Protein AF-A0A9D4MB29-F1 (afdb_monomer)

Radius of gyration: 37.73 Å; Cα contacts (8 Å, |Δi|>4): 2274; chains: 1; bounding box: 85×75×113 Å

Organism: Dreissena polymorpha (NCBI:txid45954)

Secondary structure (DSSP, 8-state):
--S---------------S-PPPHHHHHHHHH-TTGGGSHHHHHHHHHHHHHHHHHHHHHGGGGG--TT-S-GGGHHHHHHHHHHHHHHHHHHHHHHHHH-GGG-EEEEBPPPPHHHHHHHHHHHHHHHTT-SSTTGGGS-GGGT-----SSS-HHHHHHHHHTTPPPPSEEEEEHHHHHHHHHHHHHT-HHHHHHHHH-GGGSHHHHHHHHHHHHHPPPPEEEEGGGS-GGG-EETTTTEES----S-TTT-HHHHHHHHHHHHHHTTPPPSS-HHHHHHHHHHHHHHHHHHHHHHHHHHHHHHHHHHTTS-EEE--EEEEE-SSEEEEE-TT-GGG-S-EEEEGGGGT-SEEEEEPTTS-EEEEEEE-EEESS--GGGSPTTTTEEEE-TTTTEEEEEHHHHHHHHHHHT-SSHHHHHHHHHHHHHHHHTT-B-GGG-SSTTEESS--S--EETTEEP--EEEEEEE-TT-B-EEEEEEEEETTEEEEEEEEEESSSS-EEEHHHHH-HHHHH----TT---TTSPPSSHHHHHHHHHHHHHHHHHHHHHHHT-EEEEEEEEEEEEEETTEEEEEEEEEHHHHHHTT--SS-TTTHHHHT-GGGHHHHHHHT--EEEEEEEEEPPPPPTT--HHHHHHHT----EEEEEEEEEEEEEEETTEEEEEEEEEE-SS---GGGGS--EEEEEEEPPPHHHHHHHHHHHTGGGS-HHHHHHHTTPPP------SSHHHHHHHHHHH-TT--HHHHHHHHHHHH-SEEEEEE-TTSSHHHHHHHHHHHHHHHHHHH-TT-EEEEEESSHHHHHHHHHHHHHTT-TT--EEE---HHHHHHHS---GGG-----HHHHHHHHHHHTTSGGGBHHHHTTSTTSTTHHHHHHHHHHHHH-TTS--HHHHHHHHHHHHHHHHHHHHT-SEEEEETTGGG-HHHHHT--EEEEEETTTTSS-HHHHHHHHHH-TT--EEEEEE-TTS-----S-HHHIIIIITS-GGGGGGGGPEEE--B-SS-HHHHHHHHHHT-TT----B----PPPSS--TT-TT--EEEEE--PPPEE----SS-TT---EE-HHHHHHHHHHHHHHHHTT---GGGEEEEESSHHHHHHHHHHHHHSSS----EEEETTTTTT--EEEEEEE------GGGS-SS--HHHHHHHHGGGG-HHHHHHHHTSEEEEEEEEE-HHHHTTSHHHHHHHHHHHHTT-EEEHHHHHHHH--

Sequence (1233 aa):
MTTGEISQINVQKSIVNCKKNFTYTEAEAIVHDPLAVEDYLKSCVFVLFEIANLWRQKRLGNAALSTENIVNKATLLSHQLVEEMVIMAEVHVASVLTSKIPQAVPILVQPPPVSQHLEEWKGEHAADAINSIALTKPFLNLAQLEVCNCSLACIHSVNYVRQFNISKRDQVHVISILWDSLNDAVAMGDNGAMMNIIATAENHPQIAVALTKLRNIQEDPKYVICSDVPGEQQLHYELNRKQYVTFTNPLSCYMDIVVQRILLATLDNQPCPYKKQELKAICDHVNVSMGRCRSYEKEYFAVQLGAALLSKPLIVQPFVIGLNPHHVEVCFPMLPCFTDVQKIDLALLGICATPEVTPDGQLILKWQERVYDCDVLRNQAPVGSNIGELNPDRFIYMIPAYHWQRLLIAIRELDPSMRLEKLRSAVSLVGKQVSNPAHAENNQYIDDVTCEGSKLGNPLHFAEFSLRLHASQVLLMQLSARLNNSILTPYIQLVSLTNTLDICLQHRENPLECFITLDSSISAPLKPCPDINTYQKLWSAVAEIEAVTRAVEHNETVTIDNVLLDWKQQASNYVADLILPSTFLKQRGIKITSSVQELMLFSPKNSTYCSAYFSDFMCVRYSNIDFPDKSGLCDELSRIVNNRCSVTWVGHCKVVGVISINEKIVFKLQLVQSDVPLPLQLLHRRSCSVEIIHRTNQDRLILYALKNLDNCSQLAKDIILRQAPSAPVETSDVTLLLQSCKQVFPGTNGQQDEAMKHALSQPLTMIQGCVGSGKSLLAAILGLAYCKRNQTCRQQAQVLVCAPTEASVDVIYDFFQSLGGSNANIVRVYGNAVEQVLHPGPKLSRRPCPSWDKENILKMSGRYAQRSLYSLVRQDGTRYGSKINEYESLFSLYPEDISVEDNDSYMQIVGRAEAAVLSEADIILCTCITSGQPELAACINIHQIIIDDANAGSELEILVPLSVYKDTENVALLGDINQMGPSVGSKIAQELGLGVSIMQSYMSTAVYLNVHYRVHEGIMDFPVKYGYTRATCGIISQRQPSVLNWTGGRNKPSAFCKLDGLEASIPLKYSCPLGETIVNMEQANFAVRVAMALVSSYNVNGSNICIISFTQAQCRNIERLLSVSATKSKIQCMGIKEVQGLEFDYVILSTVRSIPAIRVERYCTRKWLQENLGLLTNQGLVMSALTRARKGLVIVGNENLLCCSPMWRQLVGEYQQSNRLVAAEVFLQTMSL

Mean predicted aligned error: 12.57 Å

Structure (mmCIF, N/CA/C/O backbone):
data_AF-A0A9D4MB29-F1
#
_entry.id   AF-A0A9D4MB29-F1
#
loop_
_atom_site.group_PDB
_atom_site.id
_atom_site.type_symbol
_atom_site.label_atom_id
_atom_site.label_alt_id
_atom_site.label_comp_id
_atom_site.label_asym_id
_atom_site.label_entity_id
_atom_site.label_seq_id
_atom_site.pdbx_PDB_ins_code
_atom_site.Cartn_x
_atom_site.Cartn_y
_atom_site.Cartn_z
_atom_site.occupancy
_atom_site.B_iso_or_equiv
_atom_site.auth_seq_id
_atom_site.auth_comp_id
_atom_site.auth_asym_id
_atom_site.auth_atom_id
_atom_site.pdbx_PDB_model_num
ATOM 1 N N . MET A 1 1 ? 31.917 -9.306 -55.676 1.00 49.94 1 MET A N 1
ATOM 2 C CA . MET A 1 1 ? 31.933 -7.858 -55.374 1.00 49.94 1 MET A CA 1
ATOM 3 C C . MET A 1 1 ? 32.372 -7.716 -53.925 1.00 49.94 1 MET A C 1
ATOM 5 O O . MET A 1 1 ? 31.586 -8.053 -53.060 1.00 49.94 1 MET A O 1
ATOM 9 N N . THR A 1 2 ? 33.632 -7.379 -53.641 1.00 54.22 2 THR A N 1
ATOM 10 C CA . THR A 1 2 ? 34.218 -7.598 -52.298 1.00 54.22 2 THR A CA 1
ATOM 11 C C . THR A 1 2 ? 34.381 -6.341 -51.438 1.00 54.22 2 THR A C 1
ATOM 13 O O . THR A 1 2 ? 34.618 -6.477 -50.246 1.00 54.22 2 THR A O 1
ATOM 16 N N . THR A 1 3 ? 34.250 -5.125 -51.984 1.00 65.44 3 THR A N 1
ATOM 17 C CA . THR A 1 3 ? 34.576 -3.892 -51.230 1.00 65.44 3 THR A CA 1
ATOM 18 C C . THR A 1 3 ? 33.371 -3.025 -50.854 1.00 65.44 3 THR A C 1
ATOM 20 O O . THR A 1 3 ? 33.474 -2.216 -49.925 1.00 65.44 3 THR A O 1
ATOM 23 N N . GLY A 1 4 ? 32.240 -3.162 -51.562 1.00 74.12 4 GLY A N 1
ATOM 24 C CA . GLY A 1 4 ? 31.056 -2.306 -51.392 1.00 74.12 4 GLY A CA 1
ATOM 25 C C . GLY A 1 4 ? 31.341 -0.808 -51.591 1.00 74.12 4 GLY A C 1
ATOM 26 O O . GLY A 1 4 ? 30.599 0.031 -51.090 1.00 74.12 4 GLY A O 1
ATOM 27 N N . GLU A 1 5 ? 32.451 -0.443 -52.236 1.00 82.06 5 GLU A N 1
ATOM 28 C CA . GLU A 1 5 ? 32.848 0.955 -52.415 1.00 82.06 5 GLU A CA 1
ATOM 29 C C . GLU A 1 5 ? 32.069 1.617 -53.549 1.00 82.06 5 GLU A C 1
ATOM 31 O O . GLU A 1 5 ? 31.938 1.068 -54.643 1.00 82.06 5 GLU A O 1
ATOM 36 N N . ILE A 1 6 ? 31.566 2.821 -53.279 1.00 82.62 6 ILE A N 1
ATOM 37 C CA . ILE A 1 6 ? 30.865 3.632 -54.270 1.00 82.62 6 ILE A CA 1
ATOM 38 C C . ILE A 1 6 ? 31.917 4.415 -55.056 1.00 82.62 6 ILE A C 1
ATOM 40 O O . ILE A 1 6 ? 32.578 5.294 -54.510 1.00 82.62 6 ILE A O 1
ATOM 44 N N . SER A 1 7 ? 32.075 4.091 -56.339 1.00 83.44 7 SER A N 1
ATOM 45 C CA . SER A 1 7 ? 33.058 4.729 -57.223 1.00 83.44 7 SER A CA 1
ATOM 46 C C . SER A 1 7 ? 32.611 6.099 -57.737 1.00 83.44 7 SER A C 1
ATOM 48 O O . SER A 1 7 ? 33.437 6.990 -57.925 1.00 83.44 7 SER A O 1
ATOM 50 N N . GLN A 1 8 ? 31.310 6.281 -57.969 1.00 84.31 8 GLN A N 1
ATOM 51 C CA . GLN A 1 8 ? 30.732 7.523 -58.471 1.00 84.31 8 GLN A CA 1
ATOM 52 C C . GLN A 1 8 ? 29.306 7.697 -57.945 1.00 84.31 8 GLN A C 1
ATOM 54 O O . GLN A 1 8 ? 28.502 6.768 -57.990 1.00 84.31 8 GLN A O 1
ATOM 59 N N . ILE A 1 9 ? 28.983 8.908 -57.488 1.00 84.06 9 ILE A N 1
ATOM 60 C CA . ILE A 1 9 ? 27.637 9.287 -57.049 1.00 84.06 9 ILE A CA 1
ATOM 61 C C . ILE A 1 9 ? 27.059 10.248 -58.077 1.00 84.06 9 ILE A C 1
ATOM 63 O O . ILE A 1 9 ? 27.677 11.257 -58.416 1.00 84.06 9 ILE A O 1
ATOM 67 N N . ASN A 1 10 ? 25.864 9.940 -58.567 1.00 87.19 10 ASN A N 1
ATOM 68 C CA . ASN A 1 10 ? 25.149 10.784 -59.510 1.00 87.19 10 ASN A CA 1
ATOM 69 C C . ASN A 1 10 ? 23.679 10.862 -59.095 1.00 87.19 10 ASN A C 1
ATOM 71 O O . ASN A 1 10 ? 22.979 9.852 -59.092 1.00 87.19 10 ASN A O 1
ATOM 75 N N . VAL A 1 11 ? 23.225 12.059 -58.725 1.00 88.69 11 VAL A N 1
ATOM 76 C CA . VAL A 1 11 ? 21.837 12.307 -58.323 1.00 88.69 11 VAL A CA 1
ATOM 77 C C . VAL A 1 11 ? 21.104 12.922 -59.508 1.00 88.69 11 VAL A C 1
ATOM 79 O O . VAL A 1 11 ? 21.444 14.019 -59.948 1.00 88.69 11 VAL A O 1
ATOM 82 N N . GLN A 1 12 ? 20.112 12.210 -60.040 1.00 88.69 12 GLN A N 1
ATOM 83 C CA . GLN A 1 12 ? 19.343 12.629 -61.213 1.00 88.69 12 GLN A CA 1
ATOM 84 C C . GLN A 1 12 ? 17.859 12.325 -61.033 1.00 88.69 12 GLN A C 1
ATOM 86 O O . GLN A 1 12 ? 17.472 11.444 -60.265 1.00 88.69 12 GLN A O 1
ATOM 91 N N . LYS A 1 13 ? 17.023 13.039 -61.788 1.00 88.25 13 LYS A N 1
ATOM 92 C CA . LYS A 1 13 ? 15.604 12.708 -61.917 1.00 88.25 13 LYS A CA 1
ATOM 93 C C . LYS A 1 13 ? 15.481 11.403 -62.703 1.00 88.25 13 LYS A C 1
ATOM 95 O O . LYS A 1 13 ? 16.023 11.298 -63.800 1.00 88.25 13 LYS A O 1
ATOM 100 N N . SER A 1 14 ? 14.766 10.431 -62.150 1.00 83.56 14 SER A N 1
ATOM 101 C CA . SER A 1 14 ? 14.532 9.135 -62.789 1.00 83.56 14 SER A CA 1
ATOM 102 C C . SER A 1 14 ? 13.062 8.741 -62.676 1.00 83.56 14 SER A C 1
ATOM 104 O O . SER A 1 14 ? 12.389 9.115 -61.716 1.00 83.56 14 SER A O 1
ATOM 106 N N . ILE A 1 15 ? 12.566 7.990 -63.661 1.00 82.81 15 ILE A N 1
ATOM 107 C CA . ILE A 1 15 ? 11.242 7.360 -63.636 1.00 82.81 15 ILE A CA 1
ATOM 108 C C . ILE A 1 15 ? 11.462 5.888 -63.291 1.00 82.81 15 ILE A C 1
ATOM 110 O O . ILE A 1 15 ? 12.062 5.143 -64.068 1.00 82.81 15 ILE A O 1
ATOM 114 N N . VAL A 1 16 ? 11.002 5.468 -62.113 1.00 78.12 16 VAL A N 1
ATOM 115 C CA . VAL A 1 16 ? 11.146 4.082 -61.656 1.00 78.12 16 VAL A CA 1
ATOM 116 C C . VAL A 1 16 ? 9.993 3.243 -62.207 1.00 78.12 16 VAL A C 1
ATOM 118 O O . VAL A 1 16 ? 8.854 3.389 -61.776 1.00 78.12 16 VAL A O 1
ATOM 121 N N . ASN A 1 17 ? 10.294 2.329 -63.131 1.00 81.25 17 ASN A N 1
ATOM 122 C CA . ASN A 1 17 ? 9.357 1.292 -63.568 1.00 81.25 17 ASN A CA 1
ATOM 123 C C . ASN A 1 17 ? 9.580 0.031 -62.724 1.00 81.25 17 ASN A C 1
ATOM 125 O O . ASN A 1 17 ? 10.546 -0.705 -62.942 1.00 81.25 17 ASN A O 1
ATOM 129 N N . CYS A 1 18 ? 8.713 -0.204 -61.737 1.00 82.75 18 CYS A N 1
ATOM 130 C CA . CYS A 1 18 ? 8.843 -1.356 -60.850 1.00 82.75 18 CYS A CA 1
ATOM 131 C C . CYS A 1 18 ? 8.567 -2.671 -61.598 1.00 82.75 18 CYS A C 1
ATOM 133 O O . CYS A 1 18 ? 7.511 -2.837 -62.205 1.00 82.75 18 CYS A O 1
ATOM 135 N N . LYS A 1 19 ? 9.515 -3.616 -61.539 1.00 82.94 19 LYS A N 1
ATOM 136 C CA . LYS A 1 19 ? 9.359 -4.966 -62.110 1.00 82.94 19 LYS A CA 1
ATOM 137 C C . LYS A 1 19 ? 8.691 -5.947 -61.141 1.00 82.94 19 LYS A C 1
ATOM 139 O O . LYS A 1 19 ? 7.977 -6.837 -61.589 1.00 82.94 19 LYS A O 1
ATOM 144 N N . LYS A 1 20 ? 8.951 -5.810 -59.836 1.00 87.00 20 LYS A N 1
ATOM 145 C CA . LYS A 1 20 ? 8.392 -6.635 -58.756 1.00 87.00 20 LYS A CA 1
ATOM 146 C C . LYS A 1 20 ? 8.531 -5.899 -57.421 1.00 87.00 20 LYS A C 1
ATOM 148 O O . LYS A 1 20 ? 9.594 -5.347 -57.149 1.00 87.00 20 LYS A O 1
ATOM 153 N N . ASN A 1 21 ? 7.484 -5.933 -56.599 1.00 87.75 21 ASN A N 1
ATOM 154 C CA . ASN A 1 21 ? 7.518 -5.465 -55.213 1.00 87.75 21 ASN A CA 1
ATOM 155 C C . ASN A 1 21 ? 7.712 -6.674 -54.299 1.00 87.75 21 ASN A C 1
ATOM 157 O O . ASN A 1 21 ? 6.899 -7.593 -54.357 1.00 87.75 21 ASN A O 1
ATOM 161 N N . PHE A 1 22 ? 8.766 -6.664 -53.487 1.00 89.56 22 PHE A N 1
ATOM 162 C CA . PHE A 1 22 ? 8.987 -7.672 -52.453 1.00 89.56 22 PHE A CA 1
ATOM 163 C C . PHE A 1 22 ? 8.483 -7.152 -51.111 1.00 89.56 22 PHE A C 1
ATOM 165 O O . PHE A 1 22 ? 8.733 -5.995 -50.764 1.00 89.56 22 PHE A O 1
ATOM 172 N N . THR A 1 23 ? 7.797 -7.996 -50.346 1.00 90.25 23 THR A N 1
ATOM 173 C CA . THR A 1 23 ? 7.533 -7.702 -48.930 1.00 90.25 23 THR A CA 1
ATOM 174 C C . THR A 1 23 ? 8.803 -7.915 -48.095 1.00 90.25 23 THR A C 1
ATOM 176 O O . THR A 1 23 ? 9.728 -8.606 -48.525 1.00 90.25 23 THR A O 1
ATOM 179 N N . TYR A 1 24 ? 8.852 -7.373 -46.871 1.00 87.00 24 TYR A N 1
ATOM 180 C CA . TYR A 1 24 ? 9.951 -7.662 -45.935 1.00 87.00 24 TYR A CA 1
ATOM 181 C C . TYR A 1 24 ? 10.094 -9.167 -45.666 1.00 87.00 24 TYR A C 1
ATOM 183 O O . TYR A 1 24 ? 11.202 -9.683 -45.653 1.00 87.00 24 TYR A O 1
ATOM 191 N N . THR A 1 25 ? 8.982 -9.894 -45.532 1.00 87.75 25 THR A N 1
ATOM 192 C CA . THR A 1 25 ? 8.989 -11.349 -45.319 1.00 87.75 25 THR A CA 1
ATOM 193 C C . THR A 1 25 ? 9.534 -12.123 -46.520 1.00 87.75 25 THR A C 1
ATOM 195 O O . THR A 1 25 ? 10.303 -13.064 -46.343 1.00 87.75 25 THR A O 1
ATOM 198 N N . GLU A 1 26 ? 9.185 -11.717 -47.743 1.00 90.19 26 GLU A N 1
ATOM 199 C CA . GLU A 1 26 ? 9.735 -12.311 -48.964 1.00 90.19 26 GLU A CA 1
ATOM 200 C C . GLU A 1 26 ? 11.227 -12.004 -49.114 1.00 90.19 26 GLU A C 1
ATOM 202 O O . GLU A 1 26 ? 12.000 -12.892 -49.464 1.00 90.19 26 GLU A O 1
ATOM 207 N N . ALA A 1 27 ? 11.643 -10.767 -48.831 1.00 90.44 27 ALA A N 1
ATOM 208 C CA . ALA A 1 27 ? 13.046 -10.369 -48.869 1.00 90.44 27 ALA A CA 1
ATOM 209 C C . ALA A 1 27 ? 13.878 -11.119 -47.818 1.00 90.44 27 ALA A C 1
ATOM 211 O O . ALA A 1 27 ? 14.963 -11.595 -48.136 1.00 90.44 27 ALA A O 1
ATOM 212 N N . GLU A 1 28 ? 13.357 -11.290 -46.601 1.00 89.06 28 GLU A N 1
ATOM 213 C CA . GLU A 1 28 ? 13.997 -12.086 -45.552 1.00 89.06 28 GLU A CA 1
ATOM 214 C C . GLU A 1 28 ? 14.198 -13.537 -46.004 1.00 89.06 28 GLU A C 1
ATOM 216 O O . GLU A 1 28 ? 15.300 -14.071 -45.911 1.00 89.06 28 GLU A O 1
ATOM 221 N N . ALA A 1 29 ? 13.156 -14.162 -46.565 1.00 88.31 29 ALA A N 1
ATOM 222 C CA . ALA A 1 29 ? 13.239 -15.528 -47.074 1.00 88.31 29 ALA A CA 1
ATOM 223 C C . ALA A 1 29 ? 14.290 -15.669 -48.187 1.00 88.31 29 ALA A C 1
ATOM 225 O O . ALA A 1 29 ? 14.968 -16.688 -48.252 1.00 88.31 29 ALA A O 1
ATOM 226 N N . ILE A 1 30 ? 14.456 -14.646 -49.034 1.00 90.81 30 ILE A N 1
ATOM 227 C CA . ILE A 1 30 ? 15.495 -14.615 -50.073 1.00 90.81 30 ILE A CA 1
ATOM 228 C C . ILE A 1 30 ? 16.897 -14.546 -49.463 1.00 90.81 30 ILE A C 1
ATOM 230 O O . ILE A 1 30 ? 17.801 -15.208 -49.960 1.00 90.81 30 ILE A O 1
ATOM 234 N N . VAL A 1 31 ? 17.091 -13.768 -48.397 1.00 86.81 31 VAL A N 1
ATOM 235 C CA . VAL A 1 31 ? 18.396 -13.651 -47.726 1.00 86.81 31 VAL A CA 1
ATOM 236 C C . VAL A 1 31 ? 18.829 -14.979 -47.091 1.00 86.81 31 VAL A C 1
ATOM 238 O O . VAL A 1 31 ? 20.020 -15.281 -47.066 1.00 86.81 31 VAL A O 1
ATOM 241 N N . HIS A 1 32 ? 17.874 -15.799 -46.642 1.00 84.00 32 HIS A N 1
ATOM 242 C CA . HIS A 1 32 ? 18.134 -17.140 -46.097 1.00 84.00 32 HIS A CA 1
ATOM 243 C C . HIS A 1 32 ? 18.148 -18.260 -47.153 1.00 84.00 32 HIS A C 1
ATOM 245 O O . HIS A 1 32 ? 18.493 -19.394 -46.822 1.00 84.00 32 HIS A O 1
ATOM 251 N N . ASP A 1 33 ? 17.772 -17.982 -48.405 1.00 84.25 33 ASP A N 1
ATOM 252 C CA . ASP A 1 33 ? 17.674 -18.976 -49.481 1.00 84.25 33 ASP A CA 1
ATOM 253 C C . ASP A 1 33 ? 19.062 -19.232 -50.110 1.00 84.25 33 ASP A C 1
ATOM 255 O O . ASP A 1 33 ? 19.588 -18.369 -50.819 1.00 84.25 33 ASP A O 1
ATOM 259 N N . PRO A 1 34 ? 19.671 -20.421 -49.919 1.00 75.12 34 PRO A N 1
ATOM 260 C CA . PRO A 1 34 ? 20.988 -20.729 -50.478 1.00 75.12 34 PRO A CA 1
ATOM 261 C C . PRO A 1 34 ? 20.983 -20.800 -52.014 1.00 75.12 34 PRO A C 1
ATOM 263 O O . PRO A 1 34 ? 22.045 -20.723 -52.630 1.00 75.12 34 PRO A O 1
ATOM 266 N N . LEU A 1 35 ? 19.806 -20.923 -52.640 1.00 82.44 35 LEU A N 1
ATOM 267 C CA . LEU A 1 35 ? 19.612 -20.935 -54.091 1.00 82.44 35 LEU A CA 1
ATOM 268 C C . LEU A 1 35 ? 19.183 -19.562 -54.632 1.00 82.44 35 LEU A C 1
ATOM 270 O O . LEU A 1 35 ? 18.930 -19.421 -55.828 1.00 82.44 35 LEU A O 1
ATOM 274 N N . ALA A 1 36 ? 19.141 -18.515 -53.796 1.00 79.88 36 ALA A N 1
ATOM 275 C CA . ALA A 1 36 ? 18.786 -17.158 -54.221 1.00 79.88 36 ALA A CA 1
ATOM 276 C C . ALA A 1 36 ? 19.656 -16.638 -55.376 1.00 79.88 36 ALA A C 1
ATOM 278 O O . ALA A 1 36 ? 19.210 -15.806 -56.162 1.00 79.88 36 ALA A O 1
ATOM 279 N N . VAL A 1 37 ? 20.885 -17.141 -55.503 1.00 77.69 37 VAL A N 1
ATOM 280 C CA . VAL A 1 37 ? 21.837 -16.758 -56.553 1.00 77.69 37 VAL A CA 1
ATOM 281 C C . VAL A 1 37 ? 21.391 -17.228 -57.949 1.00 77.69 37 VAL A C 1
ATOM 283 O O . VAL A 1 37 ? 21.825 -16.651 -58.944 1.00 77.69 37 VAL A O 1
ATOM 286 N N . GLU A 1 38 ? 20.511 -18.231 -58.039 1.00 83.62 38 GLU A N 1
ATOM 287 C CA . GLU A 1 38 ? 20.046 -18.817 -59.306 1.00 83.62 38 GLU A CA 1
ATOM 288 C C . GLU A 1 38 ? 18.960 -17.978 -60.009 1.00 83.62 38 GLU A C 1
ATOM 290 O O . GLU A 1 38 ? 18.845 -18.017 -61.235 1.00 83.62 38 GLU A O 1
ATOM 295 N N . ASP A 1 39 ? 18.189 -17.177 -59.264 1.00 89.69 39 ASP A N 1
ATOM 296 C CA . ASP A 1 39 ? 17.208 -16.228 -59.808 1.00 89.69 39 ASP A CA 1
ATOM 297 C C . ASP A 1 39 ? 17.793 -14.810 -59.826 1.00 89.69 39 ASP A C 1
ATOM 299 O O . ASP A 1 39 ? 18.300 -14.320 -58.821 1.00 89.69 39 ASP A O 1
ATOM 303 N N . TYR A 1 40 ? 17.697 -14.111 -60.960 1.00 89.25 40 TYR A N 1
ATOM 304 C CA . TYR A 1 40 ? 18.301 -12.783 -61.114 1.00 89.25 40 TYR A CA 1
ATOM 305 C C . TYR A 1 40 ? 17.796 -11.754 -60.085 1.00 89.25 40 TYR A C 1
ATOM 307 O O . TYR A 1 40 ? 18.597 -10.998 -59.535 1.00 89.25 40 TYR A O 1
ATOM 315 N N . LEU A 1 41 ? 16.485 -11.705 -59.813 1.00 89.19 41 LEU A N 1
ATOM 316 C CA . LEU A 1 41 ? 15.915 -10.724 -58.883 1.00 89.19 41 LEU A CA 1
ATOM 317 C C . LEU A 1 41 ? 16.256 -11.075 -57.434 1.00 89.19 41 LEU A C 1
ATOM 319 O O . LEU A 1 41 ? 16.613 -10.179 -56.669 1.00 89.19 41 LEU A O 1
ATOM 323 N N . LYS A 1 42 ? 16.193 -12.360 -57.069 1.00 90.00 42 LYS A N 1
ATOM 324 C CA . LYS A 1 42 ? 16.634 -12.834 -55.751 1.00 90.00 42 LYS A CA 1
ATOM 325 C C . LYS A 1 42 ? 18.126 -12.571 -55.533 1.00 90.00 42 LYS A C 1
ATOM 327 O O . LYS A 1 42 ? 18.504 -12.048 -54.489 1.00 90.00 42 LYS A O 1
ATOM 332 N N . SER A 1 43 ? 18.951 -12.829 -56.546 1.00 89.94 43 SER A N 1
ATOM 333 C CA . SER A 1 43 ? 20.390 -12.558 -56.541 1.00 89.94 43 SER A CA 1
ATOM 334 C C . SER A 1 43 ? 20.678 -11.070 -56.333 1.00 89.94 43 SER A C 1
ATOM 336 O O . SER A 1 43 ? 21.534 -10.717 -55.527 1.00 89.94 43 SER A O 1
ATOM 338 N N . CYS A 1 44 ? 19.919 -10.170 -56.971 1.00 89.75 44 CYS A N 1
ATOM 339 C CA . CYS A 1 44 ? 20.031 -8.731 -56.714 1.00 89.75 44 CYS A CA 1
ATOM 340 C C . CYS A 1 44 ? 19.727 -8.366 -55.253 1.00 89.75 44 CYS A C 1
ATOM 342 O O . CYS A 1 44 ? 20.483 -7.598 -54.662 1.00 89.75 44 CYS A O 1
ATOM 344 N N . VAL A 1 45 ? 18.657 -8.910 -54.661 1.00 90.81 45 VAL A N 1
ATOM 345 C CA . VAL A 1 45 ? 18.318 -8.668 -53.244 1.00 90.81 45 VAL A CA 1
ATOM 346 C C . VAL A 1 45 ? 19.424 -9.189 -52.324 1.00 90.81 45 VAL A C 1
ATOM 348 O O . VAL A 1 45 ? 19.857 -8.472 -51.426 1.00 90.81 45 VAL A O 1
ATOM 351 N N . PHE A 1 46 ? 19.941 -10.388 -52.591 1.00 89.50 46 PHE A N 1
ATOM 352 C CA . PHE A 1 46 ? 21.047 -10.976 -51.836 1.00 89.50 46 PHE A CA 1
ATOM 353 C C . PHE A 1 46 ? 22.337 -10.141 -51.936 1.00 89.50 46 PHE A C 1
ATOM 355 O O . PHE A 1 46 ? 22.998 -9.873 -50.938 1.00 89.50 46 PHE A O 1
ATOM 362 N N . VAL A 1 47 ? 22.684 -9.641 -53.125 1.00 89.25 47 VAL A N 1
ATOM 363 C CA . VAL A 1 47 ? 23.848 -8.754 -53.300 1.00 89.25 47 VAL A CA 1
ATOM 364 C C . VAL A 1 47 ? 23.659 -7.430 -52.556 1.00 89.25 47 VAL A C 1
ATOM 366 O O . VAL A 1 47 ? 24.604 -6.931 -51.946 1.00 89.25 47 VAL A O 1
ATOM 369 N N . LEU A 1 48 ? 22.452 -6.856 -52.579 1.00 90.94 48 LEU A N 1
ATOM 370 C CA . LEU A 1 48 ? 22.134 -5.648 -51.813 1.00 90.94 48 LEU A CA 1
ATOM 371 C C . LEU A 1 48 ? 22.258 -5.884 -50.304 1.00 90.94 48 LEU A C 1
ATOM 373 O O . LEU A 1 48 ? 22.768 -5.011 -49.607 1.00 90.94 48 LEU A O 1
ATOM 377 N N . PHE A 1 49 ? 21.854 -7.059 -49.818 1.00 90.62 49 PHE A N 1
ATOM 378 C CA . PHE A 1 49 ? 22.047 -7.471 -48.429 1.00 90.62 49 PHE A CA 1
ATOM 379 C C . PHE A 1 49 ? 23.532 -7.508 -48.042 1.00 90.62 49 PHE A C 1
ATOM 381 O O . PHE A 1 49 ? 23.931 -6.874 -47.067 1.00 90.62 49 PHE A O 1
ATOM 388 N N . GLU A 1 50 ? 24.373 -8.172 -48.838 1.00 88.19 50 GLU A N 1
ATOM 389 C CA . GLU A 1 50 ? 25.819 -8.245 -48.588 1.00 88.19 50 GLU A CA 1
ATOM 390 C C . GLU A 1 50 ? 26.480 -6.857 -48.588 1.00 88.19 50 GLU A C 1
ATOM 392 O O . GLU A 1 50 ? 27.300 -6.537 -47.724 1.00 88.19 50 GLU A O 1
ATOM 397 N N . ILE A 1 51 ? 26.083 -5.983 -49.518 1.00 90.81 51 ILE A N 1
ATOM 398 C CA . ILE A 1 51 ? 26.557 -4.593 -49.560 1.00 90.81 51 ILE A CA 1
ATOM 399 C C . ILE A 1 51 ? 26.105 -3.819 -48.314 1.00 90.81 51 ILE A C 1
ATOM 401 O O . ILE A 1 51 ? 26.917 -3.109 -47.715 1.00 90.81 51 ILE A O 1
ATOM 405 N N . ALA A 1 52 ? 24.844 -3.967 -47.903 1.00 91.62 52 ALA A N 1
ATOM 406 C CA . ALA A 1 52 ? 24.313 -3.328 -46.702 1.00 91.62 52 ALA A CA 1
ATOM 407 C C . ALA A 1 52 ? 25.086 -3.762 -45.447 1.00 91.62 52 ALA A C 1
ATOM 409 O O . ALA A 1 52 ? 25.480 -2.908 -44.653 1.00 91.62 52 ALA A O 1
ATOM 410 N N . ASN A 1 53 ? 25.409 -5.052 -45.307 1.00 88.12 53 ASN A N 1
ATOM 411 C CA . ASN A 1 53 ? 26.224 -5.561 -44.200 1.00 88.12 53 ASN A CA 1
ATOM 412 C C . ASN A 1 53 ? 27.621 -4.930 -44.167 1.00 88.12 53 ASN A C 1
ATOM 414 O O . ASN A 1 53 ? 28.077 -4.488 -43.110 1.00 88.12 53 ASN A O 1
ATOM 418 N N . LEU A 1 54 ? 28.287 -4.820 -45.323 1.00 89.69 54 LEU A N 1
ATOM 419 C CA . LEU A 1 54 ? 29.589 -4.153 -45.425 1.00 89.69 54 LEU A CA 1
ATOM 420 C C . LEU A 1 54 ? 29.502 -2.670 -45.041 1.00 89.69 54 LEU A C 1
ATOM 422 O O . LEU A 1 54 ? 30.376 -2.154 -44.339 1.00 89.69 54 LEU A O 1
ATOM 426 N N . TRP A 1 55 ? 28.458 -1.964 -45.481 1.00 91.62 55 TRP A N 1
ATOM 427 C CA . TRP A 1 55 ? 28.240 -0.559 -45.125 1.00 91.62 55 TRP A CA 1
ATOM 428 C C . TRP A 1 55 ? 27.958 -0.373 -43.639 1.00 91.62 55 TRP A C 1
ATOM 430 O O . TRP A 1 55 ? 28.579 0.494 -43.013 1.00 91.62 55 TRP A O 1
ATOM 440 N N . ARG A 1 56 ? 27.109 -1.224 -43.059 1.00 90.94 56 ARG A N 1
ATOM 441 C CA . ARG A 1 56 ? 26.827 -1.250 -41.622 1.00 90.94 56 ARG A CA 1
ATOM 442 C C . ARG A 1 56 ? 28.098 -1.484 -40.818 1.00 90.94 56 ARG A C 1
ATOM 444 O O . ARG A 1 56 ? 28.367 -0.757 -39.862 1.00 90.94 56 ARG A O 1
ATOM 451 N N . GLN A 1 57 ? 28.928 -2.435 -41.242 1.00 89.38 57 GLN A N 1
ATOM 452 C CA . GLN A 1 57 ? 30.202 -2.730 -40.596 1.00 89.38 57 GLN A CA 1
ATOM 453 C C . GLN A 1 57 ? 31.188 -1.559 -40.690 1.00 89.38 57 GLN A C 1
ATOM 455 O O . GLN A 1 57 ? 31.794 -1.194 -39.686 1.00 89.38 57 GLN A O 1
ATOM 460 N N . LYS A 1 58 ? 31.307 -0.895 -41.848 1.00 90.12 58 LYS A N 1
ATOM 461 C CA . LYS A 1 58 ? 32.115 0.335 -41.975 1.00 90.12 58 LYS A CA 1
ATOM 462 C C . LYS A 1 58 ? 31.578 1.476 -41.099 1.00 90.12 58 LYS A C 1
ATOM 464 O O . LYS A 1 58 ? 32.353 2.307 -40.637 1.00 90.12 58 LYS A O 1
ATOM 469 N N . ARG A 1 59 ? 30.259 1.545 -40.888 1.00 91.31 59 ARG A N 1
ATOM 470 C CA . ARG A 1 59 ? 29.580 2.597 -40.112 1.00 91.31 59 ARG A CA 1
ATOM 471 C C . ARG A 1 59 ? 29.706 2.427 -38.604 1.00 91.31 59 ARG A C 1
ATOM 473 O O . ARG A 1 59 ? 29.899 3.418 -37.904 1.00 91.31 59 ARG A O 1
ATOM 480 N N . LEU A 1 60 ? 29.537 1.204 -38.117 1.00 91.00 60 LEU A N 1
ATOM 481 C CA . LEU A 1 60 ? 29.373 0.904 -36.694 1.00 91.00 60 LEU A CA 1
ATOM 482 C C . LEU A 1 60 ? 30.515 0.054 -36.118 1.00 91.00 60 LEU A C 1
ATOM 484 O O . LEU A 1 60 ? 30.605 -0.100 -34.899 1.00 91.00 60 LEU A O 1
ATOM 488 N N . GLY A 1 61 ? 31.398 -0.494 -36.957 1.00 91.50 61 GLY A N 1
ATOM 489 C CA . GLY A 1 61 ? 32.411 -1.460 -36.535 1.00 91.50 61 GLY A CA 1
ATOM 490 C C . GLY A 1 61 ? 31.762 -2.686 -35.893 1.00 91.50 61 GLY A C 1
ATOM 491 O O . GLY A 1 61 ? 30.740 -3.182 -36.362 1.00 91.50 61 GLY A O 1
ATOM 492 N N . ASN A 1 62 ? 32.305 -3.138 -34.766 1.00 90.19 62 ASN A N 1
ATOM 493 C CA . ASN A 1 62 ? 31.789 -4.264 -33.985 1.00 90.19 62 ASN A CA 1
ATOM 494 C C . ASN A 1 62 ? 30.343 -4.070 -33.493 1.00 90.19 62 ASN A C 1
ATOM 496 O O . ASN A 1 62 ? 29.642 -5.061 -33.300 1.00 90.19 62 ASN A O 1
ATOM 500 N N . ALA A 1 63 ? 29.874 -2.827 -33.318 1.00 89.00 63 ALA A N 1
ATOM 501 C CA . ALA A 1 63 ? 28.489 -2.562 -32.924 1.00 89.00 63 ALA A CA 1
ATOM 502 C C . ALA A 1 63 ? 27.479 -2.906 -34.038 1.00 89.00 63 ALA A C 1
ATOM 504 O O . ALA A 1 63 ? 26.292 -3.046 -33.759 1.00 89.00 63 ALA A O 1
ATOM 505 N N . ALA A 1 64 ? 27.936 -3.113 -35.283 1.00 88.44 64 ALA A N 1
ATOM 506 C CA . ALA A 1 64 ? 27.102 -3.580 -36.396 1.00 88.44 64 ALA A CA 1
ATOM 507 C C . ALA A 1 64 ? 26.419 -4.929 -36.122 1.00 88.44 64 ALA A C 1
ATOM 509 O O . ALA A 1 64 ? 25.361 -5.193 -36.690 1.00 88.44 64 ALA A O 1
ATOM 510 N N . LEU A 1 65 ? 27.026 -5.754 -35.261 1.00 85.06 65 LEU A N 1
ATOM 511 C CA . LEU A 1 65 ? 26.538 -7.079 -34.881 1.00 85.06 65 LEU A CA 1
ATOM 512 C C . LEU A 1 65 ? 25.410 -7.028 -33.831 1.00 85.06 65 LEU A C 1
ATOM 514 O O . LEU A 1 65 ? 24.799 -8.058 -33.568 1.00 85.06 65 LEU A O 1
ATOM 518 N N . SER A 1 66 ? 25.140 -5.864 -33.224 1.00 81.56 66 SER A N 1
ATOM 519 C CA . SER A 1 66 ? 24.029 -5.687 -32.278 1.00 81.56 66 SER A CA 1
ATOM 520 C C . SER A 1 66 ? 22.704 -5.405 -33.001 1.00 81.56 66 SER A C 1
ATOM 522 O O . SER A 1 66 ? 22.660 -4.776 -34.065 1.00 81.56 66 SER A O 1
ATOM 524 N N . THR A 1 67 ? 21.606 -5.854 -32.391 1.00 69.50 67 THR A N 1
ATOM 525 C CA . THR A 1 67 ? 20.229 -5.746 -32.898 1.00 69.50 67 THR A CA 1
ATOM 526 C C . THR A 1 67 ? 19.352 -4.787 -32.080 1.00 69.50 67 THR A C 1
ATOM 528 O O . THR A 1 67 ? 18.131 -4.843 -32.179 1.00 69.50 67 THR A O 1
ATOM 531 N N . GLU A 1 68 ? 19.957 -3.901 -31.284 1.00 59.34 68 GLU A N 1
ATOM 532 C CA . GLU A 1 68 ? 19.306 -3.062 -30.252 1.00 59.34 68 GLU A CA 1
ATOM 533 C C . GLU A 1 68 ? 18.196 -2.101 -30.709 1.00 59.34 68 GLU A C 1
ATOM 535 O O . GLU A 1 68 ? 17.490 -1.573 -29.856 1.00 59.34 68 GLU A O 1
ATOM 540 N N . ASN A 1 69 ? 18.008 -1.886 -32.016 1.00 53.06 69 ASN A N 1
ATOM 541 C CA . ASN A 1 69 ? 17.073 -0.884 -32.550 1.00 53.06 69 ASN A CA 1
ATOM 542 C C . ASN A 1 69 ? 16.016 -1.455 -33.513 1.00 53.06 69 ASN A C 1
ATOM 544 O O . ASN A 1 69 ? 15.285 -0.688 -34.138 1.00 53.06 69 ASN A O 1
ATOM 548 N N . ILE A 1 70 ? 15.935 -2.781 -33.684 1.00 54.59 70 ILE A N 1
ATOM 549 C CA . ILE A 1 70 ? 15.057 -3.371 -34.705 1.00 54.59 70 ILE A CA 1
ATOM 550 C C . ILE A 1 70 ? 13.840 -4.016 -34.057 1.00 54.59 70 ILE A C 1
ATOM 552 O O . ILE A 1 70 ? 13.901 -5.104 -33.486 1.00 54.59 70 ILE A O 1
ATOM 556 N N . VAL A 1 71 ? 12.717 -3.317 -34.218 1.00 47.91 71 VAL A N 1
ATOM 557 C CA . VAL A 1 71 ? 11.391 -3.653 -33.685 1.00 47.91 71 VAL A CA 1
ATOM 558 C C . VAL A 1 71 ? 10.893 -5.011 -34.207 1.00 47.91 71 VAL A C 1
ATOM 560 O O . VAL A 1 71 ? 10.300 -5.798 -33.470 1.00 47.91 71 VAL A O 1
ATOM 563 N N . ASN A 1 72 ? 11.188 -5.349 -35.472 1.00 53.19 72 ASN A N 1
ATOM 564 C CA . ASN A 1 72 ? 10.735 -6.592 -36.099 1.00 53.19 72 ASN A CA 1
ATOM 565 C C . ASN A 1 72 ? 11.868 -7.627 -36.272 1.00 53.19 72 ASN A C 1
ATOM 567 O O . ASN A 1 72 ? 12.443 -7.774 -37.346 1.00 53.19 72 ASN A O 1
ATOM 571 N N . LYS A 1 73 ? 12.156 -8.398 -35.213 1.00 61.22 73 LYS A N 1
ATOM 572 C CA . LYS A 1 73 ? 13.181 -9.462 -35.218 1.00 61.22 73 LYS A CA 1
ATOM 573 C C . LYS A 1 73 ? 12.949 -10.635 -36.198 1.00 61.22 73 LYS A C 1
ATOM 575 O O . LYS A 1 73 ? 13.911 -11.342 -36.462 1.00 61.22 73 LYS A O 1
ATOM 580 N N . ALA A 1 74 ? 11.745 -10.871 -36.747 1.00 61.50 74 ALA A N 1
ATOM 581 C CA . ALA A 1 74 ? 11.556 -11.955 -37.739 1.00 61.50 74 ALA A CA 1
ATOM 582 C C . ALA A 1 74 ? 11.900 -11.551 -39.176 1.00 61.50 74 ALA A C 1
ATOM 584 O O . ALA A 1 74 ? 12.088 -12.425 -40.012 1.00 61.50 74 ALA A O 1
ATOM 585 N N . THR A 1 75 ? 11.971 -10.252 -39.460 1.00 72.56 75 THR A N 1
ATOM 586 C CA . THR A 1 75 ? 12.434 -9.696 -40.739 1.00 72.56 75 THR A CA 1
ATOM 587 C C . THR A 1 75 ? 13.669 -8.822 -40.514 1.00 72.56 75 THR A C 1
ATOM 589 O O . THR A 1 75 ? 13.838 -7.760 -41.114 1.00 72.56 75 THR A O 1
ATOM 592 N N . LEU A 1 76 ? 14.516 -9.247 -39.570 1.00 79.81 76 LEU A N 1
ATOM 593 C CA . LEU A 1 76 ? 15.656 -8.484 -39.071 1.00 79.81 76 LEU A CA 1
ATOM 594 C C . LEU A 1 76 ? 16.593 -8.061 -40.208 1.00 79.81 76 LEU A C 1
ATOM 596 O O . LEU A 1 76 ? 16.954 -6.888 -40.299 1.00 79.81 76 LEU A O 1
ATOM 600 N N . LEU A 1 77 ? 16.977 -9.005 -41.069 1.00 84.75 77 LEU A N 1
ATOM 601 C CA . LEU A 1 77 ? 17.997 -8.792 -42.094 1.00 84.75 77 LEU A CA 1
ATOM 602 C C . LEU A 1 77 ? 17.485 -7.899 -43.228 1.00 84.75 77 LEU A C 1
ATOM 604 O O . LEU A 1 77 ? 18.202 -7.027 -43.716 1.00 84.75 77 LEU A O 1
ATOM 608 N N . SER A 1 78 ? 16.225 -8.065 -43.617 1.00 88.31 78 SER A N 1
ATOM 609 C CA . SER A 1 78 ? 15.563 -7.236 -44.625 1.00 88.31 78 SER A CA 1
ATOM 610 C C . SER A 1 78 ? 15.300 -5.811 -44.125 1.00 88.31 78 SER A C 1
ATOM 612 O O . SER A 1 78 ? 15.465 -4.863 -44.895 1.00 88.31 78 SER A O 1
ATOM 614 N N . HIS A 1 79 ? 14.979 -5.616 -42.838 1.00 87.31 79 HIS A N 1
ATOM 615 C CA . HIS A 1 79 ? 14.939 -4.277 -42.240 1.00 87.31 79 HIS A CA 1
ATOM 616 C C . HIS A 1 79 ? 16.321 -3.617 -42.226 1.00 87.31 79 HIS A C 1
ATOM 618 O O . HIS A 1 79 ? 16.425 -2.468 -42.650 1.00 87.31 79 HIS A O 1
ATOM 624 N N . GLN A 1 80 ? 17.375 -4.336 -41.818 1.00 87.25 80 GLN A N 1
ATOM 625 C CA . GLN A 1 80 ? 18.756 -3.827 -41.851 1.00 87.25 80 GLN A CA 1
ATOM 626 C C . GLN A 1 80 ? 19.191 -3.435 -43.263 1.00 87.25 80 GLN A C 1
ATOM 628 O O . GLN A 1 80 ? 19.786 -2.376 -43.453 1.00 87.25 80 GLN A O 1
ATOM 633 N N . LEU A 1 81 ? 18.858 -4.260 -44.260 1.00 91.25 81 LEU A N 1
ATOM 634 C CA . LEU A 1 81 ? 19.128 -3.970 -45.665 1.00 91.25 81 LEU A CA 1
ATOM 635 C C . LEU A 1 81 ? 18.528 -2.626 -46.072 1.00 91.25 81 LEU A C 1
ATOM 637 O O . LEU A 1 81 ? 19.235 -1.777 -46.614 1.00 91.25 81 LEU A O 1
ATOM 641 N N . VAL A 1 82 ? 17.231 -2.429 -45.822 1.00 90.81 82 VAL A N 1
ATOM 642 C CA . VAL A 1 82 ? 16.540 -1.195 -46.219 1.00 90.81 82 VAL A CA 1
ATOM 643 C C . VAL A 1 82 ? 17.068 0.002 -45.429 1.00 90.81 82 VAL A C 1
ATOM 645 O O . VAL A 1 82 ? 17.307 1.051 -46.022 1.00 90.81 82 VAL A O 1
ATOM 648 N N . GLU A 1 83 ? 17.305 -0.160 -44.125 1.00 90.19 83 GLU A N 1
ATOM 649 C CA . GLU A 1 83 ? 17.847 0.881 -43.247 1.00 90.19 83 GLU A CA 1
ATOM 650 C C . GLU A 1 83 ? 19.186 1.420 -43.777 1.00 90.19 83 GLU A C 1
ATOM 652 O O . GLU A 1 83 ? 19.332 2.625 -43.976 1.00 90.19 83 GLU A O 1
ATOM 657 N N . GLU A 1 84 ? 20.153 0.548 -44.083 1.00 92.31 84 GLU A N 1
ATOM 658 C CA . GLU A 1 84 ? 21.458 0.996 -44.586 1.00 92.31 84 GLU A CA 1
ATOM 659 C C . GLU A 1 84 ? 21.365 1.629 -45.976 1.00 92.31 84 GLU A C 1
ATOM 661 O O . GLU A 1 84 ? 22.071 2.599 -46.256 1.00 92.31 84 GLU A O 1
ATOM 666 N N . MET A 1 85 ? 20.488 1.122 -46.848 1.00 91.56 85 MET A N 1
ATOM 667 C CA . MET A 1 85 ? 20.263 1.710 -48.174 1.00 91.56 85 MET A CA 1
ATOM 668 C C . MET A 1 85 ? 19.717 3.138 -48.060 1.00 91.56 85 MET A C 1
ATOM 670 O O . MET A 1 85 ? 20.192 4.039 -48.756 1.00 91.56 85 MET A O 1
ATOM 674 N N . VAL A 1 86 ? 18.761 3.353 -47.150 1.00 92.62 86 VAL A N 1
ATOM 675 C CA . VAL A 1 86 ? 18.177 4.668 -46.860 1.00 92.62 86 VAL A CA 1
ATOM 676 C C . VAL A 1 86 ? 19.225 5.608 -46.273 1.00 92.62 86 VAL A C 1
ATOM 678 O O . VAL A 1 86 ? 19.449 6.679 -46.841 1.00 92.62 86 VAL A O 1
ATOM 681 N N . ILE A 1 87 ? 19.943 5.182 -45.225 1.00 93.25 87 ILE A N 1
ATOM 682 C CA . ILE A 1 87 ? 21.003 5.983 -44.591 1.00 93.25 87 ILE A CA 1
ATOM 683 C C . ILE A 1 87 ? 22.035 6.420 -45.629 1.00 93.25 87 ILE A C 1
ATOM 685 O O . ILE A 1 87 ? 22.441 7.584 -45.667 1.00 93.25 87 ILE A O 1
ATOM 689 N N . MET A 1 88 ? 22.468 5.497 -46.489 1.00 91.19 88 MET A N 1
ATOM 690 C CA . MET A 1 88 ? 23.458 5.803 -47.512 1.00 91.19 88 MET A CA 1
ATOM 691 C C . MET A 1 88 ? 22.917 6.795 -48.539 1.00 91.19 88 MET A C 1
ATOM 693 O O . MET A 1 88 ? 23.617 7.754 -48.854 1.00 91.19 88 MET A O 1
ATOM 697 N N . ALA A 1 89 ? 21.691 6.636 -49.037 1.00 91.94 89 ALA A N 1
ATOM 698 C CA . ALA A 1 89 ? 21.098 7.609 -49.957 1.00 91.94 89 ALA A CA 1
ATOM 699 C C . ALA A 1 89 ? 21.016 9.011 -49.326 1.00 91.94 89 ALA A C 1
ATOM 701 O O . ALA A 1 89 ? 21.383 10.010 -49.947 1.00 91.94 89 ALA A O 1
ATOM 702 N N . GLU A 1 90 ? 20.581 9.077 -48.074 1.00 94.12 90 GLU A N 1
ATOM 703 C CA . GLU A 1 90 ? 20.356 10.309 -47.322 1.00 94.12 90 GLU A CA 1
ATOM 704 C C . GLU A 1 90 ? 21.640 11.081 -47.026 1.00 94.12 90 GLU A C 1
ATOM 706 O O . GLU A 1 90 ? 21.696 12.291 -47.243 1.00 94.12 90 GLU A O 1
ATOM 711 N N . VAL A 1 91 ? 22.716 10.394 -46.638 1.00 93.25 91 VAL A N 1
ATOM 712 C CA . VAL A 1 91 ? 24.039 11.015 -46.452 1.00 93.25 91 VAL A CA 1
ATOM 713 C C . VAL A 1 91 ? 24.575 11.604 -47.764 1.00 93.25 91 VAL A C 1
ATOM 715 O O . VAL A 1 91 ? 25.149 12.695 -47.777 1.00 93.25 91 VAL A O 1
ATOM 718 N N . HIS A 1 92 ? 24.372 10.925 -48.896 1.00 92.00 92 HIS A N 1
ATOM 719 C CA . HIS A 1 92 ? 24.830 11.435 -50.191 1.00 92.00 92 HIS A CA 1
ATOM 720 C C . HIS A 1 92 ? 24.009 12.633 -50.670 1.00 92.00 92 HIS A C 1
ATOM 722 O O . HIS A 1 92 ? 24.583 13.606 -51.164 1.00 92.00 92 HIS A O 1
ATOM 728 N N . VAL A 1 93 ? 22.685 12.603 -50.494 1.00 93.56 93 VAL A N 1
ATOM 729 C CA . VAL A 1 93 ? 21.832 13.764 -50.788 1.00 93.56 93 VAL A CA 1
ATOM 730 C C . VAL A 1 93 ? 22.216 14.945 -49.907 1.00 93.56 93 VAL A C 1
ATOM 732 O O . VAL A 1 93 ? 22.363 16.054 -50.423 1.00 93.56 93 VAL A O 1
ATOM 735 N N . ALA A 1 94 ? 22.465 14.717 -48.616 1.00 94.00 94 ALA A N 1
ATOM 736 C CA . ALA A 1 94 ? 22.964 15.750 -47.722 1.00 94.00 94 ALA A CA 1
ATOM 737 C C . ALA A 1 94 ? 24.254 16.381 -48.263 1.00 94.00 94 ALA A C 1
ATOM 739 O O . ALA A 1 94 ? 24.306 17.596 -48.396 1.00 94.00 94 ALA A O 1
ATOM 740 N N . SER A 1 95 ? 25.245 15.577 -48.667 1.00 91.50 95 SER A N 1
ATOM 741 C CA . SER A 1 95 ? 26.513 16.064 -49.237 1.00 91.50 95 SER A CA 1
ATOM 742 C C . SER A 1 95 ? 26.327 16.909 -50.510 1.00 91.50 95 SER A C 1
ATOM 744 O O . SER A 1 95 ? 26.959 17.959 -50.678 1.00 91.50 95 SER A O 1
ATOM 746 N N . VAL A 1 96 ? 25.420 16.502 -51.405 1.00 91.44 96 VAL A N 1
ATOM 747 C CA . VAL A 1 96 ? 25.090 17.271 -52.619 1.00 91.44 96 VAL A CA 1
ATOM 748 C C . VAL A 1 96 ? 24.440 18.612 -52.270 1.00 91.44 96 VAL A C 1
ATOM 750 O O . VAL A 1 96 ? 24.761 19.634 -52.878 1.00 91.44 96 VAL A O 1
ATOM 753 N N . LEU A 1 97 ? 23.541 18.633 -51.287 1.00 93.44 97 LEU A N 1
ATOM 754 C CA . LEU A 1 97 ? 22.856 19.852 -50.863 1.00 93.44 97 LEU A CA 1
ATOM 755 C C . LEU A 1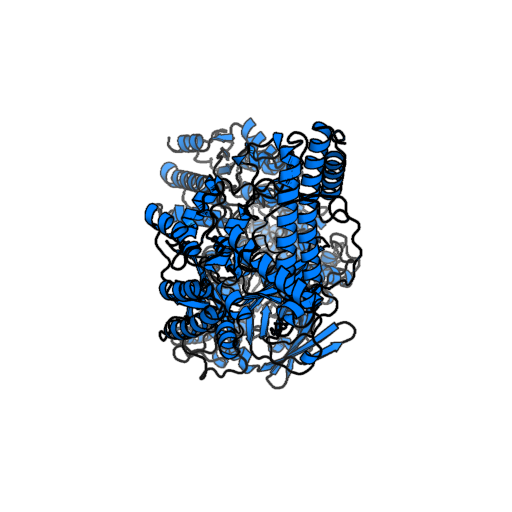 97 ? 23.782 20.797 -50.088 1.00 93.44 97 LEU A C 1
ATOM 757 O O . LEU A 1 97 ? 23.808 21.994 -50.372 1.00 93.44 97 LEU A O 1
ATOM 761 N N . THR A 1 98 ? 24.565 20.283 -49.137 1.00 91.31 98 THR A N 1
ATOM 762 C CA . THR A 1 98 ? 25.456 21.091 -48.289 1.00 91.31 98 THR A CA 1
ATOM 763 C C . THR A 1 98 ? 26.616 21.689 -49.076 1.00 91.31 98 THR A C 1
ATOM 765 O O . THR A 1 98 ? 27.044 22.796 -48.760 1.00 91.31 98 THR A O 1
ATOM 768 N N . SER A 1 99 ? 27.088 21.021 -50.133 1.00 89.56 99 SER A N 1
ATOM 769 C CA . SER A 1 99 ? 28.118 21.572 -51.026 1.00 89.56 99 SER A CA 1
ATOM 770 C C . SER A 1 99 ? 27.609 22.711 -51.917 1.00 89.56 99 SER A C 1
ATOM 772 O O . SER A 1 99 ? 28.375 23.619 -52.236 1.00 89.56 99 SER A O 1
ATOM 774 N N . LYS A 1 100 ? 26.326 22.698 -52.304 1.00 88.94 100 LYS A N 1
ATOM 775 C CA . LYS A 1 100 ? 25.741 23.703 -53.207 1.00 88.94 100 LYS A CA 1
ATOM 776 C C . LYS A 1 100 ? 25.060 24.869 -52.484 1.00 88.94 100 LYS A C 1
ATOM 778 O O . LYS A 1 100 ? 25.211 26.010 -52.910 1.00 88.94 100 LYS A O 1
ATOM 783 N N . ILE A 1 101 ? 24.299 24.605 -51.419 1.00 90.19 101 ILE A N 1
ATOM 784 C CA . ILE A 1 101 ? 23.429 25.595 -50.752 1.00 90.19 101 ILE A CA 1
ATOM 785 C C . ILE A 1 101 ? 23.401 25.445 -49.215 1.00 90.19 101 ILE A C 1
ATOM 787 O O . ILE A 1 101 ? 22.326 25.376 -48.619 1.00 90.19 101 ILE A O 1
ATOM 791 N N . PRO A 1 102 ? 24.554 25.474 -48.518 1.00 83.75 102 PRO A N 1
ATOM 792 C CA . PRO A 1 102 ? 24.649 25.159 -47.082 1.00 83.75 102 PRO A CA 1
ATOM 793 C C . PRO A 1 102 ? 23.774 26.031 -46.159 1.00 83.75 102 PRO A C 1
ATOM 795 O O . PRO A 1 102 ? 23.401 25.603 -45.069 1.00 83.75 102 PRO A O 1
ATOM 798 N N . GLN A 1 103 ? 23.416 27.247 -46.588 1.00 86.00 103 GLN A N 1
ATOM 799 C CA . GLN A 1 103 ? 22.562 28.184 -45.839 1.00 86.00 103 GLN A CA 1
ATOM 800 C C . GLN A 1 103 ? 21.073 27.786 -45.807 1.00 86.00 103 GLN A C 1
ATOM 802 O O . GLN A 1 103 ? 20.290 28.418 -45.097 1.00 86.00 103 GLN A O 1
ATOM 807 N N . ALA A 1 104 ? 20.673 26.780 -46.591 1.00 87.44 104 ALA A N 1
ATOM 808 C CA . ALA A 1 104 ? 19.282 26.383 -46.782 1.00 87.44 104 ALA A CA 1
ATOM 809 C C . ALA A 1 104 ? 19.090 24.854 -46.801 1.00 87.44 104 ALA A C 1
ATOM 811 O O . ALA A 1 104 ? 18.234 24.347 -47.521 1.00 87.44 104 ALA A O 1
ATOM 812 N N . VAL A 1 105 ? 19.881 24.115 -46.012 1.00 93.44 105 VAL A N 1
ATOM 813 C CA . VAL A 1 105 ? 19.743 22.654 -45.864 1.00 93.44 105 VAL A CA 1
ATOM 814 C C . VAL A 1 105 ? 19.288 22.314 -44.445 1.00 93.44 105 VAL A C 1
ATOM 816 O O . VAL A 1 105 ? 20.063 22.538 -43.509 1.00 93.44 105 VAL A O 1
ATOM 819 N N . PRO A 1 106 ? 18.067 21.787 -44.250 1.00 94.94 106 PRO A N 1
ATOM 820 C CA . PRO A 1 106 ? 17.677 21.202 -42.976 1.00 94.94 106 PRO A CA 1
ATOM 821 C C . PRO A 1 106 ? 18.354 19.834 -42.826 1.00 94.94 106 PRO A C 1
ATOM 823 O O . PRO A 1 106 ? 18.180 18.960 -43.669 1.00 94.94 106 PRO A O 1
ATOM 826 N N . ILE A 1 107 ? 19.140 19.660 -41.767 1.00 95.19 107 ILE A N 1
ATOM 827 C CA . ILE A 1 107 ? 19.806 18.402 -41.409 1.00 95.19 107 ILE A CA 1
ATOM 828 C C . ILE A 1 107 ? 19.215 17.864 -40.104 1.00 95.19 107 ILE A C 1
ATOM 830 O O . ILE A 1 107 ? 18.829 18.643 -39.230 1.00 95.19 107 ILE A O 1
ATOM 834 N N . LEU A 1 108 ? 19.152 16.543 -39.962 1.00 95.12 108 LEU A N 1
ATOM 835 C CA . LEU A 1 108 ? 18.771 15.878 -38.721 1.00 95.12 108 LEU A CA 1
ATOM 836 C C . LEU A 1 108 ? 20.035 15.597 -37.904 1.00 95.12 108 LEU A C 1
ATOM 838 O O . LEU A 1 108 ? 20.890 14.810 -38.314 1.00 95.12 108 LEU A O 1
ATOM 842 N N . VAL A 1 109 ? 20.159 16.258 -36.754 1.00 94.38 109 VAL A N 1
ATOM 843 C CA . VAL A 1 109 ? 21.278 16.071 -35.823 1.00 94.38 109 VAL A CA 1
ATOM 844 C C . VAL A 1 109 ? 20.800 15.372 -34.562 1.00 94.38 109 VAL A C 1
ATOM 846 O O . VAL A 1 109 ? 19.693 15.607 -34.085 1.00 94.38 109 VAL A O 1
ATOM 849 N N . GLN A 1 110 ? 21.668 14.546 -33.994 1.00 93.75 110 GLN A N 1
ATOM 850 C CA . GLN A 1 110 ? 21.490 13.958 -32.675 1.00 93.75 110 GLN A CA 1
ATOM 851 C C . GLN A 1 110 ? 22.822 14.125 -31.946 1.00 93.75 110 GLN A C 1
ATOM 853 O O . GLN A 1 110 ? 23.770 13.399 -32.256 1.00 93.75 110 GLN A O 1
ATOM 858 N N . PRO A 1 111 ? 22.953 15.108 -31.050 1.00 90.75 111 PRO A N 1
ATOM 859 C CA . PRO A 1 111 ? 24.187 15.280 -30.298 1.00 90.75 111 PRO A CA 1
ATOM 860 C C . PRO A 1 111 ? 24.441 14.077 -29.366 1.00 90.75 111 PRO A C 1
ATOM 862 O O . PRO A 1 111 ? 23.511 13.334 -29.039 1.00 90.75 111 PRO A O 1
ATOM 865 N N . PRO A 1 112 ? 25.702 13.831 -28.965 1.00 90.44 112 PRO A N 1
ATOM 866 C CA . PRO A 1 112 ? 26.003 12.864 -27.911 1.00 90.44 112 PRO A CA 1
ATOM 867 C C . PRO A 1 112 ? 25.353 13.271 -26.579 1.00 90.44 112 PRO A C 1
ATOM 869 O O . PRO A 1 112 ? 24.966 14.430 -26.428 1.00 90.44 112 PRO A O 1
ATOM 872 N N . PRO A 1 113 ? 25.296 12.364 -25.586 1.00 93.12 113 PRO A N 1
ATOM 873 C CA . PRO A 1 113 ? 24.926 12.739 -24.228 1.00 93.12 113 PRO A CA 1
ATOM 874 C C . PRO A 1 113 ? 25.824 13.869 -23.711 1.00 93.12 113 PRO A C 1
ATOM 876 O O . PRO A 1 113 ? 27.008 13.943 -24.058 1.00 93.12 113 PRO A O 1
ATOM 879 N N . VAL A 1 114 ? 25.274 14.721 -22.844 1.00 92.69 114 VAL A N 1
ATOM 880 C CA . VAL A 1 114 ? 26.024 15.813 -22.206 1.00 92.69 114 VAL A CA 1
ATOM 881 C C . VAL A 1 114 ? 27.274 15.250 -21.528 1.00 92.69 114 VAL A C 1
ATOM 883 O O . VAL A 1 114 ? 27.180 14.315 -20.734 1.00 92.69 114 VAL A O 1
ATOM 886 N N . SER A 1 115 ? 28.443 15.835 -21.814 1.00 91.00 115 SER A N 1
ATOM 887 C CA . SER A 1 115 ? 29.746 15.275 -21.424 1.00 91.00 115 SER A CA 1
ATOM 888 C C . SER A 1 115 ? 29.858 14.945 -19.935 1.00 91.00 115 SER A C 1
ATOM 890 O O . SER A 1 115 ? 30.453 13.932 -19.591 1.00 91.00 115 SER A O 1
ATOM 892 N N . GLN A 1 116 ? 29.267 15.762 -19.057 1.00 94.25 116 GLN A N 1
ATOM 893 C CA . GLN A 1 116 ? 29.257 15.500 -17.617 1.00 94.25 116 GLN A CA 1
ATOM 894 C C . GLN A 1 116 ? 28.532 14.185 -17.284 1.00 94.25 116 GLN A C 1
ATOM 896 O O . GLN A 1 116 ? 29.137 13.291 -16.700 1.00 94.25 116 GLN A O 1
ATOM 901 N N . HIS A 1 117 ? 27.274 14.040 -17.712 1.00 95.06 117 HIS A N 1
ATOM 902 C CA . HIS A 1 117 ? 26.486 12.827 -17.471 1.00 95.06 117 HIS A CA 1
ATOM 903 C C . HIS A 1 117 ? 27.097 11.600 -18.163 1.00 95.06 117 HIS A C 1
ATOM 905 O O . HIS A 1 117 ? 27.000 10.485 -17.659 1.00 95.06 117 HIS A O 1
ATOM 911 N N . LEU A 1 118 ? 27.747 11.791 -19.318 1.00 94.62 118 LEU A N 1
ATOM 912 C CA . LEU A 1 118 ? 28.434 10.712 -20.021 1.00 94.62 118 LEU A CA 1
ATOM 913 C C . LEU A 1 118 ? 29.657 10.203 -19.250 1.00 94.62 118 LEU A C 1
ATOM 915 O O . LEU A 1 118 ? 29.880 8.996 -19.203 1.00 94.62 118 LEU A O 1
ATOM 919 N N . GLU A 1 119 ? 30.459 11.093 -18.662 1.00 94.69 119 GLU A N 1
ATOM 920 C CA . GLU A 1 119 ? 31.600 10.690 -17.832 1.00 94.69 119 GLU A CA 1
ATOM 921 C C . GLU A 1 119 ? 31.149 10.056 -16.509 1.00 94.69 119 GLU A C 1
ATOM 923 O O . GLU A 1 119 ? 31.736 9.058 -16.096 1.00 94.69 119 GLU A O 1
ATOM 928 N N . GLU A 1 120 ? 30.068 10.549 -15.895 1.00 95.06 120 GLU A N 1
ATOM 929 C CA . GLU A 1 120 ? 29.424 9.894 -14.743 1.00 95.06 120 GLU A CA 1
ATOM 930 C C . GLU A 1 120 ? 28.983 8.464 -15.107 1.00 95.06 120 GLU A C 1
ATOM 932 O O . GLU A 1 120 ? 29.359 7.500 -14.437 1.00 95.06 120 GLU A O 1
ATOM 937 N N . TRP A 1 121 ? 28.294 8.301 -16.242 1.00 95.75 121 TRP A N 1
ATOM 938 C CA . TRP A 1 121 ? 27.894 6.989 -16.752 1.00 95.75 121 TRP A CA 1
ATOM 939 C C . TRP A 1 121 ? 29.094 6.070 -17.013 1.00 95.75 121 TRP A C 1
ATOM 941 O O . TRP A 1 121 ? 29.058 4.893 -16.657 1.00 95.75 121 TRP A O 1
ATOM 951 N N . LYS A 1 122 ? 30.180 6.579 -17.612 1.00 95.44 122 LYS A N 1
ATOM 952 C CA . LYS A 1 122 ? 31.399 5.787 -17.848 1.00 95.44 122 LYS A CA 1
ATOM 953 C C . LYS A 1 122 ? 32.050 5.357 -16.537 1.00 95.44 122 LYS A C 1
ATOM 955 O O . LYS A 1 122 ? 32.488 4.212 -16.444 1.00 95.44 122 LYS A O 1
ATOM 960 N N . GLY A 1 123 ? 32.105 6.239 -15.540 1.00 92.81 123 GLY A N 1
ATOM 961 C CA . GLY A 1 123 ? 32.622 5.918 -14.212 1.00 92.81 123 GLY A CA 1
ATOM 962 C C . GLY A 1 123 ? 31.869 4.754 -13.563 1.00 92.81 123 GLY A C 1
ATOM 963 O O . GLY A 1 123 ? 32.497 3.855 -13.009 1.00 92.81 123 GLY A O 1
ATOM 964 N N . GLU A 1 124 ? 30.542 4.730 -13.702 1.00 91.31 124 GLU A N 1
ATOM 965 C CA . GLU A 1 124 ? 29.687 3.670 -13.152 1.00 91.31 124 GLU A CA 1
ATOM 966 C C . GLU A 1 124 ? 29.706 2.371 -13.978 1.00 91.31 124 GLU A C 1
ATOM 968 O O . GLU A 1 124 ? 29.713 1.280 -13.409 1.00 91.31 124 GLU A O 1
ATOM 973 N N . HIS A 1 125 ? 29.718 2.465 -15.312 1.00 94.38 125 HIS A N 1
ATOM 974 C CA . HIS A 1 125 ? 29.364 1.346 -16.198 1.00 94.38 125 HIS A CA 1
ATOM 975 C C . HIS A 1 125 ? 30.461 0.895 -17.168 1.00 94.38 125 HIS A C 1
ATOM 977 O O . HIS A 1 125 ? 30.250 -0.053 -17.929 1.00 94.38 125 HIS A O 1
ATOM 983 N N . ALA A 1 126 ? 31.659 1.490 -17.155 1.00 93.94 126 ALA A N 1
ATOM 984 C CA . ALA A 1 126 ? 32.734 1.053 -18.053 1.00 93.94 126 ALA A CA 1
ATOM 985 C C . ALA A 1 126 ? 33.156 -0.412 -17.829 1.00 93.94 126 ALA A C 1
ATOM 987 O O . ALA A 1 126 ? 33.528 -1.096 -18.786 1.00 93.94 126 ALA A O 1
ATOM 988 N N . ALA A 1 127 ? 33.056 -0.916 -16.594 1.00 91.94 127 ALA A N 1
ATOM 989 C CA . ALA A 1 127 ? 33.328 -2.318 -16.273 1.00 91.94 127 ALA A CA 1
ATOM 990 C C . ALA A 1 127 ? 32.330 -3.284 -16.942 1.00 91.94 127 ALA A C 1
ATOM 992 O O . ALA A 1 127 ? 32.728 -4.363 -17.386 1.00 91.94 127 ALA A O 1
ATOM 993 N N . ASP A 1 128 ? 31.063 -2.878 -17.060 1.00 93.00 128 ASP A N 1
ATOM 994 C CA . ASP A 1 128 ? 30.011 -3.633 -17.748 1.00 93.00 128 ASP A CA 1
ATOM 995 C C . ASP A 1 128 ? 30.166 -3.501 -19.274 1.00 93.00 128 ASP A C 1
ATOM 997 O O . ASP A 1 128 ? 30.088 -4.484 -20.014 1.00 93.00 128 ASP A O 1
ATOM 1001 N N . ALA A 1 129 ? 30.493 -2.296 -19.753 1.00 92.38 129 ALA A N 1
ATOM 1002 C CA . ALA A 1 129 ? 30.627 -1.984 -21.173 1.00 92.38 129 ALA A CA 1
ATOM 1003 C C . ALA A 1 129 ? 31.751 -2.759 -21.886 1.00 92.38 129 ALA A C 1
ATOM 1005 O O . ALA A 1 129 ? 31.629 -3.051 -23.075 1.00 92.38 129 ALA A O 1
ATOM 1006 N N . ILE A 1 130 ? 32.831 -3.149 -21.190 1.00 92.12 130 ILE A N 1
ATOM 1007 C CA . ILE A 1 130 ? 33.885 -4.021 -21.757 1.00 92.12 130 ILE A CA 1
ATOM 1008 C C . ILE A 1 130 ? 33.310 -5.360 -22.249 1.00 92.12 130 ILE A C 1
ATOM 1010 O O . ILE A 1 130 ? 33.824 -5.945 -23.208 1.00 92.12 130 ILE A O 1
ATOM 1014 N N . ASN A 1 131 ? 32.242 -5.836 -21.610 1.00 92.75 131 ASN A N 1
ATOM 1015 C CA . ASN A 1 131 ? 31.587 -7.106 -21.902 1.00 92.75 131 ASN A CA 1
ATOM 1016 C C . ASN A 1 131 ? 30.451 -6.979 -22.930 1.00 92.75 131 ASN A C 1
ATOM 1018 O O . ASN A 1 131 ? 29.703 -7.932 -23.128 1.00 92.75 131 ASN A O 1
ATOM 1022 N N . SER A 1 132 ? 30.352 -5.844 -23.626 1.00 92.25 132 SER A N 1
ATOM 1023 C CA . SER A 1 132 ? 29.368 -5.604 -24.680 1.00 92.25 132 SER A CA 1
ATOM 1024 C C . SER A 1 132 ? 30.026 -5.065 -25.947 1.00 92.25 132 SER A C 1
ATOM 1026 O O . SER A 1 132 ? 30.971 -4.278 -25.903 1.00 92.25 132 SER A O 1
ATOM 1028 N N . ILE A 1 133 ? 29.519 -5.483 -27.105 1.00 90.31 133 ILE A N 1
ATOM 1029 C CA . ILE A 1 133 ? 29.884 -4.885 -28.398 1.00 90.31 133 ILE A CA 1
ATOM 1030 C C . ILE A 1 133 ? 29.082 -3.620 -28.713 1.00 90.31 133 ILE A C 1
ATOM 1032 O O . ILE A 1 133 ? 29.527 -2.820 -29.528 1.00 90.31 133 ILE A O 1
ATOM 1036 N N . ALA A 1 134 ? 27.935 -3.416 -28.069 1.00 87.44 134 ALA A N 1
ATOM 1037 C CA . ALA A 1 134 ? 27.081 -2.267 -28.333 1.00 87.44 134 ALA A CA 1
ATOM 1038 C C . ALA A 1 134 ? 27.443 -1.042 -27.489 1.00 87.44 134 ALA A C 1
ATOM 1040 O O . ALA A 1 134 ? 27.398 0.093 -27.963 1.00 87.44 134 ALA A O 1
ATOM 1041 N N . LEU A 1 135 ? 27.925 -1.268 -26.265 1.00 91.38 135 LEU A N 1
ATOM 1042 C CA . LEU A 1 135 ? 28.348 -0.205 -25.350 1.00 91.38 135 LEU A CA 1
ATOM 1043 C C . LEU A 1 135 ? 29.779 0.295 -25.610 1.00 91.38 135 LEU A C 1
ATOM 1045 O O . LEU A 1 135 ? 30.384 0.930 -24.750 1.00 91.38 135 LEU A O 1
ATOM 1049 N N . THR A 1 136 ? 30.355 0.039 -26.789 1.00 90.31 136 THR A N 1
ATOM 1050 C CA . THR A 1 136 ? 31.699 0.540 -27.129 1.00 90.31 136 THR A CA 1
ATOM 1051 C C . THR A 1 136 ? 31.698 2.009 -27.534 1.00 90.31 136 THR A C 1
ATOM 1053 O O . THR A 1 136 ? 32.700 2.696 -27.361 1.00 90.31 136 THR A O 1
ATOM 1056 N N . LYS A 1 137 ? 30.581 2.496 -28.080 1.00 90.12 137 LYS A N 1
ATOM 1057 C CA . LYS A 1 137 ? 30.462 3.829 -28.680 1.00 90.12 137 LYS A CA 1
ATOM 1058 C C . LYS A 1 137 ? 30.760 5.010 -27.744 1.00 90.12 137 LYS A C 1
ATOM 1060 O O . LYS A 1 137 ? 31.417 5.940 -28.207 1.00 90.12 137 LYS A O 1
ATOM 1065 N N . PRO A 1 138 ? 30.376 4.990 -26.451 1.00 93.06 138 PRO A N 1
ATOM 1066 C CA . PRO A 1 138 ? 30.732 6.044 -25.497 1.00 93.06 138 PRO A CA 1
ATOM 1067 C C . PRO A 1 138 ? 32.237 6.337 -25.391 1.00 93.06 138 PRO A C 1
ATOM 1069 O O . PRO A 1 138 ? 32.616 7.430 -24.975 1.00 93.06 138 PRO A O 1
ATOM 1072 N N . PHE A 1 139 ? 33.097 5.381 -25.758 1.00 93.62 139 PHE A N 1
ATOM 1073 C CA . PHE A 1 139 ? 34.555 5.472 -25.628 1.00 93.62 139 PHE A CA 1
ATOM 1074 C C . PHE A 1 139 ? 35.271 5.899 -26.918 1.00 93.62 139 PHE A C 1
ATOM 1076 O O . PHE A 1 139 ? 36.498 5.914 -26.941 1.00 93.62 139 PHE A O 1
ATOM 1083 N N . LEU A 1 140 ? 34.529 6.207 -27.986 1.00 92.44 140 LEU A N 1
ATOM 1084 C CA . LEU A 1 140 ? 35.081 6.534 -29.303 1.00 92.44 140 LEU A CA 1
ATOM 1085 C C . LEU A 1 140 ? 35.114 8.047 -29.548 1.00 92.44 140 LEU A C 1
ATOM 1087 O O . LEU A 1 140 ? 34.275 8.802 -29.050 1.00 92.44 140 LEU A O 1
ATOM 1091 N N . ASN A 1 141 ? 36.052 8.494 -30.380 1.00 88.44 141 ASN A N 1
ATOM 1092 C CA . ASN A 1 141 ? 36.137 9.858 -30.876 1.00 88.44 141 ASN A CA 1
ATOM 1093 C C . ASN A 1 141 ? 35.131 10.094 -32.013 1.00 88.44 141 ASN A C 1
ATOM 1095 O O . ASN A 1 141 ? 35.408 9.939 -33.207 1.00 88.44 141 ASN A O 1
ATOM 1099 N N . LEU A 1 142 ? 33.939 10.529 -31.621 1.00 81.88 142 LEU A N 1
ATOM 1100 C CA . LEU A 1 142 ? 32.817 10.756 -32.532 1.00 81.88 142 LEU A CA 1
ATOM 1101 C C . LEU A 1 142 ? 33.039 11.926 -33.493 1.00 81.88 142 LEU A C 1
ATOM 1103 O O . LEU A 1 142 ? 32.526 11.907 -34.612 1.00 81.88 142 LEU A O 1
ATOM 1107 N N . ALA A 1 143 ? 33.853 12.916 -33.112 1.00 80.81 143 ALA A N 1
ATOM 1108 C CA . ALA A 1 143 ? 34.217 14.006 -34.014 1.00 80.81 143 ALA A CA 1
ATOM 1109 C C . ALA A 1 143 ? 34.980 13.488 -35.247 1.00 80.81 143 ALA A C 1
ATOM 1111 O O . ALA A 1 143 ? 34.911 14.104 -36.313 1.00 80.81 143 ALA A O 1
ATOM 1112 N N . GLN A 1 144 ? 35.649 12.338 -35.132 1.00 85.12 144 GLN A N 1
ATOM 1113 C CA . GLN A 1 144 ? 36.368 11.667 -36.218 1.00 85.12 144 GLN A CA 1
ATOM 1114 C C . GLN A 1 144 ? 35.599 10.480 -36.821 1.00 85.12 144 GLN A C 1
ATOM 1116 O O . GLN A 1 144 ? 36.135 9.812 -37.699 1.00 85.12 144 GLN A O 1
ATOM 1121 N N . LEU A 1 145 ? 34.347 10.239 -36.398 1.00 89.12 145 LEU A N 1
ATOM 1122 C CA . LEU A 1 145 ? 33.561 9.053 -36.772 1.00 89.12 145 LEU A CA 1
ATOM 1123 C C . LEU A 1 145 ? 34.311 7.739 -36.489 1.00 89.12 145 LEU A C 1
ATOM 1125 O O . LEU A 1 145 ? 34.208 6.779 -37.253 1.00 89.12 145 LEU A O 1
ATOM 1129 N N . GLU A 1 146 ? 35.082 7.708 -35.399 1.00 93.06 146 GLU A N 1
ATOM 1130 C CA . GLU A 1 146 ? 35.834 6.524 -34.992 1.00 93.06 146 GLU A CA 1
ATOM 1131 C C . GLU A 1 146 ? 34.892 5.328 -34.765 1.00 93.06 146 GLU A C 1
ATOM 1133 O O . GLU A 1 146 ? 33.779 5.471 -34.251 1.00 93.06 146 GLU A O 1
ATOM 1138 N N . VAL A 1 147 ? 35.342 4.135 -35.161 1.00 93.31 147 VAL A N 1
ATOM 1139 C CA . VAL A 1 147 ? 34.617 2.866 -35.007 1.00 93.31 147 VAL A CA 1
ATOM 1140 C C . VAL A 1 147 ? 35.512 1.821 -34.350 1.00 93.31 147 VAL A C 1
ATOM 1142 O O . VAL A 1 147 ? 36.727 1.804 -34.542 1.00 93.31 147 VAL A O 1
ATOM 1145 N N . CYS A 1 148 ? 34.912 0.902 -33.593 1.00 92.31 148 CYS A N 1
ATOM 1146 C CA . CYS A 1 148 ? 35.655 -0.173 -32.943 1.00 92.31 148 CYS A CA 1
ATOM 1147 C C . CYS A 1 148 ? 35.777 -1.396 -33.859 1.00 92.31 148 CYS A C 1
ATOM 1149 O O . CYS A 1 148 ? 34.783 -2.073 -34.090 1.00 92.31 148 CYS A O 1
ATOM 1151 N N . ASN A 1 149 ? 36.996 -1.727 -34.295 1.00 91.75 149 ASN A N 1
ATOM 1152 C CA . ASN A 1 149 ? 37.298 -2.931 -35.090 1.00 91.75 149 ASN A CA 1
ATOM 1153 C C . ASN A 1 149 ? 38.235 -3.908 -34.356 1.00 91.75 149 ASN A C 1
ATOM 1155 O O . ASN A 1 149 ? 38.991 -4.656 -34.974 1.00 91.75 149 ASN A O 1
ATOM 1159 N N . CYS A 1 150 ? 38.256 -3.875 -33.021 1.00 92.06 150 CYS A N 1
ATOM 1160 C CA . CYS A 1 150 ? 39.104 -4.772 -32.239 1.00 92.06 150 CYS A CA 1
ATOM 1161 C C . CYS A 1 150 ? 38.672 -6.231 -32.443 1.00 92.06 150 CYS A C 1
ATOM 1163 O O . CYS A 1 150 ? 37.501 -6.544 -32.248 1.00 92.06 150 CYS A O 1
ATOM 1165 N N . SER A 1 151 ? 39.615 -7.117 -32.772 1.00 87.50 151 SER A N 1
ATOM 1166 C CA . SER A 1 151 ? 39.362 -8.556 -32.957 1.00 87.50 151 SER A CA 1
ATOM 1167 C C . SER A 1 151 ? 39.389 -9.348 -31.646 1.00 87.50 151 SER A C 1
ATOM 1169 O O . SER A 1 151 ? 38.675 -10.335 -31.493 1.00 87.50 151 SER A O 1
ATOM 1171 N N . LEU A 1 152 ? 40.200 -8.900 -30.683 1.00 87.62 152 LEU A N 1
ATOM 1172 C CA . LEU A 1 152 ? 40.264 -9.440 -29.324 1.00 87.62 152 LEU A CA 1
ATOM 1173 C C . LEU A 1 152 ? 39.399 -8.582 -28.393 1.00 87.62 152 LEU A C 1
ATOM 1175 O O . LEU A 1 152 ? 38.291 -8.224 -28.768 1.00 87.62 152 LEU A O 1
ATOM 1179 N N . ALA A 1 153 ? 39.865 -8.224 -27.196 1.00 86.44 153 ALA A N 1
ATOM 1180 C CA . ALA A 1 153 ? 39.146 -7.298 -26.319 1.00 86.44 153 ALA A CA 1
ATOM 1181 C C . ALA A 1 153 ? 39.117 -5.867 -26.896 1.00 86.44 153 ALA A C 1
ATOM 1183 O O . ALA A 1 153 ? 40.062 -5.433 -27.558 1.00 86.44 153 ALA A O 1
ATOM 1184 N N . CYS A 1 154 ? 38.046 -5.115 -26.620 1.00 90.31 154 CYS A N 1
ATOM 1185 C CA . CYS A 1 154 ? 37.920 -3.724 -27.060 1.00 90.31 154 CYS A CA 1
ATOM 1186 C C . CYS A 1 154 ? 38.939 -2.834 -26.332 1.00 90.31 154 CYS A C 1
ATOM 1188 O O . CYS A 1 154 ? 38.808 -2.591 -25.134 1.00 90.31 154 CYS A O 1
ATOM 1190 N N . ILE A 1 155 ? 39.942 -2.318 -27.047 1.00 92.44 155 ILE A N 1
ATOM 1191 C CA . ILE A 1 155 ? 40.976 -1.472 -26.433 1.00 92.44 155 ILE A CA 1
ATOM 1192 C C . ILE A 1 155 ? 40.428 -0.114 -25.980 1.00 92.44 155 ILE A C 1
ATOM 1194 O O . ILE A 1 155 ? 40.944 0.440 -25.019 1.00 92.44 155 ILE A O 1
ATOM 1198 N N . HIS A 1 156 ? 39.370 0.399 -26.619 1.00 92.12 156 HIS A N 1
ATOM 1199 C CA . HIS A 1 156 ? 38.792 1.711 -26.306 1.00 92.12 156 HIS A CA 1
ATOM 1200 C C . HIS A 1 156 ? 38.230 1.749 -24.877 1.00 92.12 156 HIS A C 1
ATOM 1202 O O . HIS A 1 156 ? 38.636 2.581 -24.067 1.00 92.12 156 HIS A O 1
ATOM 1208 N N . SER A 1 157 ? 37.371 0.787 -24.523 1.00 91.31 157 SER A N 1
ATOM 1209 C CA . SER A 1 157 ? 36.821 0.678 -23.165 1.00 91.31 157 SER A CA 1
ATOM 1210 C C . SER A 1 157 ? 37.857 0.172 -22.156 1.00 91.31 157 SER A C 1
ATOM 1212 O O . SER A 1 157 ? 37.914 0.667 -21.032 1.00 91.31 157 SER A O 1
ATOM 1214 N N . VAL A 1 158 ? 38.739 -0.756 -22.549 1.00 91.00 158 VAL A N 1
ATOM 1215 C CA . VAL A 1 158 ? 39.799 -1.271 -21.662 1.00 91.00 158 VAL A CA 1
ATOM 1216 C C . VAL A 1 158 ? 40.804 -0.185 -21.273 1.00 91.00 158 VAL A C 1
ATOM 1218 O O . VAL A 1 158 ? 41.239 -0.153 -20.122 1.00 91.00 158 VAL A O 1
ATOM 1221 N N . ASN A 1 159 ? 41.183 0.698 -22.199 1.00 93.00 159 ASN A N 1
ATOM 1222 C CA . ASN A 1 159 ? 42.103 1.794 -21.907 1.00 93.00 159 ASN A CA 1
ATOM 1223 C C . ASN A 1 159 ? 41.482 2.789 -20.929 1.00 93.00 159 ASN A C 1
ATOM 1225 O O . ASN A 1 159 ? 42.166 3.184 -19.992 1.00 93.00 159 ASN A O 1
ATOM 1229 N N . TYR A 1 160 ? 40.193 3.111 -21.082 1.00 93.62 160 TYR A N 1
ATOM 1230 C CA . TYR A 1 160 ? 39.474 3.950 -20.122 1.00 93.62 160 TYR A CA 1
ATOM 1231 C C . TYR A 1 160 ? 39.467 3.318 -18.723 1.00 93.62 160 TYR A C 1
ATOM 1233 O O . TYR A 1 160 ? 39.907 3.933 -17.755 1.00 93.62 160 TYR A O 1
ATOM 1241 N N . VAL A 1 161 ? 39.075 2.044 -18.616 1.00 92.56 161 VAL A N 1
ATOM 1242 C CA . VAL A 1 161 ? 39.065 1.312 -17.337 1.00 92.56 161 VAL A CA 1
ATOM 1243 C C . VAL A 1 161 ? 40.449 1.269 -16.685 1.00 92.56 161 VAL A C 1
ATOM 1245 O O . VAL A 1 161 ? 40.559 1.437 -15.474 1.00 92.56 161 VAL A O 1
ATOM 1248 N N . ARG A 1 162 ? 41.523 1.101 -17.469 1.00 92.62 162 ARG A N 1
ATOM 1249 C CA . ARG A 1 162 ? 42.906 1.160 -16.964 1.00 92.62 162 ARG A CA 1
ATOM 1250 C C . ARG A 1 162 ? 43.309 2.565 -16.523 1.00 92.62 162 ARG A C 1
ATOM 1252 O O . ARG A 1 162 ? 43.928 2.703 -15.476 1.00 92.62 162 ARG A O 1
ATOM 1259 N N . GLN A 1 163 ? 42.978 3.583 -17.313 1.00 94.31 163 GLN A N 1
ATOM 1260 C CA . GLN A 1 163 ? 43.330 4.978 -17.049 1.00 94.31 163 GLN A CA 1
ATOM 1261 C C . GLN A 1 163 ? 42.696 5.488 -15.751 1.00 94.31 163 GLN A C 1
ATOM 1263 O O . GLN A 1 163 ? 43.362 6.173 -14.981 1.00 94.31 163 GLN A O 1
ATOM 1268 N N . PHE A 1 164 ? 41.436 5.127 -15.502 1.00 93.06 164 PHE A N 1
ATOM 1269 C CA . PHE A 1 164 ? 40.678 5.544 -14.319 1.00 93.06 164 PHE A CA 1
ATOM 1270 C C . PHE A 1 164 ? 40.690 4.508 -13.184 1.00 93.06 164 PHE A C 1
ATOM 1272 O O . PHE A 1 164 ? 39.993 4.679 -12.190 1.00 93.06 164 PHE A O 1
ATOM 1279 N N . ASN A 1 165 ? 41.499 3.449 -13.314 1.00 92.31 165 ASN A N 1
ATOM 1280 C CA . ASN A 1 165 ? 41.655 2.378 -12.327 1.00 92.31 165 ASN A CA 1
ATOM 1281 C C . ASN A 1 165 ? 40.317 1.764 -11.857 1.00 92.31 165 ASN A C 1
ATOM 1283 O O . ASN A 1 165 ? 40.120 1.496 -10.672 1.00 92.31 165 ASN A O 1
ATOM 1287 N N . ILE A 1 166 ? 39.390 1.559 -12.798 1.00 91.81 166 ILE A N 1
ATOM 1288 C CA . ILE A 1 166 ? 38.066 0.988 -12.536 1.00 91.81 166 ILE A CA 1
ATOM 1289 C C . ILE A 1 166 ? 38.204 -0.529 -12.345 1.00 91.81 166 ILE A C 1
ATOM 1291 O O . ILE A 1 166 ? 38.815 -1.227 -13.162 1.00 91.81 166 ILE A O 1
ATOM 1295 N N . SER A 1 167 ? 37.614 -1.058 -11.275 1.00 90.12 167 SER A N 1
ATOM 1296 C CA . SER A 1 167 ? 37.570 -2.500 -11.017 1.00 90.12 167 SER A CA 1
ATOM 1297 C C . SER A 1 167 ? 36.771 -3.218 -12.103 1.00 90.12 167 SER A C 1
ATOM 1299 O O . SER A 1 167 ? 35.645 -2.841 -12.425 1.00 90.12 167 SER A O 1
ATOM 1301 N N . LYS A 1 168 ? 37.351 -4.268 -12.687 1.00 87.44 168 LYS A N 1
ATOM 1302 C CA . LYS A 1 168 ? 36.669 -5.078 -13.704 1.00 87.44 168 LYS A CA 1
ATOM 1303 C C . LYS A 1 168 ? 35.642 -5.992 -13.049 1.00 87.44 168 LYS A C 1
ATOM 1305 O O . LYS A 1 168 ? 35.817 -6.403 -11.908 1.00 87.44 168 LYS A O 1
ATOM 1310 N N . ARG A 1 169 ? 34.615 -6.367 -13.811 1.00 88.38 169 ARG A N 1
ATOM 1311 C CA . ARG A 1 169 ? 33.716 -7.454 -13.423 1.00 88.38 169 ARG A CA 1
ATOM 1312 C C . ARG A 1 169 ? 34.450 -8.786 -13.502 1.00 88.38 169 ARG A C 1
ATOM 1314 O O . ARG A 1 169 ? 35.042 -9.097 -14.536 1.00 88.38 169 ARG A O 1
ATOM 1321 N N . ASP A 1 170 ? 34.344 -9.579 -12.445 1.00 89.44 170 ASP A N 1
ATOM 1322 C CA . ASP A 1 170 ? 34.839 -10.956 -12.441 1.00 89.44 170 ASP A CA 1
ATOM 1323 C C . ASP A 1 170 ? 33.912 -11.888 -13.227 1.00 89.44 170 ASP A C 1
ATOM 1325 O O . ASP A 1 170 ? 34.368 -12.860 -13.832 1.00 89.44 170 ASP A O 1
ATOM 1329 N N . GLN A 1 171 ? 32.614 -11.572 -13.260 1.00 92.25 171 GLN A N 1
ATOM 1330 C CA . GLN A 1 171 ? 31.570 -12.393 -13.866 1.00 92.25 171 GLN A CA 1
ATOM 1331 C C . GLN A 1 171 ? 30.549 -11.541 -14.630 1.00 92.25 171 GLN A C 1
ATOM 1333 O O . GLN A 1 171 ? 30.296 -10.388 -14.282 1.00 92.25 171 GLN A O 1
ATOM 1338 N N . VAL A 1 172 ? 29.979 -12.137 -15.675 1.00 92.62 172 VAL A N 1
ATOM 1339 C CA . VAL A 1 172 ? 28.880 -11.616 -16.490 1.00 92.62 172 VAL A CA 1
ATOM 1340 C C . VAL A 1 172 ? 27.663 -12.494 -16.250 1.00 92.62 172 VAL A C 1
ATOM 1342 O O . VAL A 1 172 ? 27.764 -13.722 -16.285 1.00 92.62 172 VAL A O 1
ATOM 1345 N N . HIS A 1 173 ? 26.528 -11.860 -15.977 1.00 92.62 173 HIS A N 1
ATOM 1346 C CA . HIS A 1 173 ? 25.281 -12.554 -15.675 1.00 92.62 173 HIS A CA 1
ATOM 1347 C C . HIS A 1 173 ? 24.462 -12.740 -16.953 1.00 92.62 173 HIS A C 1
ATOM 1349 O O . HIS A 1 173 ? 24.317 -11.798 -17.735 1.00 92.62 173 HIS A O 1
ATOM 1355 N N . VAL A 1 174 ? 23.906 -13.935 -17.145 1.00 91.38 174 VAL A N 1
ATOM 1356 C CA . VAL A 1 174 ? 23.040 -14.277 -18.285 1.00 91.38 174 VAL A CA 1
ATOM 1357 C C . VAL A 1 174 ? 21.763 -14.911 -17.754 1.00 91.38 174 VAL A C 1
ATOM 1359 O O . VAL A 1 174 ? 21.838 -15.774 -16.887 1.00 91.38 174 VAL A O 1
ATOM 1362 N N . ILE A 1 175 ? 20.596 -14.507 -18.259 1.00 90.50 175 ILE A N 1
ATOM 1363 C CA . ILE A 1 175 ? 19.309 -15.100 -17.858 1.00 90.50 175 ILE A CA 1
ATOM 1364 C C . ILE A 1 175 ? 19.312 -16.610 -18.141 1.00 90.50 175 ILE A C 1
ATOM 1366 O O . ILE A 1 175 ? 19.720 -17.030 -19.226 1.00 90.50 175 ILE A O 1
ATOM 1370 N N . SER A 1 176 ? 18.808 -17.412 -17.198 1.00 88.50 176 SER A N 1
ATOM 1371 C CA . SER A 1 176 ? 18.794 -18.880 -17.287 1.00 88.50 176 SER A CA 1
ATOM 1372 C C . SER A 1 176 ? 18.184 -19.401 -18.588 1.00 88.50 176 SER A C 1
ATOM 1374 O O . SER A 1 176 ? 18.856 -20.084 -19.355 1.00 88.50 176 SER A O 1
ATOM 1376 N N . ILE A 1 177 ? 16.968 -18.953 -18.904 1.00 86.00 177 ILE A N 1
ATOM 1377 C CA . ILE A 1 177 ? 16.227 -19.336 -20.116 1.00 86.00 177 ILE A CA 1
ATOM 1378 C C . ILE A 1 177 ? 17.020 -19.023 -21.397 1.00 86.00 177 ILE A C 1
ATOM 1380 O O . ILE A 1 177 ? 16.967 -19.776 -22.371 1.00 86.00 177 ILE A O 1
ATOM 1384 N N . LEU A 1 178 ? 17.771 -17.916 -21.418 1.00 89.12 178 LEU A N 1
ATOM 1385 C CA . LEU A 1 178 ? 18.566 -17.519 -22.582 1.00 89.12 178 LEU A CA 1
ATOM 1386 C C . LEU A 1 178 ? 19.845 -18.343 -22.717 1.00 89.12 178 LEU A C 1
ATOM 1388 O O . LEU A 1 178 ? 20.264 -18.628 -23.837 1.00 89.12 178 LEU A O 1
ATOM 1392 N N . TRP A 1 179 ? 20.456 -18.738 -21.601 1.00 90.88 179 TRP A N 1
ATOM 1393 C CA . TRP A 1 179 ? 21.590 -19.656 -21.616 1.00 90.88 179 TRP A CA 1
ATOM 1394 C C . TRP A 1 179 ? 21.180 -21.042 -22.127 1.00 90.88 179 TRP A C 1
ATOM 1396 O O . TRP A 1 179 ? 21.862 -21.609 -22.980 1.00 90.88 179 TRP A O 1
ATOM 1406 N N . ASP A 1 180 ? 20.035 -21.553 -21.677 1.00 88.88 180 ASP A N 1
ATOM 1407 C CA . ASP A 1 180 ? 19.489 -22.825 -22.157 1.00 88.88 180 ASP A CA 1
ATOM 1408 C C . ASP A 1 180 ? 19.170 -22.750 -23.657 1.00 88.88 180 ASP A C 1
ATOM 1410 O O . ASP A 1 180 ? 19.643 -23.576 -24.438 1.00 88.88 180 ASP A O 1
ATOM 1414 N N . SER A 1 181 ? 18.513 -21.667 -24.088 1.00 89.31 181 SER A N 1
ATOM 1415 C CA . SER A 1 181 ? 18.241 -21.399 -25.508 1.00 89.31 181 SER A CA 1
ATOM 1416 C C . SER A 1 181 ? 19.519 -21.292 -26.352 1.00 89.31 181 SER A C 1
ATOM 1418 O O . SER A 1 181 ? 19.526 -21.670 -27.523 1.00 89.31 181 SER A O 1
ATOM 1420 N N . LEU A 1 182 ? 20.620 -20.784 -25.785 1.00 89.94 182 LEU A N 1
ATOM 1421 C CA . LEU A 1 182 ? 21.914 -20.726 -26.468 1.00 89.94 182 LEU A CA 1
ATOM 1422 C C . LEU A 1 182 ? 22.486 -22.131 -26.696 1.00 89.94 182 LEU A C 1
ATOM 1424 O O . LEU A 1 182 ? 23.023 -22.401 -27.772 1.00 89.94 182 LEU A O 1
ATOM 1428 N N . ASN A 1 183 ? 22.359 -23.029 -25.716 1.00 89.38 183 ASN A N 1
ATOM 1429 C CA . ASN A 1 183 ? 22.785 -24.422 -25.856 1.00 89.38 183 ASN A CA 1
ATOM 1430 C C . ASN A 1 183 ? 21.937 -25.165 -26.901 1.00 89.38 183 ASN A C 1
ATOM 1432 O O . ASN A 1 183 ? 22.493 -25.883 -27.738 1.00 89.38 183 ASN A O 1
ATOM 1436 N N . ASP A 1 184 ? 20.625 -24.927 -26.921 1.00 88.56 184 ASP A N 1
ATOM 1437 C CA . ASP A 1 184 ? 19.726 -25.473 -27.942 1.00 88.56 184 ASP A CA 1
ATOM 1438 C C . ASP A 1 184 ? 20.083 -24.957 -29.343 1.00 88.56 184 ASP A C 1
ATOM 1440 O O . ASP A 1 184 ? 20.187 -25.738 -30.291 1.00 88.56 184 ASP A O 1
ATOM 1444 N N . ALA A 1 185 ? 20.368 -23.658 -29.480 1.00 87.56 185 ALA A N 1
ATOM 1445 C CA . ALA A 1 185 ? 20.800 -23.064 -30.745 1.00 87.56 185 ALA A CA 1
ATOM 1446 C C . ALA A 1 185 ? 22.125 -23.664 -31.247 1.00 87.56 185 ALA A C 1
ATOM 1448 O O . ALA A 1 185 ? 22.283 -23.904 -32.447 1.00 87.56 185 ALA A O 1
ATOM 1449 N N . VAL A 1 186 ? 23.067 -23.973 -30.346 1.00 87.25 186 VAL A N 1
ATOM 1450 C CA . VAL A 1 186 ? 24.302 -24.698 -30.690 1.00 87.25 186 VAL A CA 1
ATOM 1451 C C . VAL A 1 186 ? 23.990 -26.102 -31.208 1.00 87.25 186 VAL A C 1
ATOM 1453 O O . VAL A 1 186 ? 24.571 -26.509 -32.218 1.00 87.25 186 VAL A O 1
ATOM 1456 N N . ALA A 1 187 ? 23.073 -26.824 -30.557 1.00 85.88 187 ALA A N 1
ATOM 1457 C CA . ALA A 1 187 ? 22.671 -28.171 -30.958 1.00 85.88 187 ALA A CA 1
ATOM 1458 C C . ALA A 1 187 ? 21.960 -28.188 -32.323 1.00 85.88 187 ALA A C 1
ATOM 1460 O O . ALA A 1 187 ? 22.221 -29.068 -33.143 1.00 85.88 187 ALA A O 1
ATOM 1461 N N . MET A 1 188 ? 21.114 -27.190 -32.594 1.00 85.69 188 MET A N 1
ATOM 1462 C CA . MET A 1 188 ? 20.406 -27.024 -33.871 1.00 85.69 188 MET A CA 1
ATOM 1463 C C . MET A 1 188 ? 21.277 -26.398 -34.971 1.00 85.69 188 MET A C 1
ATOM 1465 O O . MET A 1 188 ? 20.943 -26.476 -36.151 1.00 85.69 188 MET A O 1
ATOM 1469 N N . GLY A 1 189 ? 22.406 -25.787 -34.606 1.00 81.25 189 GLY A N 1
ATOM 1470 C CA . GLY A 1 189 ? 23.280 -25.078 -35.533 1.00 81.25 189 GLY A CA 1
ATOM 1471 C C . GLY A 1 189 ? 22.745 -23.718 -35.995 1.00 81.25 189 GLY A C 1
ATOM 1472 O O . GLY A 1 189 ? 23.201 -23.230 -37.028 1.00 81.25 189 GLY A O 1
ATOM 1473 N N . ASP A 1 190 ? 21.829 -23.106 -35.243 1.00 81.81 190 ASP A N 1
ATOM 1474 C CA . ASP A 1 190 ? 21.224 -21.810 -35.558 1.00 81.81 190 ASP A CA 1
ATOM 1475 C C . ASP A 1 190 ? 22.169 -20.653 -35.195 1.00 81.81 190 ASP A C 1
ATOM 1477 O O . ASP A 1 190 ? 22.265 -20.201 -34.051 1.00 81.81 190 ASP A O 1
ATOM 1481 N N . ASN A 1 191 ? 22.895 -20.164 -36.201 1.00 77.69 191 ASN A N 1
ATOM 1482 C CA . ASN A 1 191 ? 23.839 -19.060 -36.047 1.00 77.69 191 ASN A CA 1
ATOM 1483 C C . ASN A 1 191 ? 23.161 -17.737 -35.668 1.00 77.69 191 ASN A C 1
ATOM 1485 O O . ASN A 1 191 ? 23.710 -16.966 -34.881 1.00 77.69 191 ASN A O 1
ATOM 1489 N N . GLY A 1 192 ? 21.973 -17.473 -36.216 1.00 77.69 192 GLY A N 1
ATOM 1490 C CA . GLY A 1 192 ? 21.246 -16.235 -35.959 1.00 77.69 192 GLY A CA 1
ATOM 1491 C C . GLY A 1 192 ? 20.848 -16.135 -34.491 1.00 77.69 192 GLY A C 1
ATOM 1492 O O . GLY A 1 192 ? 21.124 -15.121 -33.845 1.00 77.69 192 GLY A O 1
ATOM 1493 N N . ALA A 1 193 ? 20.287 -17.215 -33.942 1.00 81.50 193 ALA A N 1
ATOM 1494 C CA . ALA A 1 193 ? 19.909 -17.294 -32.535 1.00 81.50 193 ALA A CA 1
ATOM 1495 C C . ALA A 1 193 ? 21.121 -17.157 -31.597 1.00 81.50 193 ALA A C 1
ATOM 1497 O O . ALA A 1 193 ? 21.078 -16.346 -30.669 1.00 81.50 193 ALA A O 1
ATOM 1498 N N . MET A 1 194 ? 22.225 -17.869 -31.870 1.00 86.19 194 MET A N 1
ATOM 1499 C CA . MET A 1 194 ? 23.457 -17.769 -31.069 1.00 86.19 194 MET A CA 1
ATOM 1500 C C . MET A 1 194 ? 23.997 -16.334 -31.021 1.00 86.19 194 MET A C 1
ATOM 1502 O O . MET A 1 194 ? 24.281 -15.801 -29.945 1.00 86.19 194 MET A O 1
ATOM 1506 N N . MET A 1 195 ? 24.115 -15.696 -32.188 1.00 85.12 195 MET A N 1
ATOM 1507 C CA . MET A 1 195 ? 24.595 -14.320 -32.304 1.00 85.12 195 MET A CA 1
ATOM 1508 C C . MET A 1 195 ? 23.671 -13.354 -31.569 1.00 85.12 195 MET A C 1
ATOM 1510 O O . MET A 1 195 ? 24.150 -12.554 -30.775 1.00 85.12 195 MET A O 1
ATOM 1514 N N . ASN A 1 196 ? 22.359 -13.459 -31.778 1.00 84.38 196 ASN A N 1
ATOM 1515 C CA . ASN A 1 196 ? 21.369 -12.588 -31.151 1.00 84.38 196 ASN A CA 1
ATOM 1516 C C . ASN A 1 196 ? 21.401 -12.679 -29.615 1.00 84.38 196 ASN A C 1
ATOM 1518 O O . ASN A 1 196 ? 21.334 -11.649 -28.947 1.00 84.38 196 ASN A O 1
ATOM 1522 N N . ILE A 1 197 ? 21.558 -13.879 -29.042 1.00 86.69 197 ILE A N 1
ATOM 1523 C CA . ILE A 1 197 ? 21.634 -14.054 -27.583 1.00 86.69 197 ILE A CA 1
ATOM 1524 C C . ILE A 1 197 ? 22.882 -13.364 -27.012 1.00 86.69 197 ILE A C 1
ATOM 1526 O O . ILE A 1 197 ? 22.774 -12.622 -26.036 1.00 86.69 197 ILE A O 1
ATOM 1530 N N . ILE A 1 198 ? 24.050 -13.553 -27.637 1.00 89.81 198 ILE A N 1
ATOM 1531 C CA . ILE A 1 198 ? 25.335 -13.023 -27.148 1.00 89.81 198 ILE A CA 1
ATOM 1532 C C . ILE A 1 198 ? 25.471 -11.512 -27.416 1.00 89.81 198 ILE A C 1
ATOM 1534 O O . ILE A 1 198 ? 25.939 -10.773 -26.554 1.00 89.81 198 ILE A O 1
ATOM 1538 N N . ALA A 1 199 ? 25.084 -11.051 -28.607 1.00 88.44 199 ALA A N 1
ATOM 1539 C CA . ALA A 1 199 ? 25.304 -9.686 -29.089 1.00 88.44 199 ALA A CA 1
ATOM 1540 C C . ALA A 1 199 ? 24.327 -8.650 -28.515 1.00 88.44 199 ALA A C 1
ATOM 1542 O O . ALA A 1 199 ? 24.684 -7.476 -28.415 1.00 88.44 199 ALA A O 1
ATOM 1543 N N . THR A 1 200 ? 23.106 -9.063 -28.166 1.00 86.75 200 THR A N 1
ATOM 1544 C CA . THR A 1 200 ? 22.053 -8.151 -27.701 1.00 86.75 200 THR A CA 1
ATOM 1545 C C . THR A 1 200 ? 22.271 -7.773 -26.242 1.00 86.75 200 THR A C 1
ATOM 1547 O O . THR A 1 200 ? 22.148 -8.619 -25.359 1.00 86.75 200 THR A O 1
ATOM 1550 N N . ALA A 1 201 ? 22.541 -6.495 -25.968 1.00 87.25 201 ALA A N 1
ATOM 1551 C CA . ALA A 1 201 ? 22.749 -5.993 -24.608 1.00 87.25 201 ALA A CA 1
ATOM 1552 C C . ALA A 1 201 ? 21.560 -6.240 -23.664 1.00 87.25 201 ALA A C 1
ATOM 1554 O O . ALA A 1 201 ? 21.771 -6.538 -22.492 1.00 87.25 201 ALA A O 1
ATOM 1555 N N . GLU A 1 202 ? 20.327 -6.143 -24.171 1.00 85.19 202 GLU A N 1
ATOM 1556 C CA . GLU A 1 202 ? 19.078 -6.269 -23.397 1.00 85.19 202 GLU A CA 1
ATOM 1557 C C . GLU A 1 202 ? 18.886 -7.657 -22.759 1.00 85.19 202 GLU A C 1
ATOM 1559 O O . GLU A 1 202 ? 18.131 -7.791 -21.801 1.00 85.19 202 GLU A O 1
ATOM 1564 N N . ASN A 1 203 ? 19.606 -8.672 -23.245 1.00 85.25 203 ASN A N 1
ATOM 1565 C CA . ASN A 1 203 ? 19.557 -10.044 -22.738 1.00 85.25 203 ASN A CA 1
ATOM 1566 C C . ASN A 1 203 ? 20.398 -10.269 -21.467 1.00 85.25 203 ASN A C 1
ATOM 1568 O O . ASN A 1 203 ? 20.244 -11.294 -20.801 1.00 85.25 203 ASN A O 1
ATOM 1572 N N . HIS A 1 204 ? 21.304 -9.342 -21.138 1.00 90.19 204 HIS A N 1
ATOM 1573 C CA . HIS A 1 204 ? 22.295 -9.504 -20.069 1.00 90.19 204 HIS A CA 1
ATOM 1574 C C . HIS A 1 204 ? 22.064 -8.438 -18.996 1.00 90.19 204 HIS A C 1
ATOM 1576 O O . HIS A 1 204 ? 22.275 -7.263 -19.295 1.00 90.19 204 HIS A O 1
ATOM 1582 N N . PRO A 1 205 ? 21.683 -8.784 -17.752 1.00 92.19 205 PRO A N 1
ATOM 1583 C CA . PRO A 1 205 ? 21.172 -7.808 -16.785 1.00 92.19 205 PRO A CA 1
ATOM 1584 C C . PRO A 1 205 ? 22.087 -6.595 -16.564 1.00 92.19 205 PRO A C 1
ATOM 1586 O O . PRO A 1 205 ? 21.660 -5.459 -16.744 1.00 92.19 205 PRO A O 1
ATOM 1589 N N . GLN A 1 206 ? 23.373 -6.816 -16.272 1.00 92.75 206 GLN A N 1
ATOM 1590 C CA . GLN A 1 206 ? 24.347 -5.737 -16.025 1.00 92.75 206 GLN A CA 1
ATOM 1591 C C . GLN A 1 206 ? 24.500 -4.795 -17.231 1.00 92.75 206 GLN A C 1
ATOM 1593 O O . GLN A 1 206 ? 24.557 -3.573 -17.092 1.00 92.75 206 GLN A O 1
ATOM 1598 N N . ILE A 1 207 ? 24.535 -5.371 -18.435 1.00 92.75 207 ILE A N 1
ATOM 1599 C CA . ILE A 1 207 ? 24.723 -4.638 -19.690 1.00 92.75 207 ILE A CA 1
ATOM 1600 C C . ILE A 1 207 ? 23.432 -3.900 -20.067 1.00 92.75 207 ILE A C 1
ATOM 1602 O O . ILE A 1 207 ? 23.485 -2.752 -20.503 1.00 92.75 207 ILE A O 1
ATOM 1606 N N . ALA A 1 208 ? 22.273 -4.520 -19.856 1.00 90.19 208 ALA A N 1
ATOM 1607 C CA . ALA A 1 208 ? 20.965 -3.934 -20.105 1.00 90.19 208 ALA A CA 1
ATOM 1608 C C . ALA A 1 208 ? 20.689 -2.733 -19.190 1.00 90.19 208 ALA A C 1
ATOM 1610 O O . ALA A 1 208 ? 20.180 -1.712 -19.659 1.00 90.19 208 ALA A O 1
ATOM 1611 N N . VAL A 1 209 ? 21.071 -2.809 -17.908 1.00 91.06 209 VAL A N 1
ATOM 1612 C CA . VAL A 1 209 ? 20.993 -1.667 -16.982 1.00 91.06 209 VAL A CA 1
ATOM 1613 C C . VAL A 1 209 ? 21.891 -0.524 -17.460 1.00 91.06 209 VAL A C 1
ATOM 1615 O O . VAL A 1 209 ? 21.432 0.618 -17.543 1.00 91.06 209 VAL A O 1
ATOM 1618 N N . ALA A 1 210 ? 23.135 -0.822 -17.851 1.00 92.31 210 ALA A N 1
ATOM 1619 C CA . ALA A 1 210 ? 24.051 0.176 -18.403 1.00 92.31 210 ALA A CA 1
ATOM 1620 C C . ALA A 1 210 ? 23.495 0.828 -19.685 1.00 92.31 210 ALA A C 1
ATOM 1622 O O . ALA A 1 210 ? 23.521 2.054 -19.807 1.00 92.31 210 ALA A O 1
ATOM 1623 N N . LEU A 1 211 ? 22.937 0.039 -20.611 1.00 90.06 211 LEU A N 1
ATOM 1624 C CA . LEU A 1 211 ? 22.302 0.535 -21.836 1.00 90.06 211 LEU A CA 1
ATOM 1625 C C . LEU A 1 211 ? 21.082 1.414 -21.537 1.00 90.06 211 LEU A C 1
ATOM 1627 O O . LEU A 1 211 ? 20.938 2.483 -22.125 1.00 90.06 211 LEU A O 1
ATOM 1631 N N . THR A 1 212 ? 20.226 0.997 -20.603 1.00 87.81 212 THR A N 1
ATOM 1632 C CA . THR A 1 212 ? 19.031 1.756 -20.200 1.00 87.81 212 THR A CA 1
ATOM 1633 C C . THR A 1 212 ? 19.426 3.119 -19.632 1.00 87.81 212 THR A C 1
ATOM 1635 O O . THR A 1 212 ? 18.907 4.147 -20.063 1.00 87.81 212 THR A O 1
ATOM 1638 N N . LYS A 1 213 ? 20.414 3.159 -18.729 1.00 89.00 213 LYS A N 1
ATOM 1639 C CA . LYS A 1 213 ? 20.941 4.419 -18.187 1.00 89.00 213 LYS A CA 1
ATOM 1640 C C . LYS A 1 213 ? 21.593 5.301 -19.257 1.00 89.00 213 LYS A C 1
ATOM 1642 O O . LYS A 1 213 ? 21.449 6.517 -19.188 1.00 89.00 213 LYS A O 1
ATOM 1647 N N . LEU A 1 214 ? 22.261 4.712 -20.254 1.00 90.69 214 LEU A N 1
ATOM 1648 C CA . LEU A 1 214 ? 22.832 5.464 -21.377 1.00 90.69 214 LEU A CA 1
ATOM 1649 C C . LEU A 1 214 ? 21.734 6.101 -22.241 1.00 90.69 214 LEU A C 1
ATOM 1651 O O . LEU A 1 214 ? 21.834 7.275 -22.588 1.00 90.69 214 LEU A O 1
ATOM 1655 N N . ARG A 1 215 ? 20.669 5.348 -22.549 1.00 87.25 215 ARG A N 1
ATOM 1656 C CA . ARG A 1 215 ? 19.499 5.845 -23.294 1.00 87.25 215 ARG A CA 1
ATOM 1657 C C . ARG A 1 215 ? 18.814 7.005 -22.559 1.00 87.25 215 ARG A C 1
ATOM 1659 O O . ARG A 1 215 ? 18.420 7.967 -23.204 1.00 87.25 215 ARG A O 1
ATOM 1666 N N . ASN A 1 216 ? 18.750 6.968 -21.226 1.00 87.19 216 ASN A N 1
ATOM 1667 C CA . ASN A 1 216 ? 18.128 8.032 -20.423 1.00 87.19 216 ASN A CA 1
ATOM 1668 C C . ASN A 1 216 ? 18.877 9.373 -20.467 1.00 87.19 216 ASN A C 1
ATOM 1670 O O . ASN A 1 216 ? 18.263 10.417 -20.257 1.00 87.19 216 ASN A O 1
ATOM 1674 N N . ILE A 1 217 ? 20.191 9.359 -20.715 1.00 91.88 217 ILE A N 1
ATOM 1675 C CA . ILE A 1 217 ? 21.004 10.582 -20.830 1.00 91.88 217 ILE A CA 1
ATOM 1676 C C . ILE A 1 217 ? 21.238 11.010 -22.286 1.00 91.88 217 ILE A C 1
ATOM 1678 O O . ILE A 1 217 ? 21.833 12.062 -22.527 1.00 91.88 217 ILE A O 1
ATOM 1682 N N . GLN A 1 218 ? 20.805 10.197 -23.253 1.00 91.44 218 GLN A N 1
ATOM 1683 C CA . GLN A 1 218 ? 20.962 10.461 -24.677 1.00 91.44 218 GLN A CA 1
ATOM 1684 C C . GLN A 1 218 ? 20.011 11.571 -25.131 1.00 91.44 218 GLN A C 1
ATOM 1686 O O . GLN A 1 218 ? 18.813 11.538 -24.867 1.00 91.44 218 GLN A O 1
ATOM 1691 N N . GLU A 1 219 ? 20.547 12.554 -25.857 1.00 90.75 219 GLU A N 1
ATOM 1692 C CA . GLU A 1 219 ? 19.735 13.610 -26.454 1.00 90.75 219 GLU A CA 1
ATOM 1693 C C . GLU A 1 219 ? 18.917 13.095 -27.648 1.00 90.75 219 GLU A C 1
ATOM 1695 O O . GLU A 1 219 ? 19.379 12.287 -28.465 1.00 90.75 219 GLU A O 1
ATOM 1700 N N . ASP A 1 220 ? 17.707 13.634 -27.767 1.00 90.44 220 ASP A N 1
ATOM 1701 C CA . ASP A 1 220 ? 16.768 13.364 -28.847 1.00 90.44 220 ASP A CA 1
ATOM 1702 C C . ASP A 1 220 ? 17.236 13.949 -30.200 1.00 90.44 220 ASP A C 1
ATOM 1704 O O . ASP A 1 220 ? 17.748 15.075 -30.249 1.00 90.44 220 ASP A O 1
ATOM 1708 N N . PRO A 1 221 ? 17.000 13.253 -31.333 1.00 92.69 221 PRO A N 1
ATOM 1709 C CA . PRO A 1 221 ? 17.283 13.807 -32.652 1.00 92.69 221 PRO A CA 1
ATOM 1710 C C . PRO A 1 221 ? 16.354 14.982 -32.982 1.00 92.69 221 PRO A C 1
ATOM 1712 O O . PRO A 1 221 ? 15.149 14.922 -32.705 1.00 92.69 221 PRO A O 1
ATOM 1715 N N . LYS A 1 222 ? 16.917 16.022 -33.613 1.00 94.50 222 LYS A N 1
ATOM 1716 C CA . LYS A 1 222 ? 16.251 17.283 -33.975 1.00 94.50 222 LYS A CA 1
ATOM 1717 C C . LYS A 1 222 ? 16.731 17.833 -35.319 1.00 94.50 222 LYS A C 1
ATOM 1719 O O . LYS A 1 222 ? 17.911 17.750 -35.659 1.00 94.50 222 LYS A O 1
ATOM 1724 N N . TYR A 1 223 ? 15.823 18.434 -36.076 1.00 94.94 223 TYR A N 1
ATOM 1725 C CA . TYR A 1 223 ? 16.142 19.158 -37.298 1.00 94.94 223 TYR A CA 1
ATOM 1726 C C . TYR A 1 223 ? 16.711 20.538 -36.990 1.00 94.94 223 TYR A C 1
ATOM 1728 O O . TYR A 1 223 ? 16.161 21.294 -36.186 1.00 94.94 223 TYR A O 1
ATOM 1736 N N . VAL A 1 224 ? 17.797 20.880 -37.675 1.00 94.69 224 VAL A N 1
ATOM 1737 C CA . VAL A 1 224 ? 18.487 22.171 -37.596 1.00 94.69 224 VAL A CA 1
ATOM 1738 C C . VAL A 1 224 ? 18.919 22.606 -38.992 1.00 94.69 224 VAL A C 1
ATOM 1740 O O . VAL A 1 224 ? 19.067 21.783 -39.892 1.00 94.69 224 VAL A O 1
ATOM 1743 N N . ILE A 1 225 ? 19.140 23.902 -39.199 1.00 94.44 225 ILE A N 1
ATOM 1744 C CA . ILE A 1 225 ? 19.729 24.377 -40.456 1.00 94.44 225 ILE A CA 1
ATOM 1745 C C . ILE A 1 225 ? 21.236 24.128 -40.410 1.00 94.44 225 ILE A C 1
ATOM 1747 O O . ILE A 1 225 ? 21.898 24.525 -39.453 1.00 94.44 225 ILE A O 1
ATOM 1751 N N . CYS A 1 226 ? 21.791 23.524 -41.462 1.00 92.88 226 CYS A N 1
ATOM 1752 C CA . CYS A 1 226 ? 23.206 23.158 -41.543 1.00 92.88 226 CYS A CA 1
ATOM 1753 C C . CYS A 1 226 ? 24.150 24.327 -41.216 1.00 92.88 226 CYS A C 1
ATOM 1755 O O . CYS A 1 226 ? 25.112 24.148 -40.477 1.00 92.88 226 CYS A O 1
ATOM 1757 N N . SER A 1 227 ? 23.874 25.532 -41.722 1.00 90.75 227 SER A N 1
ATOM 1758 C CA . SER A 1 227 ? 24.700 26.719 -41.462 1.00 90.75 227 SER A CA 1
ATOM 1759 C C . SER A 1 227 ? 24.651 27.242 -40.024 1.00 90.75 227 SER A C 1
ATOM 1761 O O . SER A 1 227 ? 25.494 28.055 -39.658 1.00 90.75 227 SER A O 1
ATOM 1763 N N . ASP A 1 228 ? 23.638 26.858 -39.244 1.00 91.50 228 ASP A N 1
ATOM 1764 C CA . ASP A 1 228 ? 23.417 27.381 -37.888 1.00 91.50 228 ASP A CA 1
ATOM 1765 C C . ASP A 1 228 ? 24.161 26.565 -36.825 1.00 91.50 228 ASP A C 1
ATOM 1767 O O . ASP A 1 228 ? 24.216 26.963 -35.663 1.00 91.50 228 ASP A O 1
ATOM 1771 N N . VAL A 1 229 ? 24.746 25.435 -37.226 1.00 89.81 229 VAL A N 1
ATOM 1772 C CA . VAL A 1 229 ? 25.433 24.499 -36.342 1.00 89.81 229 VAL A CA 1
ATOM 1773 C C . VAL A 1 229 ? 26.877 24.313 -36.825 1.00 89.81 229 VAL A C 1
ATOM 1775 O O . VAL A 1 229 ? 27.085 24.016 -38.006 1.00 89.81 229 VAL A O 1
ATOM 1778 N N . PRO A 1 230 ? 27.891 24.470 -35.951 1.00 87.94 230 PRO A N 1
ATOM 1779 C CA . PRO A 1 230 ? 29.287 24.204 -36.290 1.00 87.94 230 PRO A CA 1
ATOM 1780 C C . PRO A 1 230 ? 29.484 22.789 -36.842 1.00 87.94 230 PRO A C 1
ATOM 1782 O O . PRO A 1 230 ? 28.834 21.852 -36.388 1.00 87.94 230 PRO A O 1
ATOM 1785 N N . GLY A 1 231 ? 30.422 22.605 -37.776 1.00 83.12 231 GLY A N 1
ATOM 1786 C CA . GLY A 1 231 ? 30.643 21.315 -38.451 1.00 83.12 231 GLY A CA 1
ATOM 1787 C C . GLY A 1 231 ? 30.907 20.128 -37.512 1.00 83.12 231 GLY A C 1
ATOM 1788 O O . GLY A 1 231 ? 30.545 18.998 -37.829 1.00 83.12 231 GLY A O 1
ATOM 1789 N N . GLU A 1 232 ? 31.485 20.372 -36.336 1.00 81.69 232 GLU A N 1
ATOM 1790 C CA . GLU A 1 232 ? 31.716 19.354 -35.300 1.00 81.69 232 GLU A CA 1
ATOM 1791 C C . GLU A 1 232 ? 30.419 18.853 -34.644 1.00 81.69 232 GLU A C 1
ATOM 1793 O O . GLU A 1 232 ? 30.351 17.707 -34.212 1.00 81.69 232 GLU A O 1
ATOM 1798 N N . GLN A 1 233 ? 29.378 19.689 -34.620 1.00 85.44 233 GLN A N 1
ATOM 1799 C CA . GLN A 1 233 ? 28.064 19.399 -34.041 1.00 85.44 233 GLN A CA 1
ATOM 1800 C C . GLN A 1 233 ? 27.042 18.915 -35.087 1.00 85.44 233 GLN A C 1
ATOM 1802 O O . GLN A 1 233 ? 25.926 18.540 -34.736 1.00 85.44 233 GLN A O 1
ATOM 1807 N N . GLN A 1 234 ? 27.408 18.877 -36.375 1.00 91.06 234 GLN A N 1
ATOM 1808 C CA . GLN A 1 234 ? 26.579 18.340 -37.466 1.00 91.06 234 GLN A CA 1
ATOM 1809 C C . GLN A 1 234 ? 26.629 16.801 -37.512 1.00 91.06 234 GLN A C 1
ATOM 1811 O O . GLN A 1 234 ? 26.891 16.210 -38.563 1.00 91.06 234 GLN A O 1
ATOM 1816 N N . LEU A 1 235 ? 26.423 16.153 -36.366 1.00 91.88 235 LEU A N 1
ATOM 1817 C CA . LEU A 1 235 ? 26.522 14.708 -36.175 1.00 91.88 235 LEU A CA 1
ATOM 1818 C C . LEU A 1 235 ? 25.159 14.131 -35.780 1.00 91.88 235 LEU A C 1
ATOM 1820 O O . LEU A 1 235 ? 24.420 14.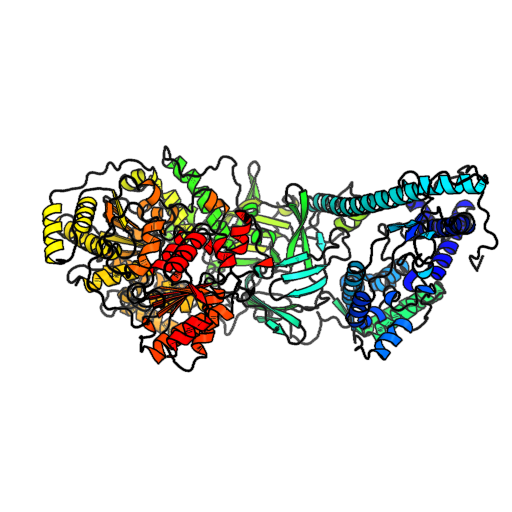724 -34.996 1.00 91.88 235 LEU A O 1
ATOM 1824 N N . HIS A 1 236 ? 24.861 12.937 -36.281 1.00 93.69 236 HIS A N 1
ATOM 1825 C CA . HIS A 1 236 ? 23.854 12.060 -35.705 1.00 93.69 236 HIS A CA 1
ATOM 1826 C C . HIS A 1 236 ? 24.549 10.966 -34.892 1.00 93.69 236 HIS A C 1
ATOM 1828 O O . HIS A 1 236 ? 25.197 10.085 -35.469 1.00 93.69 236 HIS A O 1
ATOM 1834 N N . TYR A 1 237 ? 24.417 11.033 -33.562 1.00 91.19 237 TYR A N 1
ATOM 1835 C CA . TYR A 1 237 ? 25.086 10.153 -32.610 1.00 91.19 237 TYR A CA 1
ATOM 1836 C C . TYR A 1 237 ? 24.815 8.699 -32.956 1.00 91.19 237 TYR A C 1
ATOM 1838 O O . TYR A 1 237 ? 25.743 8.029 -33.390 1.00 91.19 237 TYR A O 1
ATOM 1846 N N . GLU A 1 238 ? 23.572 8.214 -32.881 1.00 89.00 238 GLU A N 1
ATOM 1847 C CA . GLU A 1 238 ? 23.229 6.798 -33.096 1.00 89.00 238 GLU A CA 1
ATOM 1848 C C . GLU A 1 238 ? 23.624 6.270 -34.478 1.00 89.00 238 GLU A C 1
ATOM 1850 O O . GLU A 1 238 ? 24.248 5.211 -34.573 1.00 89.00 238 GLU A O 1
ATOM 1855 N N . LEU A 1 239 ? 23.390 7.046 -35.537 1.00 90.50 239 LEU A N 1
ATOM 1856 C CA . LEU A 1 239 ? 23.740 6.641 -36.896 1.00 90.50 239 LEU A CA 1
ATOM 1857 C C . LEU A 1 239 ? 25.252 6.680 -37.187 1.00 90.50 239 LEU A C 1
ATOM 1859 O O . LEU A 1 239 ? 25.687 6.055 -38.153 1.00 90.50 239 LEU A O 1
ATOM 1863 N N . ASN A 1 240 ? 26.061 7.360 -36.366 1.00 92.12 240 ASN A N 1
ATOM 1864 C CA . ASN A 1 240 ? 27.491 7.600 -36.604 1.00 92.12 240 ASN A CA 1
ATOM 1865 C C . ASN A 1 240 ? 27.755 8.208 -37.999 1.00 92.12 240 ASN A C 1
ATOM 1867 O O . ASN A 1 240 ? 28.528 7.688 -38.818 1.00 92.12 240 ASN A O 1
ATOM 1871 N N . ARG A 1 241 ? 27.037 9.296 -38.304 1.00 92.88 241 ARG A N 1
ATOM 1872 C CA . ARG A 1 241 ? 27.109 10.012 -39.585 1.00 92.88 241 ARG A CA 1
ATOM 1873 C C . ARG A 1 241 ? 27.095 11.519 -39.383 1.00 92.88 241 ARG A C 1
ATOM 1875 O O . ARG A 1 241 ? 26.383 12.026 -38.520 1.00 92.88 241 ARG A O 1
ATOM 1882 N N . LYS A 1 242 ? 27.876 12.224 -40.204 1.00 91.69 242 LYS A N 1
ATOM 1883 C CA . LYS A 1 242 ? 27.827 13.684 -40.318 1.00 91.69 242 LYS A CA 1
ATOM 1884 C C . LYS A 1 242 ? 26.966 14.079 -41.502 1.00 91.69 242 LYS A C 1
ATOM 1886 O O . LYS A 1 242 ? 26.996 13.374 -42.504 1.00 91.69 242 LYS A O 1
ATOM 1891 N N . GLN A 1 243 ? 26.284 15.218 -41.383 1.00 89.38 243 GLN A N 1
ATOM 1892 C CA . GLN A 1 243 ? 25.437 15.784 -42.438 1.00 89.38 243 GLN A CA 1
ATOM 1893 C C . GLN A 1 243 ? 24.442 14.747 -42.972 1.00 89.38 243 GLN A C 1
ATOM 1895 O O . GLN A 1 243 ? 24.662 14.105 -43.992 1.00 89.38 243 GLN A O 1
ATOM 1900 N N . TYR A 1 244 ? 23.349 14.571 -42.239 1.00 94.06 244 TYR A N 1
ATOM 1901 C CA . TYR A 1 244 ? 22.293 13.617 -42.553 1.00 94.06 244 TYR A CA 1
ATOM 1902 C C . TYR A 1 244 ? 20.984 14.378 -42.775 1.00 94.06 244 TYR A C 1
ATOM 1904 O O . TYR A 1 244 ? 20.647 15.271 -41.995 1.00 94.06 244 TYR A O 1
ATOM 1912 N N . VAL A 1 245 ? 20.276 14.071 -43.859 1.00 94.69 245 VAL A N 1
ATOM 1913 C CA . VAL A 1 245 ? 18.955 14.635 -44.182 1.00 94.69 245 VAL A CA 1
ATOM 1914 C C . VAL A 1 245 ? 17.957 13.499 -44.313 1.00 94.69 245 VAL A C 1
ATOM 1916 O O . VAL A 1 245 ? 18.354 12.363 -44.511 1.00 94.69 245 VAL A O 1
ATOM 1919 N N . THR A 1 246 ? 16.672 13.805 -44.267 1.00 92.62 246 THR A N 1
ATOM 1920 C CA . THR A 1 246 ? 15.605 12.846 -44.564 1.00 92.62 246 THR A CA 1
ATOM 1921 C C . THR A 1 246 ? 14.959 13.234 -45.891 1.00 92.62 246 THR A C 1
ATOM 1923 O O . THR A 1 246 ? 14.698 14.414 -46.137 1.00 92.62 246 THR A O 1
ATOM 1926 N N . PHE A 1 247 ? 14.805 12.283 -46.818 1.00 90.44 247 PHE A N 1
ATOM 1927 C CA . PHE A 1 247 ? 14.183 12.571 -48.127 1.00 90.44 247 PHE A CA 1
ATOM 1928 C C . PHE A 1 247 ? 13.489 11.374 -48.793 1.00 90.44 247 PHE A C 1
ATOM 1930 O O . PHE A 1 247 ? 12.933 11.523 -49.886 1.00 90.44 247 PHE A O 1
ATOM 1937 N N . THR A 1 248 ? 13.548 10.186 -48.195 1.00 88.88 248 THR A N 1
ATOM 1938 C CA . THR A 1 248 ? 13.155 8.926 -48.840 1.00 88.88 248 THR A CA 1
ATOM 1939 C C . THR A 1 248 ? 11.694 8.532 -48.603 1.00 88.88 248 THR A C 1
ATOM 1941 O O . THR A 1 248 ? 11.150 7.753 -49.387 1.00 88.88 248 THR A O 1
ATOM 1944 N N . ASN A 1 249 ? 11.021 9.104 -47.601 1.00 85.50 249 ASN A N 1
ATOM 1945 C CA . ASN A 1 249 ? 9.654 8.769 -47.200 1.00 85.50 249 ASN A CA 1
ATOM 1946 C C . ASN A 1 249 ? 8.724 10.008 -47.121 1.00 85.50 249 ASN A C 1
ATOM 1948 O O . ASN A 1 249 ? 8.210 10.370 -46.055 1.00 85.50 249 ASN A O 1
ATOM 1952 N N . PRO A 1 250 ? 8.443 10.662 -48.267 1.00 82.25 250 PRO A N 1
ATOM 1953 C CA . PRO A 1 250 ? 7.667 11.906 -48.326 1.00 82.25 250 PRO A CA 1
ATOM 1954 C C . PRO A 1 250 ? 6.193 11.760 -47.930 1.00 82.25 250 PRO A C 1
ATOM 1956 O O . PRO A 1 250 ? 5.527 12.767 -47.707 1.00 82.25 250 PRO A O 1
ATOM 1959 N N . LEU A 1 251 ? 5.662 10.535 -47.859 1.00 79.31 251 LEU A N 1
ATOM 1960 C CA . LEU A 1 251 ? 4.266 10.295 -47.479 1.00 79.31 251 LEU A CA 1
ATOM 1961 C C . LEU A 1 251 ? 4.057 10.316 -45.963 1.00 79.31 251 LEU A C 1
ATOM 1963 O O . LEU A 1 251 ? 2.960 10.642 -45.516 1.00 79.31 251 LEU A O 1
ATOM 1967 N N . SER A 1 252 ? 5.088 9.991 -45.180 1.00 74.62 252 SER A N 1
ATOM 1968 C CA . 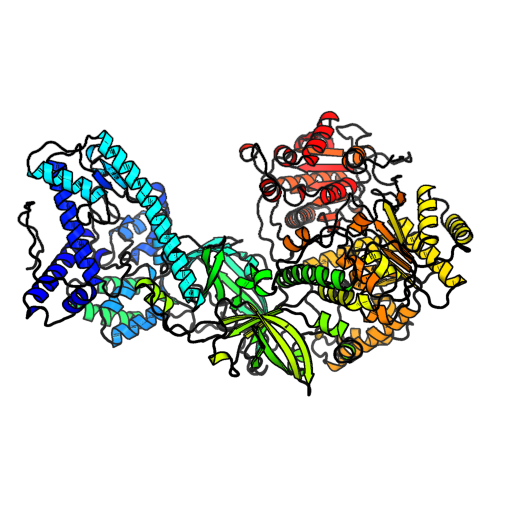SER A 1 252 ? 5.004 9.956 -43.716 1.00 74.62 252 SER A CA 1
ATOM 1969 C C . SER A 1 252 ? 5.835 11.038 -43.027 1.00 74.62 252 SER A C 1
ATOM 1971 O O . SER A 1 252 ? 5.665 11.249 -41.830 1.00 74.62 252 SER A O 1
ATOM 1973 N N . CYS A 1 253 ? 6.717 11.740 -43.748 1.00 82.50 253 CYS A N 1
ATOM 1974 C CA . CYS A 1 253 ? 7.545 12.805 -43.190 1.00 82.50 253 CYS A CA 1
ATOM 1975 C C . CYS A 1 253 ? 7.445 14.090 -44.024 1.00 82.50 253 CYS A C 1
ATOM 1977 O O . CYS A 1 253 ? 7.874 14.156 -45.174 1.00 82.50 253 CYS A O 1
ATOM 1979 N N . TYR A 1 254 ? 6.905 15.157 -43.426 1.00 88.56 254 TYR A N 1
ATOM 1980 C CA . TYR A 1 254 ? 6.795 16.459 -44.097 1.00 88.56 254 TYR A CA 1
ATOM 1981 C C . TYR A 1 254 ? 8.167 17.064 -44.436 1.00 88.56 254 TYR A C 1
ATOM 1983 O O . TYR A 1 254 ? 8.304 17.754 -45.448 1.00 88.56 254 TYR A O 1
ATOM 1991 N N . MET A 1 255 ? 9.191 16.793 -43.618 1.00 92.94 255 MET A N 1
ATOM 1992 C CA . MET A 1 255 ? 10.543 17.290 -43.877 1.00 92.94 255 MET A CA 1
ATOM 1993 C C . MET A 1 255 ? 11.120 16.711 -45.174 1.00 92.94 255 MET A C 1
ATOM 1995 O O . MET A 1 255 ? 11.755 17.443 -45.930 1.00 92.94 255 MET A O 1
ATOM 1999 N N . ASP A 1 256 ? 10.811 15.458 -45.500 1.00 93.38 256 ASP A N 1
ATOM 2000 C CA . ASP A 1 256 ? 11.253 14.821 -46.739 1.00 93.38 256 ASP A CA 1
ATOM 2001 C C . ASP A 1 256 ? 10.736 15.566 -47.972 1.00 93.38 256 ASP A C 1
ATOM 2003 O O . ASP A 1 256 ? 11.478 15.760 -48.931 1.00 93.38 256 ASP A O 1
ATOM 2007 N N . ILE A 1 257 ? 9.498 16.074 -47.939 1.00 93.38 257 ILE A N 1
ATOM 2008 C CA . ILE A 1 257 ? 8.944 16.906 -49.022 1.00 93.38 257 ILE A CA 1
ATOM 2009 C C . ILE A 1 257 ? 9.742 18.209 -49.163 1.00 93.38 257 ILE A C 1
ATOM 2011 O O . ILE A 1 257 ? 10.030 18.655 -50.278 1.00 93.38 257 ILE A O 1
ATOM 2015 N N . VAL A 1 258 ? 10.094 18.839 -48.039 1.00 94.31 258 VAL A N 1
ATOM 2016 C CA . VAL A 1 258 ? 10.882 20.079 -48.017 1.00 94.31 258 VAL A CA 1
ATOM 2017 C C . VAL A 1 258 ? 12.264 19.829 -48.621 1.00 94.31 258 VAL A C 1
ATOM 2019 O O . VAL A 1 258 ? 12.660 20.543 -49.545 1.00 94.31 258 VAL A O 1
ATOM 2022 N N . VAL A 1 259 ? 12.957 18.777 -48.179 1.00 94.69 259 VAL A N 1
ATOM 2023 C CA . VAL A 1 259 ? 14.274 18.381 -48.699 1.00 94.69 259 VAL A CA 1
ATOM 2024 C C . VAL A 1 259 ? 14.196 18.001 -50.177 1.00 94.69 259 VAL A C 1
ATOM 2026 O O . VAL A 1 259 ? 15.037 18.446 -50.955 1.00 94.69 259 VAL A O 1
ATOM 2029 N N . GLN A 1 260 ? 13.168 17.267 -50.614 1.00 93.12 260 GLN A N 1
ATOM 2030 C CA . GLN A 1 260 ? 12.971 16.921 -52.026 1.00 93.12 260 GLN A CA 1
ATOM 2031 C C . GLN A 1 260 ? 12.777 18.156 -52.911 1.00 93.12 260 GLN A C 1
ATOM 2033 O O . GLN A 1 260 ? 13.354 18.228 -53.993 1.00 93.12 260 GLN A O 1
ATOM 2038 N N . ARG A 1 261 ? 12.010 19.161 -52.470 1.00 94.00 261 ARG A N 1
ATOM 2039 C CA . ARG A 1 261 ? 11.839 20.423 -53.218 1.00 94.00 261 ARG A CA 1
ATOM 2040 C C . ARG A 1 261 ? 13.147 21.196 -53.333 1.00 94.00 261 ARG A C 1
ATOM 2042 O O . ARG A 1 261 ? 13.455 21.719 -54.402 1.00 94.00 261 ARG A O 1
ATOM 2049 N N . ILE A 1 262 ? 13.918 21.237 -52.248 1.00 94.69 262 ILE A N 1
ATOM 2050 C CA . ILE A 1 262 ? 15.252 21.840 -52.232 1.00 94.69 262 ILE A CA 1
ATOM 2051 C C . ILE A 1 262 ? 16.178 21.086 -53.196 1.00 94.69 262 ILE A C 1
ATOM 2053 O O . ILE A 1 262 ? 16.865 21.713 -54.003 1.00 94.69 262 ILE A O 1
ATOM 2057 N N . LEU A 1 263 ? 16.153 19.751 -53.181 1.00 93.50 263 LEU A N 1
ATOM 2058 C CA . LEU A 1 263 ? 16.926 18.906 -54.088 1.00 93.50 263 LEU A CA 1
ATOM 2059 C C . LEU A 1 263 ? 16.539 19.122 -55.552 1.00 93.50 263 LEU A C 1
ATOM 2061 O O . LEU A 1 263 ? 17.423 19.313 -56.380 1.00 93.50 263 LEU A O 1
ATOM 2065 N N . LEU A 1 264 ? 15.246 19.168 -55.876 1.00 93.50 264 LEU A N 1
ATOM 2066 C CA . LEU A 1 264 ? 14.758 19.429 -57.234 1.00 93.50 264 LEU A CA 1
ATOM 2067 C C . LEU A 1 264 ? 15.218 20.797 -57.746 1.00 93.50 264 LEU A C 1
ATOM 2069 O O . LEU A 1 264 ? 15.789 20.868 -58.832 1.00 93.50 264 LEU A O 1
ATOM 2073 N N . ALA A 1 265 ? 15.049 21.855 -56.947 1.00 93.31 265 ALA A N 1
ATOM 2074 C CA . ALA A 1 265 ? 15.539 23.186 -57.298 1.00 93.31 265 ALA A CA 1
ATOM 2075 C C . ALA A 1 265 ? 17.061 23.182 -57.523 1.00 93.31 265 ALA A C 1
ATOM 2077 O O . ALA A 1 265 ? 17.550 23.742 -58.499 1.00 93.31 265 ALA A O 1
ATOM 2078 N N . THR A 1 266 ? 17.804 22.466 -56.676 1.00 92.56 266 THR A N 1
ATOM 2079 C CA . THR A 1 266 ? 19.265 22.328 -56.771 1.00 92.56 266 THR A CA 1
ATOM 2080 C C . THR A 1 266 ? 19.719 21.547 -58.013 1.00 92.56 266 THR A C 1
ATOM 2082 O O . THR A 1 266 ? 20.785 21.831 -58.566 1.00 92.56 266 THR A O 1
ATOM 2085 N N . LEU A 1 267 ? 18.939 20.556 -58.460 1.00 91.81 267 LEU A N 1
ATOM 2086 C CA . LEU A 1 267 ? 19.189 19.803 -59.695 1.00 91.81 267 LEU A CA 1
ATOM 2087 C C . LEU A 1 267 ? 18.847 20.624 -60.945 1.00 91.81 267 LEU A C 1
ATOM 2089 O O . LEU A 1 267 ? 19.559 20.532 -61.940 1.00 91.81 267 LEU A O 1
ATOM 2093 N N . ASP A 1 268 ? 17.811 21.463 -60.873 1.00 93.56 268 ASP A N 1
ATOM 2094 C CA . ASP A 1 268 ? 17.386 22.364 -61.953 1.00 93.56 268 ASP A CA 1
ATOM 2095 C C . ASP A 1 268 ? 18.165 23.694 -61.985 1.00 93.56 268 ASP A C 1
ATOM 2097 O O . ASP A 1 268 ? 17.855 24.576 -62.789 1.00 93.56 268 ASP A O 1
ATOM 2101 N N . ASN A 1 269 ? 19.170 23.853 -61.112 1.00 89.94 269 ASN A N 1
ATOM 2102 C CA . ASN A 1 269 ? 19.934 25.090 -60.899 1.00 89.94 269 ASN A CA 1
ATOM 2103 C C . ASN A 1 269 ? 19.046 26.326 -60.625 1.00 89.94 269 ASN A C 1
ATOM 2105 O O . ASN A 1 269 ? 19.369 27.443 -61.026 1.00 89.94 269 ASN A O 1
ATOM 2109 N N . GLN A 1 270 ? 17.919 26.122 -59.944 1.00 93.19 270 GLN A N 1
ATOM 2110 C CA . GLN A 1 270 ? 16.990 27.157 -59.489 1.00 93.19 270 GLN A CA 1
ATOM 2111 C C . GLN A 1 270 ? 17.342 27.630 -58.066 1.00 93.19 270 GLN A C 1
ATOM 2113 O O . GLN A 1 270 ? 17.978 26.889 -57.309 1.00 93.19 270 GLN A O 1
ATOM 2118 N N . PRO A 1 271 ? 16.935 28.850 -57.656 1.00 89.81 271 PRO A N 1
ATOM 2119 C CA . PRO A 1 271 ? 17.102 29.299 -56.275 1.00 89.81 271 PRO A CA 1
ATOM 2120 C C . PRO A 1 271 ? 16.331 28.404 -55.293 1.00 89.81 271 PRO A C 1
ATOM 2122 O O . PRO A 1 271 ? 15.307 27.814 -55.640 1.00 89.81 271 PRO A O 1
ATOM 2125 N N . CYS A 1 272 ? 16.808 28.334 -54.044 1.00 90.88 272 CYS A N 1
ATOM 2126 C CA . CYS A 1 272 ? 16.127 27.587 -52.985 1.00 90.88 272 CYS A CA 1
ATOM 2127 C C . CYS A 1 272 ? 14.669 28.072 -52.841 1.00 90.88 272 CYS A C 1
ATOM 2129 O O . CYS A 1 272 ? 14.453 29.279 -52.703 1.00 90.88 272 CYS A O 1
ATOM 2131 N N . PRO A 1 273 ? 13.674 27.163 -52.822 1.00 93.94 273 PRO A N 1
ATOM 2132 C CA . PRO A 1 273 ? 12.260 27.535 -52.752 1.00 93.94 273 PRO A CA 1
ATOM 2133 C C . PRO A 1 273 ? 11.836 28.119 -51.395 1.00 93.94 273 PRO A C 1
ATOM 2135 O O . PRO A 1 273 ? 10.710 28.592 -51.269 1.00 93.94 273 PRO A O 1
ATOM 2138 N N . TYR A 1 274 ? 12.717 28.088 -50.391 1.00 94.50 274 TYR A N 1
ATOM 2139 C CA . TYR A 1 274 ? 12.447 28.547 -49.032 1.00 94.50 274 TYR A CA 1
ATOM 2140 C C . TYR A 1 274 ? 13.501 29.545 -48.559 1.00 94.50 274 TYR A C 1
ATOM 2142 O O . TYR A 1 274 ? 14.701 29.376 -48.803 1.00 94.50 274 TYR A O 1
ATOM 2150 N N . LYS A 1 275 ? 13.068 30.554 -47.801 1.00 92.62 275 LYS A N 1
ATOM 2151 C CA . LYS A 1 275 ? 13.972 31.443 -47.063 1.00 92.62 275 LYS A CA 1
ATOM 2152 C C . LYS A 1 275 ? 14.500 30.743 -45.810 1.00 92.62 275 LYS A C 1
ATOM 2154 O O . LYS A 1 275 ? 13.819 29.926 -45.198 1.00 92.62 275 LYS A O 1
ATOM 2159 N N . LYS A 1 276 ? 15.684 31.150 -45.342 1.00 91.19 276 LYS A N 1
ATOM 2160 C CA . LYS A 1 276 ? 16.301 30.608 -44.117 1.00 91.19 276 LYS A CA 1
ATOM 2161 C C . LYS A 1 276 ? 15.391 30.710 -42.880 1.00 91.19 276 LYS A C 1
ATOM 2163 O O . LYS A 1 276 ? 15.297 29.765 -42.108 1.00 91.19 276 LYS A O 1
ATOM 2168 N N . GLN A 1 277 ? 14.689 31.833 -42.709 1.00 91.94 277 GLN A N 1
ATOM 2169 C CA . GLN A 1 277 ? 13.744 32.024 -41.597 1.00 91.94 277 GLN A CA 1
ATOM 2170 C C . GLN A 1 277 ? 12.533 31.080 -41.684 1.00 91.94 277 GLN A C 1
ATOM 2172 O O . GLN A 1 277 ? 12.087 30.571 -40.660 1.00 91.94 277 GLN A O 1
ATOM 2177 N N . GLU A 1 278 ? 12.037 30.810 -42.896 1.00 94.25 278 GLU A N 1
ATOM 2178 C CA . GLU A 1 278 ? 10.933 29.870 -43.129 1.00 94.25 278 GLU A CA 1
ATOM 2179 C C . GLU A 1 278 ? 11.374 28.437 -42.818 1.00 94.25 278 GLU A C 1
ATOM 2181 O O . GLU A 1 278 ? 10.677 27.729 -42.099 1.00 94.25 278 GLU A O 1
ATOM 2186 N N . LEU A 1 279 ? 12.566 28.033 -43.275 1.00 94.44 279 LEU A N 1
ATOM 2187 C CA . LEU A 1 279 ? 13.143 26.726 -42.940 1.00 94.44 279 LEU A CA 1
ATOM 2188 C C . LEU A 1 279 ? 13.342 26.555 -41.436 1.00 94.44 279 LEU A C 1
ATOM 2190 O O . LEU A 1 279 ? 13.055 25.485 -40.911 1.00 94.44 279 LEU A O 1
ATOM 2194 N N . LYS A 1 280 ? 13.775 27.606 -40.732 1.00 94.25 280 LYS A N 1
ATOM 2195 C CA . LYS A 1 280 ? 13.934 27.560 -39.275 1.00 94.25 280 LYS A CA 1
ATOM 2196 C C . LYS A 1 280 ? 12.595 27.307 -38.585 1.00 94.25 280 LYS A C 1
ATOM 2198 O O . LYS A 1 280 ? 12.499 26.394 -37.774 1.00 94.25 280 LYS A O 1
ATOM 2203 N N . ALA A 1 281 ? 11.559 28.052 -38.970 1.00 94.88 281 ALA A N 1
ATOM 2204 C CA . ALA A 1 281 ? 10.212 27.859 -38.440 1.00 94.88 281 ALA A CA 1
ATOM 2205 C C . ALA A 1 281 ? 9.663 26.450 -38.738 1.00 94.88 281 ALA A C 1
ATOM 2207 O O . ALA A 1 281 ? 9.007 25.854 -37.885 1.00 94.88 281 ALA A O 1
ATOM 2208 N N . ILE A 1 282 ? 9.960 25.896 -39.921 1.00 94.94 282 ILE A N 1
ATOM 2209 C CA . ILE A 1 282 ? 9.603 24.516 -40.276 1.00 94.94 282 ILE A CA 1
ATOM 2210 C C . ILE A 1 282 ? 10.341 23.516 -39.375 1.00 94.94 282 ILE A C 1
ATOM 2212 O O . ILE A 1 282 ? 9.691 22.636 -38.817 1.00 94.94 282 ILE A O 1
ATOM 2216 N N . CYS A 1 283 ? 11.660 23.649 -39.197 1.00 94.44 283 CYS A N 1
ATOM 2217 C CA . CYS A 1 283 ? 12.438 22.782 -38.307 1.00 94.44 283 CYS A CA 1
ATOM 2218 C C . CYS A 1 283 ? 11.889 22.811 -36.875 1.00 94.44 283 CYS A C 1
ATOM 2220 O O . CYS A 1 283 ? 11.631 21.753 -36.306 1.00 94.44 283 CYS A O 1
ATOM 2222 N N . ASP A 1 284 ? 11.647 24.002 -36.320 1.00 94.19 284 ASP A N 1
ATOM 2223 C CA . ASP A 1 284 ? 11.110 24.168 -34.966 1.00 94.19 284 ASP A CA 1
ATOM 2224 C C . ASP A 1 284 ? 9.735 23.490 -34.823 1.00 94.19 284 ASP A C 1
ATOM 2226 O O . ASP A 1 284 ? 9.491 22.758 -33.861 1.00 94.19 284 ASP A O 1
ATOM 2230 N N . HIS A 1 285 ? 8.850 23.661 -35.811 1.00 93.69 285 HIS A N 1
ATOM 2231 C CA . HIS A 1 285 ? 7.535 23.019 -35.821 1.00 93.69 285 HIS A CA 1
ATOM 2232 C C . HIS A 1 285 ? 7.626 21.489 -35.911 1.00 93.69 285 HIS A C 1
ATOM 2234 O O . HIS A 1 285 ? 6.955 20.782 -35.155 1.00 93.69 285 HIS A O 1
ATOM 2240 N N . VAL A 1 286 ? 8.469 20.969 -36.809 1.00 92.25 286 VAL A N 1
ATOM 2241 C CA . VAL A 1 286 ? 8.668 19.524 -36.979 1.00 92.25 286 VAL A CA 1
ATOM 2242 C C . VAL A 1 286 ? 9.273 18.914 -35.718 1.00 92.25 286 VAL A C 1
ATOM 2244 O O . VAL A 1 286 ? 8.802 17.867 -35.294 1.00 92.25 286 VAL A O 1
ATOM 2247 N N . ASN A 1 287 ? 10.225 19.578 -35.059 1.00 93.50 287 ASN A N 1
ATOM 2248 C CA . ASN A 1 287 ? 10.810 19.103 -33.802 1.00 93.50 287 ASN A CA 1
ATOM 2249 C C . ASN A 1 287 ? 9.753 18.947 -32.698 1.00 93.50 287 ASN A C 1
ATOM 2251 O O . ASN A 1 287 ? 9.693 17.909 -32.037 1.00 93.50 287 ASN A O 1
ATOM 2255 N N . VAL A 1 288 ? 8.865 19.936 -32.539 1.00 92.56 288 VAL A N 1
ATOM 2256 C CA . VAL A 1 288 ? 7.736 19.842 -31.596 1.00 92.56 288 VAL A CA 1
ATOM 2257 C C . VAL A 1 288 ? 6.784 18.707 -31.987 1.00 92.56 288 VAL A C 1
ATOM 2259 O O . VAL A 1 288 ? 6.332 17.954 -31.125 1.00 92.56 288 VAL A O 1
ATOM 2262 N N . SER A 1 289 ? 6.487 18.557 -33.280 1.00 90.19 289 SER A N 1
ATOM 2263 C CA . SER A 1 289 ? 5.619 17.487 -33.781 1.00 90.19 289 SER A CA 1
ATOM 2264 C C . SER A 1 289 ? 6.225 16.095 -33.581 1.00 90.19 289 SER A C 1
ATOM 2266 O O . SER A 1 289 ? 5.505 15.175 -33.207 1.00 90.19 289 SER A O 1
ATOM 2268 N N . MET A 1 290 ? 7.535 15.932 -33.782 1.00 88.12 290 MET A N 1
ATOM 2269 C CA . MET A 1 290 ? 8.254 14.679 -33.538 1.00 88.12 290 MET A CA 1
ATOM 2270 C C . MET A 1 290 ? 8.206 14.295 -32.063 1.00 88.12 290 MET A C 1
ATOM 2272 O O . MET A 1 290 ? 7.924 13.141 -31.755 1.00 88.12 290 MET A O 1
ATOM 2276 N N . GLY A 1 291 ? 8.411 15.255 -31.154 1.00 87.88 291 GLY A N 1
ATOM 2277 C CA . GLY A 1 291 ? 8.280 15.010 -29.715 1.00 87.88 291 GLY A CA 1
ATOM 2278 C C . GLY A 1 291 ? 6.882 14.504 -29.341 1.00 87.88 291 GLY A C 1
ATOM 2279 O O . GLY A 1 291 ? 6.749 13.512 -28.628 1.00 87.88 291 GLY A O 1
ATOM 2280 N N . ARG A 1 292 ? 5.829 15.122 -29.897 1.00 88.19 292 ARG A N 1
ATOM 2281 C CA . ARG A 1 292 ? 4.441 14.657 -29.716 1.00 88.19 292 ARG A CA 1
ATOM 2282 C C . ARG A 1 292 ? 4.199 13.268 -30.312 1.00 88.19 292 ARG A C 1
ATOM 2284 O O . ARG A 1 292 ? 3.532 12.467 -29.672 1.00 88.19 292 ARG A O 1
ATOM 2291 N N . CYS A 1 293 ? 4.741 12.982 -31.497 1.00 87.12 293 CYS A N 1
ATOM 2292 C CA . CYS A 1 293 ? 4.605 11.681 -32.161 1.00 87.12 293 CYS A CA 1
ATOM 2293 C C . CYS A 1 293 ? 5.239 10.562 -31.328 1.00 87.12 293 CYS A C 1
ATOM 2295 O O . CYS A 1 293 ? 4.577 9.569 -31.059 1.00 87.12 293 CYS A O 1
ATOM 2297 N N . ARG A 1 294 ? 6.462 10.766 -30.815 1.00 83.19 294 ARG A N 1
ATOM 2298 C CA . ARG A 1 294 ? 7.134 9.794 -29.933 1.00 83.19 294 ARG A CA 1
ATOM 2299 C C . ARG A 1 294 ? 6.349 9.542 -28.645 1.00 83.19 294 ARG A C 1
ATOM 2301 O O . ARG A 1 294 ? 6.215 8.397 -28.229 1.00 83.19 294 ARG A O 1
ATOM 2308 N N . SER A 1 295 ? 5.821 10.599 -28.019 1.00 84.38 295 SER A N 1
ATOM 2309 C CA . SER A 1 295 ? 4.965 10.459 -26.829 1.00 84.38 295 SER A CA 1
ATOM 2310 C C . SER A 1 295 ? 3.700 9.662 -27.151 1.00 84.38 295 SER A C 1
ATOM 2312 O O . SER A 1 295 ? 3.356 8.730 -26.431 1.00 84.38 295 SER A O 1
ATOM 2314 N N . TYR A 1 296 ? 3.046 9.987 -28.269 1.00 87.62 296 TYR A N 1
ATOM 2315 C CA . TYR A 1 296 ? 1.847 9.295 -28.728 1.00 87.62 296 TYR A CA 1
ATOM 2316 C C . TYR A 1 296 ? 2.113 7.822 -29.048 1.00 87.62 296 TYR A C 1
ATOM 2318 O O . TYR A 1 296 ? 1.334 6.976 -28.636 1.00 87.62 296 TYR A O 1
ATOM 2326 N N . GLU A 1 297 ? 3.205 7.491 -29.738 1.00 83.12 297 GLU A N 1
ATOM 2327 C CA . GLU A 1 297 ? 3.583 6.108 -30.058 1.00 83.12 297 GLU A CA 1
ATOM 2328 C C . GLU A 1 297 ? 3.805 5.273 -28.792 1.00 83.12 297 GLU A C 1
ATOM 2330 O O . GLU A 1 297 ? 3.302 4.152 -28.705 1.00 83.12 297 GLU A O 1
ATOM 2335 N N . LYS A 1 298 ? 4.484 5.837 -27.782 1.00 79.56 298 LYS A N 1
ATOM 2336 C CA . LYS A 1 298 ? 4.677 5.182 -26.479 1.00 79.56 298 LYS A CA 1
ATOM 2337 C C . LYS A 1 298 ? 3.350 4.916 -25.768 1.00 79.56 298 LYS A C 1
ATOM 2339 O O . LYS A 1 298 ? 3.103 3.793 -25.330 1.00 79.56 298 LYS A O 1
ATOM 2344 N N . GLU A 1 299 ? 2.489 5.929 -25.670 1.00 83.69 299 GLU A N 1
ATOM 2345 C CA . GLU A 1 299 ? 1.171 5.810 -25.034 1.00 83.69 299 GLU A CA 1
ATOM 2346 C C . GLU A 1 299 ? 0.248 4.857 -25.806 1.00 83.69 299 GLU A C 1
ATOM 2348 O O . GLU A 1 299 ? -0.432 4.022 -25.213 1.00 83.69 299 GLU A O 1
ATOM 2353 N N . TYR A 1 300 ? 0.261 4.923 -27.137 1.00 86.50 300 TYR A N 1
ATOM 2354 C CA . TYR A 1 300 ? -0.510 4.046 -28.010 1.00 86.50 300 TYR A CA 1
ATOM 2355 C C . TYR A 1 300 ? -0.080 2.588 -27.855 1.00 86.50 300 TYR A C 1
ATOM 2357 O O . TYR A 1 300 ? -0.935 1.721 -27.663 1.00 86.50 300 TYR A O 1
ATOM 2365 N N . PHE A 1 301 ? 1.227 2.312 -27.855 1.00 84.38 301 PHE A N 1
ATOM 2366 C CA . PHE A 1 301 ? 1.740 0.969 -27.597 1.00 84.38 301 PHE A CA 1
ATOM 2367 C C . PHE A 1 301 ? 1.335 0.479 -26.203 1.00 84.38 301 PHE A C 1
ATOM 2369 O O . PHE A 1 301 ? 0.914 -0.668 -26.066 1.00 84.38 301 PHE A O 1
ATOM 2376 N N . ALA A 1 302 ? 1.387 1.338 -25.177 1.00 85.31 302 ALA A N 1
ATOM 2377 C CA . ALA A 1 302 ? 0.935 0.986 -23.831 1.00 85.31 302 ALA A CA 1
ATOM 2378 C C . ALA A 1 302 ? -0.545 0.566 -23.820 1.00 85.31 302 ALA A C 1
ATOM 2380 O O . ALA A 1 302 ? -0.887 -0.452 -23.221 1.00 85.31 302 ALA A O 1
ATOM 2381 N N . VAL A 1 303 ? -1.414 1.295 -24.529 1.00 89.00 303 VAL A N 1
ATOM 2382 C CA . VAL A 1 303 ? -2.841 0.955 -24.654 1.00 89.00 303 VAL A CA 1
ATOM 2383 C C . VAL A 1 303 ? -3.045 -0.349 -25.420 1.00 89.00 303 VAL A C 1
ATOM 2385 O O . VAL A 1 303 ? -3.848 -1.183 -25.002 1.00 89.00 303 VAL A O 1
ATOM 2388 N N . GLN A 1 304 ? -2.320 -0.562 -26.521 1.00 88.38 304 GLN A N 1
ATOM 2389 C CA . GLN A 1 304 ? -2.411 -1.806 -27.285 1.00 88.38 304 GLN A CA 1
ATOM 2390 C C . GLN A 1 304 ? -1.923 -3.013 -26.474 1.00 88.38 304 GLN A C 1
ATOM 2392 O O . GLN A 1 304 ? -2.578 -4.057 -26.479 1.00 88.38 304 GLN A O 1
ATOM 2397 N N . LEU A 1 305 ? -0.812 -2.865 -25.744 1.00 88.44 305 LEU A N 1
ATOM 2398 C CA . LEU A 1 305 ? -0.318 -3.876 -24.817 1.00 88.44 305 LEU A CA 1
ATOM 2399 C C . LEU A 1 305 ? -1.351 -4.129 -23.718 1.00 88.44 305 LEU A C 1
ATOM 2401 O O . LEU A 1 305 ? -1.727 -5.275 -23.504 1.00 88.44 305 LEU A O 1
ATOM 2405 N N . GLY A 1 306 ? -1.892 -3.083 -23.091 1.00 90.62 306 GLY A N 1
ATOM 2406 C CA . GLY A 1 306 ? -2.948 -3.210 -22.088 1.00 90.62 306 GLY A CA 1
ATOM 2407 C C . GLY A 1 306 ? -4.169 -3.971 -22.621 1.00 90.62 306 GLY A C 1
ATOM 2408 O O . GLY A 1 306 ? -4.663 -4.900 -21.986 1.00 90.62 306 GLY A O 1
ATOM 2409 N N . ALA A 1 307 ? -4.610 -3.659 -23.841 1.00 90.12 307 ALA A N 1
ATOM 2410 C CA . ALA A 1 307 ? -5.702 -4.369 -24.501 1.00 90.12 307 ALA A CA 1
ATOM 2411 C C . ALA A 1 307 ? -5.357 -5.837 -24.782 1.00 90.12 307 ALA A C 1
ATOM 2413 O O . ALA A 1 307 ? -6.236 -6.700 -24.732 1.00 90.12 307 ALA A O 1
ATOM 2414 N N . ALA A 1 308 ? -4.097 -6.150 -25.089 1.00 89.38 308 ALA A N 1
ATOM 2415 C CA . ALA A 1 308 ? -3.627 -7.522 -25.225 1.00 89.38 308 ALA A CA 1
ATOM 2416 C C . ALA A 1 308 ? -3.670 -8.275 -23.884 1.00 89.38 308 ALA A C 1
ATOM 2418 O O . ALA A 1 308 ? -4.195 -9.390 -23.843 1.00 89.38 308 ALA A O 1
ATOM 2419 N N . LEU A 1 309 ? -3.233 -7.628 -22.799 1.00 90.81 309 LEU A N 1
ATOM 2420 C CA . LEU A 1 309 ? -3.137 -8.220 -21.462 1.00 90.81 309 LEU A CA 1
ATOM 2421 C C . LEU A 1 309 ? -4.490 -8.594 -20.838 1.00 90.81 309 LEU A C 1
ATOM 2423 O O . LEU A 1 309 ? -4.555 -9.567 -20.095 1.00 90.81 309 LEU A O 1
ATOM 2427 N N . LEU A 1 310 ? -5.585 -7.916 -21.204 1.00 88.00 310 LEU A N 1
ATOM 2428 C CA . LEU A 1 310 ? -6.946 -8.306 -20.785 1.00 88.00 310 LEU A CA 1
ATOM 2429 C C . LEU A 1 310 ? -7.366 -9.709 -21.263 1.00 88.00 310 LEU A C 1
ATOM 2431 O O . LEU A 1 310 ? -8.336 -10.276 -20.768 1.00 88.00 310 LEU A O 1
ATOM 2435 N N . SER A 1 311 ? -6.682 -10.264 -22.266 1.00 84.38 311 SER A N 1
ATOM 2436 C CA . SER A 1 311 ? -6.940 -11.623 -22.758 1.00 84.38 311 SER A CA 1
ATOM 2437 C C . SER A 1 311 ? -5.964 -12.649 -22.188 1.00 84.38 311 SER A C 1
ATOM 2439 O O . SER A 1 311 ? -6.322 -13.817 -22.057 1.00 84.38 311 SER A O 1
ATOM 2441 N N . LYS A 1 312 ? -4.735 -12.223 -21.886 1.00 87.19 312 LYS A N 1
ATOM 2442 C CA . LYS A 1 312 ? -3.646 -13.075 -21.412 1.00 87.19 312 LYS A CA 1
ATOM 2443 C C . LYS A 1 312 ? -2.641 -12.217 -20.633 1.00 87.19 312 LYS A C 1
ATOM 2445 O O . LYS A 1 312 ? -2.030 -11.345 -21.252 1.00 87.19 312 LYS A O 1
ATOM 2450 N N . PRO A 1 313 ? -2.431 -12.458 -19.327 1.00 92.00 313 PRO A N 1
ATOM 2451 C CA . PRO A 1 313 ? -1.379 -11.788 -18.567 1.00 92.00 313 PRO A CA 1
ATOM 2452 C C . PRO A 1 313 ? 0.005 -12.098 -19.151 1.00 92.00 313 PRO A C 1
ATOM 2454 O O . PRO A 1 313 ? 0.175 -13.088 -19.861 1.00 92.00 313 PRO A O 1
ATOM 2457 N N . LEU A 1 314 ? 1.010 -11.283 -18.838 1.00 91.00 314 LEU A N 1
ATOM 2458 C CA . LEU A 1 314 ? 2.366 -11.455 -19.366 1.00 91.00 314 LEU A CA 1
ATOM 2459 C C . LEU A 1 314 ? 3.373 -11.645 -18.236 1.00 91.00 314 LEU A C 1
ATOM 2461 O O . LEU A 1 314 ? 3.561 -10.744 -17.423 1.00 91.00 314 LEU A O 1
ATOM 2465 N N . ILE A 1 315 ? 4.069 -12.781 -18.223 1.00 90.00 315 ILE A N 1
ATOM 2466 C CA . ILE A 1 315 ? 5.226 -12.973 -17.344 1.00 90.00 315 ILE A CA 1
ATOM 2467 C C . ILE A 1 315 ? 6.450 -12.284 -17.944 1.00 90.00 315 ILE A C 1
ATOM 2469 O O . ILE A 1 315 ? 6.758 -12.440 -19.127 1.00 90.00 315 ILE A O 1
ATOM 2473 N N . VAL A 1 316 ? 7.149 -11.526 -17.105 1.00 89.31 316 VAL A N 1
ATOM 2474 C CA . VAL A 1 316 ? 8.325 -10.734 -17.459 1.00 89.31 316 VAL A CA 1
ATOM 2475 C C . VAL A 1 316 ? 9.414 -10.877 -16.403 1.00 89.31 316 VAL A C 1
ATOM 2477 O O . VAL A 1 316 ? 9.141 -11.113 -15.225 1.00 89.31 316 VAL A O 1
ATOM 2480 N N . GLN A 1 317 ? 10.659 -10.697 -16.841 1.00 90.00 317 GLN A N 1
ATOM 2481 C CA . GLN A 1 317 ? 11.846 -10.725 -15.990 1.00 90.00 317 GLN A CA 1
ATOM 2482 C C . GLN A 1 317 ? 12.554 -9.361 -16.002 1.00 90.00 317 GLN A C 1
ATOM 2484 O O . GLN A 1 317 ? 13.528 -9.187 -16.737 1.00 90.00 317 GLN A O 1
ATOM 2489 N N . PRO A 1 318 ? 12.035 -8.352 -15.277 1.00 92.00 318 PRO A N 1
ATOM 2490 C CA . PRO A 1 318 ? 12.655 -7.036 -15.230 1.00 92.00 318 PRO A CA 1
ATOM 2491 C C . PRO A 1 318 ? 13.946 -7.024 -14.414 1.00 92.00 318 PRO A C 1
ATOM 2493 O O . PRO A 1 318 ? 14.200 -7.904 -13.585 1.00 92.00 318 PRO A O 1
ATOM 2496 N N . PHE A 1 319 ? 14.735 -5.969 -14.621 1.00 92.50 319 PHE A N 1
ATOM 2497 C CA . PHE A 1 319 ? 16.002 -5.763 -13.925 1.00 92.50 319 PHE A CA 1
ATOM 2498 C C . PHE A 1 319 ? 15.907 -4.623 -12.924 1.00 92.50 319 PHE A C 1
ATOM 2500 O O . PHE A 1 319 ? 15.372 -3.557 -13.232 1.00 92.50 319 PHE A O 1
ATOM 2507 N N . VAL A 1 320 ? 16.482 -4.829 -11.741 1.00 93.62 320 VAL A N 1
ATOM 2508 C CA . VAL A 1 320 ? 16.639 -3.780 -10.730 1.00 93.62 320 VAL A CA 1
ATOM 2509 C C . VAL A 1 320 ? 17.674 -2.763 -11.209 1.00 93.62 320 VAL A C 1
ATOM 2511 O O . VAL A 1 320 ? 18.832 -3.112 -11.440 1.00 93.62 320 VAL A O 1
ATOM 2514 N N . ILE A 1 321 ? 17.290 -1.494 -11.318 1.00 90.75 321 ILE A N 1
ATOM 2515 C CA . ILE A 1 321 ? 18.194 -0.406 -11.729 1.00 90.75 321 ILE A CA 1
ATOM 2516 C C . ILE A 1 321 ? 18.557 0.541 -10.586 1.00 90.75 321 ILE A C 1
ATOM 2518 O O . ILE A 1 321 ? 19.608 1.181 -10.632 1.00 90.75 321 ILE A O 1
ATOM 2522 N N . GLY A 1 322 ? 17.697 0.631 -9.572 1.00 88.19 322 GLY A N 1
ATOM 2523 C CA . GLY A 1 322 ? 17.831 1.564 -8.464 1.00 88.19 322 GLY A CA 1
ATOM 2524 C C . GLY A 1 322 ? 17.159 1.016 -7.214 1.00 88.19 322 GLY A C 1
ATOM 2525 O O . GLY A 1 322 ? 16.118 0.362 -7.279 1.00 88.19 322 GLY A O 1
ATOM 2526 N N . LEU A 1 323 ? 17.784 1.268 -6.068 1.00 89.69 323 LEU A N 1
ATOM 2527 C CA . LEU A 1 323 ? 17.332 0.784 -4.773 1.00 89.69 323 LEU A CA 1
ATOM 2528 C C . LEU A 1 323 ? 17.232 1.948 -3.796 1.00 89.69 323 LEU A C 1
ATOM 2530 O O . LEU A 1 323 ? 18.159 2.743 -3.649 1.00 89.69 323 LEU A O 1
ATOM 2534 N N . ASN A 1 324 ? 16.096 2.026 -3.117 1.00 83.50 324 ASN A N 1
ATOM 2535 C CA . ASN A 1 324 ? 15.843 2.944 -2.021 1.00 83.50 324 ASN A CA 1
ATOM 2536 C C . ASN A 1 324 ? 15.107 2.169 -0.911 1.00 83.50 324 ASN A C 1
ATOM 2538 O O . ASN A 1 324 ? 14.286 1.311 -1.229 1.00 83.50 324 ASN A O 1
ATOM 2542 N N . PRO A 1 325 ? 15.332 2.477 0.379 1.00 78.94 325 PRO A N 1
ATOM 2543 C CA . PRO A 1 325 ? 14.518 1.960 1.484 1.00 78.94 325 PRO A CA 1
ATOM 2544 C C . PRO A 1 325 ? 12.986 2.081 1.341 1.00 78.94 325 PRO A C 1
ATOM 2546 O O . PRO A 1 325 ? 12.268 1.465 2.122 1.00 78.94 325 PRO A O 1
ATOM 2549 N N . HIS A 1 326 ? 12.474 2.875 0.395 1.00 77.00 326 HIS A N 1
ATOM 2550 C CA . HIS A 1 326 ? 11.036 3.042 0.136 1.00 77.00 326 HIS A CA 1
ATOM 2551 C C . HIS A 1 326 ? 10.532 2.301 -1.104 1.00 77.00 326 HIS A C 1
ATOM 2553 O O . HIS A 1 326 ? 9.415 1.796 -1.110 1.00 77.00 326 HIS A O 1
ATOM 2559 N N . HIS A 1 327 ? 11.326 2.242 -2.170 1.00 86.56 327 HIS A N 1
ATOM 2560 C CA . HIS A 1 327 ? 10.881 1.693 -3.445 1.00 86.56 327 HIS A CA 1
ATOM 2561 C C . HIS A 1 327 ? 12.031 1.049 -4.212 1.00 86.56 327 HIS A C 1
ATOM 2563 O O . HIS A 1 327 ? 13.194 1.432 -4.072 1.00 86.56 327 HIS A O 1
ATOM 2569 N N . VAL A 1 328 ? 11.681 0.090 -5.062 1.00 91.06 328 VAL A N 1
ATOM 2570 C CA . VAL A 1 328 ? 12.602 -0.544 -6.009 1.00 91.06 328 VAL A CA 1
ATOM 2571 C C . VAL A 1 328 ? 12.293 -0.020 -7.396 1.00 91.06 328 VAL A C 1
ATOM 2573 O O . VAL A 1 328 ? 11.139 0.000 -7.822 1.00 91.06 328 VAL A O 1
ATOM 2576 N N . GLU A 1 329 ? 13.334 0.418 -8.088 1.00 92.06 329 GLU A N 1
ATOM 2577 C CA . GLU A 1 329 ? 13.262 0.869 -9.467 1.00 92.06 329 GLU A CA 1
ATOM 2578 C C . GLU A 1 329 ? 13.621 -0.284 -10.393 1.00 92.06 329 GLU A C 1
ATOM 2580 O O . GLU A 1 329 ? 14.712 -0.854 -10.291 1.00 92.06 329 GLU A O 1
ATOM 2585 N N . VAL A 1 330 ? 12.706 -0.618 -11.300 1.00 91.62 330 VAL A N 1
ATOM 2586 C CA . VAL A 1 330 ? 12.881 -1.703 -12.265 1.00 91.62 330 VAL A CA 1
ATOM 2587 C C . VAL A 1 330 ? 12.703 -1.213 -13.697 1.00 91.62 330 VAL A C 1
ATOM 2589 O O . VAL A 1 330 ? 11.897 -0.320 -13.965 1.00 91.62 330 VAL A O 1
ATOM 2592 N N . CYS A 1 331 ? 13.450 -1.807 -14.627 1.00 87.19 331 CYS A N 1
ATOM 2593 C CA . CYS A 1 331 ? 13.277 -1.584 -16.060 1.00 87.19 331 CYS A CA 1
ATOM 2594 C C . CYS A 1 331 ? 12.850 -2.867 -16.781 1.00 87.19 331 CYS A C 1
ATOM 2596 O O . CYS A 1 331 ? 13.150 -3.980 -16.340 1.00 87.19 331 CYS A O 1
ATOM 2598 N N . PHE A 1 332 ? 12.170 -2.695 -17.918 1.00 85.75 332 PHE A N 1
ATOM 2599 C CA . PHE A 1 332 ? 11.696 -3.777 -18.782 1.00 85.75 332 PHE A CA 1
ATOM 2600 C C . PHE A 1 332 ? 12.321 -3.620 -20.175 1.00 85.75 332 PHE A C 1
ATOM 2602 O O . PHE A 1 332 ? 11.674 -3.077 -21.070 1.00 85.75 332 PHE A O 1
ATOM 2609 N N . PRO A 1 333 ? 13.570 -4.071 -20.394 1.00 73.00 333 PRO A N 1
ATOM 2610 C CA . PRO A 1 333 ? 14.290 -3.799 -21.643 1.00 73.00 333 PRO A CA 1
ATOM 2611 C C . PRO A 1 333 ? 13.566 -4.280 -22.905 1.00 73.00 333 PRO A C 1
ATOM 2613 O O . PRO A 1 333 ? 13.721 -3.686 -23.961 1.00 73.00 333 PRO A O 1
ATOM 2616 N N . MET A 1 334 ? 12.729 -5.314 -22.778 1.00 70.62 334 MET A N 1
ATOM 2617 C CA . MET A 1 334 ? 11.972 -5.913 -23.881 1.00 70.62 334 MET A CA 1
ATOM 2618 C C . MET A 1 334 ? 10.611 -5.243 -24.153 1.00 70.62 334 MET A C 1
ATOM 2620 O O . MET A 1 334 ? 9.882 -5.704 -25.028 1.00 70.62 334 MET A O 1
ATOM 2624 N N . LEU A 1 335 ? 10.229 -4.202 -23.400 1.00 76.25 335 LEU A N 1
ATOM 2625 C CA . LEU A 1 335 ? 8.931 -3.529 -23.522 1.00 76.25 335 LEU A CA 1
ATOM 2626 C C . LEU A 1 335 ? 9.109 -2.015 -23.768 1.00 76.25 335 LEU A C 1
ATOM 2628 O O . LEU A 1 335 ? 9.316 -1.260 -22.815 1.00 76.25 335 LEU A O 1
ATOM 2632 N N . PRO A 1 336 ? 8.959 -1.534 -25.017 1.00 60.72 336 PRO A N 1
ATOM 2633 C CA . PRO A 1 336 ? 9.220 -0.135 -25.380 1.00 60.72 336 PRO A CA 1
ATOM 2634 C C . PRO A 1 336 ? 8.338 0.908 -24.675 1.00 60.72 336 PRO A C 1
ATOM 2636 O O . PRO A 1 336 ? 8.789 2.022 -24.430 1.00 60.72 336 PRO A O 1
ATOM 2639 N N . CYS A 1 337 ? 7.092 0.584 -24.306 1.00 62.22 337 CYS A N 1
ATOM 2640 C CA . CYS A 1 337 ? 6.249 1.504 -23.522 1.00 62.22 337 CYS A CA 1
ATOM 2641 C C . CYS A 1 337 ? 6.659 1.617 -22.051 1.00 62.22 337 CYS A C 1
ATOM 2643 O O . CYS A 1 337 ? 6.254 2.554 -21.373 1.00 62.22 337 CYS A O 1
ATOM 2645 N N . PHE A 1 338 ? 7.446 0.663 -21.554 1.00 64.25 338 PHE A N 1
ATOM 2646 C CA . PHE A 1 338 ? 7.964 0.621 -20.189 1.00 64.25 338 PHE A CA 1
ATOM 2647 C C . PHE A 1 338 ? 9.400 1.162 -20.108 1.00 64.25 338 PHE A C 1
ATOM 2649 O O . PHE A 1 338 ? 10.128 0.859 -19.164 1.00 64.25 338 PHE A O 1
ATOM 2656 N N . THR A 1 339 ? 9.823 1.978 -21.084 1.00 53.41 339 THR A N 1
ATOM 2657 C CA . THR A 1 339 ? 11.134 2.652 -21.059 1.00 53.41 339 THR A CA 1
ATOM 2658 C C . THR A 1 339 ? 11.314 3.571 -19.850 1.00 53.41 339 THR A C 1
ATOM 2660 O O . THR A 1 339 ? 12.445 3.921 -19.527 1.00 53.41 339 THR A O 1
ATOM 2663 N N . ASP A 1 340 ? 10.224 3.918 -19.160 1.00 58.47 340 ASP A N 1
ATOM 2664 C CA . ASP A 1 340 ? 10.273 4.620 -17.886 1.00 58.47 340 ASP A CA 1
ATOM 2665 C C . ASP A 1 340 ? 10.361 3.626 -16.727 1.00 58.47 340 ASP A C 1
ATOM 2667 O O . ASP A 1 340 ? 9.530 2.728 -16.558 1.00 58.47 340 ASP A O 1
ATOM 2671 N N . VAL A 1 341 ? 11.390 3.847 -15.915 1.00 67.19 341 VAL A N 1
ATOM 2672 C CA . VAL A 1 341 ? 11.642 3.219 -14.622 1.00 67.19 341 VAL A CA 1
ATOM 2673 C C . VAL A 1 341 ? 10.344 3.055 -13.830 1.00 67.19 341 VAL A C 1
ATOM 2675 O O . VAL A 1 341 ? 9.749 4.044 -13.395 1.00 67.19 341 VAL A O 1
ATOM 2678 N N . GLN A 1 342 ? 9.914 1.812 -13.610 1.00 81.94 342 GLN A N 1
ATOM 2679 C CA . GLN A 1 342 ? 8.765 1.538 -12.751 1.00 81.94 342 GLN A CA 1
ATOM 2680 C C . GLN A 1 342 ? 9.214 1.477 -11.299 1.00 81.94 342 GLN A C 1
ATOM 2682 O O . GLN A 1 342 ? 10.273 0.934 -10.985 1.00 81.94 342 GLN A O 1
ATOM 2687 N N . LYS A 1 343 ? 8.391 2.033 -10.411 1.00 87.94 343 LYS A N 1
ATOM 2688 C CA . LYS A 1 343 ? 8.643 2.053 -8.972 1.00 8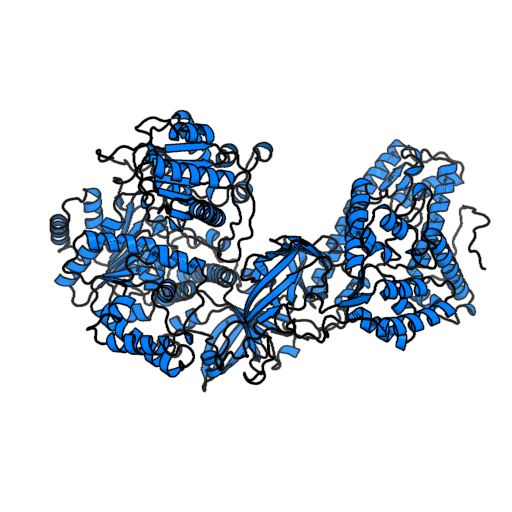7.94 343 LYS A CA 1
ATOM 2689 C C . LYS A 1 343 ? 7.701 1.086 -8.285 1.00 87.94 343 LYS A C 1
ATOM 2691 O O . LYS A 1 343 ? 6.488 1.249 -8.363 1.00 87.94 343 LYS A O 1
ATOM 2696 N N . ILE A 1 344 ? 8.270 0.111 -7.593 1.00 89.25 344 ILE A N 1
ATOM 2697 C CA . ILE A 1 344 ? 7.527 -0.798 -6.727 1.00 89.25 344 ILE A CA 1
ATOM 2698 C C . ILE A 1 344 ? 7.708 -0.299 -5.305 1.00 89.25 344 ILE A C 1
ATOM 2700 O O . ILE A 1 344 ? 8.829 -0.289 -4.796 1.00 89.25 344 ILE A O 1
ATOM 2704 N N . ASP A 1 345 ? 6.618 0.129 -4.677 1.00 86.62 345 ASP A N 1
ATOM 2705 C CA . ASP A 1 345 ? 6.629 0.499 -3.267 1.00 86.62 345 ASP A CA 1
ATOM 2706 C C . ASP A 1 345 ? 6.876 -0.754 -2.416 1.00 86.62 345 ASP A C 1
ATOM 2708 O O . ASP A 1 345 ? 6.103 -1.717 -2.444 1.00 86.62 345 ASP A O 1
ATOM 2712 N N . LEU A 1 346 ? 7.970 -0.738 -1.654 1.00 87.56 346 LEU A N 1
ATOM 2713 C CA . LEU A 1 346 ? 8.356 -1.839 -0.777 1.00 87.56 346 LEU A CA 1
ATOM 2714 C C . LEU A 1 346 ? 7.283 -2.100 0.291 1.00 87.56 346 LEU A C 1
ATOM 2716 O O . LEU A 1 346 ? 7.082 -3.243 0.698 1.00 87.56 346 LEU A O 1
ATOM 2720 N N . ALA A 1 347 ? 6.518 -1.077 0.677 1.00 80.00 347 ALA A N 1
ATOM 2721 C CA . ALA A 1 347 ? 5.390 -1.186 1.593 1.00 80.00 347 ALA A CA 1
ATOM 2722 C C . ALA A 1 347 ? 4.288 -2.141 1.080 1.00 80.00 347 ALA A C 1
ATOM 2724 O O . ALA A 1 347 ? 3.505 -2.676 1.869 1.00 80.00 347 ALA A O 1
ATOM 2725 N N . LEU A 1 348 ? 4.185 -2.371 -0.230 1.00 87.44 348 LEU A N 1
ATOM 2726 C CA . LEU A 1 348 ? 3.206 -3.300 -0.805 1.00 87.44 348 LEU A CA 1
ATOM 2727 C C . LEU A 1 348 ? 3.682 -4.761 -0.758 1.00 87.44 348 LEU A C 1
ATOM 2729 O O . LEU A 1 348 ? 2.875 -5.675 -0.908 1.00 87.44 348 LEU A O 1
ATOM 2733 N N . LEU A 1 349 ? 4.965 -5.015 -0.484 1.00 88.62 349 LEU A N 1
ATOM 2734 C CA . LEU A 1 349 ? 5.517 -6.371 -0.461 1.00 88.62 349 LEU A CA 1
ATOM 2735 C C . LEU A 1 349 ? 5.228 -7.148 0.834 1.00 88.62 349 LEU A C 1
ATOM 2737 O O . LEU A 1 349 ? 5.565 -8.322 0.910 1.00 88.62 349 LEU A O 1
ATOM 2741 N N . GLY A 1 350 ? 4.571 -6.552 1.837 1.00 83.00 350 GLY A N 1
ATOM 2742 C CA . GLY A 1 350 ? 4.172 -7.262 3.071 1.00 83.00 350 GLY A CA 1
ATOM 2743 C C . GLY A 1 350 ? 5.331 -7.601 4.016 1.00 83.00 350 GLY A C 1
ATOM 2744 O O . GLY A 1 350 ? 5.228 -8.460 4.881 1.00 83.00 350 GLY A O 1
ATOM 2745 N N . ILE A 1 351 ? 6.451 -6.915 3.834 1.00 84.00 351 ILE A N 1
ATOM 2746 C CA . ILE A 1 351 ? 7.678 -7.044 4.615 1.00 84.00 351 ILE A CA 1
ATOM 2747 C C . ILE A 1 351 ? 7.459 -6.660 6.092 1.00 84.00 351 ILE A C 1
ATOM 2749 O O . ILE A 1 351 ? 6.731 -5.717 6.398 1.00 84.00 351 ILE A O 1
ATOM 2753 N N . CYS A 1 352 ? 8.103 -7.380 7.018 1.00 75.38 352 CYS A N 1
ATOM 2754 C CA . CYS A 1 352 ? 7.861 -7.299 8.467 1.00 75.38 352 CYS A CA 1
ATOM 2755 C C . CYS A 1 352 ? 8.879 -6.439 9.244 1.00 75.38 352 CYS A C 1
ATOM 2757 O O . CYS A 1 352 ? 8.615 -6.061 10.386 1.00 75.38 352 CYS A O 1
ATOM 2759 N N . ALA A 1 353 ? 10.012 -6.067 8.632 1.00 70.06 353 ALA A N 1
ATOM 2760 C CA . ALA A 1 353 ? 11.015 -5.171 9.221 1.00 70.06 353 ALA A CA 1
ATOM 2761 C C . ALA A 1 353 ? 11.583 -4.149 8.220 1.00 70.06 353 ALA A C 1
ATOM 2763 O O . ALA A 1 353 ? 11.673 -4.431 7.026 1.00 70.06 353 ALA A O 1
ATOM 2764 N N . THR A 1 354 ? 12.001 -2.978 8.725 1.00 68.62 354 THR A N 1
ATOM 2765 C CA . THR A 1 354 ? 12.603 -1.896 7.921 1.00 68.62 354 THR A CA 1
ATOM 2766 C C . THR A 1 354 ? 13.738 -2.414 7.045 1.00 68.62 354 THR A C 1
ATOM 2768 O O . THR A 1 354 ? 14.577 -3.135 7.590 1.00 68.62 354 THR A O 1
ATOM 2771 N N . PRO A 1 355 ? 13.821 -2.035 5.751 1.00 82.19 355 PRO A N 1
ATOM 2772 C CA . PRO A 1 355 ? 14.857 -2.545 4.869 1.00 82.19 355 PRO A CA 1
ATOM 2773 C C . PRO A 1 355 ? 16.221 -2.152 5.413 1.00 82.19 355 PRO A C 1
ATOM 2775 O O . PRO A 1 355 ? 16.475 -0.975 5.690 1.00 82.19 355 PRO A O 1
ATOM 2778 N N . GLU A 1 356 ? 17.093 -3.136 5.580 1.00 84.25 356 GLU A N 1
ATOM 2779 C CA . GLU A 1 356 ? 18.453 -2.893 6.044 1.00 84.25 356 GLU A CA 1
ATOM 2780 C C . GLU A 1 356 ? 19.317 -2.557 4.829 1.00 84.25 356 GLU A C 1
ATOM 2782 O O . GLU A 1 356 ? 19.423 -3.354 3.897 1.00 84.25 356 GLU A O 1
ATOM 2787 N N . VAL A 1 357 ? 19.910 -1.361 4.828 1.00 86.75 357 VAL A N 1
ATOM 2788 C CA . VAL A 1 357 ? 20.847 -0.932 3.784 1.00 86.75 357 VAL A CA 1
ATOM 2789 C C . VAL A 1 357 ? 22.241 -1.404 4.168 1.00 86.75 357 VAL A C 1
ATOM 2791 O O . VAL A 1 357 ? 22.758 -1.028 5.224 1.00 86.75 357 VAL A O 1
ATOM 2794 N N . THR A 1 358 ? 22.859 -2.215 3.322 1.00 88.31 358 THR A N 1
ATOM 2795 C CA . THR A 1 358 ? 24.235 -2.671 3.528 1.00 88.31 358 THR A CA 1
ATOM 2796 C C . THR A 1 358 ? 25.247 -1.600 3.079 1.00 88.31 358 THR A C 1
ATOM 2798 O O . THR A 1 358 ? 24.899 -0.706 2.303 1.00 88.31 358 THR A O 1
ATOM 2801 N N . PRO A 1 359 ? 26.518 -1.646 3.535 1.00 84.00 359 PRO A N 1
ATOM 2802 C CA . PRO A 1 359 ? 27.536 -0.655 3.153 1.00 84.00 359 PRO A CA 1
ATOM 2803 C C . PRO A 1 359 ? 27.806 -0.566 1.643 1.00 84.00 359 PRO A C 1
ATOM 2805 O O . PRO A 1 359 ? 28.250 0.467 1.154 1.00 84.00 359 PRO A O 1
ATOM 2808 N N . ASP A 1 360 ? 27.540 -1.646 0.914 1.00 79.88 360 ASP A N 1
ATOM 2809 C CA . ASP A 1 360 ? 27.643 -1.773 -0.540 1.00 79.88 360 ASP A CA 1
ATOM 2810 C C . ASP A 1 360 ? 26.356 -1.369 -1.288 1.00 79.88 360 ASP A C 1
ATOM 2812 O O . ASP A 1 360 ? 26.285 -1.497 -2.508 1.00 79.88 360 ASP A O 1
ATOM 2816 N N . GLY A 1 361 ? 25.351 -0.840 -0.580 1.00 82.50 361 GLY A N 1
ATOM 2817 C CA . GLY A 1 361 ? 24.130 -0.285 -1.170 1.00 82.50 361 GLY A CA 1
ATOM 2818 C C . GLY A 1 361 ? 23.061 -1.319 -1.539 1.00 82.50 361 GLY A C 1
ATOM 2819 O O . GLY A 1 361 ? 22.144 -0.993 -2.292 1.00 82.50 361 GLY A O 1
ATOM 2820 N N . GLN A 1 362 ? 23.159 -2.549 -1.027 1.00 90.75 362 GLN A N 1
ATOM 2821 C CA . GLN A 1 362 ? 22.125 -3.578 -1.171 1.00 90.75 362 GLN A CA 1
ATOM 2822 C C . GLN A 1 362 ? 21.027 -3.373 -0.118 1.00 90.75 362 GLN A C 1
ATOM 2824 O O . GLN A 1 362 ? 21.257 -2.770 0.933 1.00 90.75 362 GLN A O 1
ATOM 2829 N N . LEU A 1 363 ? 19.824 -3.875 -0.398 1.00 91.50 363 LEU A N 1
ATOM 2830 C CA . LEU A 1 363 ? 18.693 -3.832 0.533 1.00 91.50 363 LEU A CA 1
ATOM 2831 C C . LEU A 1 363 ? 18.340 -5.236 1.000 1.00 91.50 363 LEU A C 1
ATOM 2833 O O . LEU A 1 363 ? 18.055 -6.100 0.181 1.00 91.50 363 LEU A O 1
ATOM 2837 N N . ILE A 1 364 ? 18.289 -5.458 2.308 1.00 92.00 364 ILE A N 1
ATOM 2838 C CA . ILE A 1 364 ? 17.790 -6.711 2.875 1.00 92.00 364 ILE A CA 1
ATOM 2839 C C . ILE A 1 364 ? 16.336 -6.506 3.284 1.00 92.00 364 ILE A C 1
ATOM 2841 O O . ILE A 1 364 ? 16.023 -5.681 4.145 1.00 92.00 364 ILE A O 1
ATOM 2845 N N . LEU A 1 365 ? 15.455 -7.279 2.660 1.00 91.81 365 LEU A N 1
ATOM 2846 C CA . LEU A 1 365 ? 14.031 -7.337 2.952 1.00 91.81 365 LEU A CA 1
ATOM 2847 C C . LEU A 1 365 ? 13.739 -8.572 3.804 1.00 91.81 365 LEU A C 1
ATOM 2849 O O . LEU A 1 365 ? 14.322 -9.626 3.558 1.00 91.81 365 LEU A O 1
ATOM 2853 N N . LYS A 1 366 ? 12.856 -8.449 4.799 1.00 88.88 366 LYS A N 1
ATOM 2854 C CA . LYS A 1 366 ? 12.493 -9.535 5.724 1.00 88.88 366 LYS A CA 1
ATOM 2855 C C . LYS A 1 366 ? 10.982 -9.731 5.741 1.00 88.88 366 LYS A C 1
ATOM 2857 O O . LYS A 1 366 ? 10.243 -8.747 5.795 1.00 88.88 366 LYS A O 1
ATOM 2862 N N . TRP A 1 367 ? 10.551 -10.985 5.736 1.00 89.19 367 TRP A N 1
ATOM 2863 C CA . TRP A 1 367 ? 9.155 -11.407 5.793 1.00 89.19 367 TRP A CA 1
ATOM 2864 C C . TRP A 1 367 ? 8.919 -12.351 6.965 1.00 89.19 367 TRP A C 1
ATOM 2866 O O . TRP A 1 367 ? 9.826 -13.050 7.418 1.00 89.19 367 TRP A O 1
ATOM 2876 N N . GLN A 1 368 ? 7.675 -12.370 7.431 1.00 86.31 368 GLN A N 1
ATOM 2877 C CA . GLN A 1 368 ? 7.172 -13.336 8.397 1.00 86.31 368 GLN A CA 1
ATOM 2878 C C . GLN A 1 368 ? 5.776 -13.763 7.935 1.00 86.31 368 GLN A C 1
ATOM 2880 O O . GLN A 1 368 ? 4.796 -13.080 8.215 1.00 86.31 368 GLN A O 1
ATOM 2885 N N . GLU A 1 369 ? 5.700 -14.862 7.187 1.00 86.38 369 GLU A N 1
ATOM 2886 C CA . GLU A 1 369 ? 4.492 -15.270 6.458 1.00 86.38 369 GLU A CA 1
ATOM 2887 C C . GLU A 1 369 ? 3.941 -16.605 6.962 1.00 86.38 369 GLU A C 1
ATOM 2889 O O . GLU A 1 369 ? 4.668 -17.442 7.504 1.00 86.38 369 GLU A O 1
ATOM 2894 N N . ARG A 1 370 ? 2.636 -16.817 6.766 1.00 88.12 370 ARG A N 1
ATOM 2895 C CA . ARG A 1 370 ? 1.957 -18.088 7.055 1.00 88.12 370 ARG A CA 1
ATOM 2896 C C . ARG A 1 370 ? 1.638 -18.793 5.744 1.00 88.12 370 ARG A C 1
ATOM 2898 O O . ARG A 1 370 ? 0.596 -18.530 5.148 1.00 88.12 370 ARG A O 1
ATOM 2905 N N . VAL A 1 371 ? 2.538 -19.670 5.310 1.00 89.31 371 VAL A N 1
ATOM 2906 C CA . VAL A 1 371 ? 2.424 -20.416 4.048 1.00 89.31 371 VAL A CA 1
ATOM 2907 C C . VAL A 1 371 ? 2.295 -21.900 4.369 1.00 89.31 371 VAL A C 1
ATOM 2909 O O . VAL A 1 371 ? 3.199 -22.489 4.959 1.00 89.31 371 VAL A O 1
ATOM 2912 N N . TYR A 1 372 ? 1.158 -22.500 4.037 1.00 89.25 372 TYR A N 1
ATOM 2913 C CA . TYR A 1 372 ? 0.864 -23.910 4.292 1.00 89.25 372 TYR A CA 1
ATOM 2914 C C . TYR A 1 372 ? 0.569 -24.638 2.989 1.00 89.25 372 TYR A C 1
ATOM 2916 O O . TYR A 1 372 ? 0.111 -24.031 2.028 1.00 89.25 372 TYR A O 1
ATOM 2924 N N . ASP A 1 373 ? 0.740 -25.953 2.993 1.00 86.88 373 ASP A N 1
ATOM 2925 C CA . ASP A 1 373 ? 0.460 -26.797 1.834 1.00 86.88 373 ASP A CA 1
ATOM 2926 C C . ASP A 1 373 ? -0.519 -27.901 2.247 1.00 86.88 373 ASP A C 1
ATOM 2928 O O . ASP A 1 373 ? -0.330 -28.574 3.264 1.00 86.88 373 ASP A O 1
ATOM 2932 N N . CYS A 1 374 ? -1.611 -28.054 1.496 1.00 84.12 374 CYS A N 1
ATOM 2933 C CA . CYS A 1 374 ? -2.626 -29.066 1.779 1.00 84.12 374 CYS A CA 1
ATOM 2934 C C . CYS A 1 374 ? -2.185 -30.502 1.456 1.00 84.12 374 CYS A C 1
ATOM 2936 O O . CYS A 1 374 ? -2.689 -31.429 2.097 1.00 84.12 374 CYS A O 1
ATOM 2938 N N . ASP A 1 375 ? -1.257 -30.688 0.516 1.00 76.50 375 ASP A N 1
ATOM 2939 C CA . ASP A 1 375 ? -0.834 -32.004 0.026 1.00 76.50 375 ASP A CA 1
ATOM 2940 C C . ASP A 1 375 ? 0.441 -32.520 0.720 1.00 76.50 375 ASP A C 1
ATOM 2942 O O . ASP A 1 375 ? 0.699 -33.728 0.735 1.00 76.50 375 ASP A O 1
ATOM 2946 N N . VAL A 1 376 ? 1.227 -31.640 1.351 1.00 67.75 376 VAL A N 1
ATOM 2947 C CA . VAL A 1 376 ? 2.461 -32.020 2.059 1.00 67.75 376 VAL A CA 1
ATOM 2948 C C . VAL A 1 376 ? 2.165 -32.451 3.498 1.00 67.75 376 VAL A C 1
ATOM 2950 O O . VAL A 1 376 ? 1.639 -31.705 4.325 1.00 67.75 376 VAL A O 1
ATOM 2953 N N . LEU A 1 377 ? 2.565 -33.679 3.843 1.00 60.38 377 LEU A N 1
ATOM 2954 C CA . LEU A 1 377 ? 2.585 -34.143 5.232 1.00 60.38 377 LEU A CA 1
ATOM 2955 C C . LEU A 1 377 ? 3.789 -33.527 5.963 1.00 60.38 377 LEU A C 1
ATOM 2957 O O . LEU A 1 377 ? 4.901 -33.565 5.443 1.00 60.38 377 LEU A O 1
ATOM 2961 N N . ARG A 1 378 ? 3.607 -33.058 7.209 1.00 57.78 378 ARG A N 1
ATOM 2962 C CA . ARG A 1 378 ? 4.647 -32.392 8.039 1.00 57.78 378 ARG A CA 1
ATOM 2963 C C . ARG A 1 378 ? 6.020 -33.083 8.067 1.00 57.78 378 ARG A C 1
ATOM 2965 O O . ARG A 1 378 ? 7.049 -32.434 8.208 1.00 57.78 378 ARG A O 1
ATOM 2972 N N . ASN A 1 379 ? 6.050 -34.407 7.923 1.00 52.75 379 ASN A N 1
ATOM 2973 C CA . ASN A 1 379 ? 7.276 -35.211 7.968 1.00 52.75 379 ASN A CA 1
ATOM 2974 C C . ASN A 1 379 ? 8.068 -35.217 6.642 1.00 52.75 379 ASN A C 1
ATOM 2976 O O . ASN A 1 379 ? 9.112 -35.859 6.571 1.00 52.75 379 ASN A O 1
ATOM 2980 N N . GLN A 1 380 ? 7.564 -34.556 5.596 1.00 60.09 380 GLN A N 1
ATOM 2981 C CA . GLN A 1 380 ? 8.150 -34.489 4.251 1.00 60.09 380 GLN A CA 1
ATOM 2982 C C . GLN A 1 380 ? 8.550 -33.059 3.846 1.00 60.09 380 GLN A C 1
ATOM 2984 O O . GLN A 1 380 ? 8.995 -32.852 2.719 1.00 60.09 380 GLN A O 1
ATOM 2989 N N . ALA A 1 381 ? 8.402 -32.077 4.742 1.00 62.59 381 ALA A N 1
ATOM 2990 C CA . ALA A 1 381 ? 8.772 -30.695 4.457 1.00 62.59 381 ALA A CA 1
ATOM 2991 C C . ALA A 1 381 ? 10.300 -30.553 4.254 1.00 62.59 381 ALA A C 1
ATOM 2993 O O . ALA A 1 381 ? 11.071 -31.160 5.009 1.00 62.59 381 ALA A O 1
ATOM 2994 N N . PRO A 1 382 ? 10.757 -29.747 3.276 1.00 64.31 382 PRO A N 1
ATOM 2995 C CA . PRO A 1 382 ? 12.178 -29.490 3.066 1.00 64.31 382 PRO A CA 1
ATOM 2996 C C . PRO A 1 382 ? 12.838 -28.874 4.310 1.00 64.31 382 PRO A C 1
ATOM 2998 O O . PRO A 1 382 ? 12.284 -27.989 4.960 1.00 64.31 382 PRO A O 1
ATOM 3001 N N . VAL A 1 383 ? 14.047 -29.323 4.656 1.00 63.53 383 VAL A N 1
ATOM 3002 C CA . VAL A 1 383 ? 14.792 -28.768 5.798 1.00 63.53 383 VAL A CA 1
ATOM 3003 C C . VAL A 1 383 ? 15.256 -27.349 5.463 1.00 63.53 383 VAL A C 1
ATOM 3005 O O . VAL A 1 383 ? 15.950 -27.148 4.474 1.00 63.53 383 VAL A O 1
ATOM 3008 N N . GLY A 1 384 ? 14.907 -26.377 6.312 1.00 68.00 384 GLY A N 1
ATOM 3009 C CA . GLY A 1 384 ? 15.350 -24.983 6.190 1.00 68.00 384 GLY A CA 1
ATOM 3010 C C . GLY A 1 384 ? 14.381 -24.051 5.457 1.00 68.00 384 GLY A C 1
ATOM 3011 O O . GLY A 1 384 ? 14.520 -22.846 5.603 1.00 68.00 384 GLY A O 1
ATOM 3012 N N . SER A 1 385 ? 13.344 -24.549 4.774 1.00 71.69 385 SER A N 1
ATOM 3013 C CA . SER A 1 385 ? 12.378 -23.728 4.008 1.00 71.69 385 SER A CA 1
ATOM 3014 C C . SER A 1 385 ? 11.572 -22.721 4.842 1.00 71.69 385 SER A C 1
ATOM 3016 O O . SER A 1 385 ? 10.889 -21.851 4.315 1.00 71.69 385 SER A O 1
ATOM 3018 N N . ASN A 1 386 ? 11.599 -22.845 6.163 1.00 72.81 386 ASN A N 1
ATOM 3019 C CA . ASN A 1 386 ? 10.879 -21.977 7.081 1.00 72.81 386 ASN A CA 1
ATOM 3020 C C . ASN A 1 386 ? 11.736 -20.818 7.613 1.00 72.81 386 ASN A C 1
ATOM 3022 O O . ASN A 1 386 ? 11.167 -19.878 8.162 1.00 72.81 386 ASN A O 1
ATOM 3026 N N . ILE A 1 387 ? 13.072 -20.900 7.535 1.00 80.88 387 ILE A N 1
ATOM 3027 C CA . ILE A 1 387 ? 13.985 -19.847 7.999 1.00 80.88 387 ILE A CA 1
ATOM 3028 C C . ILE A 1 387 ? 15.213 -19.784 7.093 1.00 80.88 387 ILE A C 1
ATOM 3030 O O . ILE A 1 387 ? 15.982 -20.740 7.041 1.00 80.88 387 ILE A O 1
ATOM 3034 N N . GLY A 1 388 ? 15.460 -18.639 6.459 1.00 86.44 388 GLY A N 1
ATOM 3035 C CA . GLY A 1 388 ? 16.660 -18.470 5.641 1.00 86.44 388 GLY A CA 1
ATOM 3036 C C . GLY A 1 388 ? 16.623 -17.278 4.695 1.00 86.44 388 GLY A C 1
ATOM 3037 O O . GLY A 1 388 ? 15.741 -16.425 4.763 1.00 86.44 388 GLY A O 1
ATOM 3038 N N . GLU A 1 389 ? 17.608 -17.218 3.806 1.00 90.25 389 GLU A N 1
ATOM 3039 C CA . GLU A 1 389 ? 17.685 -16.215 2.745 1.00 90.25 389 GLU A CA 1
ATOM 3040 C C . GLU A 1 389 ? 17.237 -16.853 1.421 1.00 90.25 389 GLU A C 1
ATOM 3042 O O . GLU A 1 389 ? 17.666 -17.953 1.079 1.00 90.25 389 GLU A O 1
ATOM 3047 N N . LEU A 1 390 ? 16.359 -16.186 0.676 1.00 90.38 390 LEU A N 1
ATOM 3048 C CA . LEU A 1 390 ? 16.024 -16.541 -0.699 1.00 90.38 390 LEU A CA 1
ATOM 3049 C C . LEU A 1 390 ? 17.203 -16.206 -1.606 1.00 90.38 390 LEU A C 1
ATOM 3051 O O . LEU A 1 390 ? 17.827 -15.154 -1.453 1.00 90.38 390 LEU A O 1
ATOM 3055 N N . ASN A 1 391 ? 17.480 -17.076 -2.576 1.00 88.56 391 ASN A N 1
ATOM 3056 C CA . ASN A 1 391 ? 18.567 -16.854 -3.520 1.00 88.56 391 ASN A CA 1
ATOM 3057 C C . ASN A 1 391 ? 18.251 -15.657 -4.443 1.00 88.56 391 ASN A C 1
ATOM 3059 O O . ASN A 1 391 ? 17.325 -15.752 -5.261 1.00 88.56 391 ASN A O 1
ATOM 3063 N N . PRO A 1 392 ? 19.010 -14.546 -4.357 1.00 87.44 392 PRO A N 1
ATOM 3064 C CA . PRO A 1 392 ? 18.749 -13.361 -5.165 1.00 87.44 392 PRO A CA 1
ATOM 3065 C C . PRO A 1 392 ? 19.035 -13.574 -6.658 1.00 87.44 392 PRO A C 1
ATOM 3067 O O . PRO A 1 392 ? 18.423 -12.905 -7.489 1.00 87.44 392 PRO A O 1
ATOM 3070 N N . ASP A 1 393 ? 19.899 -14.535 -6.993 1.00 88.75 393 ASP A N 1
ATOM 3071 C CA . ASP A 1 393 ? 20.452 -14.770 -8.329 1.00 88.75 393 ASP A CA 1
ATOM 3072 C C . ASP A 1 393 ? 19.932 -16.072 -8.973 1.00 88.75 393 ASP A C 1
ATOM 3074 O O . ASP A 1 393 ? 20.520 -16.608 -9.911 1.00 88.75 393 ASP A O 1
ATOM 3078 N N . ARG A 1 394 ? 18.791 -16.599 -8.510 1.00 85.88 394 ARG A N 1
ATOM 3079 C CA . ARG A 1 394 ? 18.240 -17.886 -8.987 1.00 85.88 394 ARG A CA 1
ATOM 3080 C C . ARG A 1 394 ? 17.847 -17.932 -10.471 1.00 85.88 394 ARG A C 1
ATOM 3082 O O . ARG A 1 394 ? 17.626 -19.008 -11.015 1.00 85.88 394 ARG A O 1
ATOM 3089 N N . PHE A 1 395 ? 17.700 -16.775 -11.116 1.00 89.25 395 PHE A N 1
ATOM 3090 C CA . PHE A 1 395 ? 17.266 -16.660 -12.514 1.00 89.25 395 PHE A CA 1
ATOM 3091 C C . PHE A 1 395 ? 18.419 -16.413 -13.491 1.00 89.25 395 PHE A C 1
ATOM 3093 O O . PHE A 1 395 ? 18.176 -16.113 -14.663 1.00 89.25 395 PHE A O 1
ATOM 3100 N N . ILE A 1 396 ? 19.667 -16.504 -13.028 1.00 92.12 396 ILE A N 1
ATOM 3101 C CA . ILE A 1 396 ? 20.842 -16.238 -13.852 1.00 92.12 396 ILE A CA 1
ATOM 3102 C C . ILE A 1 396 ? 21.846 -17.386 -13.807 1.00 92.12 396 ILE A C 1
ATOM 3104 O O . ILE A 1 396 ? 21.934 -18.140 -12.848 1.00 92.12 396 ILE A O 1
ATOM 3108 N N . TYR A 1 397 ? 22.662 -17.460 -14.847 1.00 91.81 397 TYR A N 1
ATOM 3109 C CA . TYR A 1 397 ? 23.951 -18.123 -14.835 1.00 91.81 397 TYR A CA 1
ATOM 3110 C C . TYR A 1 397 ? 25.056 -17.078 -14.698 1.00 91.81 397 TYR A C 1
ATOM 3112 O O . TYR A 1 397 ? 25.010 -16.012 -15.320 1.00 91.81 397 TYR A O 1
ATOM 3120 N N . MET A 1 398 ? 26.079 -17.407 -13.913 1.00 91.94 398 MET A N 1
ATOM 3121 C CA . MET A 1 398 ? 27.268 -16.580 -13.749 1.00 91.94 398 MET A CA 1
ATOM 3122 C C . MET A 1 398 ? 28.401 -17.133 -14.614 1.00 91.94 398 MET A C 1
ATOM 3124 O O . MET A 1 398 ? 28.832 -18.277 -14.455 1.00 91.94 398 MET A O 1
ATOM 3128 N N . ILE A 1 399 ? 28.888 -16.311 -15.542 1.00 93.75 399 ILE A N 1
ATOM 3129 C CA . ILE A 1 399 ? 29.952 -16.673 -16.481 1.00 93.75 399 ILE A CA 1
ATOM 3130 C C . ILE A 1 399 ? 31.191 -15.840 -16.156 1.00 93.75 399 ILE A C 1
ATOM 3132 O O . ILE A 1 399 ? 31.102 -14.614 -16.196 1.00 93.75 399 ILE A O 1
ATOM 3136 N N . PRO A 1 400 ? 32.371 -16.433 -15.897 1.00 94.62 400 PRO A N 1
ATOM 3137 C CA . PRO A 1 400 ? 33.576 -15.641 -15.672 1.00 94.62 400 PRO A CA 1
ATOM 3138 C C . PRO A 1 400 ? 33.858 -14.710 -16.858 1.00 94.62 400 PRO A C 1
ATOM 3140 O O . PRO A 1 400 ? 33.826 -15.134 -18.017 1.00 94.62 400 PRO A O 1
ATOM 3143 N N . ALA A 1 401 ? 34.174 -13.443 -16.588 1.00 92.06 401 ALA A N 1
ATOM 3144 C CA . ALA A 1 401 ? 34.266 -12.405 -17.615 1.00 92.06 401 ALA A CA 1
ATOM 3145 C C . ALA A 1 401 ? 35.294 -12.740 -18.710 1.00 92.06 401 ALA A C 1
ATOM 3147 O O . ALA A 1 401 ? 35.080 -12.450 -19.885 1.00 92.06 401 ALA A O 1
ATOM 3148 N N . TYR A 1 402 ? 36.383 -13.433 -18.362 1.00 91.50 402 TYR A N 1
ATOM 3149 C CA . TYR A 1 402 ? 37.344 -13.948 -19.341 1.00 91.50 402 TYR A CA 1
ATOM 3150 C C . TYR A 1 402 ? 36.705 -14.923 -20.348 1.00 91.50 402 TYR A C 1
ATOM 3152 O O . TYR A 1 402 ? 36.958 -14.838 -21.550 1.00 91.50 402 TYR A O 1
ATOM 3160 N N . HIS A 1 403 ? 35.856 -15.835 -19.872 1.00 93.25 403 HIS A N 1
ATOM 3161 C CA . HIS A 1 403 ? 35.138 -16.791 -20.711 1.00 93.25 403 HIS A CA 1
ATOM 3162 C C . HIS A 1 403 ? 34.055 -16.105 -21.547 1.00 93.25 403 HIS A C 1
ATOM 3164 O O . HIS A 1 403 ? 33.925 -16.417 -22.730 1.00 93.25 403 HIS A O 1
ATOM 3170 N N . TRP A 1 404 ? 33.378 -15.097 -20.995 1.00 94.12 404 TRP A N 1
ATOM 3171 C CA . TRP A 1 404 ? 32.469 -14.242 -21.761 1.00 94.12 404 TRP A CA 1
ATOM 3172 C C . TRP A 1 404 ? 33.180 -13.526 -22.920 1.00 94.12 404 TRP A C 1
ATOM 3174 O O . TRP A 1 404 ? 32.713 -13.546 -24.058 1.00 94.12 404 TRP A O 1
ATOM 3184 N N . GLN A 1 405 ? 34.381 -12.984 -22.684 1.00 92.56 405 GLN A N 1
ATOM 3185 C CA . GLN A 1 405 ? 35.186 -12.376 -23.748 1.00 92.56 405 GLN A CA 1
ATOM 3186 C C . GLN A 1 405 ? 35.518 -13.365 -24.874 1.00 92.56 405 GLN A C 1
ATOM 3188 O O . GLN A 1 405 ? 35.607 -12.947 -26.024 1.00 92.56 405 GLN A O 1
ATOM 3193 N N . ARG A 1 406 ? 35.648 -14.672 -24.604 1.00 92.12 406 ARG A N 1
ATOM 3194 C CA . ARG A 1 406 ? 35.850 -15.675 -25.668 1.00 92.12 406 ARG A CA 1
ATOM 3195 C C . ARG A 1 406 ? 34.644 -15.791 -26.596 1.00 92.12 406 ARG A C 1
ATOM 3197 O O . ARG A 1 406 ? 34.844 -15.952 -27.797 1.00 92.12 406 ARG A O 1
ATOM 3204 N N . LEU A 1 407 ? 33.426 -15.671 -26.064 1.00 93.12 407 LEU A N 1
ATOM 3205 C CA . LEU A 1 407 ? 32.208 -15.610 -26.877 1.00 93.12 407 LEU A CA 1
ATOM 3206 C C . LEU A 1 407 ? 32.204 -14.341 -27.734 1.00 93.12 407 LEU A C 1
ATOM 3208 O O . LEU A 1 407 ? 31.988 -14.421 -28.940 1.00 93.12 407 LEU A O 1
ATOM 3212 N N . LEU A 1 408 ? 32.558 -13.192 -27.146 1.00 92.50 408 LEU A N 1
ATOM 3213 C CA . LEU A 1 408 ? 32.671 -11.932 -27.887 1.00 92.50 408 LEU A CA 1
ATOM 3214 C C . LEU A 1 408 ? 33.751 -11.971 -28.984 1.00 92.50 408 LEU A C 1
ATOM 3216 O O . LEU A 1 408 ? 33.590 -11.363 -30.036 1.00 92.50 408 LEU A O 1
ATOM 3220 N N . ILE A 1 409 ? 34.854 -12.686 -28.763 1.00 92.62 409 ILE A N 1
ATOM 3221 C CA . ILE A 1 409 ? 35.893 -12.897 -29.781 1.00 92.62 409 ILE A CA 1
ATOM 3222 C C . ILE A 1 409 ? 35.361 -13.780 -30.913 1.00 92.62 409 ILE A C 1
ATOM 3224 O O . ILE A 1 409 ? 35.618 -13.496 -32.079 1.00 92.62 409 ILE A O 1
ATOM 3228 N N . ALA A 1 410 ? 34.601 -14.827 -30.584 1.00 91.56 410 ALA A N 1
ATOM 3229 C CA . ALA A 1 410 ? 34.021 -15.714 -31.584 1.00 91.56 410 ALA A CA 1
ATOM 3230 C C . ALA A 1 410 ? 33.005 -14.984 -32.479 1.00 91.56 410 ALA A C 1
ATOM 3232 O O . ALA A 1 410 ? 33.091 -15.126 -33.694 1.00 91.56 410 ALA A O 1
ATOM 3233 N N . ILE A 1 411 ? 32.118 -14.141 -31.924 1.00 90.00 411 ILE A N 1
ATOM 3234 C CA . ILE A 1 411 ? 31.150 -13.364 -32.731 1.00 90.00 411 ILE A CA 1
ATOM 3235 C C . ILE A 1 411 ? 31.826 -12.325 -33.646 1.00 90.00 411 ILE A C 1
ATOM 3237 O O . ILE A 1 411 ? 31.269 -11.976 -34.683 1.00 90.00 411 ILE A O 1
ATOM 3241 N N . ARG A 1 412 ? 33.023 -11.834 -33.281 1.00 89.62 412 ARG A N 1
ATOM 3242 C CA . ARG A 1 412 ? 33.802 -10.837 -34.045 1.00 89.62 412 ARG A CA 1
ATOM 3243 C C . ARG A 1 412 ? 34.532 -11.429 -35.254 1.00 89.62 412 ARG A C 1
ATOM 3245 O O . ARG A 1 412 ? 35.101 -10.672 -36.037 1.00 89.62 412 ARG A O 1
ATOM 3252 N N . GLU A 1 413 ? 34.538 -12.753 -35.413 1.00 87.94 413 GLU A N 1
ATOM 3253 C CA . GLU A 1 413 ? 35.155 -13.405 -36.568 1.00 87.94 413 GLU A CA 1
ATOM 3254 C C . GLU A 1 413 ? 34.464 -12.964 -37.862 1.00 87.94 413 GLU A C 1
ATOM 3256 O O . GLU A 1 413 ? 33.237 -12.976 -37.945 1.00 87.94 413 GLU A O 1
ATOM 3261 N N . LEU A 1 414 ? 35.231 -12.551 -38.870 1.00 80.06 414 LEU A N 1
ATOM 3262 C CA . LEU A 1 414 ? 34.672 -11.986 -40.101 1.00 80.06 414 LEU A CA 1
ATOM 3263 C C . LEU A 1 414 ? 34.158 -13.077 -41.033 1.00 80.06 414 LEU A C 1
ATOM 3265 O O . LEU A 1 414 ? 33.103 -12.902 -41.640 1.00 80.06 414 LEU A O 1
ATOM 3269 N N . ASP A 1 415 ? 34.874 -14.199 -41.104 1.00 82.00 415 ASP A N 1
ATOM 3270 C CA . ASP A 1 415 ? 34.490 -15.323 -41.945 1.00 82.00 415 ASP A CA 1
ATOM 3271 C C . ASP A 1 415 ? 33.300 -16.091 -41.331 1.00 82.00 415 ASP A C 1
ATOM 3273 O O . ASP A 1 415 ? 33.427 -16.617 -40.220 1.00 82.00 415 ASP A O 1
ATOM 3277 N N . PRO A 1 416 ? 32.142 -16.188 -42.014 1.00 78.19 416 PRO A N 1
ATOM 3278 C CA . PRO A 1 416 ? 30.951 -16.832 -41.457 1.00 78.19 416 PRO A CA 1
ATOM 3279 C C . PRO A 1 416 ? 31.154 -18.311 -41.103 1.00 78.19 416 PRO A C 1
ATOM 3281 O O . PRO A 1 416 ? 30.586 -18.786 -40.116 1.00 78.19 416 PRO A O 1
ATOM 3284 N N . SER A 1 417 ? 31.966 -19.036 -41.881 1.00 80.50 417 SER A N 1
ATOM 3285 C CA . SER A 1 417 ? 32.202 -20.467 -41.672 1.00 80.50 417 SER A CA 1
ATOM 3286 C C . SER A 1 417 ? 33.085 -20.719 -40.446 1.00 80.50 417 SER A C 1
ATOM 3288 O O . SER A 1 417 ? 32.728 -21.513 -39.573 1.00 80.50 417 SER A O 1
ATOM 3290 N N . MET A 1 418 ? 34.166 -19.949 -40.299 1.00 85.69 418 MET A N 1
ATOM 3291 C CA . MET A 1 418 ? 35.031 -19.985 -39.121 1.00 85.69 418 MET A CA 1
ATOM 3292 C C . MET A 1 418 ? 34.334 -19.438 -37.874 1.00 85.69 418 MET A C 1
ATOM 3294 O O . MET A 1 418 ? 34.561 -19.948 -36.776 1.00 85.69 418 MET A O 1
ATOM 3298 N N . ARG A 1 419 ? 33.476 -18.418 -38.017 1.00 86.88 419 ARG A N 1
ATOM 3299 C CA . ARG A 1 419 ? 32.673 -17.864 -36.916 1.00 86.88 419 ARG A CA 1
ATOM 3300 C C . ARG A 1 419 ? 31.817 -18.949 -36.277 1.00 86.88 419 ARG A C 1
ATOM 3302 O O . ARG A 1 419 ? 31.828 -19.088 -35.056 1.00 86.88 419 ARG A O 1
ATOM 3309 N N . LEU A 1 420 ? 31.125 -19.745 -37.093 1.00 82.12 420 LEU A N 1
ATOM 3310 C CA . LEU A 1 420 ? 30.277 -20.838 -36.620 1.00 82.12 420 LEU A CA 1
ATOM 3311 C C . LEU A 1 420 ? 31.080 -21.884 -35.835 1.00 82.12 420 LEU A C 1
ATOM 3313 O O . LEU A 1 420 ? 30.689 -22.268 -34.732 1.00 82.12 420 LEU A O 1
ATOM 3317 N N . GLU A 1 421 ? 32.213 -22.327 -36.381 1.00 86.38 421 GLU A N 1
ATOM 3318 C CA . GLU A 1 421 ? 33.076 -23.314 -35.728 1.00 86.38 421 GLU A CA 1
ATOM 3319 C C . GLU A 1 421 ? 33.624 -22.785 -34.391 1.00 86.38 421 GLU A C 1
ATOM 3321 O O . GLU A 1 421 ? 33.538 -23.460 -33.357 1.00 86.38 421 GLU A O 1
ATOM 3326 N N . LYS A 1 422 ? 34.109 -21.535 -34.382 1.00 89.69 422 LYS A N 1
ATOM 3327 C CA . LYS A 1 422 ? 34.604 -20.864 -33.175 1.00 89.69 422 LYS A CA 1
ATOM 3328 C C . LYS A 1 422 ? 33.513 -20.674 -32.129 1.00 89.69 422 LYS A C 1
ATOM 3330 O O . LYS A 1 422 ? 33.793 -20.888 -30.952 1.00 89.69 422 LYS A O 1
ATOM 3335 N N . LEU A 1 423 ? 32.292 -20.306 -32.522 1.00 88.50 423 LEU A N 1
ATOM 3336 C CA . LEU A 1 423 ? 31.167 -20.134 -31.599 1.00 88.50 423 LEU A CA 1
ATOM 3337 C C . LEU A 1 423 ? 30.776 -21.450 -30.938 1.00 88.50 423 LEU A C 1
ATOM 3339 O O . LEU A 1 423 ? 30.693 -21.503 -29.713 1.00 88.50 423 LEU A O 1
ATOM 3343 N N . ARG A 1 424 ? 30.626 -22.529 -31.716 1.00 88.25 424 ARG A N 1
ATOM 3344 C CA . ARG A 1 424 ? 30.307 -23.862 -31.177 1.00 88.25 424 ARG A CA 1
ATOM 3345 C C . ARG A 1 424 ? 31.365 -24.329 -30.177 1.00 88.25 424 ARG A C 1
ATOM 3347 O O . ARG A 1 424 ? 31.033 -24.768 -29.076 1.00 88.25 424 ARG A O 1
ATOM 3354 N N . SER A 1 425 ? 32.644 -24.180 -30.532 1.00 89.94 425 SER A N 1
ATOM 3355 C CA . SER A 1 425 ? 33.759 -24.515 -29.639 1.00 89.94 425 SER A CA 1
ATOM 3356 C C . SER A 1 425 ? 33.779 -23.635 -28.382 1.00 89.94 425 SER A C 1
ATOM 3358 O O . SER A 1 425 ? 33.990 -24.136 -27.275 1.00 89.94 425 SER A O 1
ATOM 3360 N N . ALA A 1 426 ? 33.522 -22.331 -28.528 1.00 90.88 426 ALA A N 1
ATOM 3361 C CA . ALA A 1 426 ? 33.508 -21.392 -27.417 1.00 90.88 426 ALA A CA 1
ATOM 3362 C C . ALA A 1 426 ? 32.358 -21.679 -26.445 1.00 90.88 426 ALA A C 1
ATOM 3364 O O . ALA A 1 426 ? 32.640 -21.836 -25.261 1.00 90.88 426 ALA A O 1
ATOM 3365 N N . VAL A 1 427 ? 31.111 -21.826 -26.909 1.00 89.62 427 VAL A N 1
ATOM 3366 C CA . VAL A 1 427 ? 29.959 -22.132 -26.037 1.00 89.62 427 VAL A CA 1
ATOM 3367 C C . VAL A 1 427 ? 30.172 -23.450 -25.294 1.00 89.62 427 VAL A C 1
ATOM 3369 O O . VAL A 1 427 ? 30.023 -23.485 -24.076 1.00 89.62 427 VAL A O 1
ATOM 3372 N N . SER A 1 428 ? 30.641 -24.501 -25.981 1.00 87.88 428 SER A N 1
ATOM 3373 C CA . SER A 1 428 ? 30.947 -25.792 -25.344 1.00 87.88 428 SER A CA 1
ATOM 3374 C C . SER A 1 428 ? 31.992 -25.674 -24.227 1.00 87.88 428 SER A C 1
ATOM 3376 O O . SER A 1 428 ? 31.883 -26.327 -23.188 1.00 87.88 428 SER A O 1
ATOM 3378 N N . LEU A 1 429 ? 33.013 -24.831 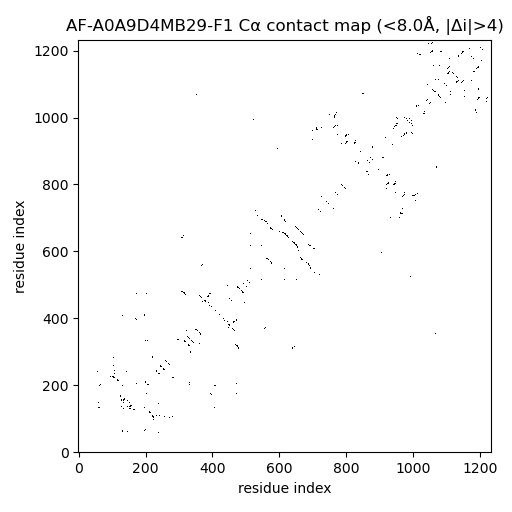-24.412 1.00 89.75 429 LEU A N 1
ATOM 3379 C CA . LEU A 1 429 ? 34.040 -24.615 -23.398 1.00 89.75 429 LEU A CA 1
ATOM 3380 C C . LEU A 1 429 ? 33.545 -23.731 -22.252 1.00 89.75 429 LEU A C 1
ATOM 3382 O O . LEU A 1 429 ? 33.840 -24.031 -21.096 1.00 89.75 429 LEU A O 1
ATOM 3386 N N . VAL A 1 430 ? 32.809 -22.661 -22.561 1.00 90.31 430 VAL A N 1
ATOM 3387 C CA . VAL A 1 430 ? 32.222 -21.772 -21.552 1.00 90.31 430 VAL A CA 1
ATOM 3388 C C . VAL A 1 430 ? 31.233 -22.539 -20.682 1.00 90.31 430 VAL A C 1
ATOM 3390 O O . VAL A 1 430 ? 31.306 -22.397 -19.469 1.00 90.31 430 VAL A O 1
ATOM 3393 N N . GLY A 1 431 ? 30.418 -23.432 -21.256 1.00 87.06 431 GLY A N 1
ATOM 3394 C CA . GLY A 1 431 ? 29.481 -24.293 -20.525 1.00 87.06 431 GLY A CA 1
ATOM 3395 C C . GLY A 1 431 ? 30.109 -25.108 -19.394 1.00 87.06 431 GLY A C 1
ATOM 3396 O O . GLY A 1 431 ? 29.457 -25.347 -18.387 1.00 87.06 431 GLY A O 1
ATOM 3397 N N . LYS A 1 432 ? 31.399 -25.457 -19.494 1.00 86.94 432 LYS A N 1
ATOM 3398 C CA . LYS A 1 432 ? 32.139 -26.162 -18.428 1.00 86.94 432 LYS A CA 1
ATOM 3399 C C . LYS A 1 432 ? 32.590 -25.259 -17.275 1.00 86.94 432 LYS A C 1
ATOM 3401 O O . LYS A 1 432 ? 33.175 -25.757 -16.322 1.00 86.94 432 LYS A O 1
ATOM 3406 N N . GLN A 1 433 ? 32.447 -23.948 -17.419 1.00 88.81 433 GLN A N 1
ATOM 3407 C CA . GLN A 1 433 ? 32.946 -22.921 -16.498 1.00 88.81 433 GLN A CA 1
ATOM 3408 C C . GLN A 1 433 ? 31.819 -22.038 -15.954 1.00 88.81 433 GLN A C 1
ATOM 3410 O O . GLN A 1 433 ? 32.075 -21.168 -15.125 1.00 88.81 433 GLN A O 1
ATOM 3415 N N . VAL A 1 434 ? 30.593 -22.223 -16.447 1.00 87.75 434 VAL A N 1
ATOM 3416 C CA . VAL A 1 434 ? 29.420 -21.513 -15.953 1.00 87.75 434 VAL A CA 1
ATOM 3417 C C . VAL A 1 434 ? 29.024 -22.088 -14.599 1.00 87.75 434 VAL A C 1
ATOM 3419 O O . VAL A 1 434 ? 28.921 -23.303 -14.439 1.00 87.75 434 VAL A O 1
ATOM 3422 N N . SER A 1 435 ? 28.761 -21.212 -13.637 1.00 85.81 435 SER A N 1
ATOM 3423 C CA . SER A 1 435 ? 28.152 -21.582 -12.363 1.00 85.81 435 SER A CA 1
ATOM 3424 C C . SER A 1 435 ? 26.678 -21.196 -12.360 1.00 85.81 435 SER A C 1
ATOM 3426 O O . SER A 1 435 ? 26.333 -20.076 -12.743 1.00 85.81 435 SER A O 1
ATOM 3428 N N . ASN A 1 436 ? 25.817 -22.107 -11.906 1.00 83.75 436 ASN A N 1
ATOM 3429 C CA . ASN A 1 436 ? 24.424 -21.799 -11.603 1.00 83.75 436 ASN A CA 1
ATOM 3430 C C . ASN A 1 436 ? 24.296 -21.510 -10.099 1.00 83.75 436 ASN A C 1
ATOM 3432 O O . ASN A 1 436 ? 24.425 -22.451 -9.310 1.00 83.75 436 ASN A O 1
ATOM 3436 N N . PRO A 1 437 ? 24.037 -20.257 -9.684 1.00 80.31 437 PRO A N 1
ATOM 3437 C CA . PRO A 1 437 ? 23.798 -19.926 -8.284 1.00 80.31 437 PRO A CA 1
ATOM 3438 C C . PRO A 1 437 ? 22.647 -20.727 -7.667 1.00 80.31 437 PRO A C 1
ATOM 3440 O O . PRO A 1 437 ? 22.683 -20.992 -6.471 1.00 80.31 437 PRO A O 1
ATOM 3443 N N . ALA A 1 438 ? 21.655 -21.149 -8.459 1.00 70.69 438 ALA A N 1
ATOM 3444 C CA . ALA A 1 438 ? 20.532 -21.966 -7.994 1.00 70.69 438 ALA A CA 1
ATOM 3445 C C . ALA A 1 438 ? 20.917 -23.419 -7.648 1.00 70.69 438 ALA A C 1
ATOM 3447 O O . ALA A 1 438 ? 20.138 -24.118 -7.014 1.00 70.69 438 ALA A O 1
ATOM 3448 N N . HIS A 1 439 ? 22.102 -23.894 -8.052 1.00 68.88 439 HIS A N 1
ATOM 3449 C CA . HIS A 1 439 ? 22.569 -25.266 -7.795 1.00 68.88 439 HIS A CA 1
ATOM 3450 C C . HIS A 1 439 ? 23.888 -25.321 -7.010 1.00 68.88 439 HIS A C 1
ATOM 3452 O O . HIS A 1 439 ? 24.568 -26.347 -7.019 1.00 68.88 439 HIS A O 1
ATOM 3458 N N . ALA A 1 440 ? 24.295 -24.223 -6.365 1.00 63.72 440 ALA A N 1
ATOM 3459 C CA . ALA A 1 440 ? 25.513 -24.212 -5.563 1.00 63.72 440 ALA A CA 1
ATOM 3460 C C . ALA A 1 440 ? 25.394 -25.205 -4.388 1.00 63.72 440 ALA A C 1
ATOM 3462 O O . ALA A 1 440 ? 24.422 -25.174 -3.644 1.00 63.72 440 ALA A O 1
ATOM 3463 N N . GLU A 1 441 ? 26.402 -26.065 -4.198 1.00 53.78 441 GLU A N 1
ATOM 3464 C CA . GLU A 1 441 ? 26.406 -27.190 -3.234 1.00 53.78 441 GLU A CA 1
ATOM 3465 C C . GLU A 1 441 ? 26.293 -26.782 -1.747 1.00 53.78 441 GLU A C 1
ATOM 3467 O O . GLU A 1 441 ? 26.184 -27.635 -0.865 1.00 53.78 441 GLU A O 1
ATOM 3472 N N . ASN A 1 442 ? 26.303 -25.482 -1.444 1.00 54.94 442 ASN A N 1
ATOM 3473 C CA . ASN A 1 442 ? 26.133 -24.965 -0.094 1.00 54.94 442 ASN A CA 1
ATOM 3474 C C . ASN A 1 442 ? 24.649 -24.646 0.131 1.00 54.94 442 ASN A C 1
ATOM 3476 O O . ASN A 1 442 ? 24.150 -23.694 -0.460 1.00 54.94 442 ASN A O 1
ATOM 3480 N N . ASN A 1 443 ? 23.976 -25.391 1.019 1.00 61.25 443 ASN A N 1
ATOM 3481 C CA . ASN A 1 443 ? 22.603 -25.165 1.523 1.00 61.25 443 ASN A CA 1
ATOM 3482 C C . ASN A 1 443 ? 22.427 -23.807 2.260 1.00 61.25 443 ASN A C 1
ATOM 3484 O O . ASN A 1 443 ? 21.936 -23.755 3.386 1.00 61.25 443 ASN A O 1
ATOM 3488 N N . GLN A 1 444 ? 22.906 -22.704 1.688 1.00 75.06 444 GLN A N 1
ATOM 3489 C CA . GLN A 1 444 ? 22.882 -21.370 2.280 1.00 75.06 444 GLN A CA 1
ATOM 3490 C C . GLN A 1 444 ? 21.558 -20.649 2.007 1.00 75.06 444 GLN A C 1
ATOM 3492 O O . GLN A 1 444 ? 21.134 -19.837 2.830 1.00 75.06 444 GLN A O 1
ATOM 3497 N N . TYR A 1 445 ? 20.915 -20.952 0.877 1.00 85.25 445 TYR A N 1
ATOM 3498 C CA . TYR A 1 445 ? 19.651 -20.354 0.465 1.00 85.25 445 TYR A CA 1
ATOM 3499 C C . TYR A 1 445 ? 18.502 -21.355 0.544 1.00 85.25 445 TYR A C 1
ATOM 3501 O O . TYR A 1 445 ? 18.715 -22.567 0.493 1.00 85.25 445 TYR A O 1
ATOM 3509 N N . ILE A 1 446 ? 17.286 -20.829 0.645 1.00 84.88 446 ILE A N 1
ATOM 3510 C CA . ILE A 1 446 ? 16.054 -21.611 0.564 1.00 84.88 446 ILE A CA 1
ATOM 3511 C C . ILE A 1 446 ? 15.428 -21.408 -0.819 1.00 84.88 446 ILE A C 1
ATOM 3513 O O . ILE A 1 446 ? 15.378 -20.283 -1.323 1.00 84.88 446 ILE A O 1
ATOM 3517 N N . ASP A 1 447 ? 14.966 -22.494 -1.437 1.00 78.38 447 ASP A N 1
ATOM 3518 C CA . ASP A 1 447 ? 14.318 -22.445 -2.756 1.00 78.38 447 ASP A CA 1
ATOM 3519 C C . ASP A 1 447 ? 12.837 -22.085 -2.653 1.00 78.38 447 ASP A C 1
ATOM 3521 O O . ASP A 1 447 ? 12.281 -21.432 -3.541 1.00 78.38 447 ASP A O 1
ATOM 3525 N N . ASP A 1 448 ? 12.207 -22.504 -1.554 1.00 83.00 448 ASP A N 1
ATOM 3526 C CA . ASP A 1 448 ? 10.798 -22.272 -1.301 1.00 83.00 448 ASP A CA 1
ATOM 3527 C C . ASP A 1 448 ? 10.491 -22.009 0.176 1.00 83.00 448 ASP A C 1
ATOM 3529 O O . ASP A 1 448 ? 11.298 -22.327 1.056 1.00 83.00 448 ASP A O 1
ATOM 3533 N N . VAL A 1 449 ? 9.321 -21.423 0.438 1.00 86.69 449 VAL A N 1
ATOM 3534 C CA . VAL A 1 449 ? 8.876 -20.994 1.766 1.00 86.69 449 VAL A CA 1
ATOM 3535 C C . VAL A 1 449 ? 7.675 -21.820 2.209 1.00 86.69 449 VAL A C 1
ATOM 3537 O O . VAL A 1 449 ? 6.634 -21.809 1.567 1.00 86.69 449 VAL A O 1
ATOM 3540 N N . THR A 1 450 ? 7.785 -22.508 3.348 1.00 86.31 450 THR A N 1
ATOM 3541 C CA . THR A 1 450 ? 6.651 -23.249 3.926 1.00 86.31 450 THR A CA 1
ATOM 3542 C C . THR A 1 450 ? 6.738 -23.359 5.446 1.00 86.31 450 THR A C 1
ATOM 3544 O O . THR A 1 450 ? 7.821 -23.454 6.026 1.00 86.31 450 THR A O 1
ATOM 3547 N N . CYS A 1 451 ? 5.578 -23.372 6.101 1.00 85.12 451 CYS A N 1
ATOM 3548 C CA . CYS A 1 451 ? 5.405 -23.599 7.532 1.00 85.12 451 CYS A CA 1
ATOM 3549 C C . CYS A 1 451 ? 5.189 -25.081 7.895 1.00 85.12 451 CYS A C 1
ATOM 3551 O O . CYS A 1 451 ? 5.014 -25.390 9.070 1.00 85.12 451 CYS A O 1
ATOM 3553 N N . GLU A 1 452 ? 5.200 -26.010 6.930 1.00 78.94 452 GLU A N 1
ATOM 3554 C CA . GLU A 1 452 ? 4.934 -27.441 7.183 1.00 78.94 452 GLU A CA 1
ATOM 3555 C C . GLU A 1 452 ? 6.035 -28.161 7.986 1.00 78.94 452 GLU A C 1
ATOM 3557 O O . GLU A 1 452 ? 5.835 -29.283 8.454 1.00 78.94 452 GLU A O 1
ATOM 3562 N N . GLY A 1 453 ? 7.189 -27.519 8.192 1.00 69.88 453 GLY A N 1
ATOM 3563 C CA . GLY A 1 453 ? 8.264 -28.047 9.029 1.00 69.88 453 GLY A CA 1
ATOM 3564 C C . GLY A 1 453 ? 7.903 -28.146 10.518 1.00 69.88 453 GLY A C 1
ATOM 3565 O O . GLY A 1 453 ? 6.919 -27.584 11.007 1.00 69.88 453 GLY A O 1
ATOM 3566 N N . SER A 1 454 ? 8.770 -28.815 11.282 1.00 63.94 454 SER A N 1
ATOM 3567 C CA . SER A 1 454 ? 8.693 -28.839 12.746 1.00 63.94 454 SER A CA 1
ATOM 3568 C C . SER A 1 454 ? 10.017 -28.445 13.394 1.00 63.94 454 SER A C 1
ATOM 3570 O O . SER A 1 454 ? 11.095 -28.720 12.866 1.00 63.94 454 S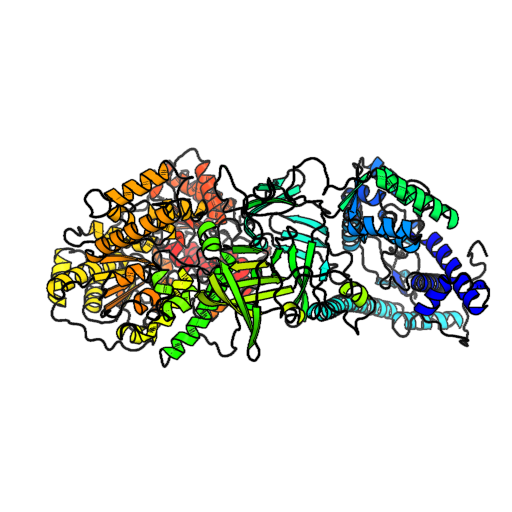ER A O 1
ATOM 3572 N N . LYS A 1 455 ? 9.945 -27.805 14.564 1.00 58.19 455 LYS A N 1
ATOM 3573 C CA . LYS A 1 455 ? 11.105 -27.527 15.419 1.00 58.19 455 LYS A CA 1
ATOM 3574 C C . LYS A 1 455 ? 10.895 -28.259 16.740 1.00 58.19 455 LYS A C 1
ATOM 3576 O O . LYS A 1 455 ? 9.925 -27.980 17.431 1.00 58.19 455 LYS A O 1
ATOM 3581 N N . LEU A 1 456 ? 11.773 -29.216 17.059 1.00 54.91 456 LEU A N 1
ATOM 3582 C CA . LEU A 1 456 ? 11.678 -30.056 18.270 1.00 54.91 456 LEU A CA 1
ATOM 3583 C C . LEU A 1 456 ? 10.336 -30.816 18.406 1.00 54.91 456 LEU A C 1
ATOM 3585 O O . LEU A 1 456 ? 9.882 -31.075 19.511 1.00 54.91 456 LEU A O 1
ATOM 3589 N N . GLY A 1 457 ? 9.696 -31.177 17.286 1.00 54.00 457 GLY A N 1
ATOM 3590 C CA . GLY A 1 457 ? 8.388 -31.851 17.272 1.00 54.00 457 GLY A CA 1
ATOM 3591 C C . GLY A 1 457 ? 7.178 -30.910 17.203 1.00 54.00 457 GLY A C 1
ATOM 3592 O O . GLY A 1 457 ? 6.075 -31.377 16.927 1.00 54.00 457 GLY A O 1
ATOM 3593 N N . ASN A 1 458 ? 7.378 -29.594 17.345 1.00 53.16 458 ASN A N 1
ATOM 3594 C CA . ASN A 1 458 ? 6.298 -28.608 17.296 1.00 53.16 458 ASN A CA 1
ATOM 3595 C C . ASN A 1 458 ? 6.078 -28.005 15.915 1.00 53.16 458 ASN A C 1
ATOM 3597 O O . ASN A 1 458 ? 7.057 -27.723 15.216 1.00 53.16 458 ASN A O 1
ATOM 3601 N N . PRO A 1 459 ? 4.813 -27.748 15.531 1.00 61.72 459 PRO A N 1
ATOM 3602 C CA . PRO A 1 459 ? 4.499 -27.088 14.276 1.00 61.72 459 PRO A CA 1
ATOM 3603 C C . PRO A 1 459 ? 5.020 -25.654 14.258 1.00 61.72 459 PRO A C 1
ATOM 3605 O O . PRO A 1 459 ? 4.843 -24.887 15.207 1.00 61.72 459 PRO A O 1
ATOM 3608 N N . LEU A 1 460 ? 5.634 -25.280 13.141 1.00 67.88 460 LEU A N 1
ATOM 3609 C CA . LEU A 1 460 ? 5.964 -23.893 12.861 1.00 67.88 460 LEU A CA 1
ATOM 3610 C C . LEU A 1 460 ? 4.705 -23.174 12.371 1.00 67.88 460 LEU A C 1
ATOM 3612 O O . LEU A 1 460 ? 4.002 -23.639 11.479 1.00 67.88 460 LEU A O 1
ATOM 3616 N N . HIS A 1 461 ? 4.398 -22.031 12.977 1.00 75.62 461 HIS A N 1
ATOM 3617 C CA . HIS A 1 461 ? 3.243 -21.225 12.573 1.00 75.62 461 HIS A CA 1
ATOM 3618 C C . HIS A 1 461 ? 3.605 -20.090 11.617 1.00 75.62 461 HIS A C 1
ATOM 3620 O O . HIS A 1 461 ? 2.700 -19.557 10.986 1.00 75.62 461 HIS A O 1
ATOM 3626 N N . PHE A 1 462 ? 4.892 -19.754 11.510 1.00 81.62 462 PHE A N 1
ATOM 3627 C CA . PHE A 1 462 ? 5.418 -18.689 10.664 1.00 81.62 462 PHE A CA 1
ATOM 3628 C C . PHE A 1 462 ? 6.701 -19.157 9.986 1.00 81.62 462 PHE A C 1
ATOM 3630 O O . PHE A 1 462 ? 7.509 -19.859 10.602 1.00 81.62 462 PHE A O 1
ATOM 3637 N N . ALA A 1 463 ? 6.877 -18.741 8.737 1.00 84.38 463 ALA A N 1
ATOM 3638 C CA . ALA A 1 463 ? 8.138 -18.810 8.027 1.00 84.38 463 ALA A CA 1
ATOM 3639 C C . ALA A 1 463 ? 8.783 -17.417 8.020 1.00 84.38 463 ALA A C 1
ATOM 3641 O O . ALA A 1 463 ? 8.145 -16.434 7.645 1.00 84.38 463 ALA A O 1
ATOM 3642 N N . GLU A 1 464 ? 10.035 -17.334 8.460 1.00 88.00 464 GLU A N 1
ATOM 3643 C CA . GLU A 1 464 ? 10.805 -16.097 8.595 1.00 88.00 464 GLU A CA 1
ATOM 3644 C C . GLU A 1 464 ? 11.963 -16.108 7.609 1.00 88.00 464 GLU A C 1
ATOM 3646 O O . GLU A 1 464 ? 12.974 -16.771 7.827 1.00 88.00 464 GLU A O 1
ATOM 3651 N N . PHE A 1 465 ? 11.836 -15.367 6.518 1.00 90.38 465 PHE A N 1
ATOM 3652 C CA . PHE A 1 465 ? 12.832 -15.391 5.457 1.00 90.38 465 PHE A CA 1
ATOM 3653 C C . PHE A 1 465 ? 13.208 -13.987 4.999 1.00 90.38 465 PHE A C 1
ATOM 3655 O O . PHE A 1 465 ? 12.509 -13.005 5.263 1.00 90.38 465 PHE A O 1
ATOM 3662 N N . SER A 1 466 ? 14.342 -13.889 4.316 1.00 92.94 466 SER A N 1
ATOM 3663 C CA . SER A 1 466 ? 14.846 -12.632 3.775 1.00 92.94 466 SER A CA 1
ATOM 3664 C C . SER A 1 466 ? 15.211 -12.740 2.305 1.00 92.94 466 SER A C 1
ATOM 3666 O O . SER A 1 466 ? 15.578 -13.805 1.832 1.00 92.94 466 SER A O 1
ATOM 3668 N N . LEU A 1 467 ? 15.170 -11.623 1.589 1.00 92.75 467 LEU A N 1
ATOM 3669 C CA . LEU A 1 467 ? 15.658 -11.496 0.219 1.00 92.75 467 LEU A CA 1
ATOM 3670 C C . LEU A 1 467 ? 16.559 -10.277 0.168 1.00 92.75 467 LEU A C 1
ATOM 3672 O O . LEU A 1 467 ? 16.183 -9.193 0.625 1.00 92.75 467 LEU A O 1
ATOM 3676 N N . ARG A 1 468 ? 17.736 -10.453 -0.417 1.00 93.25 468 ARG A N 1
ATOM 3677 C CA . ARG A 1 468 ? 18.652 -9.355 -0.670 1.00 93.25 468 ARG A CA 1
ATOM 3678 C C . ARG A 1 468 ? 18.445 -8.818 -2.071 1.00 93.25 468 ARG A C 1
ATOM 3680 O O . ARG A 1 468 ? 18.505 -9.569 -3.037 1.00 93.25 468 ARG A O 1
ATOM 3687 N N . LEU A 1 469 ? 18.210 -7.518 -2.165 1.00 94.25 469 LEU A N 1
ATOM 3688 C CA . LEU A 1 469 ? 18.102 -6.810 -3.423 1.00 94.25 469 LEU A CA 1
ATOM 3689 C C . LEU A 1 469 ? 19.396 -6.079 -3.753 1.00 94.25 469 LEU A C 1
ATOM 3691 O O . LEU A 1 469 ? 19.932 -5.350 -2.917 1.00 94.25 469 LEU A O 1
ATOM 3695 N N . HIS A 1 470 ? 19.868 -6.232 -4.986 1.00 92.38 470 HIS A N 1
ATOM 3696 C CA . HIS A 1 470 ? 21.025 -5.510 -5.516 1.00 92.38 470 HIS A CA 1
ATOM 3697 C C . HIS A 1 470 ? 20.771 -5.019 -6.947 1.00 92.38 470 HIS A C 1
ATOM 3699 O O . HIS A 1 470 ? 19.847 -5.455 -7.633 1.00 92.38 470 HIS A O 1
ATOM 3705 N N . ALA A 1 471 ? 21.603 -4.089 -7.417 1.00 89.81 471 ALA A N 1
ATOM 3706 C CA . ALA A 1 471 ? 21.520 -3.601 -8.789 1.00 89.81 471 ALA A CA 1
ATOM 3707 C C . ALA A 1 471 ? 21.757 -4.735 -9.803 1.00 89.81 471 ALA A C 1
ATOM 3709 O O . ALA A 1 471 ? 22.586 -5.621 -9.585 1.00 89.81 471 ALA A O 1
ATOM 3710 N N . SER A 1 472 ? 21.067 -4.666 -10.943 1.00 91.31 472 SER A N 1
ATOM 3711 C CA . SER A 1 472 ? 21.067 -5.666 -12.025 1.00 91.31 472 SER A CA 1
ATOM 3712 C C . SER A 1 472 ? 20.520 -7.048 -11.646 1.00 91.31 472 SER A C 1
ATOM 3714 O O . SER A 1 472 ? 20.703 -7.995 -12.408 1.00 91.31 472 SER A O 1
ATOM 3716 N N . GLN A 1 473 ? 19.854 -7.184 -10.498 1.00 92.94 473 GLN A N 1
ATOM 3717 C CA . GLN A 1 473 ? 19.155 -8.414 -10.139 1.00 92.94 473 GLN A CA 1
ATOM 3718 C C . GLN A 1 473 ? 17.936 -8.631 -11.042 1.00 92.94 473 GLN A C 1
ATOM 3720 O O . GLN A 1 473 ? 17.249 -7.672 -11.407 1.00 92.94 473 GLN A O 1
ATOM 3725 N N . VAL A 1 474 ? 17.660 -9.892 -11.374 1.00 93.12 474 VAL A N 1
ATOM 3726 C CA . VAL A 1 474 ? 16.481 -10.302 -12.143 1.00 93.12 474 VAL A CA 1
ATOM 3727 C C . VAL A 1 474 ? 15.347 -10.646 -11.184 1.00 93.12 474 VAL A C 1
ATOM 3729 O O . VAL A 1 474 ? 15.506 -11.500 -10.314 1.00 93.12 474 VAL A O 1
ATOM 3732 N N . LEU A 1 475 ? 14.193 -10.009 -11.360 1.00 92.81 475 LEU A N 1
ATOM 3733 C CA . LEU A 1 475 ? 12.971 -10.331 -10.621 1.00 92.81 475 LEU A CA 1
ATOM 3734 C C . LEU A 1 475 ? 11.979 -11.042 -11.543 1.00 92.81 475 LEU A C 1
ATOM 3736 O O . LEU A 1 475 ? 12.052 -10.881 -12.756 1.00 92.81 475 LEU A O 1
ATOM 3740 N N . LEU A 1 476 ? 11.042 -11.810 -10.987 1.00 92.12 476 LEU A N 1
ATOM 3741 C CA . LEU A 1 476 ? 9.964 -12.445 -11.750 1.00 92.12 476 LEU A CA 1
ATOM 3742 C C . LEU A 1 476 ? 8.640 -11.754 -11.427 1.00 92.12 476 LEU A C 1
ATOM 3744 O O . LEU A 1 476 ? 8.266 -11.636 -10.259 1.00 92.12 476 LEU A O 1
ATOM 3748 N N . MET A 1 477 ? 7.957 -11.261 -12.459 1.00 93.62 477 MET A N 1
ATOM 3749 C CA . MET A 1 477 ? 6.719 -10.498 -12.304 1.00 93.62 477 MET A CA 1
ATOM 3750 C C . MET A 1 477 ? 5.691 -10.880 -13.360 1.00 93.62 477 MET A C 1
ATOM 3752 O O . MET A 1 477 ? 6.041 -11.265 -14.475 1.00 93.62 477 MET A O 1
ATOM 3756 N N . GLN A 1 478 ? 4.416 -10.693 -13.026 1.00 94.06 478 GLN A N 1
ATOM 3757 C CA . GLN A 1 478 ? 3.314 -10.795 -13.975 1.00 94.06 478 GLN A CA 1
ATOM 3758 C C . GLN A 1 478 ? 2.685 -9.424 -14.207 1.00 94.06 478 GLN A C 1
ATOM 3760 O O . GLN A 1 478 ? 2.313 -8.734 -13.256 1.00 94.06 478 GLN A O 1
ATOM 3765 N N . LEU A 1 479 ? 2.528 -9.055 -15.476 1.00 93.44 479 LEU A N 1
ATOM 3766 C CA . LEU A 1 479 ? 1.809 -7.867 -15.911 1.00 93.44 479 LEU A CA 1
ATOM 3767 C C . LEU A 1 479 ? 0.369 -8.209 -16.290 1.00 93.44 479 LEU A C 1
ATOM 3769 O O . LEU A 1 479 ? 0.103 -9.223 -16.938 1.00 93.44 479 LEU A O 1
ATOM 3773 N N . SER A 1 480 ? -0.535 -7.304 -15.940 1.00 93.69 480 SER A N 1
ATOM 3774 C CA . SER A 1 480 ? -1.935 -7.295 -16.362 1.00 93.69 480 SER A CA 1
ATOM 3775 C C . SER A 1 480 ? -2.314 -5.884 -16.824 1.00 93.69 480 SER A C 1
ATOM 3777 O O . SER A 1 480 ? -1.446 -5.017 -16.949 1.00 93.69 480 SER A O 1
ATOM 3779 N N . ALA A 1 481 ? -3.589 -5.631 -17.108 1.00 92.00 481 ALA A N 1
ATOM 3780 C CA . ALA A 1 481 ? -4.077 -4.321 -17.513 1.00 92.00 481 ALA A CA 1
ATOM 3781 C C . ALA A 1 481 ? -5.228 -3.836 -16.642 1.00 92.00 481 ALA A C 1
ATOM 3783 O O . ALA A 1 481 ? -6.119 -4.598 -16.279 1.00 92.00 481 ALA A O 1
ATOM 3784 N N . ARG A 1 482 ? -5.219 -2.532 -16.363 1.00 87.75 482 ARG A N 1
ATOM 3785 C CA . ARG A 1 482 ? -6.276 -1.834 -15.627 1.00 87.75 482 ARG A CA 1
ATOM 3786 C C . ARG A 1 482 ? -6.588 -0.494 -16.269 1.00 87.75 482 ARG A C 1
ATOM 3788 O O . ARG A 1 482 ? -5.760 0.062 -16.991 1.00 87.75 482 ARG A O 1
ATOM 3795 N N . LEU A 1 483 ? -7.770 0.042 -15.989 1.00 85.94 483 LEU A N 1
ATOM 3796 C CA . LEU A 1 483 ? -8.103 1.415 -16.353 1.00 85.94 483 LEU A CA 1
ATOM 3797 C C . LEU A 1 483 ? -7.448 2.371 -15.354 1.00 85.94 483 LEU A C 1
ATOM 3799 O O . LEU A 1 483 ? -7.763 2.354 -14.172 1.00 85.94 483 LEU A O 1
ATOM 3803 N N . ASN A 1 484 ? -6.563 3.231 -15.839 1.00 79.31 484 ASN A N 1
ATOM 3804 C CA . ASN A 1 484 ? -5.978 4.325 -15.080 1.00 79.31 484 ASN A CA 1
ATOM 3805 C C . ASN A 1 484 ? -6.370 5.645 -15.749 1.00 79.31 484 ASN A C 1
ATOM 3807 O O . ASN A 1 484 ? -6.078 5.856 -16.925 1.00 79.31 484 ASN A O 1
ATOM 3811 N N . ASN A 1 485 ? -7.079 6.526 -15.038 1.00 79.81 485 ASN A N 1
ATOM 3812 C CA . ASN A 1 485 ? -7.632 7.769 -15.598 1.00 79.81 485 ASN A CA 1
ATOM 3813 C C . ASN A 1 485 ? -8.418 7.561 -16.912 1.00 79.81 485 ASN A C 1
ATOM 3815 O O . ASN A 1 485 ? -8.342 8.372 -17.831 1.00 79.81 485 ASN A O 1
ATOM 3819 N N . SER A 1 486 ? -9.200 6.478 -16.993 1.00 84.00 486 SER A N 1
ATOM 3820 C CA . SER A 1 486 ? -9.965 6.060 -18.187 1.00 84.00 486 SER A CA 1
ATOM 3821 C C . SER A 1 486 ? -9.131 5.581 -19.384 1.00 84.00 486 SER A C 1
ATOM 3823 O O . SER A 1 486 ? -9.688 5.356 -20.457 1.00 84.00 486 SER A O 1
ATOM 3825 N N . ILE A 1 487 ? -7.822 5.392 -19.220 1.00 83.75 487 ILE A N 1
ATOM 3826 C CA . ILE A 1 487 ? -6.936 4.817 -20.234 1.00 83.75 487 ILE A CA 1
ATOM 3827 C C . ILE A 1 487 ? -6.532 3.420 -19.774 1.00 83.75 487 ILE A C 1
ATOM 3829 O O . ILE A 1 487 ? -6.175 3.217 -18.617 1.00 83.75 487 ILE A O 1
ATOM 3833 N N . LEU A 1 488 ? -6.602 2.439 -20.669 1.00 88.62 488 LEU A N 1
ATOM 3834 C CA . LEU A 1 488 ? -6.162 1.086 -20.360 1.00 88.62 488 LEU A CA 1
ATOM 3835 C C . LEU A 1 488 ? -4.633 1.047 -20.336 1.00 88.62 488 LEU A C 1
ATOM 3837 O O . LEU A 1 488 ? -3.994 1.272 -21.361 1.00 88.62 488 LEU A O 1
ATOM 3841 N N . THR A 1 489 ? -4.055 0.767 -19.173 1.00 87.06 489 THR A N 1
ATOM 3842 C CA . THR A 1 489 ? -2.605 0.780 -18.962 1.00 87.06 489 THR A CA 1
ATOM 3843 C C . THR A 1 489 ? -2.125 -0.541 -18.371 1.00 87.06 489 THR A C 1
ATOM 3845 O O . THR A 1 489 ? -2.786 -1.076 -17.472 1.00 87.06 489 THR A O 1
ATOM 3848 N N . PRO A 1 490 ? -0.976 -1.059 -18.831 1.00 90.69 490 PRO A N 1
ATOM 3849 C CA . PRO A 1 490 ? -0.368 -2.238 -18.243 1.00 90.69 490 PRO A CA 1
ATOM 3850 C C . PRO A 1 490 ? 0.198 -1.900 -16.852 1.00 90.69 490 PRO A C 1
ATOM 3852 O O . PRO A 1 490 ? 0.682 -0.792 -16.625 1.00 90.69 490 PRO A O 1
ATOM 3855 N N . TYR A 1 491 ? 0.131 -2.839 -15.912 1.00 91.31 491 TYR A N 1
ATOM 3856 C CA . TYR A 1 491 ? 0.652 -2.673 -14.550 1.00 91.31 491 TYR A CA 1
ATOM 3857 C C . TYR A 1 491 ? 1.137 -4.013 -13.978 1.00 91.31 491 TYR A C 1
ATOM 3859 O O . TYR A 1 491 ? 0.814 -5.076 -14.511 1.00 91.31 491 TYR A O 1
ATOM 3867 N N . ILE A 1 492 ? 1.912 -3.966 -12.891 1.00 93.62 492 ILE A N 1
ATOM 3868 C CA . ILE A 1 492 ? 2.436 -5.161 -12.217 1.00 93.62 492 ILE A CA 1
ATOM 3869 C C . ILE A 1 492 ? 1.342 -5.752 -11.322 1.00 93.62 492 ILE A C 1
ATOM 3871 O O . ILE A 1 492 ? 0.956 -5.151 -10.322 1.00 93.62 492 ILE A O 1
ATOM 3875 N N . GLN A 1 493 ? 0.850 -6.937 -11.677 1.00 95.25 493 GLN A N 1
ATOM 3876 C CA . GLN A 1 493 ? -0.186 -7.649 -10.930 1.00 95.25 493 GLN A CA 1
ATOM 3877 C C . GLN A 1 493 ? 0.410 -8.528 -9.826 1.00 95.25 493 GLN A C 1
ATOM 3879 O O . GLN A 1 493 ? -0.081 -8.493 -8.695 1.00 95.25 493 GLN A O 1
ATOM 3884 N N . LEU A 1 494 ? 1.458 -9.298 -10.146 1.00 96.00 494 LEU A N 1
ATOM 3885 C CA . LEU A 1 494 ? 2.128 -10.215 -9.218 1.00 96.00 494 LEU A CA 1
ATOM 3886 C C . LEU A 1 494 ? 3.642 -9.978 -9.187 1.00 96.00 494 LEU A C 1
ATOM 3888 O O . LEU A 1 494 ? 4.256 -9.727 -10.227 1.00 96.00 494 LEU A O 1
ATOM 3892 N N . VAL A 1 495 ? 4.231 -10.132 -8.002 1.00 95.06 495 VAL A N 1
ATOM 3893 C CA . VAL A 1 495 ? 5.679 -10.264 -7.786 1.00 95.06 495 VAL A CA 1
ATOM 3894 C C . VAL A 1 495 ? 5.942 -11.640 -7.181 1.00 95.06 495 VAL A C 1
ATOM 3896 O O . VAL A 1 495 ? 5.486 -11.914 -6.072 1.00 95.06 495 VAL A O 1
ATOM 3899 N N . SER A 1 496 ? 6.666 -12.498 -7.895 1.00 92.88 496 SER A N 1
ATOM 3900 C CA . SER A 1 496 ? 6.910 -13.881 -7.471 1.00 92.88 496 SER A CA 1
ATOM 3901 C C . SER A 1 496 ? 8.165 -13.972 -6.608 1.00 92.88 496 SER A C 1
ATOM 3903 O O . SER A 1 496 ? 9.287 -13.801 -7.098 1.00 92.88 496 SER A O 1
ATOM 3905 N N . LEU A 1 497 ? 7.988 -14.254 -5.313 1.00 90.50 497 LEU A N 1
ATOM 3906 C CA . LEU A 1 497 ? 9.101 -14.457 -4.383 1.00 90.50 497 LEU A CA 1
ATOM 3907 C C . LEU A 1 497 ? 9.644 -15.877 -4.457 1.00 90.50 497 LEU A C 1
ATOM 3909 O O . LEU A 1 497 ? 10.857 -16.050 -4.418 1.00 90.50 497 LEU A O 1
ATOM 3913 N N . THR A 1 498 ? 8.787 -16.877 -4.646 1.00 86.31 498 THR A N 1
ATOM 3914 C CA . THR A 1 498 ? 9.150 -18.284 -4.901 1.00 86.31 498 THR A CA 1
ATOM 3915 C C . THR A 1 498 ? 8.255 -18.873 -5.988 1.00 86.31 498 THR A C 1
ATOM 3917 O O . THR A 1 498 ? 7.531 -18.133 -6.650 1.00 86.31 498 THR A O 1
ATOM 3920 N N . ASN A 1 499 ? 8.338 -20.185 -6.220 1.00 76.19 499 ASN A N 1
ATOM 3921 C CA . ASN A 1 499 ? 7.438 -20.868 -7.152 1.00 76.19 499 ASN A CA 1
ATOM 3922 C C . ASN A 1 499 ? 6.009 -21.015 -6.596 1.00 76.19 499 ASN A C 1
ATOM 3924 O O . ASN A 1 499 ? 5.085 -21.252 -7.372 1.00 76.19 499 ASN A O 1
ATOM 3928 N N . THR A 1 500 ? 5.831 -20.894 -5.278 1.00 78.81 500 THR A N 1
ATOM 3929 C CA . THR A 1 500 ? 4.544 -21.055 -4.577 1.00 78.81 500 THR A CA 1
ATOM 3930 C C . THR A 1 500 ? 4.074 -19.758 -3.914 1.00 78.81 500 THR A C 1
ATOM 3932 O O . THR A 1 500 ? 2.874 -19.521 -3.791 1.00 78.81 500 THR A O 1
ATOM 3935 N N . LEU A 1 501 ? 4.998 -18.853 -3.571 1.00 88.62 501 LEU A N 1
ATOM 3936 C CA . LEU A 1 501 ? 4.692 -17.575 -2.941 1.00 88.62 501 LEU A CA 1
ATOM 3937 C C . LEU A 1 501 ? 4.749 -16.413 -3.938 1.00 88.62 501 LEU A C 1
ATOM 3939 O O . LEU A 1 501 ? 5.801 -15.817 -4.195 1.00 88.62 501 LEU A O 1
ATOM 3943 N N . ASP A 1 502 ? 3.573 -16.040 -4.428 1.00 92.62 502 ASP A N 1
ATOM 3944 C CA . ASP A 1 502 ? 3.349 -14.787 -5.139 1.00 92.62 502 ASP A CA 1
ATOM 3945 C C . ASP A 1 502 ? 2.879 -13.689 -4.171 1.00 92.62 502 ASP A C 1
ATOM 3947 O O . ASP A 1 502 ? 2.103 -13.933 -3.247 1.00 92.62 502 ASP A O 1
ATOM 3951 N N . ILE A 1 503 ? 3.259 -12.439 -4.424 1.00 94.06 503 ILE A N 1
ATOM 3952 C CA . ILE A 1 503 ? 2.645 -11.258 -3.807 1.00 94.06 503 ILE A CA 1
ATOM 3953 C C . ILE A 1 503 ? 1.738 -10.602 -4.839 1.00 94.06 503 ILE A C 1
ATOM 3955 O O . ILE A 1 503 ? 2.205 -10.161 -5.890 1.00 94.06 503 ILE A O 1
ATOM 3959 N N . CYS A 1 504 ? 0.445 -10.497 -4.538 1.00 95.31 504 CYS A N 1
ATOM 3960 C CA . CYS A 1 504 ? -0.498 -9.819 -5.416 1.00 95.31 504 CYS A CA 1
ATOM 3961 C C . CYS A 1 504 ? -0.546 -8.317 -5.108 1.00 95.31 504 CYS A C 1
ATOM 3963 O O . CYS A 1 504 ? -1.164 -7.873 -4.143 1.00 95.31 504 CYS A O 1
ATOM 3965 N N . LEU A 1 505 ? 0.105 -7.516 -5.954 1.00 94.44 505 LEU A N 1
ATOM 3966 C CA . LEU A 1 505 ? 0.113 -6.058 -5.816 1.00 94.44 505 LEU A CA 1
ATOM 3967 C C . LEU A 1 505 ? -1.251 -5.440 -6.127 1.00 94.44 505 LEU A C 1
ATOM 3969 O O . LEU A 1 505 ? -1.571 -4.384 -5.594 1.00 94.44 505 LEU A O 1
ATOM 3973 N N . GLN A 1 506 ? -2.076 -6.112 -6.933 1.00 93.75 506 GLN A N 1
ATOM 3974 C CA . GLN A 1 506 ? -3.386 -5.610 -7.340 1.00 93.75 506 GLN A CA 1
ATOM 3975 C C . GLN A 1 506 ? -4.289 -5.290 -6.141 1.00 93.75 506 GLN A C 1
ATOM 3977 O O . GLN A 1 506 ? -4.711 -4.143 -5.989 1.00 93.75 506 GLN A O 1
ATOM 3982 N N . HIS A 1 507 ? -4.542 -6.263 -5.261 1.00 93.31 507 HIS A N 1
ATOM 3983 C CA . HIS A 1 507 ? -5.383 -6.017 -4.091 1.00 93.31 507 HIS A CA 1
ATOM 3984 C C . HIS A 1 507 ? -4.667 -5.232 -2.993 1.00 93.31 507 HIS A C 1
ATOM 3986 O O . HIS A 1 507 ? -5.334 -4.630 -2.162 1.00 93.31 507 HIS A O 1
ATOM 3992 N N . ARG A 1 508 ? -3.329 -5.208 -2.966 1.00 91.25 508 ARG A N 1
ATOM 3993 C CA . ARG A 1 508 ? -2.571 -4.419 -1.982 1.00 91.25 508 ARG A CA 1
ATOM 3994 C C . ARG A 1 508 ? -2.547 -2.930 -2.319 1.00 91.25 508 ARG A C 1
ATOM 3996 O O . ARG A 1 508 ? -2.521 -2.107 -1.410 1.00 91.25 508 ARG A O 1
ATOM 4003 N N . GLU A 1 509 ? -2.573 -2.591 -3.606 1.00 89.00 509 GLU A N 1
ATOM 4004 C CA . GLU A 1 509 ? -2.638 -1.213 -4.096 1.00 89.00 509 GLU A CA 1
ATOM 4005 C C . GLU A 1 509 ? -4.090 -0.716 -4.189 1.00 89.00 509 GLU A C 1
ATOM 4007 O O . GLU A 1 509 ? -4.389 0.384 -3.729 1.00 89.00 509 GLU A O 1
ATOM 4012 N N . ASN A 1 510 ? -5.007 -1.529 -4.734 1.00 89.50 510 ASN A N 1
ATOM 4013 C CA . ASN A 1 510 ? -6.405 -1.153 -4.984 1.00 89.50 510 ASN A CA 1
ATOM 4014 C C . ASN A 1 510 ? -7.388 -2.210 -4.439 1.00 89.50 510 ASN A C 1
ATOM 4016 O O . ASN A 1 510 ? -8.085 -2.886 -5.202 1.00 89.50 510 ASN A O 1
ATOM 4020 N N . PRO A 1 511 ? -7.495 -2.359 -3.105 1.00 92.19 511 PRO A N 1
ATOM 4021 C CA . PRO A 1 511 ? -8.283 -3.426 -2.484 1.00 92.19 511 PRO A CA 1
ATOM 4022 C C . PRO A 1 511 ? -9.789 -3.316 -2.770 1.00 92.19 511 PRO A C 1
ATOM 4024 O O . PRO A 1 511 ? -10.484 -4.326 -2.878 1.00 92.19 511 PRO A O 1
ATOM 4027 N N . LEU A 1 512 ? -10.306 -2.093 -2.932 1.00 90.94 512 LEU A N 1
ATOM 4028 C CA . LEU A 1 512 ? -11.731 -1.850 -3.167 1.00 90.94 512 LEU A CA 1
ATOM 4029 C C . LEU A 1 512 ? -12.185 -2.366 -4.536 1.00 90.94 512 LEU A C 1
ATOM 4031 O O . LEU A 1 512 ? -13.234 -2.994 -4.614 1.00 90.94 512 LEU A O 1
ATOM 4035 N N . GLU A 1 513 ? -11.382 -2.169 -5.586 1.00 89.38 513 GLU A N 1
ATOM 4036 C CA . GLU A 1 513 ? -11.679 -2.693 -6.929 1.00 89.38 513 GLU A CA 1
ATOM 4037 C C . GLU A 1 513 ? -11.699 -4.227 -6.947 1.00 89.38 513 GLU A C 1
ATOM 4039 O O . GLU A 1 513 ? -12.449 -4.832 -7.707 1.00 89.38 513 GLU A O 1
ATOM 4044 N N . CYS A 1 514 ? -10.901 -4.855 -6.080 1.00 92.19 514 CYS A N 1
ATOM 4045 C CA . CYS A 1 514 ? -10.756 -6.305 -6.012 1.00 92.19 514 CYS A CA 1
ATOM 4046 C C . CYS A 1 514 ? -11.906 -6.987 -5.265 1.00 92.19 514 CYS A C 1
ATOM 4048 O O . CYS A 1 514 ? -12.335 -8.076 -5.643 1.00 92.19 514 CYS A O 1
ATOM 4050 N N . PHE A 1 515 ? -12.393 -6.373 -4.183 1.00 93.19 515 PHE A N 1
ATOM 4051 C CA . PHE A 1 515 ? -13.292 -7.042 -3.237 1.00 93.19 515 PHE A CA 1
ATOM 4052 C C . PHE A 1 515 ? -14.676 -6.403 -3.104 1.00 93.19 515 PHE A C 1
ATOM 4054 O O . PHE A 1 515 ? -15.537 -6.985 -2.437 1.00 93.19 515 PHE A O 1
ATOM 4061 N N . ILE A 1 516 ? -14.927 -5.248 -3.734 1.00 89.06 516 ILE A N 1
ATOM 4062 C CA . ILE A 1 516 ? -16.196 -4.520 -3.613 1.00 89.06 516 ILE A CA 1
ATOM 4063 C C . ILE A 1 516 ? -16.784 -4.187 -4.980 1.00 89.06 516 ILE A C 1
ATOM 4065 O O . ILE A 1 516 ? -16.164 -3.544 -5.819 1.00 89.06 516 ILE A O 1
ATOM 4069 N N . THR A 1 517 ? -18.059 -4.526 -5.160 1.00 81.75 517 THR A N 1
ATOM 4070 C CA . THR A 1 517 ? -18.890 -3.993 -6.244 1.00 81.75 517 THR A CA 1
ATOM 4071 C C . THR A 1 517 ? -19.639 -2.761 -5.744 1.00 81.75 517 THR A C 1
ATOM 4073 O O . THR A 1 517 ? -20.661 -2.888 -5.064 1.00 81.75 517 THR A O 1
ATOM 4076 N N . LEU A 1 518 ? -19.125 -1.566 -6.039 1.00 69.56 518 LEU A N 1
ATOM 4077 C CA . LEU A 1 518 ? -19.800 -0.318 -5.681 1.00 69.56 518 LEU A CA 1
ATOM 4078 C C . LEU A 1 518 ? -20.995 -0.082 -6.605 1.00 69.56 518 LEU A C 1
ATOM 4080 O O . LEU A 1 518 ? -20.848 0.027 -7.821 1.00 69.56 518 LEU A O 1
ATOM 4084 N N . ASP A 1 519 ? -22.181 0.030 -6.017 1.00 68.31 519 ASP A N 1
ATOM 4085 C CA . ASP A 1 519 ? -23.367 0.488 -6.730 1.00 68.31 519 ASP A CA 1
ATOM 4086 C C . ASP A 1 519 ? -23.370 2.025 -6.763 1.00 68.31 519 ASP A C 1
ATOM 4088 O O . ASP A 1 519 ? -23.263 2.688 -5.729 1.00 68.31 519 ASP A O 1
ATOM 4092 N N . SER A 1 520 ? -23.520 2.598 -7.958 1.00 61.03 520 SER A N 1
ATOM 4093 C CA . SER A 1 520 ? -23.637 4.046 -8.191 1.00 61.03 520 SER A CA 1
ATOM 4094 C C . SER A 1 520 ? -24.747 4.737 -7.380 1.00 61.03 520 SER A C 1
ATOM 4096 O O . SER A 1 520 ? -24.732 5.957 -7.232 1.00 61.03 520 SER A O 1
ATOM 4098 N N . SER A 1 521 ? -25.706 3.974 -6.842 1.00 60.47 521 SER A N 1
ATOM 4099 C CA . SER A 1 521 ? -26.793 4.481 -5.997 1.00 60.47 521 SER A CA 1
ATOM 4100 C C . SER A 1 521 ? -26.408 4.761 -4.535 1.00 60.47 521 SER A C 1
ATOM 4102 O O . SER A 1 521 ? -27.218 5.330 -3.797 1.00 60.47 521 SER A O 1
ATOM 4104 N N . ILE A 1 522 ? -25.202 4.387 -4.090 1.00 67.69 522 ILE A N 1
ATOM 4105 C CA . ILE A 1 522 ? -24.761 4.611 -2.707 1.00 67.69 522 ILE A CA 1
ATOM 4106 C C . ILE A 1 522 ? -24.508 6.109 -2.488 1.00 67.69 522 ILE A C 1
ATOM 4108 O O . ILE A 1 522 ? -23.595 6.702 -3.058 1.00 67.69 522 ILE A O 1
ATOM 4112 N N . SER A 1 523 ? -25.321 6.725 -1.628 1.00 69.62 523 SER A N 1
ATOM 4113 C CA . SER A 1 523 ? -25.182 8.126 -1.208 1.00 69.62 523 SER A CA 1
ATOM 4114 C C . SER A 1 523 ? -24.855 8.228 0.281 1.00 69.62 523 SER A C 1
ATOM 4116 O O . SER A 1 523 ? -25.157 7.306 1.038 1.00 69.62 523 SER A O 1
ATOM 4118 N N . ALA A 1 524 ? -24.291 9.359 0.715 1.00 66.69 524 ALA A N 1
ATOM 4119 C CA . ALA A 1 524 ? -23.963 9.586 2.122 1.00 66.69 524 ALA A CA 1
ATOM 4120 C C . ALA A 1 524 ? -25.209 9.428 3.039 1.00 66.69 524 ALA A C 1
ATOM 4122 O O . ALA A 1 524 ? -26.209 10.124 2.826 1.00 66.69 524 ALA A O 1
ATOM 4123 N N . PRO A 1 525 ? -25.156 8.605 4.107 1.00 66.88 525 PRO A N 1
ATOM 4124 C CA . PRO A 1 525 ? -26.259 8.312 5.025 1.00 66.88 525 PRO A CA 1
ATOM 4125 C C . PRO A 1 525 ? -26.495 9.438 6.054 1.00 66.88 525 PRO A C 1
ATOM 4127 O O . PRO A 1 525 ? -27.045 9.221 7.133 1.00 66.88 525 PRO A O 1
ATOM 4130 N N . LEU A 1 526 ? -26.086 10.673 5.739 1.00 66.12 526 LEU A N 1
ATOM 4131 C CA . LEU A 1 526 ? -26.193 11.840 6.625 1.00 66.12 526 LEU A CA 1
ATOM 4132 C C . LEU A 1 526 ? -27.629 12.374 6.747 1.00 66.12 526 LEU A C 1
ATOM 4134 O O . LEU A 1 526 ? -27.932 13.142 7.657 1.00 66.12 526 LEU A O 1
ATOM 4138 N N . LYS A 1 527 ? -28.529 11.977 5.841 1.00 70.50 527 LYS A N 1
ATOM 4139 C CA . LYS A 1 527 ? -29.959 12.295 5.939 1.00 70.50 527 LYS A CA 1
ATOM 4140 C C . LYS A 1 527 ? -30.682 11.257 6.807 1.00 70.50 527 LYS A C 1
ATOM 4142 O O . LYS A 1 527 ? -30.256 10.103 6.830 1.00 70.50 527 LYS A O 1
ATOM 4147 N N . PRO A 1 528 ? -31.766 11.634 7.511 1.00 74.31 528 PRO A N 1
ATOM 4148 C CA . PRO A 1 528 ? -32.613 10.673 8.213 1.00 74.31 528 PRO A CA 1
ATOM 4149 C C . PRO A 1 528 ? -33.039 9.552 7.263 1.00 74.31 528 PRO A C 1
ATOM 4151 O O . PRO A 1 528 ? -33.547 9.821 6.171 1.00 74.31 528 PRO A O 1
ATOM 4154 N N . CYS A 1 529 ? -32.782 8.309 7.662 1.00 82.69 529 CYS A N 1
ATOM 4155 C CA . CYS A 1 529 ? -33.219 7.148 6.901 1.00 82.69 529 CYS A CA 1
ATOM 4156 C C . CYS A 1 529 ? -34.707 6.895 7.190 1.00 82.69 529 CYS A C 1
ATOM 4158 O O . CYS A 1 529 ? -35.128 7.034 8.338 1.00 82.69 529 CYS A O 1
ATOM 4160 N N . PRO A 1 530 ? -35.511 6.533 6.177 1.00 85.12 530 PRO A N 1
ATOM 4161 C CA . PRO A 1 530 ? -36.939 6.289 6.371 1.00 85.12 530 PRO A CA 1
ATOM 4162 C C . PRO A 1 530 ? -37.210 5.047 7.230 1.00 85.12 530 PRO A C 1
ATOM 4164 O O . PRO A 1 530 ? -38.181 5.018 7.981 1.00 85.12 530 PRO A O 1
ATOM 4167 N N . ASP A 1 531 ? -36.351 4.033 7.127 1.00 89.44 531 ASP A N 1
ATOM 4168 C CA . ASP A 1 531 ? -36.511 2.738 7.777 1.00 89.44 531 ASP A CA 1
ATOM 4169 C C . ASP A 1 531 ? -35.153 2.048 8.015 1.00 89.44 531 ASP A C 1
ATOM 4171 O O . ASP A 1 531 ? -34.114 2.454 7.478 1.00 89.44 531 ASP A O 1
ATOM 4175 N N . ILE A 1 532 ? -35.175 0.994 8.837 1.00 90.44 532 ILE A N 1
ATOM 4176 C CA . ILE A 1 532 ? -33.988 0.232 9.259 1.00 90.44 532 ILE A CA 1
ATOM 4177 C C . ILE A 1 532 ? -33.326 -0.484 8.083 1.00 90.44 532 ILE A C 1
ATOM 4179 O O . ILE A 1 532 ? -32.102 -0.512 8.011 1.00 90.44 532 ILE A O 1
ATOM 4183 N N . ASN A 1 533 ? -34.099 -1.026 7.144 1.00 89.94 533 ASN A N 1
ATOM 4184 C CA . ASN A 1 533 ? -33.552 -1.767 6.010 1.00 89.94 533 ASN A CA 1
ATOM 4185 C C . ASN A 1 533 ? -32.763 -0.828 5.079 1.00 89.94 533 ASN A C 1
ATOM 4187 O O . ASN A 1 533 ? -31.658 -1.148 4.637 1.00 89.94 533 ASN A O 1
ATOM 4191 N N . THR A 1 534 ? -33.277 0.385 4.854 1.00 89.25 534 THR A N 1
ATOM 4192 C CA . THR A 1 534 ? -32.561 1.443 4.131 1.00 89.25 534 THR A CA 1
ATOM 4193 C C . THR A 1 534 ? -31.267 1.831 4.854 1.00 89.25 534 THR A C 1
ATOM 4195 O O . THR A 1 534 ? -30.214 1.923 4.216 1.00 89.25 534 THR A O 1
ATOM 4198 N N . TYR A 1 535 ? -31.315 1.999 6.181 1.00 89.56 535 TYR A N 1
ATOM 4199 C CA . TYR A 1 535 ? -30.132 2.287 6.998 1.00 89.56 535 TYR A CA 1
ATOM 4200 C C . TYR A 1 535 ? -29.080 1.170 6.896 1.00 89.56 535 TYR A C 1
ATOM 4202 O O . TYR A 1 535 ? -27.920 1.436 6.579 1.00 89.56 535 TYR A O 1
ATOM 4210 N N . GLN A 1 536 ? -29.494 -0.087 7.094 1.00 89.62 536 GLN A N 1
ATOM 4211 C CA . GLN A 1 536 ? -28.642 -1.272 7.000 1.00 89.62 536 GLN A CA 1
ATOM 4212 C C . GLN A 1 536 ? -27.976 -1.378 5.633 1.00 89.62 536 GLN A C 1
ATOM 4214 O O . GLN A 1 536 ? -26.771 -1.616 5.570 1.00 89.62 536 GLN A O 1
ATOM 4219 N N . LYS A 1 537 ? -28.721 -1.180 4.540 1.00 87.81 537 LYS A N 1
ATOM 4220 C CA . LYS A 1 537 ? -28.181 -1.269 3.178 1.00 87.81 537 LYS A CA 1
ATOM 4221 C C . LYS A 1 537 ? -27.081 -0.232 2.933 1.00 87.81 537 LYS A C 1
ATOM 4223 O O . LYS A 1 537 ? -26.018 -0.591 2.430 1.00 87.81 537 LYS A O 1
ATOM 4228 N N . LEU A 1 538 ? -27.322 1.031 3.295 1.00 88.50 538 LEU A N 1
ATOM 4229 C CA . LEU A 1 538 ? -26.358 2.118 3.092 1.00 88.50 538 LEU A CA 1
ATOM 4230 C C . LEU A 1 538 ? -25.098 1.914 3.938 1.00 88.50 538 LEU A C 1
ATOM 4232 O O . LEU A 1 538 ? -23.984 1.930 3.415 1.00 88.50 538 LEU A O 1
ATOM 4236 N N . TRP A 1 539 ? -25.271 1.667 5.235 1.00 90.38 539 TRP A N 1
ATOM 4237 C CA . TRP A 1 539 ? -24.150 1.530 6.158 1.00 90.38 539 TRP A CA 1
ATOM 4238 C C . TRP A 1 539 ? -23.382 0.217 6.004 1.00 90.38 539 TRP A C 1
ATOM 4240 O O . TRP A 1 539 ? -22.181 0.211 6.255 1.00 90.38 539 TRP A O 1
ATOM 4250 N N . SER A 1 540 ? -24.005 -0.865 5.522 1.00 89.12 540 SER A N 1
ATOM 4251 C CA . SER A 1 540 ? -23.283 -2.108 5.199 1.00 89.12 540 SER A CA 1
ATOM 4252 C C . SER A 1 540 ? -22.274 -1.899 4.074 1.00 89.12 540 SER A C 1
ATOM 4254 O O . SER A 1 540 ? -21.160 -2.403 4.166 1.00 89.12 540 SER A O 1
ATOM 4256 N N . ALA A 1 541 ? -22.620 -1.123 3.042 1.00 88.75 541 ALA A N 1
ATOM 4257 C CA . ALA A 1 541 ? -21.680 -0.818 1.966 1.00 88.75 541 ALA A CA 1
ATOM 4258 C C . ALA A 1 541 ? -20.478 -0.009 2.483 1.00 88.75 541 ALA A C 1
ATOM 4260 O O . ALA A 1 541 ? -19.332 -0.345 2.196 1.00 88.75 541 ALA A O 1
ATOM 4261 N N . VAL A 1 542 ? -20.731 1.012 3.309 1.00 91.38 542 VAL A N 1
ATOM 4262 C CA . VAL A 1 542 ? -19.675 1.835 3.924 1.00 91.38 542 VAL A CA 1
ATOM 4263 C C . VAL A 1 542 ? -18.805 1.015 4.887 1.00 91.38 542 VAL A C 1
ATOM 4265 O O . VAL A 1 542 ? -17.582 1.151 4.872 1.00 91.38 542 VAL A O 1
ATOM 4268 N N . ALA A 1 543 ? -19.415 0.127 5.678 1.00 91.69 543 ALA A N 1
ATOM 4269 C CA . ALA A 1 543 ? -18.706 -0.792 6.564 1.00 91.69 543 ALA A CA 1
ATOM 4270 C C . ALA A 1 543 ? -17.809 -1.761 5.782 1.00 91.69 543 ALA A C 1
ATOM 4272 O O . ALA A 1 543 ? -16.687 -2.024 6.202 1.00 91.69 543 ALA A O 1
ATOM 4273 N N . GLU A 1 544 ? -18.271 -2.274 4.637 1.00 90.75 544 GLU A N 1
ATOM 4274 C CA . GLU A 1 544 ? -17.466 -3.151 3.782 1.00 90.75 544 GLU A CA 1
ATOM 4275 C C . GLU A 1 544 ? -16.275 -2.427 3.149 1.00 90.75 544 GLU A C 1
ATOM 4277 O O . GLU A 1 544 ? -15.188 -3.001 3.119 1.00 90.75 544 GLU A O 1
ATOM 4282 N N . ILE A 1 545 ? -16.446 -1.172 2.712 1.00 92.00 545 ILE A N 1
ATOM 4283 C CA . ILE A 1 545 ? -15.351 -0.328 2.198 1.00 92.00 545 ILE A CA 1
ATOM 4284 C C . ILE A 1 545 ? -14.243 -0.195 3.238 1.00 92.00 545 ILE A C 1
ATOM 4286 O O . ILE A 1 545 ? -13.078 -0.455 2.944 1.00 92.00 545 ILE A O 1
ATOM 4290 N N . GLU A 1 546 ? -14.608 0.178 4.459 1.00 91.94 546 GLU A N 1
ATOM 4291 C CA . GLU A 1 546 ? -13.637 0.355 5.532 1.00 91.94 546 GLU A CA 1
ATOM 4292 C C . GLU A 1 546 ? -13.005 -0.981 5.966 1.00 91.94 546 GLU A C 1
ATOM 4294 O O . GLU A 1 546 ? -11.794 -1.045 6.178 1.00 91.94 546 GLU A O 1
ATOM 4299 N N . ALA A 1 547 ? -13.791 -2.062 6.031 1.00 91.25 547 ALA A N 1
ATOM 4300 C CA . ALA A 1 547 ? -13.304 -3.388 6.410 1.00 91.25 547 ALA A CA 1
ATOM 4301 C C . ALA A 1 547 ? -12.280 -3.950 5.413 1.00 91.25 547 ALA A C 1
ATOM 4303 O O . ALA A 1 547 ? -11.290 -4.548 5.825 1.00 91.25 547 ALA A O 1
ATOM 4304 N N . VAL A 1 548 ? -12.502 -3.758 4.107 1.00 92.25 548 VAL A N 1
ATOM 4305 C CA . VAL A 1 548 ? -11.555 -4.157 3.052 1.00 92.25 548 VAL A CA 1
ATOM 4306 C C . VAL A 1 548 ? -10.239 -3.395 3.189 1.00 92.25 548 VAL A C 1
ATOM 4308 O O . VAL A 1 548 ? -9.174 -4.011 3.193 1.00 92.25 548 VAL A O 1
ATOM 4311 N N . THR A 1 549 ? -10.309 -2.067 3.337 1.00 90.75 549 THR A N 1
ATOM 4312 C CA . THR A 1 549 ? -9.123 -1.219 3.510 1.00 90.75 549 THR A CA 1
ATOM 4313 C C . THR A 1 549 ? -8.317 -1.654 4.733 1.00 90.75 549 THR A C 1
ATOM 4315 O O . THR A 1 549 ? -7.127 -1.935 4.607 1.00 90.75 549 THR A O 1
ATOM 4318 N N . ARG A 1 550 ? -8.968 -1.828 5.892 1.00 87.25 550 ARG A N 1
ATOM 4319 C CA . ARG A 1 550 ? -8.293 -2.275 7.118 1.00 87.25 550 ARG A CA 1
ATOM 4320 C C . ARG A 1 550 ? -7.711 -3.677 6.993 1.00 87.25 550 ARG A C 1
ATOM 4322 O O . ARG A 1 550 ? -6.595 -3.887 7.456 1.00 87.25 550 ARG A O 1
ATOM 4329 N N . ALA A 1 551 ? -8.429 -4.628 6.395 1.00 87.88 551 ALA A N 1
ATOM 4330 C CA . ALA A 1 551 ? -7.964 -6.011 6.268 1.00 87.88 551 ALA A CA 1
ATOM 4331 C C . ALA A 1 551 ? -6.643 -6.103 5.485 1.00 87.88 551 ALA A C 1
ATOM 4333 O O . ALA A 1 551 ? -5.711 -6.781 5.914 1.00 87.88 551 ALA A O 1
ATOM 4334 N N . VAL A 1 552 ? -6.536 -5.361 4.379 1.00 88.06 552 VAL A N 1
ATOM 4335 C CA . VAL A 1 552 ? -5.315 -5.313 3.562 1.00 88.06 552 VAL A CA 1
ATOM 4336 C C . VAL A 1 552 ? -4.201 -4.509 4.242 1.00 88.06 552 VAL A C 1
ATOM 4338 O O . VAL A 1 552 ? -3.042 -4.910 4.187 1.00 88.06 552 VAL A O 1
ATOM 4341 N N . GLU A 1 553 ? -4.527 -3.418 4.942 1.00 81.12 553 GLU A N 1
ATOM 4342 C CA . GLU A 1 553 ? -3.545 -2.638 5.711 1.00 81.12 553 GLU A CA 1
ATOM 4343 C C . GLU A 1 553 ? -2.932 -3.416 6.885 1.00 81.12 553 GLU A C 1
ATOM 4345 O O . GLU A 1 553 ? -1.742 -3.257 7.157 1.00 81.12 553 GLU A O 1
ATOM 4350 N N . HIS A 1 554 ? -3.718 -4.258 7.570 1.00 74.81 554 HIS A N 1
ATOM 4351 C CA . HIS A 1 554 ? -3.227 -5.101 8.667 1.00 74.81 554 HIS A CA 1
ATOM 4352 C C . HIS A 1 554 ? -2.291 -6.216 8.174 1.00 74.81 554 HIS A C 1
ATOM 4354 O O . HIS A 1 554 ? -1.454 -6.672 8.948 1.00 74.81 554 HIS A O 1
ATOM 4360 N N . ASN A 1 555 ? -2.413 -6.637 6.905 1.00 74.12 555 ASN A N 1
ATOM 4361 C CA . ASN A 1 555 ? -1.580 -7.661 6.258 1.00 74.12 555 ASN A CA 1
ATOM 4362 C C . ASN A 1 555 ? -1.489 -8.995 7.042 1.00 74.12 555 ASN A C 1
ATOM 4364 O O . ASN A 1 555 ? -0.504 -9.722 6.934 1.00 74.12 555 ASN A O 1
ATOM 4368 N N . GLU A 1 556 ? -2.516 -9.340 7.831 1.00 77.00 556 GLU A N 1
ATOM 4369 C CA . GLU A 1 556 ? -2.644 -10.659 8.468 1.00 77.00 556 GLU A CA 1
ATOM 4370 C C . GLU A 1 556 ? -3.229 -11.653 7.455 1.00 77.00 556 GLU A C 1
ATOM 4372 O O . GLU A 1 556 ? -4.448 -11.850 7.391 1.00 77.00 556 GLU A O 1
ATOM 4377 N N . THR A 1 557 ? -2.365 -12.268 6.646 1.00 86.19 557 THR A N 1
ATOM 4378 C CA . THR A 1 557 ? -2.782 -13.220 5.608 1.00 86.19 557 THR A CA 1
ATOM 4379 C C . THR A 1 557 ? -2.332 -14.650 5.906 1.00 86.19 557 THR A C 1
ATOM 4381 O O . THR A 1 557 ? -1.408 -14.899 6.684 1.00 86.19 557 THR A O 1
ATOM 4384 N N . VAL A 1 558 ? -3.040 -15.615 5.320 1.00 90.44 558 VAL A N 1
ATOM 4385 C CA . VAL A 1 558 ? -2.652 -17.030 5.320 1.00 90.44 558 VAL A CA 1
ATOM 4386 C C . VAL A 1 558 ? -2.695 -17.532 3.888 1.00 90.44 558 VAL A C 1
ATOM 4388 O O . VAL A 1 558 ? -3.762 -17.539 3.279 1.00 90.44 558 VAL A O 1
ATOM 4391 N N . THR A 1 559 ? -1.557 -17.980 3.369 1.00 92.56 559 THR A N 1
ATOM 4392 C CA . THR A 1 559 ? -1.472 -18.621 2.055 1.00 92.56 559 THR A CA 1
ATOM 4393 C C . THR A 1 559 ? -1.556 -20.131 2.225 1.00 92.56 559 THR A C 1
ATOM 4395 O O . THR A 1 559 ? -0.872 -20.710 3.070 1.00 92.56 559 THR A O 1
ATOM 4398 N N . ILE A 1 560 ? -2.440 -20.764 1.457 1.00 92.62 560 ILE A N 1
ATOM 4399 C CA . ILE A 1 560 ? -2.610 -22.214 1.421 1.00 92.62 560 ILE A CA 1
ATOM 4400 C C . ILE A 1 560 ? -2.466 -22.679 -0.024 1.00 92.62 560 ILE A C 1
ATOM 4402 O O . ILE A 1 560 ? -3.294 -22.340 -0.874 1.00 92.62 560 ILE A O 1
ATOM 4406 N N . ASP A 1 561 ? -1.433 -23.468 -0.274 1.00 90.75 561 ASP A N 1
ATOM 4407 C CA . ASP A 1 561 ? -1.138 -24.068 -1.566 1.00 90.75 561 ASP A CA 1
ATOM 4408 C C . ASP A 1 561 ? -1.825 -25.424 -1.732 1.00 90.75 561 ASP A C 1
ATOM 4410 O O . ASP A 1 561 ? -2.256 -26.068 -0.767 1.00 90.75 561 ASP A O 1
ATOM 4414 N N . ASN A 1 562 ? -1.941 -25.845 -2.993 1.00 88.81 562 ASN A N 1
ATOM 4415 C CA . ASN A 1 562 ? -2.530 -27.118 -3.403 1.00 88.81 562 ASN A CA 1
ATOM 4416 C C . ASN A 1 562 ? -3.969 -27.344 -2.914 1.00 88.81 562 ASN A C 1
ATOM 4418 O O . ASN A 1 562 ? -4.401 -28.469 -2.667 1.00 88.81 562 ASN A O 1
ATOM 4422 N N . VAL A 1 563 ? -4.763 -26.276 -2.822 1.00 90.75 563 VAL A N 1
ATOM 4423 C CA . VAL A 1 563 ? -6.192 -26.400 -2.514 1.00 90.75 563 VAL A CA 1
ATOM 4424 C C . VAL A 1 563 ? -7.010 -26.634 -3.777 1.00 90.75 563 VAL A C 1
ATOM 4426 O O . VAL A 1 563 ? -6.655 -26.185 -4.865 1.00 90.75 563 VAL A O 1
ATOM 4429 N N . LEU A 1 564 ? -8.139 -27.327 -3.637 1.00 89.62 564 LEU A N 1
ATOM 4430 C CA . LEU A 1 564 ? -9.065 -27.591 -4.737 1.00 89.62 564 LEU A CA 1
ATOM 4431 C C . LEU A 1 564 ? -10.312 -26.715 -4.604 1.00 89.62 564 LEU A C 1
ATOM 4433 O O . LEU A 1 564 ? -10.975 -26.728 -3.563 1.00 89.62 564 LEU A O 1
ATOM 4437 N N . LEU A 1 565 ? -10.667 -26.029 -5.689 1.00 90.88 565 LEU A N 1
ATOM 4438 C CA . LEU A 1 565 ? -11.930 -25.302 -5.825 1.00 90.88 565 LEU A CA 1
ATOM 4439 C C . LEU A 1 565 ? -12.834 -25.967 -6.864 1.00 90.88 565 LEU A C 1
ATOM 4441 O O . LEU A 1 565 ? -12.370 -26.484 -7.882 1.00 90.88 565 LEU A O 1
ATOM 4445 N N . ASP A 1 566 ? -14.136 -25.924 -6.600 1.00 88.62 566 ASP A N 1
ATOM 4446 C CA . ASP A 1 566 ? -15.188 -26.391 -7.506 1.00 88.62 566 ASP A CA 1
ATOM 4447 C C . ASP A 1 566 ? -16.023 -25.199 -7.996 1.00 88.62 566 ASP A C 1
ATOM 4449 O O . ASP A 1 566 ? -16.941 -24.755 -7.301 1.00 88.62 566 ASP A O 1
ATOM 4453 N N . TRP A 1 567 ? -15.664 -24.648 -9.161 1.00 91.88 567 TRP A N 1
ATOM 4454 C CA . TRP A 1 567 ? -16.312 -23.469 -9.743 1.00 91.88 567 TRP A CA 1
ATOM 4455 C C . TRP A 1 567 ? -17.669 -23.800 -10.369 1.00 91.88 567 TRP A C 1
ATOM 4457 O O . TRP A 1 567 ? -17.817 -24.740 -11.148 1.00 91.88 567 TRP A O 1
ATOM 4467 N N . LYS A 1 568 ? -18.670 -22.967 -10.081 1.00 89.75 568 LYS A N 1
ATOM 4468 C CA . LYS A 1 568 ? -20.034 -23.045 -10.612 1.00 89.75 568 LYS A CA 1
ATOM 4469 C C . LYS A 1 568 ? -20.459 -21.668 -11.100 1.00 89.75 568 LYS A C 1
ATOM 4471 O O . LYS A 1 568 ? -20.286 -20.666 -10.408 1.00 89.75 568 LYS A O 1
ATOM 4476 N N . GLN A 1 569 ? -21.058 -21.615 -12.282 1.00 87.00 569 GLN A N 1
ATOM 4477 C CA . GLN A 1 569 ? -21.647 -20.385 -12.796 1.00 87.00 569 GLN A CA 1
ATOM 4478 C C . GLN A 1 569 ? -23.060 -20.210 -12.222 1.00 87.00 569 GLN A C 1
ATOM 4480 O O . GLN A 1 569 ? -23.898 -21.105 -12.333 1.00 87.00 569 GLN A O 1
ATOM 4485 N N . GLN A 1 570 ? -23.331 -19.061 -11.603 1.00 84.38 570 GLN A N 1
ATOM 4486 C CA . GLN A 1 570 ? -24.648 -18.677 -11.095 1.00 84.38 570 GLN A CA 1
ATOM 4487 C C . GLN A 1 570 ? -25.043 -17.318 -11.680 1.00 84.38 570 GLN A C 1
ATOM 4489 O O . GLN A 1 570 ? -24.501 -16.280 -11.304 1.00 84.38 570 GLN A O 1
ATOM 4494 N N . ALA A 1 571 ? -26.013 -17.322 -12.599 1.00 82.56 571 ALA A N 1
ATOM 4495 C CA . ALA A 1 571 ? -26.403 -16.137 -13.367 1.00 82.56 571 ALA A CA 1
ATOM 4496 C C . ALA A 1 571 ? -25.187 -15.475 -14.059 1.00 82.56 571 ALA A C 1
ATOM 4498 O O . ALA A 1 571 ? -24.546 -16.114 -14.892 1.00 82.56 571 ALA A O 1
ATOM 4499 N N . SER A 1 572 ? -24.874 -14.216 -13.731 1.00 75.31 572 SER A N 1
ATOM 4500 C CA . SER A 1 572 ? -23.726 -13.468 -14.266 1.00 75.31 572 SER A CA 1
ATOM 4501 C C . SER A 1 572 ? -22.425 -13.655 -13.476 1.00 75.31 572 SER A C 1
ATOM 4503 O O . SER A 1 572 ? -21.392 -13.164 -13.920 1.00 75.31 572 SER A O 1
ATOM 4505 N N . ASN A 1 573 ? -22.461 -14.327 -12.320 1.00 84.62 573 ASN A N 1
ATOM 4506 C CA . ASN A 1 573 ? -21.326 -14.419 -11.399 1.00 84.62 573 ASN A CA 1
ATOM 4507 C C . ASN A 1 573 ? -20.816 -15.862 -11.281 1.00 84.62 573 ASN A C 1
ATOM 4509 O O . ASN A 1 573 ? -21.545 -16.829 -11.519 1.00 84.62 573 ASN A O 1
ATOM 4513 N N . TYR A 1 574 ? -19.558 -16.010 -10.870 1.00 91.56 574 TYR A N 1
ATOM 4514 C CA . TYR A 1 574 ? -18.960 -17.306 -10.556 1.00 91.56 574 TYR A CA 1
ATOM 4515 C C . TYR A 1 574 ? -18.869 -17.492 -9.045 1.00 91.56 574 TYR A C 1
ATOM 4517 O O . TYR A 1 574 ? -18.486 -16.577 -8.315 1.00 91.56 574 TYR A O 1
ATOM 4525 N N . VAL A 1 575 ? -19.210 -18.690 -8.583 1.00 93.19 575 VAL A N 1
ATOM 4526 C CA . VAL A 1 575 ? -19.054 -19.105 -7.188 1.00 93.19 575 VAL A CA 1
ATOM 4527 C C . VAL A 1 575 ? -18.199 -20.361 -7.117 1.00 93.19 575 VAL A C 1
ATOM 4529 O O . VAL A 1 575 ? -18.204 -21.153 -8.056 1.00 93.19 575 VAL A O 1
ATOM 4532 N N . ALA A 1 576 ? -17.482 -20.563 -6.020 1.00 93.06 576 ALA A N 1
ATOM 4533 C CA . ALA A 1 576 ? -16.687 -21.767 -5.803 1.00 93.06 576 ALA A CA 1
ATOM 4534 C C . ALA A 1 576 ? -16.846 -22.304 -4.385 1.00 93.06 576 ALA A C 1
ATOM 4536 O O . ALA A 1 576 ? -17.028 -21.538 -3.441 1.00 93.06 576 ALA A O 1
ATOM 4537 N N . ASP A 1 577 ? -16.732 -23.622 -4.242 1.00 92.25 577 ASP A N 1
ATOM 4538 C CA . ASP A 1 577 ? -16.627 -24.278 -2.940 1.00 92.25 577 ASP A CA 1
ATOM 4539 C C . ASP A 1 577 ? -15.152 -24.640 -2.674 1.00 92.25 577 ASP A C 1
ATOM 4541 O O . ASP A 1 577 ? -14.566 -25.434 -3.413 1.00 92.25 577 ASP A O 1
ATOM 4545 N N . LEU A 1 578 ? -14.561 -24.074 -1.615 1.00 91.50 578 LEU A N 1
ATOM 4546 C CA . LEU A 1 578 ? -13.251 -24.455 -1.071 1.00 91.50 578 LEU A CA 1
ATOM 4547 C C . LEU A 1 578 ? -13.453 -25.404 0.105 1.00 91.50 578 LEU A C 1
ATOM 4549 O O . LEU A 1 578 ? -14.119 -25.045 1.075 1.00 91.50 578 LEU A O 1
ATOM 4553 N N . ILE A 1 579 ? -12.862 -26.595 0.053 1.00 89.25 579 ILE A N 1
ATOM 4554 C CA . ILE A 1 579 ? -13.041 -27.617 1.089 1.00 89.25 579 ILE A CA 1
ATOM 4555 C C . ILE A 1 579 ? -11.715 -27.856 1.805 1.00 89.25 579 ILE A C 1
ATOM 4557 O O . ILE A 1 579 ? -10.775 -28.357 1.197 1.00 89.25 579 ILE A O 1
ATOM 4561 N N . LEU A 1 580 ? -11.670 -27.571 3.107 1.00 89.44 580 LEU A N 1
ATOM 4562 C CA . LEU A 1 580 ? -10.506 -27.816 3.960 1.00 89.44 580 LEU A CA 1
ATOM 4563 C C . LEU A 1 580 ? -10.870 -28.760 5.120 1.00 89.44 580 LEU A C 1
ATOM 4565 O O . LEU A 1 580 ? -11.941 -28.609 5.718 1.00 89.44 580 LEU A O 1
ATOM 4569 N N . PRO A 1 581 ? -10.017 -29.738 5.479 1.00 87.88 581 PRO A N 1
ATOM 4570 C CA . PRO A 1 581 ? -10.239 -30.560 6.667 1.00 87.88 581 PRO A CA 1
ATOM 4571 C C . PRO A 1 581 ? -10.266 -29.706 7.944 1.00 87.88 581 PRO A C 1
ATOM 4573 O O . PRO A 1 581 ? -9.421 -28.833 8.136 1.00 87.88 581 PRO A O 1
ATOM 4576 N N . SER A 1 582 ? -11.200 -29.971 8.859 1.00 81.44 582 SER A N 1
ATOM 4577 C CA . SER A 1 582 ? -11.264 -29.247 10.138 1.00 81.44 582 SER A CA 1
ATOM 4578 C C . SER A 1 582 ? -9.999 -29.472 10.977 1.00 81.44 582 SER A C 1
ATOM 4580 O O . SER A 1 582 ? -9.481 -28.540 11.589 1.00 81.44 582 SER A O 1
ATOM 4582 N N . THR A 1 583 ? -9.429 -30.678 10.913 1.00 80.50 583 THR A N 1
ATOM 4583 C CA . THR A 1 583 ? -8.143 -31.038 11.523 1.00 80.50 583 THR A CA 1
ATOM 4584 C C . THR A 1 583 ? -6.982 -30.212 10.967 1.00 80.50 583 THR A C 1
ATOM 4586 O O . THR A 1 583 ? -6.153 -29.748 11.748 1.00 80.50 583 THR A O 1
ATOM 4589 N N . PHE A 1 584 ? -6.950 -29.955 9.652 1.00 84.81 584 PHE A N 1
ATOM 4590 C CA . PHE A 1 584 ? -5.928 -29.124 9.003 1.00 84.81 584 PHE A CA 1
ATOM 4591 C C . PHE A 1 584 ? -5.916 -27.707 9.589 1.00 84.81 584 PHE A C 1
ATOM 4593 O O . PHE A 1 584 ? -4.857 -27.211 9.978 1.00 84.81 584 PHE A O 1
ATOM 4600 N N . LEU A 1 585 ? -7.097 -27.094 9.705 1.00 81.75 585 LEU A N 1
ATOM 4601 C CA . LEU A 1 585 ? -7.268 -25.742 10.240 1.00 81.75 585 LEU A CA 1
ATOM 4602 C C . LEU A 1 585 ? -6.908 -25.669 11.730 1.00 81.75 585 LEU A C 1
ATOM 4604 O O . LEU A 1 585 ? -6.142 -24.790 12.134 1.00 81.75 585 LEU A O 1
ATOM 4608 N N . LYS A 1 586 ? -7.408 -26.620 12.536 1.00 75.25 586 LYS A N 1
ATOM 4609 C CA . LYS A 1 586 ? -7.162 -26.679 13.987 1.00 75.25 586 LYS A CA 1
ATOM 4610 C C . LYS A 1 586 ? -5.677 -26.860 14.306 1.00 75.25 586 LYS A C 1
ATOM 4612 O O . LYS A 1 586 ? -5.117 -26.071 15.060 1.00 75.25 586 LYS A O 1
ATOM 4617 N N . GLN A 1 587 ? -5.010 -27.827 13.673 1.00 74.44 587 GLN A N 1
ATOM 4618 C CA . GLN A 1 587 ? -3.592 -28.120 13.921 1.00 74.44 587 GLN A CA 1
ATOM 4619 C C . GLN A 1 587 ? -2.637 -26.995 13.493 1.00 74.44 587 GLN A C 1
ATOM 4621 O O . GLN A 1 587 ? -1.517 -26.927 14.001 1.00 74.44 587 GLN A O 1
ATOM 4626 N N . ARG A 1 588 ? -3.037 -26.146 12.536 1.00 77.44 588 ARG A N 1
ATOM 4627 C CA . ARG A 1 588 ? -2.234 -25.014 12.034 1.00 77.44 588 ARG A CA 1
ATOM 4628 C C . ARG A 1 588 ? -2.613 -23.679 12.676 1.00 77.44 588 ARG A C 1
ATOM 4630 O O . ARG A 1 588 ? -2.000 -22.657 12.371 1.00 77.44 588 ARG A O 1
ATOM 4637 N N . GLY A 1 589 ? -3.597 -23.672 13.580 1.00 73.94 589 GLY A N 1
ATOM 4638 C CA . GLY A 1 589 ? -4.079 -22.455 14.230 1.00 73.94 589 GLY A CA 1
ATOM 4639 C C . GLY A 1 589 ? -4.696 -21.464 13.237 1.00 73.94 589 GLY A C 1
ATOM 4640 O O . GLY A 1 589 ? -4.548 -20.250 13.395 1.00 73.94 589 GLY A O 1
ATOM 4641 N N . ILE A 1 590 ? -5.329 -21.954 12.167 1.00 80.06 590 ILE A N 1
ATOM 4642 C CA . ILE A 1 590 ? -6.067 -21.117 11.213 1.00 80.06 590 ILE A CA 1
ATOM 4643 C C . ILE A 1 590 ? -7.469 -20.917 11.793 1.00 80.06 590 ILE A C 1
ATOM 4645 O O . ILE A 1 590 ? -8.360 -21.754 11.648 1.00 80.06 590 ILE A O 1
ATOM 4649 N N . LYS A 1 591 ? -7.639 -19.820 12.536 1.00 69.56 591 LYS A N 1
ATOM 4650 C CA . LYS A 1 591 ? -8.879 -19.516 13.254 1.00 69.56 591 LYS A CA 1
ATOM 4651 C C . LYS A 1 591 ? -9.892 -18.873 12.313 1.00 69.56 591 LYS A C 1
ATOM 4653 O O . LYS A 1 591 ? -9.736 -17.721 11.928 1.00 69.56 591 LYS A O 1
ATOM 4658 N N . ILE A 1 592 ? -10.977 -19.584 12.026 1.00 67.94 592 ILE A N 1
ATOM 4659 C CA . ILE A 1 592 ? -12.170 -18.974 11.419 1.00 67.94 592 ILE A CA 1
ATOM 4660 C C . ILE A 1 592 ? -12.919 -18.146 12.485 1.00 67.94 592 ILE A C 1
ATOM 4662 O O . ILE A 1 592 ? -13.421 -17.054 12.213 1.00 67.94 592 ILE A O 1
ATOM 4666 N N . THR A 1 593 ? -12.931 -18.643 13.729 1.00 59.34 593 THR A N 1
ATOM 4667 C CA . THR A 1 593 ? -13.623 -18.084 14.904 1.00 59.34 593 THR A CA 1
ATOM 4668 C C . THR A 1 593 ? -12.955 -18.532 16.222 1.00 59.34 593 THR A C 1
ATOM 4670 O O . THR A 1 593 ? -11.971 -19.274 16.179 1.00 59.34 593 THR A O 1
ATOM 4673 N N . SER A 1 594 ? -13.444 -18.082 17.387 1.00 55.88 594 SER A N 1
ATOM 4674 C CA . SER A 1 594 ? -13.025 -18.610 18.696 1.00 55.88 594 SER A CA 1
ATOM 4675 C C . SER A 1 594 ? -13.679 -19.976 18.978 1.00 55.88 594 SER A C 1
ATOM 4677 O O . SER A 1 594 ? -14.765 -20.272 18.480 1.00 55.88 594 SER A O 1
ATOM 4679 N N . SER A 1 595 ? -13.039 -20.824 19.793 1.00 49.69 595 SER A N 1
ATOM 4680 C CA . SER A 1 595 ? -13.556 -22.162 20.143 1.00 49.69 595 SER A CA 1
ATOM 4681 C C . SER A 1 595 ? -14.876 -22.114 20.927 1.00 49.69 595 SER A C 1
ATOM 4683 O O . SER A 1 595 ? -15.706 -23.012 20.806 1.00 49.69 595 SER A O 1
ATOM 4685 N N . VAL A 1 596 ? -15.126 -21.031 21.669 1.00 51.84 596 VAL A N 1
ATOM 4686 C CA . VAL A 1 596 ? -16.397 -20.789 22.376 1.00 51.84 596 VAL A CA 1
ATOM 4687 C C . VAL A 1 596 ? -17.529 -20.431 21.394 1.00 51.84 596 VAL A C 1
ATOM 4689 O O . VAL A 1 596 ? -18.678 -20.825 21.596 1.00 51.84 596 VAL A O 1
ATOM 4692 N N . GLN A 1 597 ? -17.211 -19.748 20.288 1.00 56.75 597 GLN A N 1
ATOM 4693 C CA . GLN A 1 597 ? -18.167 -19.303 19.261 1.00 56.75 597 GLN A CA 1
ATOM 4694 C C . GLN A 1 597 ? -18.498 -20.380 18.215 1.00 56.75 597 GLN A C 1
ATOM 4696 O O . GLN A 1 597 ? -19.506 -20.262 17.514 1.00 56.75 597 GLN A O 1
ATOM 4701 N N . GLU A 1 598 ? -17.698 -21.446 18.113 1.00 58.44 598 GLU A N 1
ATOM 4702 C CA . GLU A 1 598 ? -17.854 -22.512 17.109 1.00 58.44 598 GLU A CA 1
ATOM 4703 C C . GLU A 1 598 ? -19.227 -23.214 17.213 1.00 58.44 598 GLU A C 1
ATOM 4705 O O . GLU A 1 598 ? -19.879 -23.466 16.199 1.00 58.44 598 GLU A O 1
ATOM 4710 N N . LEU A 1 599 ? -19.737 -23.421 18.436 1.00 55.00 599 LEU A N 1
ATOM 4711 C CA . LEU A 1 599 ? -21.074 -23.987 18.689 1.00 55.00 599 LEU A CA 1
ATOM 4712 C C . LEU A 1 599 ? -22.215 -23.064 18.225 1.00 55.00 599 LEU A C 1
ATOM 4714 O O . LEU A 1 599 ? -23.282 -23.534 17.826 1.00 55.00 599 LEU A O 1
ATOM 4718 N N . MET A 1 600 ? -22.001 -21.747 18.278 1.00 55.00 600 MET A N 1
ATOM 4719 C CA . MET A 1 600 ? -22.996 -20.742 17.889 1.00 55.00 600 MET A CA 1
ATOM 4720 C C . MET A 1 600 ? -23.042 -20.552 16.369 1.00 55.00 600 MET A C 1
ATOM 4722 O O . MET A 1 600 ? -24.115 -20.294 15.828 1.00 55.00 600 MET A O 1
ATOM 4726 N N . LEU A 1 601 ? -21.911 -20.732 15.678 1.00 58.38 601 LEU A N 1
ATOM 4727 C CA . LEU A 1 601 ? -21.772 -20.501 14.236 1.00 58.38 601 LEU A CA 1
ATOM 4728 C C . LEU A 1 601 ? -22.476 -21.527 13.341 1.00 58.38 601 LEU A C 1
ATOM 4730 O O . LEU A 1 601 ? -22.823 -21.225 12.200 1.00 58.38 601 LEU A O 1
ATOM 4734 N N . PHE A 1 602 ? -22.714 -22.734 13.846 1.00 58.84 602 PHE A N 1
ATOM 4735 C CA . PHE A 1 602 ? -23.463 -23.767 13.123 1.00 58.84 602 PHE A CA 1
ATOM 4736 C C . PHE A 1 602 ? -24.870 -23.981 13.696 1.00 58.84 602 PHE A C 1
ATOM 4738 O O . PHE A 1 602 ? -25.599 -24.866 13.251 1.00 58.84 602 PHE A O 1
ATOM 4745 N N . SER A 1 603 ? -25.279 -23.146 14.659 1.00 59.59 603 SER A N 1
ATOM 4746 C CA . SER A 1 603 ? -26.638 -23.144 15.191 1.00 59.59 603 SER A CA 1
ATOM 4747 C C . SER A 1 603 ? -27.576 -22.355 14.267 1.00 59.59 603 SER A C 1
ATOM 4749 O O . SER A 1 603 ? -27.326 -21.175 14.009 1.00 59.59 603 SER A O 1
ATOM 4751 N N . PRO A 1 604 ? -28.717 -22.928 13.832 1.00 58.00 604 PRO A N 1
ATOM 4752 C CA . PRO A 1 604 ? -29.705 -22.213 13.018 1.00 58.00 604 PRO A CA 1
ATOM 4753 C C . PRO A 1 604 ? -30.256 -20.945 13.687 1.00 58.00 604 PRO A C 1
ATOM 4755 O O . PRO A 1 604 ? -30.774 -20.065 13.006 1.00 58.00 604 PRO A O 1
ATOM 4758 N N . LYS A 1 605 ? -30.153 -20.846 15.022 1.00 58.88 605 LYS A N 1
ATOM 4759 C CA . LYS A 1 605 ? -30.684 -19.727 15.812 1.00 58.88 605 LYS A CA 1
ATOM 4760 C C . LYS A 1 605 ? -29.859 -18.435 15.696 1.00 58.88 605 LYS A C 1
ATOM 4762 O O . LYS A 1 605 ? -30.388 -17.390 16.050 1.00 58.88 605 LYS A O 1
ATOM 4767 N N . ASN A 1 606 ? -28.624 -18.489 15.182 1.00 64.62 606 ASN A N 1
ATOM 4768 C CA . ASN A 1 606 ? -27.685 -17.355 15.128 1.00 64.62 606 ASN A CA 1
ATOM 4769 C C . ASN A 1 606 ? -27.183 -17.036 13.705 1.00 64.62 606 ASN A C 1
ATOM 4771 O O . ASN A 1 606 ? -26.056 -16.587 13.514 1.00 64.62 606 ASN A O 1
ATOM 4775 N N . SER A 1 607 ? -28.018 -17.234 12.683 1.00 66.62 607 SER A N 1
ATOM 4776 C CA . SER A 1 607 ? -27.640 -17.043 11.271 1.00 66.62 607 SER A CA 1
ATOM 4777 C C . SER A 1 607 ? -27.062 -15.654 10.942 1.00 66.62 607 SER A C 1
ATOM 4779 O O . SER A 1 607 ? -26.135 -15.547 10.132 1.00 66.62 607 SER A O 1
ATOM 4781 N N . THR A 1 608 ? -27.557 -14.590 11.586 1.00 69.25 608 THR A N 1
ATOM 4782 C CA . THR A 1 608 ? -27.062 -13.212 11.416 1.00 69.25 608 THR A CA 1
ATOM 4783 C C . THR A 1 608 ? -25.601 -13.087 11.839 1.00 69.25 608 THR A C 1
ATOM 4785 O O . THR A 1 608 ? -24.784 -12.585 11.063 1.00 69.25 608 THR A O 1
ATOM 4788 N N . TYR A 1 609 ? -25.260 -13.629 13.010 1.00 72.25 609 TYR A N 1
ATOM 4789 C CA . TYR A 1 609 ? -23.904 -13.692 13.545 1.00 72.25 609 TYR A CA 1
ATOM 4790 C C . TYR A 1 609 ? -22.952 -14.428 12.595 1.00 72.25 609 TYR A C 1
ATOM 4792 O O . TYR A 1 609 ? -21.923 -13.881 12.194 1.00 72.25 609 TYR A O 1
ATOM 4800 N N . CYS A 1 610 ? -23.350 -15.614 12.131 1.00 70.00 610 CYS A N 1
ATOM 4801 C CA . CYS A 1 610 ? -22.558 -16.416 11.196 1.00 70.00 610 CYS A CA 1
ATOM 4802 C C . CYS A 1 610 ? -22.249 -15.655 9.908 1.00 70.00 610 CYS A C 1
ATOM 4804 O O . CYS A 1 610 ? -21.110 -15.605 9.449 1.00 70.00 610 CYS A O 1
ATOM 4806 N N . SER A 1 611 ? -23.264 -15.005 9.339 1.00 70.00 611 SER A N 1
ATOM 4807 C CA . SER A 1 611 ? -23.106 -14.268 8.088 1.00 70.00 611 SER A CA 1
ATOM 4808 C C . SER A 1 611 ? -22.196 -13.037 8.210 1.00 70.00 611 SER A C 1
ATOM 4810 O O . SER A 1 611 ? -21.644 -12.590 7.208 1.00 70.00 611 SER A O 1
ATOM 4812 N N . ALA A 1 612 ? -22.079 -12.421 9.392 1.00 71.00 612 ALA A N 1
ATOM 4813 C CA . ALA A 1 612 ? -21.158 -11.304 9.620 1.00 71.00 612 ALA A CA 1
ATOM 4814 C C . ALA A 1 612 ? -19.707 -11.799 9.721 1.00 71.00 612 ALA A C 1
ATOM 4816 O O . ALA A 1 612 ? -18.808 -11.213 9.118 1.00 71.00 612 ALA A O 1
ATOM 4817 N N . TYR A 1 613 ? -19.500 -12.919 10.417 1.00 72.75 613 TYR A N 1
ATOM 4818 C CA . TYR A 1 613 ? -18.176 -13.471 10.710 1.00 72.75 613 TYR A CA 1
ATOM 4819 C C . TYR A 1 613 ? -17.486 -14.139 9.520 1.00 72.75 613 TYR A C 1
ATOM 4821 O O . TYR A 1 613 ? -16.262 -14.123 9.445 1.00 72.75 613 TYR A O 1
ATOM 4829 N N . PHE A 1 614 ? -18.244 -14.699 8.580 1.00 72.31 614 PHE A N 1
ATOM 4830 C CA . PHE A 1 614 ? -17.697 -15.449 7.445 1.00 72.31 614 PHE A CA 1
ATOM 4831 C C . PHE A 1 614 ? -17.436 -14.611 6.191 1.00 72.31 614 PHE A C 1
ATOM 4833 O O . PHE A 1 614 ? -17.349 -15.164 5.106 1.00 72.31 614 PHE A O 1
ATOM 4840 N N . SER A 1 615 ? -17.324 -13.290 6.316 1.00 72.38 615 SER A N 1
ATOM 4841 C CA . SER A 1 615 ? -17.228 -12.375 5.172 1.00 72.38 615 SER A CA 1
ATOM 4842 C C . SER A 1 615 ? -15.793 -12.026 4.742 1.00 72.38 615 SER A C 1
ATOM 4844 O O . SER A 1 615 ? -15.585 -11.012 4.079 1.00 72.38 615 SER A O 1
ATOM 4846 N N . ASP A 1 616 ? -14.804 -12.847 5.112 1.00 88.25 616 ASP A N 1
ATOM 4847 C CA . ASP A 1 616 ? -13.385 -12.655 4.765 1.00 88.25 616 ASP A CA 1
ATOM 4848 C C . ASP A 1 616 ? -13.152 -12.563 3.239 1.00 88.25 616 ASP A C 1
ATOM 4850 O O . ASP A 1 616 ? -14.019 -12.896 2.422 1.00 88.25 616 ASP A O 1
ATOM 4854 N N . PHE A 1 617 ? -11.970 -12.091 2.847 1.00 93.19 617 PHE A N 1
ATOM 4855 C CA . PHE A 1 617 ? -11.587 -11.918 1.447 1.00 93.19 617 PHE A CA 1
ATOM 4856 C C . PHE A 1 617 ? -10.553 -12.970 1.053 1.00 93.19 617 PHE A C 1
ATOM 4858 O O . PHE A 1 617 ? -9.786 -13.437 1.894 1.00 93.19 617 PHE A O 1
ATOM 4865 N N . MET A 1 618 ? -10.544 -13.379 -0.213 1.00 94.94 618 MET A N 1
ATOM 4866 C CA . MET A 1 618 ? -9.598 -14.377 -0.710 1.00 94.94 618 MET A CA 1
ATOM 4867 C C . MET A 1 618 ? -9.032 -13.976 -2.069 1.00 94.94 618 MET A C 1
ATOM 4869 O O . MET A 1 618 ? -9.782 -13.606 -2.969 1.00 94.94 618 MET A O 1
ATOM 4873 N N . CYS A 1 619 ? -7.719 -14.093 -2.232 1.00 96.25 619 CYS A N 1
ATOM 4874 C CA . CYS A 1 619 ? -7.044 -14.012 -3.523 1.00 96.25 619 CYS A CA 1
ATOM 4875 C C . CYS A 1 619 ? -6.719 -15.437 -3.991 1.00 96.25 619 CYS A C 1
ATOM 4877 O O . CYS A 1 619 ? -5.949 -16.153 -3.352 1.00 96.25 619 CYS A O 1
ATOM 4879 N N . VAL A 1 620 ? -7.352 -15.867 -5.081 1.00 96.06 620 VAL A N 1
ATOM 4880 C CA . VAL A 1 620 ? -7.214 -17.205 -5.666 1.00 96.06 620 VAL A CA 1
ATOM 4881 C C . VAL A 1 620 ? -6.257 -17.136 -6.846 1.00 96.06 620 VAL A C 1
ATOM 4883 O O . VAL A 1 620 ? -6.437 -16.309 -7.740 1.00 96.06 620 VAL A O 1
ATOM 4886 N N . ARG A 1 621 ? -5.267 -18.029 -6.873 1.00 95.12 621 ARG A N 1
ATOM 4887 C CA . ARG A 1 621 ? -4.223 -18.071 -7.897 1.00 95.12 621 ARG A CA 1
ATOM 4888 C C . ARG A 1 621 ? -4.073 -19.460 -8.484 1.00 95.12 621 ARG A C 1
ATOM 4890 O O . ARG A 1 621 ? -3.793 -20.419 -7.773 1.00 95.12 621 ARG A O 1
ATOM 4897 N N . TYR A 1 622 ? -4.235 -19.559 -9.795 1.00 93.12 622 TYR A N 1
ATOM 4898 C CA . TYR A 1 622 ? -3.952 -20.781 -10.538 1.00 93.12 622 TYR A CA 1
ATOM 4899 C C . TYR A 1 622 ? -2.705 -20.571 -11.375 1.00 93.12 622 TYR A C 1
ATOM 4901 O O . TYR A 1 622 ? -2.759 -19.837 -12.358 1.00 93.12 622 TYR A O 1
ATOM 4909 N N . SER A 1 623 ? -1.609 -21.217 -10.995 1.00 90.19 623 SER A N 1
ATOM 4910 C CA . SER A 1 623 ? -0.341 -21.156 -11.722 1.00 90.19 623 SER A CA 1
ATOM 4911 C C . SER A 1 623 ? -0.306 -22.157 -12.884 1.00 90.19 623 SER A C 1
ATOM 4913 O O . SER A 1 623 ? -1.074 -23.127 -12.939 1.00 90.19 623 SER A O 1
ATOM 4915 N N . ASN A 1 624 ? 0.626 -21.941 -13.812 1.00 87.12 624 ASN A N 1
ATOM 4916 C CA . ASN A 1 624 ? 0.869 -22.797 -14.977 1.00 87.12 624 ASN A CA 1
ATOM 4917 C C . ASN A 1 624 ? -0.356 -22.947 -15.902 1.00 87.12 624 ASN A C 1
ATOM 4919 O O . ASN A 1 624 ? -0.718 -24.054 -16.315 1.00 87.12 624 ASN A O 1
ATOM 4923 N N . ILE A 1 625 ? -1.040 -21.836 -16.181 1.00 88.25 625 ILE A N 1
ATOM 4924 C CA . ILE A 1 625 ? -2.216 -21.790 -17.052 1.00 88.25 625 ILE A CA 1
ATOM 4925 C C . ILE A 1 625 ? -1.807 -21.407 -18.466 1.00 88.25 625 ILE A C 1
ATOM 4927 O O . ILE A 1 625 ? -1.214 -20.351 -18.690 1.00 88.25 625 ILE A O 1
ATOM 4931 N N . ASP A 1 626 ? -2.189 -22.254 -19.419 1.00 84.38 626 ASP A N 1
ATOM 4932 C CA . ASP A 1 626 ? -2.026 -21.980 -20.839 1.00 84.38 626 ASP A CA 1
ATOM 4933 C C . ASP A 1 626 ? -3.212 -21.156 -21.337 1.00 84.38 626 ASP A C 1
ATOM 4935 O O . ASP A 1 626 ? -4.371 -21.571 -21.237 1.00 84.38 626 ASP A O 1
ATOM 4939 N N . PHE A 1 627 ? -2.916 -19.973 -21.869 1.00 82.56 627 PHE A N 1
ATOM 4940 C CA . PHE A 1 627 ? -3.885 -19.117 -22.545 1.00 82.56 627 PHE A CA 1
ATOM 4941 C C . PHE A 1 627 ? -3.687 -19.214 -24.060 1.00 82.56 627 PHE A C 1
ATOM 4943 O O . PHE A 1 627 ? -2.541 -19.272 -24.513 1.00 82.56 627 PHE A O 1
ATOM 4950 N N . PRO A 1 628 ? -4.775 -19.211 -24.851 1.00 81.38 628 PRO A N 1
ATOM 4951 C CA . PRO A 1 628 ? -4.673 -19.241 -26.302 1.00 81.38 628 PRO A CA 1
ATOM 4952 C C . PRO A 1 628 ? -3.999 -17.972 -26.837 1.00 81.38 628 PRO A C 1
ATOM 4954 O O . PRO A 1 628 ? -4.153 -16.885 -26.273 1.00 81.38 628 PRO A O 1
ATOM 4957 N N . ASP A 1 629 ? -3.294 -18.115 -27.959 1.00 82.31 629 ASP A N 1
ATOM 4958 C CA . ASP A 1 629 ? -2.669 -16.988 -28.648 1.00 82.31 629 ASP A CA 1
ATOM 4959 C C . ASP A 1 629 ? -3.721 -15.982 -29.132 1.00 82.31 629 ASP A C 1
ATOM 4961 O O . ASP A 1 629 ? -4.786 -16.337 -29.648 1.00 82.31 629 ASP A O 1
ATOM 4965 N N . LYS A 1 630 ? -3.404 -14.694 -28.997 1.00 81.44 630 LYS A N 1
ATOM 4966 C CA . LYS A 1 630 ? -4.270 -13.599 -29.425 1.00 81.44 630 LYS A CA 1
ATOM 4967 C C . LYS A 1 630 ? -4.007 -13.250 -30.888 1.00 81.44 630 LYS A C 1
ATOM 4969 O O . LYS A 1 630 ? -2.918 -12.804 -31.254 1.00 81.44 630 LYS A O 1
ATOM 4974 N N . SER A 1 631 ? -5.032 -13.412 -31.721 1.00 82.56 631 SER A N 1
ATOM 4975 C CA . SER A 1 631 ? -5.031 -12.994 -33.127 1.00 82.56 631 SER A CA 1
ATOM 4976 C C . SER A 1 631 ? -5.271 -11.488 -33.284 1.00 82.56 631 SER A C 1
ATOM 4978 O O . SER A 1 631 ? -5.944 -10.877 -32.455 1.00 82.56 631 SER A O 1
ATOM 4980 N N . GLY A 1 632 ? -4.800 -10.897 -34.387 1.00 81.06 632 GLY A N 1
ATOM 4981 C CA . GLY A 1 632 ? -5.056 -9.486 -34.718 1.00 81.06 632 GLY A CA 1
ATOM 4982 C C . GLY A 1 632 ? -4.165 -8.480 -33.982 1.00 81.06 632 GLY A C 1
ATOM 4983 O O . GLY A 1 632 ? -4.413 -7.280 -34.056 1.00 81.06 632 GLY A O 1
ATOM 4984 N N . LEU A 1 633 ? -3.135 -8.959 -33.279 1.00 82.44 633 LEU A N 1
ATOM 4985 C CA . LEU A 1 633 ? -2.052 -8.124 -32.764 1.00 82.44 633 LEU A CA 1
ATOM 4986 C C . LEU A 1 633 ? -1.093 -7.741 -33.899 1.00 82.44 633 LEU A C 1
ATOM 4988 O O . LEU A 1 633 ? -0.930 -8.499 -34.855 1.00 82.44 633 LEU A O 1
ATOM 4992 N N . CYS A 1 634 ? -0.432 -6.588 -33.779 1.00 77.75 634 CYS A N 1
ATOM 4993 C CA . CYS A 1 634 ? 0.720 -6.288 -34.628 1.00 77.75 634 CYS A CA 1
ATOM 4994 C C . CYS A 1 634 ? 1.856 -7.291 -34.356 1.00 77.75 634 CYS A C 1
ATOM 4996 O O . CYS A 1 634 ? 1.915 -7.891 -33.279 1.00 77.75 634 CYS A O 1
ATOM 4998 N N . ASP A 1 635 ? 2.768 -7.461 -35.317 1.00 71.44 635 ASP A N 1
ATOM 4999 C CA . ASP A 1 635 ? 3.867 -8.437 -35.233 1.00 71.44 635 ASP A CA 1
ATOM 5000 C C . ASP A 1 635 ? 4.678 -8.326 -33.934 1.00 71.44 635 ASP A C 1
ATOM 5002 O O . ASP A 1 635 ? 5.079 -9.338 -33.358 1.00 71.44 635 ASP A O 1
ATOM 5006 N N . GLU A 1 636 ? 4.899 -7.099 -33.460 1.00 71.62 636 GLU A N 1
ATOM 5007 C CA . GLU A 1 636 ? 5.639 -6.809 -32.233 1.00 71.62 636 GLU A CA 1
ATOM 5008 C C . GLU A 1 636 ? 4.915 -7.338 -30.987 1.00 71.62 636 GLU A C 1
ATOM 5010 O O . GLU A 1 636 ? 5.458 -8.166 -30.252 1.00 71.62 636 GLU A O 1
ATOM 5015 N N . LEU A 1 637 ? 3.658 -6.934 -30.782 1.00 79.25 637 LEU A N 1
ATOM 5016 C CA . LEU A 1 637 ? 2.858 -7.377 -29.638 1.00 79.25 637 LEU A CA 1
ATOM 5017 C C . LEU A 1 637 ? 2.552 -8.869 -29.690 1.00 79.25 637 LEU A C 1
ATOM 5019 O O . LEU A 1 637 ? 2.512 -9.516 -28.647 1.00 79.25 637 LEU A O 1
ATOM 5023 N N . SER A 1 638 ? 2.368 -9.426 -30.888 1.00 82.00 638 SER A N 1
ATOM 5024 C CA . SER A 1 638 ? 2.166 -10.861 -31.066 1.00 82.00 638 SER A CA 1
ATOM 5025 C C . SER A 1 638 ? 3.339 -11.650 -30.483 1.00 82.00 638 SER A C 1
ATOM 5027 O O . SER A 1 638 ? 3.118 -12.596 -29.740 1.00 82.00 638 SER A O 1
ATOM 5029 N N . ARG A 1 639 ? 4.591 -11.229 -30.705 1.00 75.00 639 ARG A N 1
ATOM 5030 C CA . ARG A 1 639 ? 5.764 -11.919 -30.131 1.00 75.00 639 ARG A CA 1
ATOM 5031 C C . ARG A 1 639 ? 5.877 -11.790 -28.624 1.00 75.00 639 ARG A C 1
ATOM 5033 O O . ARG A 1 639 ? 6.333 -12.723 -27.970 1.00 75.00 639 ARG A O 1
ATOM 5040 N N . ILE A 1 640 ? 5.503 -10.631 -28.097 1.00 79.50 640 ILE A N 1
ATOM 5041 C CA . ILE A 1 640 ? 5.559 -10.368 -26.662 1.00 79.50 640 ILE A CA 1
ATOM 5042 C C . ILE A 1 640 ? 4.494 -11.207 -25.945 1.00 79.50 640 ILE A C 1
ATOM 5044 O O . ILE A 1 640 ? 4.806 -11.905 -24.987 1.00 79.50 640 ILE A O 1
ATOM 5048 N N . VAL A 1 641 ? 3.248 -11.170 -26.424 1.00 82.44 641 VAL A N 1
ATOM 5049 C CA . VAL A 1 641 ? 2.076 -11.734 -25.730 1.00 82.44 641 VAL A CA 1
ATOM 5050 C C . VAL A 1 641 ? 1.861 -13.213 -26.052 1.00 82.44 641 VAL A C 1
ATOM 5052 O O . VAL A 1 641 ? 1.515 -13.997 -25.168 1.00 82.44 641 VAL A O 1
ATOM 5055 N N . ASN A 1 642 ? 2.116 -13.641 -27.289 1.00 82.44 642 ASN A N 1
ATOM 5056 C CA . ASN A 1 642 ? 2.007 -15.044 -27.704 1.00 82.44 642 ASN A CA 1
ATOM 5057 C C . ASN A 1 642 ? 3.315 -15.808 -27.434 1.00 82.44 642 ASN A C 1
ATOM 5059 O O . ASN A 1 642 ? 3.711 -16.703 -28.182 1.00 82.44 642 ASN A O 1
ATOM 5063 N N . ASN A 1 643 ? 4.010 -15.453 -26.348 1.00 73.00 643 ASN A N 1
ATOM 5064 C CA . ASN A 1 643 ? 5.059 -16.298 -25.803 1.00 73.00 643 ASN A CA 1
ATOM 5065 C C . ASN A 1 643 ? 4.395 -17.558 -25.220 1.00 73.00 643 ASN A C 1
ATOM 5067 O O . ASN A 1 643 ? 3.343 -17.491 -24.584 1.00 73.00 643 ASN A O 1
ATOM 5071 N N . ARG A 1 644 ? 4.951 -18.748 -25.454 1.00 71.12 644 ARG A N 1
ATOM 5072 C CA . ARG A 1 644 ? 4.386 -20.012 -24.935 1.00 71.12 644 ARG A CA 1
ATOM 5073 C C . ARG A 1 644 ? 4.608 -20.180 -23.422 1.00 71.12 644 ARG A C 1
ATOM 5075 O O . ARG A 1 644 ? 4.755 -21.295 -22.936 1.00 71.12 644 ARG A O 1
ATOM 5082 N N . CYS A 1 645 ? 4.689 -19.072 -22.691 1.00 77.50 645 CYS A N 1
ATOM 5083 C CA . CYS A 1 645 ? 4.866 -19.051 -21.254 1.00 77.50 645 CYS A CA 1
ATOM 5084 C C . CYS A 1 645 ? 3.512 -19.285 -20.588 1.00 77.50 645 CYS A C 1
ATOM 5086 O O . CYS A 1 645 ? 2.539 -18.580 -20.868 1.00 77.50 645 CYS A O 1
ATOM 5088 N N . SER A 1 646 ? 3.468 -20.263 -19.693 1.00 82.56 646 SER A N 1
ATOM 5089 C CA . SER A 1 646 ? 2.334 -20.461 -18.806 1.00 82.56 646 SER A CA 1
ATOM 5090 C C . SER A 1 646 ? 2.274 -19.326 -17.784 1.00 82.56 646 SER A C 1
ATOM 5092 O O . SER A 1 646 ? 3.316 -18.877 -17.308 1.00 82.56 646 SER A O 1
ATOM 5094 N N . VAL A 1 647 ? 1.076 -18.872 -17.430 1.00 90.00 647 VAL A N 1
ATOM 5095 C CA . VAL A 1 647 ? 0.878 -17.702 -16.555 1.00 90.00 647 VAL A CA 1
ATOM 5096 C C . VAL A 1 647 ? 0.005 -18.045 -15.353 1.00 90.00 647 VAL A C 1
ATOM 5098 O O . VAL A 1 647 ? -0.588 -19.126 -15.298 1.00 90.00 647 VAL A O 1
ATOM 5101 N N . THR A 1 648 ? -0.087 -17.130 -14.393 1.00 92.44 648 THR A N 1
ATOM 5102 C CA . THR A 1 648 ? -0.928 -17.291 -13.207 1.00 92.44 648 THR A CA 1
ATOM 5103 C C . THR A 1 648 ? -2.247 -16.548 -13.403 1.00 92.44 648 THR A C 1
ATOM 5105 O O . THR A 1 648 ? -2.272 -15.332 -13.571 1.00 92.44 648 THR A O 1
ATOM 5108 N N . TRP A 1 649 ? -3.381 -17.249 -13.377 1.00 94.44 649 TRP A N 1
ATOM 5109 C CA . TRP A 1 649 ? -4.683 -16.579 -13.315 1.00 94.44 649 TRP A CA 1
ATOM 5110 C C . TRP A 1 649 ? -4.962 -16.123 -11.882 1.00 94.44 649 TRP A C 1
ATOM 5112 O O . TRP A 1 649 ? -4.763 -16.900 -10.948 1.00 94.44 649 TRP A O 1
ATOM 5122 N N . VAL A 1 650 ? -5.447 -14.890 -11.719 1.00 95.81 650 VAL A N 1
ATOM 5123 C CA . VAL A 1 650 ? -5.750 -14.277 -10.418 1.00 95.81 650 VAL A CA 1
ATOM 5124 C C . VAL A 1 650 ? -7.234 -13.927 -10.348 1.00 95.81 650 VAL A C 1
ATOM 5126 O O . VAL A 1 650 ? -7.756 -13.240 -11.229 1.00 95.81 650 VAL A O 1
ATOM 5129 N N . GLY A 1 651 ? -7.898 -14.373 -9.284 1.00 95.81 651 GLY A N 1
ATOM 5130 C CA . GLY A 1 651 ? -9.287 -14.047 -8.984 1.00 95.81 651 GLY A CA 1
ATOM 5131 C C . GLY A 1 651 ? -9.464 -13.584 -7.545 1.00 95.81 651 GLY A C 1
ATOM 5132 O O . GLY A 1 651 ? -9.120 -14.293 -6.601 1.00 95.81 651 GLY A O 1
ATOM 5133 N N . HIS A 1 652 ? -10.060 -12.413 -7.367 1.00 96.75 652 HIS A N 1
ATOM 5134 C CA . HIS A 1 652 ? -10.383 -11.845 -6.067 1.00 96.75 652 HIS A CA 1
ATOM 5135 C C . HIS A 1 652 ? -11.814 -12.201 -5.680 1.00 96.75 652 HIS A C 1
ATOM 5137 O O . HIS A 1 652 ? -12.779 -11.908 -6.392 1.00 96.75 652 HIS A O 1
ATOM 5143 N N . CYS A 1 653 ? -11.947 -12.875 -4.546 1.00 95.06 653 CYS A N 1
ATOM 5144 C CA . CYS A 1 653 ? -13.189 -13.455 -4.073 1.00 95.06 653 CYS A CA 1
ATOM 5145 C C . CYS A 1 653 ? -13.584 -12.901 -2.707 1.00 95.06 653 CYS A C 1
ATOM 5147 O O . CYS A 1 653 ? -12.748 -12.544 -1.876 1.00 95.06 653 CYS A O 1
ATOM 5149 N N . LYS A 1 654 ? -14.889 -12.918 -2.450 1.00 92.62 654 LYS A N 1
ATOM 5150 C CA . LYS A 1 654 ? -15.476 -12.702 -1.128 1.00 92.62 654 LYS A CA 1
ATOM 5151 C C . LYS A 1 654 ? -16.027 -14.022 -0.609 1.00 92.62 654 LYS A C 1
ATOM 5153 O O . LYS A 1 654 ? -16.709 -14.741 -1.342 1.00 92.62 654 LYS A O 1
ATOM 5158 N N . VAL A 1 655 ? -15.765 -14.335 0.655 1.00 90.25 655 VAL A N 1
ATOM 5159 C CA . VAL A 1 655 ? -16.402 -15.469 1.323 1.00 90.25 655 VAL A CA 1
ATOM 5160 C C . VAL A 1 655 ? -17.839 -15.066 1.660 1.00 90.25 655 VAL A C 1
ATOM 5162 O O . VAL A 1 655 ? -18.085 -14.065 2.329 1.00 90.25 655 VAL A O 1
ATOM 5165 N N . VAL A 1 656 ? -18.814 -15.811 1.144 1.00 87.25 656 VAL A N 1
ATOM 5166 C CA . VAL A 1 656 ? -20.251 -15.537 1.341 1.00 87.25 656 VAL A CA 1
ATOM 5167 C C . VAL A 1 656 ? -20.893 -16.474 2.361 1.00 87.25 656 VAL A C 1
ATOM 5169 O O . VAL A 1 656 ? -22.006 -16.227 2.823 1.00 87.25 656 VAL A O 1
ATOM 5172 N N . GLY A 1 657 ? -20.198 -17.543 2.748 1.00 82.69 657 GLY A N 1
ATOM 5173 C CA . GLY A 1 657 ? -20.640 -18.438 3.806 1.00 82.69 657 GLY A CA 1
ATOM 5174 C C . GLY A 1 657 ? -19.635 -19.540 4.101 1.00 82.69 657 GLY A C 1
ATOM 5175 O O . GLY A 1 657 ? -18.775 -19.849 3.280 1.00 82.69 657 GLY A O 1
ATOM 5176 N N . VAL A 1 658 ? -19.771 -20.150 5.274 1.00 83.00 658 VAL A N 1
ATOM 5177 C CA . VAL A 1 658 ? -18.959 -21.290 5.707 1.00 83.00 658 VAL A CA 1
ATOM 5178 C C . VAL A 1 658 ? -19.881 -22.361 6.278 1.00 83.00 658 VAL A C 1
ATOM 5180 O O . VAL A 1 658 ? -20.798 -22.055 7.038 1.00 83.00 658 VAL A O 1
ATOM 5183 N N . ILE A 1 659 ? -19.667 -23.615 5.885 1.00 82.12 659 ILE A N 1
ATOM 5184 C CA . ILE A 1 659 ? -20.487 -24.762 6.291 1.00 82.12 659 ILE A CA 1
ATOM 5185 C C . ILE A 1 659 ? -19.572 -25.855 6.838 1.00 82.12 659 ILE A C 1
ATOM 5187 O O . ILE A 1 659 ? -18.561 -26.172 6.221 1.00 82.12 659 ILE A O 1
ATOM 5191 N N . SER A 1 660 ? -19.937 -26.456 7.970 1.00 79.31 660 SER A N 1
ATOM 5192 C CA . SER A 1 660 ? -19.270 -27.652 8.495 1.00 79.31 660 SER A CA 1
ATOM 5193 C C . SER A 1 660 ? -20.030 -28.908 8.066 1.00 79.31 660 SER A C 1
ATOM 5195 O O . SER A 1 660 ? -21.236 -29.011 8.295 1.00 79.31 660 SER A O 1
ATOM 5197 N N . ILE A 1 661 ? -19.345 -29.848 7.409 1.00 81.44 661 ILE A N 1
ATOM 5198 C CA . ILE A 1 661 ? -19.901 -31.122 6.930 1.00 81.44 661 ILE A CA 1
ATOM 5199 C C . ILE A 1 661 ? -18.873 -32.229 7.181 1.00 81.44 661 ILE A C 1
ATOM 5201 O O . ILE A 1 661 ? -17.791 -32.183 6.606 1.00 81.44 661 ILE A O 1
ATOM 5205 N N . ASN A 1 662 ? -19.216 -33.254 7.973 1.00 81.19 662 ASN A N 1
ATOM 5206 C CA . ASN A 1 662 ? -18.389 -34.456 8.193 1.00 81.19 662 ASN A CA 1
ATOM 5207 C C . ASN A 1 662 ? -16.901 -34.139 8.457 1.00 81.19 662 ASN A C 1
ATOM 5209 O O . ASN A 1 662 ? -16.031 -34.590 7.713 1.00 81.19 662 ASN A O 1
ATOM 5213 N N . GLU A 1 663 ? -16.622 -33.308 9.468 1.00 79.75 663 GLU A N 1
ATOM 5214 C CA . GLU A 1 663 ? -15.265 -32.854 9.839 1.00 79.75 663 GLU A CA 1
ATOM 5215 C C . GLU A 1 663 ? -14.514 -32.055 8.756 1.00 79.75 663 GLU A C 1
ATOM 5217 O O . GLU A 1 663 ? -13.310 -31.821 8.876 1.00 79.75 663 GLU A O 1
ATOM 5222 N N . LYS A 1 664 ? -15.200 -31.592 7.708 1.00 85.31 664 LYS A N 1
ATOM 5223 C CA . LYS A 1 664 ? -14.672 -30.674 6.693 1.00 85.31 664 LYS A CA 1
ATOM 5224 C C . LYS A 1 664 ? -15.370 -29.328 6.793 1.00 85.31 664 LYS A C 1
ATOM 5226 O O . LYS A 1 664 ? -16.578 -29.256 7.010 1.00 85.31 664 LYS A O 1
ATOM 5231 N N . ILE A 1 665 ? -14.606 -28.266 6.588 1.00 86.38 665 ILE A N 1
ATOM 5232 C CA . ILE A 1 665 ? -15.121 -26.911 6.463 1.00 86.38 665 ILE A CA 1
ATOM 5233 C C . ILE A 1 665 ? -15.184 -26.558 4.978 1.00 86.38 665 ILE A C 1
ATOM 5235 O O . ILE A 1 665 ? -14.196 -26.690 4.257 1.00 86.38 665 ILE A O 1
ATOM 5239 N N . VAL A 1 666 ? -16.350 -26.105 4.528 1.00 88.69 666 VAL A N 1
ATOM 5240 C CA . VAL A 1 666 ? -16.601 -25.644 3.163 1.00 88.69 666 VAL A CA 1
ATOM 5241 C C . VAL A 1 666 ? -16.768 -24.131 3.179 1.00 88.69 666 VAL A C 1
ATOM 5243 O O . VAL A 1 666 ? -17.747 -23.635 3.737 1.00 88.69 666 VAL A O 1
ATOM 5246 N N . PHE A 1 667 ? -15.846 -23.401 2.557 1.00 90.19 667 PHE A N 1
ATOM 5247 C CA . PHE A 1 667 ? -15.976 -21.967 2.314 1.00 90.19 667 PHE A CA 1
ATOM 5248 C C . PHE A 1 667 ? -16.637 -21.751 0.957 1.00 90.19 667 PHE A C 1
ATOM 5250 O O . PHE A 1 667 ? -16.161 -22.244 -0.064 1.00 90.19 667 PHE A O 1
ATOM 5257 N N . LYS A 1 668 ? -17.735 -21.000 0.950 1.00 91.19 668 LYS A N 1
ATOM 5258 C CA . LYS A 1 668 ? -18.421 -20.573 -0.265 1.00 91.19 668 LYS A CA 1
ATOM 5259 C C . LYS A 1 668 ? -17.852 -19.243 -0.709 1.00 91.19 668 LYS A C 1
ATOM 5261 O O . LYS A 1 668 ? -17.958 -18.256 0.018 1.00 91.19 668 LYS A O 1
ATOM 5266 N N . LEU A 1 669 ? -17.272 -19.227 -1.896 1.00 93.44 669 LEU A N 1
ATOM 5267 C CA . LEU A 1 669 ? -16.622 -18.072 -2.491 1.00 93.44 669 LEU A CA 1
ATOM 5268 C C . LEU A 1 669 ? -17.504 -17.500 -3.592 1.00 93.44 669 LEU A C 1
ATOM 5270 O O . LEU A 1 669 ? -18.110 -18.247 -4.357 1.00 93.44 669 LEU A O 1
ATOM 5274 N N . GLN A 1 670 ? -17.537 -16.180 -3.694 1.00 93.25 670 GLN A N 1
ATOM 5275 C CA . GLN A 1 670 ? -18.062 -15.458 -4.843 1.00 93.25 670 GLN A CA 1
ATOM 5276 C C . GLN A 1 670 ? -16.907 -14.703 -5.498 1.00 93.25 670 GLN A C 1
ATOM 5278 O O . GLN A 1 670 ? -16.256 -13.901 -4.828 1.00 93.25 670 GLN A O 1
ATOM 5283 N N . LEU A 1 671 ? -16.671 -14.939 -6.791 1.00 94.50 671 LEU A N 1
ATOM 5284 C CA . LEU A 1 671 ? -15.720 -14.155 -7.577 1.00 94.50 671 LEU A CA 1
ATOM 5285 C C . LEU A 1 671 ? -16.267 -12.737 -7.739 1.00 94.50 671 LEU A C 1
ATOM 5287 O O . LEU A 1 671 ? -17.377 -12.550 -8.241 1.00 94.50 671 LEU A O 1
ATOM 5291 N N . VAL A 1 672 ? -15.489 -11.756 -7.290 1.00 93.56 672 VAL A N 1
ATOM 5292 C CA . VAL A 1 672 ? -15.826 -10.333 -7.375 1.00 93.56 672 VAL A CA 1
ATOM 5293 C C . VAL A 1 672 ? -15.128 -9.708 -8.574 1.00 93.56 672 VAL A C 1
ATOM 5295 O O . VAL A 1 672 ? -15.775 -9.043 -9.379 1.00 93.56 672 VAL A O 1
ATOM 5298 N N . GLN A 1 673 ? -13.824 -9.953 -8.708 1.00 93.31 673 GLN A N 1
ATOM 5299 C CA . GLN A 1 673 ? -12.997 -9.316 -9.723 1.00 93.31 673 GLN A CA 1
ATOM 5300 C C . GLN A 1 673 ? -11.905 -10.267 -10.231 1.00 93.31 673 GLN A C 1
ATOM 5302 O O . GLN A 1 673 ? -11.300 -11.017 -9.469 1.00 93.31 673 GLN A O 1
ATOM 5307 N N . SER A 1 674 ? -11.658 -10.220 -11.538 1.00 93.75 674 SER A N 1
ATOM 5308 C CA . SER A 1 674 ? -10.502 -10.820 -12.212 1.00 93.75 674 SER A CA 1
ATOM 5309 C C . SER A 1 674 ? -10.225 -10.019 -13.483 1.00 93.75 674 SER A C 1
ATOM 5311 O O . SER A 1 674 ? -11.169 -9.749 -14.229 1.00 93.75 674 SER A O 1
ATOM 5313 N N . ASP A 1 675 ? -8.970 -9.669 -13.768 1.00 91.00 675 ASP A N 1
ATOM 5314 C CA . ASP A 1 675 ? -8.643 -8.889 -14.980 1.00 91.00 675 ASP A CA 1
ATOM 5315 C C . ASP A 1 675 ? -8.881 -9.683 -16.261 1.00 91.00 675 ASP A C 1
ATOM 5317 O O . ASP A 1 675 ? -9.281 -9.135 -17.288 1.00 91.00 675 ASP A O 1
ATOM 5321 N N . VAL A 1 676 ? -8.637 -10.991 -16.181 1.00 90.00 676 VAL A N 1
ATOM 5322 C CA . VAL A 1 676 ? -8.854 -11.934 -17.272 1.00 90.00 676 VAL A CA 1
ATOM 5323 C C . VAL A 1 676 ? -10.001 -12.862 -16.878 1.00 90.00 676 VAL A C 1
ATOM 5325 O O . VAL A 1 676 ? -9.982 -13.392 -15.763 1.00 90.00 676 VAL A O 1
ATOM 5328 N N . PRO A 1 677 ? -11.006 -13.077 -17.750 1.00 88.81 677 PRO A N 1
ATOM 5329 C CA . PRO A 1 677 ? -12.132 -13.955 -17.446 1.00 88.81 677 PRO A CA 1
ATOM 5330 C C . PRO A 1 677 ? -11.676 -15.350 -17.011 1.00 88.81 677 PRO A C 1
ATOM 5332 O O . PRO A 1 677 ? -10.699 -15.867 -17.553 1.00 88.81 677 PRO A O 1
ATOM 5335 N N . LEU A 1 678 ? -12.406 -15.965 -16.071 1.00 89.25 678 LEU A N 1
ATOM 5336 C CA . LEU A 1 678 ? -12.127 -17.317 -15.577 1.00 89.25 678 LEU A CA 1
ATOM 5337 C C . LEU A 1 678 ? -11.998 -18.306 -16.758 1.00 89.25 678 LEU A C 1
ATOM 5339 O O . LEU A 1 678 ? -12.988 -18.547 -17.458 1.00 89.25 678 LEU A O 1
ATOM 5343 N N . PRO A 1 679 ? -10.810 -18.894 -16.997 1.00 87.25 679 PRO A N 1
ATOM 5344 C CA . PRO A 1 679 ? -10.618 -19.841 -18.086 1.00 87.25 679 PRO A CA 1
ATOM 5345 C C . PRO A 1 679 ? -11.496 -21.082 -17.911 1.00 87.25 679 PRO A C 1
ATOM 5347 O O . PRO A 1 679 ? -11.532 -21.676 -16.835 1.00 87.25 679 PRO A O 1
ATOM 5350 N N . LEU A 1 680 ? -12.143 -21.538 -18.989 1.00 83.75 680 LEU A N 1
ATOM 5351 C CA . LEU A 1 680 ? -13.050 -22.699 -18.952 1.00 83.75 680 LEU A CA 1
ATOM 5352 C C . LEU A 1 680 ? -12.375 -23.975 -18.420 1.00 83.75 680 LEU A C 1
ATOM 5354 O O . LEU A 1 680 ? -13.020 -24.783 -17.762 1.00 83.75 680 LEU A O 1
ATOM 5358 N N . GLN A 1 681 ? -11.069 -24.135 -18.648 1.00 82.81 681 GLN A N 1
ATOM 5359 C CA . GLN A 1 681 ? -10.285 -25.261 -18.127 1.00 82.81 681 GLN A CA 1
ATOM 5360 C C . GLN A 1 681 ? -10.197 -25.307 -16.591 1.00 82.81 681 GLN A C 1
ATOM 5362 O O . GLN A 1 681 ? -9.931 -26.368 -16.034 1.00 82.81 681 GLN A O 1
ATOM 5367 N N . LEU A 1 682 ? -10.446 -24.185 -15.905 1.00 84.38 682 LEU A N 1
ATOM 5368 C CA . LEU A 1 682 ? -10.483 -24.101 -14.441 1.00 84.38 682 LEU A CA 1
ATOM 5369 C C . LEU A 1 682 ? -11.854 -24.457 -13.853 1.00 84.38 682 LEU A C 1
ATOM 5371 O O . LEU A 1 682 ? -11.981 -24.556 -12.636 1.00 84.38 682 LEU A O 1
ATOM 5375 N N . LEU A 1 683 ? -12.876 -24.683 -14.690 1.00 78.06 683 LEU A N 1
ATOM 5376 C CA . LEU A 1 683 ? -14.170 -25.202 -14.228 1.00 78.06 683 LEU A CA 1
ATOM 5377 C C . LEU A 1 683 ? -14.064 -26.653 -13.729 1.00 78.06 683 LEU A C 1
ATOM 5379 O O . LEU A 1 683 ? -14.944 -27.130 -13.018 1.00 78.06 683 LEU A O 1
ATOM 5383 N N . HIS A 1 684 ? -12.991 -27.362 -14.085 1.00 72.88 684 HIS A N 1
ATOM 5384 C CA . HIS A 1 684 ? -12.663 -28.671 -13.532 1.00 72.88 684 HIS A CA 1
ATOM 5385 C C . HIS A 1 684 ? -11.730 -28.523 -12.325 1.00 72.88 684 HIS A C 1
ATOM 5387 O O . HIS A 1 684 ? -10.874 -27.640 -12.305 1.00 72.88 684 HIS A O 1
ATOM 5393 N N . ARG A 1 685 ? -11.874 -29.404 -11.321 1.00 74.12 685 ARG A N 1
ATOM 5394 C CA . ARG A 1 685 ? -11.054 -29.372 -10.097 1.00 74.12 685 ARG A CA 1
ATOM 5395 C C . ARG A 1 685 ? -9.566 -29.430 -10.438 1.00 74.12 685 ARG A C 1
ATOM 5397 O O . ARG A 1 685 ? -9.059 -30.472 -10.847 1.00 74.12 685 ARG A O 1
ATOM 5404 N N . ARG A 1 686 ? -8.884 -28.313 -10.215 1.00 85.12 686 ARG A N 1
ATOM 5405 C CA . ARG A 1 686 ? -7.439 -28.138 -10.353 1.00 85.12 686 ARG A CA 1
ATOM 5406 C C . ARG A 1 686 ? -6.904 -27.525 -9.063 1.00 85.12 686 ARG A C 1
ATOM 5408 O O . ARG A 1 686 ? -7.633 -26.782 -8.404 1.00 85.12 686 ARG A O 1
ATOM 5415 N N . SER A 1 687 ? -5.667 -27.861 -8.708 1.00 88.44 687 SER A N 1
ATOM 5416 C CA . SER A 1 687 ? -4.990 -27.251 -7.568 1.00 88.44 687 SER A CA 1
ATOM 5417 C C . SER A 1 687 ? -4.721 -25.769 -7.827 1.00 88.44 687 SER A C 1
ATOM 5419 O O . SER A 1 687 ? -4.403 -25.355 -8.946 1.00 88.44 687 SER A O 1
ATOM 5421 N N . CYS A 1 688 ? -4.878 -24.972 -6.781 1.00 91.88 688 CYS A N 1
ATOM 5422 C CA . CYS A 1 688 ? -4.574 -23.550 -6.755 1.00 91.88 688 CYS A CA 1
ATOM 5423 C C . CYS A 1 688 ? -3.982 -23.157 -5.405 1.00 91.88 688 CYS A C 1
ATOM 5425 O O . CYS A 1 688 ? -4.085 -23.902 -4.429 1.00 91.88 688 CYS A O 1
ATOM 5427 N N . SER A 1 689 ? -3.434 -21.952 -5.360 1.00 94.00 689 SER A N 1
ATOM 5428 C CA . SER A 1 689 ? -3.026 -21.276 -4.135 1.00 94.00 689 SER A CA 1
ATOM 5429 C C . SER A 1 689 ? -4.097 -20.269 -3.734 1.00 94.00 689 SER A C 1
ATOM 5431 O O . SER A 1 689 ? -4.619 -19.531 -4.575 1.00 94.00 689 SER A O 1
ATOM 5433 N N . VAL A 1 690 ? -4.437 -20.219 -2.450 1.00 94.81 690 VAL A N 1
ATOM 5434 C CA . VAL A 1 690 ? -5.404 -19.260 -1.905 1.00 94.81 690 VAL A CA 1
ATOM 5435 C C . VAL A 1 690 ? -4.754 -18.468 -0.784 1.00 94.81 690 VAL A C 1
ATOM 5437 O O . VAL A 1 690 ? -4.308 -19.037 0.205 1.00 94.81 690 VAL A O 1
ATOM 5440 N N . GLU A 1 691 ? -4.736 -17.147 -0.927 1.00 94.81 691 GLU A N 1
ATOM 5441 C CA . GLU A 1 691 ? -4.380 -16.209 0.138 1.00 94.81 691 GLU A CA 1
ATOM 5442 C C . GLU A 1 691 ? -5.664 -15.723 0.809 1.00 94.81 691 GLU A C 1
ATOM 5444 O O . GLU A 1 691 ? -6.512 -15.083 0.184 1.00 94.81 691 GLU A O 1
ATOM 5449 N N . ILE A 1 692 ? -5.823 -16.064 2.084 1.00 93.12 692 ILE A N 1
ATOM 5450 C CA . ILE A 1 692 ? -6.938 -15.636 2.923 1.00 93.12 692 ILE A CA 1
ATOM 5451 C C . ILE A 1 692 ? -6.558 -14.311 3.577 1.00 93.12 692 ILE A C 1
ATOM 5453 O O . ILE A 1 692 ? -5.565 -14.234 4.296 1.00 93.12 692 ILE A O 1
ATOM 5457 N N . ILE A 1 693 ? -7.376 -13.286 3.354 1.00 91.56 693 ILE A N 1
ATOM 5458 C CA . ILE A 1 693 ? -7.218 -11.936 3.893 1.00 91.56 693 ILE A CA 1
ATOM 5459 C C . ILE A 1 693 ? -8.334 -11.723 4.918 1.00 91.56 693 ILE A C 1
ATOM 5461 O O . ILE A 1 693 ? -9.517 -11.582 4.579 1.00 91.56 693 ILE A O 1
ATOM 5465 N N . HIS A 1 694 ? -7.964 -11.750 6.196 1.00 86.12 694 HIS A N 1
ATOM 5466 C CA . HIS A 1 694 ? -8.929 -11.755 7.288 1.00 86.12 694 HIS A CA 1
ATOM 5467 C C . HIS A 1 694 ? -9.485 -10.362 7.586 1.00 86.12 694 HIS A C 1
ATOM 5469 O O . HIS A 1 694 ? -8.743 -9.392 7.737 1.00 86.12 694 HIS A O 1
ATOM 5475 N N . ARG A 1 695 ? -10.807 -10.270 7.773 1.00 86.81 695 ARG A N 1
ATOM 5476 C CA . ARG A 1 695 ? -11.412 -9.078 8.381 1.00 86.81 695 ARG A CA 1
ATOM 5477 C C . ARG A 1 695 ? -10.969 -8.947 9.830 1.00 86.81 695 ARG A C 1
ATOM 5479 O O . ARG A 1 695 ? -10.919 -9.939 10.564 1.00 86.81 695 ARG A O 1
ATOM 5486 N N . THR A 1 696 ? -10.743 -7.711 10.266 1.00 84.25 696 THR A N 1
ATOM 5487 C CA . THR A 1 696 ? -10.448 -7.433 11.673 1.00 84.25 696 THR A CA 1
ATOM 5488 C C . THR A 1 696 ? -11.640 -7.815 12.558 1.00 84.25 696 THR A C 1
ATOM 5490 O O . THR A 1 696 ? -12.797 -7.808 12.125 1.00 84.25 696 THR A O 1
ATOM 5493 N N . ASN A 1 697 ? -11.383 -8.137 13.830 1.00 80.69 697 ASN A N 1
ATOM 5494 C CA . ASN A 1 697 ? -12.464 -8.466 14.765 1.00 80.69 697 ASN A CA 1
ATOM 5495 C C . ASN A 1 697 ? -13.429 -7.285 14.975 1.00 80.69 697 ASN A C 1
ATOM 5497 O O . ASN A 1 697 ? -14.632 -7.483 15.120 1.00 80.69 697 ASN A O 1
ATOM 5501 N N . GLN A 1 698 ? -12.910 -6.055 14.938 1.00 86.56 698 GLN A N 1
ATOM 5502 C CA . GLN A 1 698 ? -13.716 -4.839 15.011 1.00 86.56 698 GLN A CA 1
ATOM 5503 C C . GLN A 1 698 ? -14.745 -4.781 13.877 1.00 86.56 698 GLN A C 1
ATOM 5505 O O . GLN A 1 698 ? -15.932 -4.583 14.132 1.00 86.56 698 GLN A O 1
ATOM 5510 N N . ASP A 1 699 ? -14.310 -5.008 12.639 1.00 89.31 699 ASP A N 1
ATOM 5511 C CA . ASP A 1 699 ? -15.197 -4.940 11.477 1.00 89.31 699 ASP A CA 1
ATOM 5512 C C . ASP A 1 699 ? -16.248 -6.061 11.499 1.00 89.31 699 ASP A C 1
ATOM 5514 O O . ASP A 1 699 ? -17.408 -5.839 11.145 1.00 89.31 699 ASP A O 1
ATOM 5518 N N . ARG A 1 700 ? -15.880 -7.256 11.986 1.00 86.69 700 ARG A N 1
ATOM 5519 C CA . ARG A 1 700 ? -16.822 -8.374 12.189 1.00 86.69 700 ARG A CA 1
ATOM 5520 C C . ARG A 1 700 ? -17.942 -8.001 13.164 1.00 86.69 700 ARG A C 1
ATOM 5522 O O . ARG A 1 700 ? -19.109 -8.276 12.883 1.00 86.69 700 ARG A O 1
ATOM 5529 N N . LEU A 1 701 ? -17.603 -7.349 14.278 1.00 87.94 701 LEU A N 1
ATOM 5530 C CA . LEU A 1 701 ? -18.570 -6.913 15.291 1.00 87.94 701 LEU A CA 1
ATOM 5531 C C . LEU A 1 701 ? -19.463 -5.768 14.795 1.00 87.94 701 LEU A C 1
ATOM 5533 O O . LEU A 1 701 ? -20.664 -5.790 15.047 1.00 87.94 701 LEU A O 1
ATOM 5537 N N . ILE A 1 702 ? -18.920 -4.823 14.022 1.00 91.75 702 ILE A N 1
ATOM 5538 C CA . ILE A 1 702 ? -19.707 -3.757 13.376 1.00 91.75 702 ILE A CA 1
ATOM 5539 C C . ILE A 1 702 ? -20.742 -4.344 12.407 1.00 91.75 702 ILE A C 1
ATOM 5541 O O . ILE A 1 702 ? -21.908 -3.951 12.407 1.00 91.75 702 ILE A O 1
ATOM 5545 N N . LEU A 1 703 ? -20.345 -5.315 11.584 1.00 89.19 703 LEU A N 1
ATOM 5546 C CA . LEU A 1 703 ? -21.264 -5.960 10.644 1.00 89.19 703 LEU A CA 1
ATOM 5547 C C . LEU A 1 703 ? -22.314 -6.807 11.355 1.00 89.19 703 LEU A C 1
ATOM 5549 O O . LEU A 1 703 ? -23.459 -6.870 10.908 1.00 89.19 703 LEU A O 1
ATOM 5553 N N . TYR A 1 704 ? -21.937 -7.449 12.460 1.00 87.31 704 TYR A N 1
ATOM 5554 C CA . TYR A 1 704 ? -22.888 -8.138 13.319 1.00 87.31 704 TYR A CA 1
ATOM 5555 C C . TYR A 1 704 ? -23.922 -7.159 13.890 1.00 87.31 704 TYR A C 1
ATOM 5557 O O . TYR A 1 704 ? -25.119 -7.401 13.741 1.00 87.31 704 TYR A O 1
ATOM 5565 N N . ALA A 1 705 ? -23.473 -6.030 14.444 1.00 90.38 705 ALA A N 1
ATOM 5566 C CA . ALA A 1 705 ? -24.328 -4.961 14.953 1.00 90.38 705 ALA A CA 1
ATOM 5567 C C . ALA A 1 705 ? -25.321 -4.455 13.892 1.00 90.38 705 ALA A C 1
ATOM 5569 O O . ALA A 1 705 ? -26.527 -4.417 14.135 1.00 90.38 705 ALA A O 1
ATOM 5570 N N . LEU A 1 706 ? -24.840 -4.166 12.676 1.00 90.69 706 LEU A N 1
ATOM 5571 C CA . LEU A 1 706 ? -25.685 -3.757 11.547 1.00 90.69 706 LEU A CA 1
ATOM 5572 C C . LEU A 1 706 ? -26.746 -4.806 11.197 1.00 90.69 706 LEU A C 1
ATOM 5574 O O . LEU A 1 706 ? -27.913 -4.473 11.002 1.00 90.69 706 LEU A O 1
ATOM 5578 N N . LYS A 1 707 ? -26.370 -6.086 11.139 1.00 86.44 707 LYS A N 1
ATOM 5579 C CA . LYS A 1 707 ? -27.308 -7.174 10.824 1.00 86.44 707 LYS A CA 1
ATOM 5580 C C . LYS A 1 707 ? -28.274 -7.490 11.967 1.00 86.44 707 LYS A C 1
ATOM 5582 O O . LYS A 1 707 ? -29.295 -8.124 11.722 1.00 86.44 707 LYS A O 1
ATOM 5587 N N . ASN A 1 708 ? -27.979 -7.064 13.195 1.00 86.56 708 ASN A N 1
ATOM 5588 C CA . ASN A 1 708 ? -28.815 -7.320 14.367 1.00 86.56 708 ASN A CA 1
ATOM 5589 C C . ASN A 1 708 ? -29.853 -6.215 14.654 1.00 86.56 708 ASN A C 1
ATOM 5591 O O . ASN A 1 708 ? -30.610 -6.333 15.616 1.00 86.56 708 ASN A O 1
ATOM 5595 N N . LEU A 1 709 ? -29.940 -5.164 13.828 1.00 88.81 709 LEU A N 1
ATOM 5596 C CA . LEU A 1 709 ? -30.842 -4.024 14.070 1.00 88.81 709 LEU A CA 1
ATOM 5597 C C . LEU A 1 709 ? -32.336 -4.371 14.110 1.00 88.81 709 LEU A C 1
ATOM 5599 O O . LEU A 1 709 ? -33.109 -3.664 14.753 1.00 88.81 709 LEU A O 1
ATOM 5603 N N . ASP A 1 710 ? -32.767 -5.473 13.502 1.00 86.56 710 ASP A N 1
ATOM 5604 C CA . ASP A 1 710 ? -34.164 -5.907 13.617 1.00 86.56 710 ASP A CA 1
ATOM 5605 C C . ASP A 1 710 ? -34.530 -6.297 15.058 1.00 86.56 710 ASP A C 1
ATOM 5607 O O . ASP A 1 710 ? -35.664 -6.089 15.504 1.00 86.56 710 ASP A O 1
ATOM 5611 N N . ASN A 1 711 ? -33.540 -6.788 15.808 1.00 85.44 711 ASN A N 1
ATOM 5612 C CA . ASN A 1 711 ? -33.683 -7.334 17.151 1.00 85.44 711 ASN A CA 1
ATOM 5613 C C . ASN A 1 711 ? -33.341 -6.344 18.275 1.00 85.44 711 ASN A C 1
ATOM 5615 O O . ASN A 1 711 ? -33.427 -6.748 19.435 1.00 85.44 711 ASN A O 1
ATOM 5619 N N . CYS A 1 712 ? -32.925 -5.109 17.972 1.00 88.12 712 CYS A N 1
ATOM 5620 C CA . CYS A 1 712 ? -32.544 -4.123 18.990 1.00 88.12 712 CYS A CA 1
ATOM 5621 C C . CYS A 1 712 ? -33.759 -3.420 19.626 1.00 88.12 712 CYS A C 1
ATOM 5623 O O . CYS A 1 712 ? -34.897 -3.560 19.156 1.00 88.12 712 CYS A O 1
ATOM 5625 N N . SER A 1 713 ? -33.518 -2.669 20.709 1.00 90.50 713 SER A N 1
ATOM 5626 C CA . SER A 1 713 ? -34.563 -1.932 21.428 1.00 90.50 713 SER A CA 1
ATOM 5627 C C . SER A 1 713 ? -35.221 -0.858 20.550 1.00 90.50 713 SER A C 1
ATOM 5629 O O . SER A 1 713 ? -34.610 -0.327 19.619 1.00 90.50 713 SER A O 1
ATOM 5631 N N . GLN A 1 714 ? -36.471 -0.488 20.853 1.00 90.50 714 GLN A N 1
ATOM 5632 C CA . GLN A 1 714 ? -37.142 0.595 20.121 1.00 90.50 714 GLN A CA 1
ATOM 5633 C C . GLN A 1 714 ? -36.384 1.924 20.255 1.00 90.50 714 GLN A C 1
ATOM 5635 O O . GLN A 1 714 ? -36.276 2.668 19.286 1.00 90.50 714 GLN A O 1
ATOM 5640 N N . LEU A 1 715 ? -35.785 2.185 21.421 1.00 91.94 715 LEU A N 1
ATOM 5641 C CA . LEU A 1 715 ? -34.940 3.356 21.634 1.00 91.94 715 LEU A CA 1
ATOM 5642 C C . LEU A 1 715 ? -33.740 3.376 20.679 1.00 91.94 715 LEU A C 1
ATOM 5644 O O . LEU A 1 715 ? -33.460 4.408 20.074 1.00 91.94 715 LEU A O 1
ATOM 5648 N N . ALA A 1 716 ? -33.051 2.246 20.503 1.00 91.25 716 ALA A N 1
ATOM 5649 C CA . ALA A 1 716 ? -31.944 2.156 19.558 1.00 91.25 716 ALA A CA 1
ATOM 5650 C C . ALA A 1 716 ? -32.410 2.454 18.123 1.00 91.25 716 ALA A C 1
ATOM 5652 O O . ALA A 1 716 ? -31.761 3.229 17.422 1.00 91.25 716 ALA A O 1
ATOM 5653 N N . LYS A 1 717 ? -33.566 1.916 17.710 1.00 91.06 717 LYS A N 1
ATOM 5654 C CA . LYS A 1 717 ? -34.173 2.193 16.394 1.00 91.06 717 LYS A CA 1
ATOM 5655 C C . LYS A 1 717 ? -34.459 3.684 16.209 1.00 91.06 717 LYS A C 1
ATOM 5657 O O . LYS A 1 717 ? -34.071 4.249 15.187 1.00 91.06 717 LYS A O 1
ATOM 5662 N N . ASP A 1 718 ? -35.057 4.328 17.211 1.00 90.06 718 ASP A N 1
ATOM 5663 C CA . ASP A 1 718 ? -35.358 5.762 17.186 1.00 90.06 718 ASP A CA 1
ATOM 5664 C C . ASP A 1 718 ? -34.064 6.600 17.072 1.00 90.06 718 ASP A C 1
ATOM 5666 O O . ASP A 1 718 ? -34.002 7.532 16.268 1.00 90.06 718 ASP A O 1
ATOM 5670 N N . ILE A 1 719 ? -33.001 6.235 17.809 1.00 89.94 719 ILE A N 1
ATOM 5671 C CA . ILE A 1 719 ? -31.686 6.906 17.755 1.00 89.94 719 ILE A CA 1
ATOM 5672 C C . ILE A 1 719 ? -31.062 6.795 16.356 1.00 89.94 719 ILE A C 1
ATOM 5674 O O . ILE A 1 719 ? -30.606 7.778 15.773 1.00 89.94 719 ILE A O 1
ATOM 5678 N N . ILE A 1 720 ? -31.045 5.589 15.795 1.00 88.94 720 ILE A N 1
ATOM 5679 C CA . ILE A 1 720 ? -30.381 5.293 14.521 1.00 88.94 720 ILE A CA 1
ATOM 5680 C C . ILE A 1 720 ? -31.098 5.967 13.345 1.00 88.94 720 ILE A C 1
ATOM 5682 O O . ILE A 1 720 ? -30.466 6.514 12.439 1.00 88.94 720 ILE A O 1
ATOM 5686 N N . LEU A 1 721 ? -32.433 5.979 13.371 1.00 89.31 721 LEU A N 1
ATOM 5687 C CA . LEU A 1 721 ? -33.252 6.632 12.348 1.00 89.31 721 LEU A CA 1
ATOM 5688 C C . LEU A 1 721 ? -33.334 8.155 12.518 1.00 89.31 721 LEU A C 1
ATOM 5690 O O . LEU A 1 721 ? -33.968 8.828 11.703 1.00 89.31 721 LEU A O 1
ATOM 5694 N N . ARG A 1 722 ? -32.674 8.715 13.541 1.00 88.31 722 ARG A N 1
ATOM 5695 C CA . ARG A 1 722 ? -32.710 10.143 13.883 1.00 88.31 722 ARG A CA 1
ATOM 5696 C C . ARG A 1 722 ? -34.129 10.641 14.199 1.00 88.31 722 ARG A C 1
ATOM 5698 O O . ARG A 1 722 ? -34.491 11.767 13.861 1.00 88.31 722 ARG A O 1
ATOM 5705 N N . GLN A 1 723 ? -34.935 9.793 14.838 1.00 85.75 723 GLN A N 1
ATOM 5706 C CA . GLN A 1 723 ? -36.304 10.079 15.271 1.00 85.75 723 GLN A CA 1
ATOM 5707 C C . GLN A 1 723 ? -36.339 10.521 16.743 1.00 85.75 723 GLN A C 1
ATOM 5709 O O . GLN A 1 723 ? -35.382 10.331 17.497 1.00 85.75 723 GLN A O 1
ATOM 5714 N N . ALA A 1 724 ? -37.440 11.158 17.153 1.00 81.69 724 ALA A N 1
ATOM 5715 C CA . ALA A 1 724 ? -37.650 11.524 18.550 1.00 81.69 724 ALA A CA 1
ATOM 5716 C C . ALA A 1 724 ? -37.921 10.246 19.367 1.00 81.69 724 ALA A C 1
ATOM 5718 O O . ALA A 1 724 ? -38.860 9.525 19.025 1.00 81.69 724 ALA A O 1
ATOM 5719 N N . PRO A 1 725 ? -37.140 9.957 20.422 1.00 82.38 725 PRO A N 1
ATOM 5720 C CA . PRO A 1 725 ? -37.283 8.701 21.135 1.00 82.38 725 PRO A CA 1
ATOM 5721 C C . PRO A 1 725 ? -38.620 8.617 21.874 1.00 82.38 725 PRO A C 1
ATOM 5723 O O . PRO A 1 725 ? -39.010 9.536 22.595 1.00 82.38 725 PRO A O 1
ATOM 5726 N N . SER A 1 726 ? -39.309 7.495 21.680 1.00 72.81 726 SER A N 1
ATOM 5727 C CA . SER A 1 726 ? -40.680 7.255 22.150 1.00 72.81 726 SER A CA 1
ATOM 5728 C C . SER A 1 726 ? -40.772 6.533 23.503 1.00 72.81 726 SER A C 1
ATOM 5730 O O . SER A 1 726 ? -41.857 6.434 24.078 1.00 72.81 726 SER A O 1
ATOM 5732 N N . ALA A 1 727 ? -39.645 6.035 24.024 1.00 69.88 727 ALA A N 1
ATOM 5733 C CA . ALA A 1 727 ? -39.603 5.214 25.230 1.00 69.88 727 ALA A CA 1
ATOM 5734 C C . ALA A 1 727 ? -39.973 6.015 26.503 1.00 69.88 727 ALA A C 1
ATOM 5736 O O . ALA A 1 727 ? -39.369 7.062 26.765 1.00 69.88 727 ALA A O 1
ATOM 5737 N N . PRO A 1 728 ? -40.939 5.543 27.317 1.00 69.31 728 PRO A N 1
ATOM 5738 C CA . PRO A 1 728 ? -41.282 6.179 28.584 1.00 69.31 728 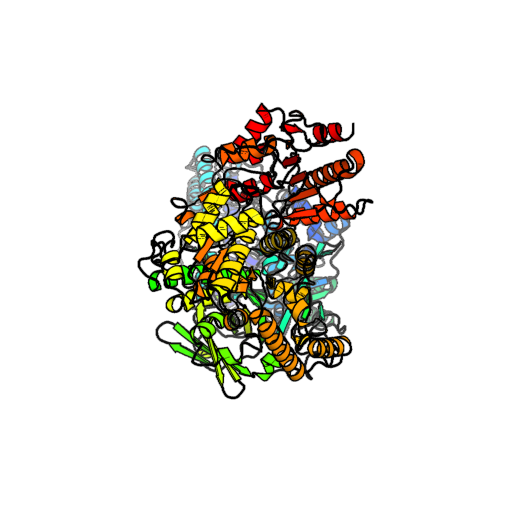PRO A CA 1
ATOM 5739 C C . PRO A 1 728 ? -40.176 5.939 29.621 1.00 69.31 728 PRO A C 1
ATOM 5741 O O . PRO A 1 728 ? -39.750 4.808 29.829 1.00 69.31 728 PRO A O 1
ATOM 5744 N N . VAL A 1 729 ? -39.739 6.999 30.305 1.00 76.56 729 VAL A N 1
ATOM 5745 C CA . VAL A 1 729 ? -38.748 6.924 31.391 1.00 76.56 729 VAL A CA 1
ATOM 5746 C C . VAL A 1 729 ? -39.437 7.222 32.716 1.00 76.56 729 VAL A C 1
ATOM 5748 O O . VAL A 1 729 ? -40.157 8.213 32.829 1.00 76.56 729 VAL A O 1
ATOM 5751 N N . GLU A 1 730 ? -39.226 6.383 33.734 1.00 74.62 730 GLU A N 1
ATOM 5752 C CA . GLU A 1 730 ? -39.733 6.680 35.080 1.00 74.62 730 GLU A CA 1
ATOM 5753 C C . GLU A 1 730 ? -39.003 7.899 35.657 1.00 74.62 730 GLU A C 1
ATOM 5755 O O . GLU A 1 730 ? -37.772 7.937 35.695 1.00 74.62 730 GLU A O 1
ATOM 5760 N N . THR A 1 731 ? -39.757 8.900 36.112 1.00 81.81 731 THR A N 1
ATOM 5761 C CA . THR A 1 731 ? -39.196 10.160 36.626 1.00 81.81 731 THR A CA 1
ATOM 5762 C C . THR A 1 731 ? -39.422 10.371 38.125 1.00 81.81 731 THR A C 1
ATOM 5764 O O . THR A 1 731 ? -39.008 11.394 38.673 1.00 81.81 731 THR A O 1
ATOM 5767 N N . SER A 1 732 ? -40.121 9.456 38.805 1.00 80.75 732 SER A N 1
ATOM 5768 C CA . SER A 1 732 ? -40.541 9.607 40.209 1.00 80.75 732 SER A CA 1
ATOM 5769 C C . SER A 1 732 ? -39.378 9.611 41.207 1.00 80.75 732 SER A C 1
ATOM 5771 O O . SER A 1 732 ? -39.465 10.223 42.268 1.00 80.75 732 SER A O 1
ATOM 5773 N N . ASP A 1 733 ? -38.285 8.947 40.858 1.00 83.62 733 ASP A N 1
ATOM 5774 C CA . ASP A 1 733 ? -37.070 8.735 41.647 1.00 83.62 733 ASP A CA 1
ATOM 5775 C C . ASP A 1 733 ? -35.976 9.790 41.390 1.00 83.62 733 ASP A C 1
ATOM 5777 O O . ASP A 1 733 ? -35.068 9.945 42.208 1.00 83.62 733 ASP A O 1
ATOM 5781 N N . VAL A 1 734 ? -36.074 10.564 40.301 1.00 85.38 734 VAL A N 1
ATOM 5782 C CA . VAL A 1 734 ? -35.035 11.507 39.836 1.00 85.38 734 VAL A CA 1
ATOM 5783 C C . VAL A 1 734 ? -34.621 12.500 40.923 1.00 85.38 734 VAL A C 1
ATOM 5785 O O . VAL A 1 734 ? -33.431 12.702 41.159 1.00 85.38 734 VAL A O 1
ATOM 5788 N N . THR A 1 735 ? -35.580 13.106 41.630 1.00 83.69 735 THR A N 1
ATOM 5789 C CA . THR A 1 735 ? -35.283 14.084 42.694 1.00 83.69 735 THR A CA 1
ATOM 5790 C C . THR A 1 735 ? -34.492 13.451 43.841 1.00 83.69 735 THR A C 1
ATOM 5792 O O . THR A 1 735 ? -33.564 14.069 44.365 1.00 83.69 735 THR A O 1
ATOM 5795 N N . LEU A 1 736 ? -34.832 12.214 44.211 1.00 84.00 736 LEU A N 1
ATOM 5796 C CA . LEU A 1 736 ? -34.183 11.479 45.295 1.00 84.00 736 LEU A CA 1
ATOM 5797 C C . LEU A 1 736 ? -32.784 11.007 44.881 1.00 84.00 736 LEU A C 1
ATOM 5799 O O . LEU A 1 736 ? -31.836 11.139 45.658 1.00 84.00 736 LEU A O 1
ATOM 5803 N N . LEU A 1 737 ? -32.628 10.540 43.638 1.00 84.25 737 LEU A N 1
ATOM 5804 C CA . LEU A 1 737 ? -31.329 10.195 43.062 1.00 84.25 737 LEU A CA 1
ATOM 5805 C C . LEU A 1 737 ? -30.403 11.410 43.034 1.00 84.25 737 LEU A C 1
ATOM 5807 O O . LEU A 1 737 ? -29.313 11.322 43.590 1.00 84.25 737 LEU A O 1
ATOM 5811 N N . LEU A 1 738 ? -30.861 12.557 42.514 1.00 83.44 738 LEU A N 1
ATOM 5812 C CA . LEU A 1 738 ? -30.089 13.805 42.471 1.00 83.44 738 LEU A CA 1
ATOM 5813 C C . LEU A 1 738 ? -29.669 14.286 43.866 1.00 83.44 738 LEU A C 1
ATOM 5815 O O . LEU A 1 738 ? -28.515 14.668 44.060 1.00 83.44 738 LEU A O 1
ATOM 5819 N N . GLN A 1 739 ? -30.571 14.252 44.854 1.00 80.38 739 GLN A N 1
ATOM 5820 C CA . GLN A 1 739 ? -30.227 14.589 46.241 1.00 80.38 739 GLN A CA 1
ATOM 5821 C C . GLN A 1 739 ? -29.171 13.641 46.802 1.00 80.38 739 GLN A C 1
ATOM 5823 O O . GLN A 1 739 ? -28.224 14.085 47.451 1.00 80.38 739 GLN A O 1
ATOM 5828 N N . SER A 1 740 ? -29.303 12.345 46.524 1.00 77.75 740 SER A N 1
ATOM 5829 C CA . SER A 1 740 ? -28.337 11.364 46.992 1.00 77.75 740 SER A CA 1
ATOM 5830 C C . SER A 1 740 ? -26.979 11.509 46.302 1.00 77.75 740 SER A C 1
ATOM 5832 O O . SER A 1 740 ? -25.959 11.479 46.979 1.00 77.75 740 SER A O 1
ATOM 5834 N N . CYS A 1 741 ? -26.950 11.790 44.997 1.00 76.38 741 CYS A N 1
ATOM 5835 C CA . CYS A 1 741 ? -25.729 12.110 44.265 1.00 76.38 741 CYS A CA 1
ATOM 5836 C C . CYS A 1 741 ? -25.057 13.357 44.843 1.00 76.38 741 CYS A C 1
ATOM 5838 O O . CYS A 1 741 ? -23.852 13.337 45.034 1.00 76.38 741 CYS A O 1
ATOM 5840 N N . LYS A 1 742 ? -25.803 14.403 45.222 1.00 74.50 742 LYS A N 1
ATOM 5841 C CA . LYS A 1 742 ? -25.232 15.599 45.873 1.00 74.50 742 LYS A CA 1
ATOM 5842 C C . LYS A 1 742 ? -24.651 15.335 47.261 1.00 74.50 742 LYS A C 1
ATOM 5844 O O . LYS A 1 742 ? -23.699 16.005 47.651 1.00 74.50 742 LYS A O 1
ATOM 5849 N N . GLN A 1 743 ? -25.208 14.382 48.008 1.00 69.69 743 GLN A N 1
ATOM 5850 C CA . GLN A 1 743 ? -24.667 13.979 49.311 1.00 69.69 743 GLN A CA 1
ATOM 5851 C C . GLN A 1 743 ? -23.338 13.234 49.173 1.00 69.69 743 GLN A C 1
ATOM 5853 O O . GLN A 1 743 ? -22.448 13.432 49.995 1.00 69.69 743 GLN A O 1
ATOM 5858 N N . VAL A 1 744 ? -23.190 12.411 48.130 1.00 67.00 744 VAL A N 1
ATOM 5859 C CA . VAL A 1 744 ? -21.917 11.738 47.830 1.00 67.00 744 VAL A CA 1
ATOM 5860 C C . VAL A 1 744 ? -20.945 12.686 47.101 1.00 67.00 744 VAL A C 1
ATOM 5862 O O . VAL A 1 744 ? -19.735 12.594 47.287 1.00 67.00 744 VAL A O 1
ATOM 5865 N N . PHE A 1 745 ? -21.462 13.654 46.331 1.00 69.00 745 PHE A N 1
ATOM 5866 C CA . PHE A 1 745 ? -20.705 14.526 45.421 1.00 69.00 745 PHE A CA 1
ATOM 5867 C C . PHE A 1 745 ? -21.115 16.011 45.547 1.00 69.00 745 PHE A C 1
ATOM 5869 O O . PHE A 1 745 ? -21.774 16.556 44.660 1.00 69.00 745 PHE A O 1
ATOM 5876 N N . PRO A 1 746 ? -20.702 16.727 46.608 1.00 56.16 746 PRO A N 1
ATOM 5877 C CA . PRO A 1 746 ? -21.128 18.112 46.861 1.00 56.16 746 PRO A CA 1
ATOM 5878 C C . PRO A 1 746 ? -20.547 19.170 45.893 1.00 56.16 746 PRO A C 1
ATOM 5880 O O . PRO A 1 746 ? -20.777 20.361 46.087 1.00 56.16 746 PRO A O 1
ATOM 5883 N N . GLY A 1 747 ? -19.778 18.766 44.872 1.00 64.62 747 GLY A N 1
ATOM 5884 C CA . GLY A 1 747 ? -18.999 19.652 43.993 1.00 64.62 747 GLY A CA 1
ATOM 5885 C C . GLY A 1 747 ? -19.524 19.848 42.563 1.00 64.62 747 GLY A C 1
ATOM 5886 O O . GLY A 1 747 ? -18.822 20.479 41.771 1.00 64.62 747 GLY A O 1
ATOM 5887 N N . THR A 1 748 ? -20.696 19.313 42.196 1.00 73.12 748 THR A N 1
ATOM 5888 C CA . THR A 1 748 ? -21.275 19.527 40.856 1.00 73.12 748 THR A CA 1
ATOM 5889 C C . THR A 1 748 ? -21.782 20.961 40.678 1.00 73.12 748 THR A C 1
ATOM 5891 O O . THR A 1 748 ? -22.293 21.588 41.606 1.00 73.12 748 THR A O 1
ATOM 5894 N N . ASN A 1 749 ? -21.622 21.516 39.473 1.00 81.00 749 ASN A N 1
ATOM 5895 C CA . ASN A 1 749 ? -22.169 22.832 39.133 1.00 81.00 749 ASN A CA 1
ATOM 5896 C C . ASN A 1 749 ? -23.627 22.730 38.636 1.00 81.00 749 ASN A C 1
ATOM 5898 O O . ASN A 1 749 ? -24.110 21.648 38.305 1.00 81.00 749 ASN A O 1
ATOM 5902 N N . GLY A 1 750 ? -24.321 23.868 38.509 1.00 82.19 750 GLY A N 1
ATOM 5903 C CA . GLY A 1 750 ? -25.717 23.889 38.048 1.00 82.19 750 GLY A CA 1
ATOM 5904 C C . GLY A 1 750 ? -25.949 23.296 36.647 1.00 82.19 750 GLY A C 1
ATOM 5905 O O . GLY A 1 750 ? -26.989 22.688 36.424 1.00 82.19 750 GLY A O 1
ATOM 5906 N N . GLN A 1 751 ? -24.981 23.404 35.726 1.00 85.44 751 GLN A N 1
ATOM 5907 C CA . GLN A 1 751 ? -25.072 22.812 34.379 1.00 85.44 751 GLN A CA 1
ATOM 5908 C C . GLN A 1 751 ? -24.916 21.285 34.414 1.00 85.44 751 GLN A C 1
ATOM 5910 O O . GLN A 1 751 ? -25.592 20.572 33.681 1.00 85.44 751 GLN A O 1
ATOM 5915 N N . GLN A 1 752 ? -24.036 20.772 35.275 1.00 87.19 752 GLN A N 1
ATOM 5916 C CA . GLN A 1 752 ? -23.857 19.339 35.502 1.00 87.19 752 GLN A CA 1
ATOM 5917 C C . GLN A 1 752 ? -25.094 18.746 36.186 1.00 87.19 752 GLN A C 1
ATOM 5919 O O . GLN A 1 752 ? -25.541 17.675 35.792 1.00 87.19 752 GLN A O 1
ATOM 5924 N N . ASP A 1 753 ? -25.691 19.459 37.145 1.00 86.88 753 ASP A N 1
ATOM 5925 C CA . ASP A 1 753 ? -26.959 19.069 37.772 1.00 86.88 753 ASP A CA 1
ATOM 5926 C C . ASP A 1 753 ? -28.111 19.001 36.762 1.00 86.88 753 ASP A C 1
ATOM 5928 O O . ASP A 1 753 ? -28.908 18.062 36.781 1.00 86.88 753 ASP A O 1
ATOM 5932 N N . GLU A 1 754 ? -28.193 19.982 35.863 1.00 89.06 754 GLU A N 1
ATOM 5933 C CA . GLU A 1 754 ? -29.169 20.003 34.775 1.00 89.06 754 GLU A CA 1
ATOM 5934 C C . GLU A 1 754 ? -28.945 18.837 33.805 1.00 89.06 754 GLU A C 1
ATOM 5936 O O . GLU A 1 754 ? -29.888 18.107 33.499 1.00 89.06 754 GLU A O 1
ATOM 5941 N N . ALA A 1 755 ? -27.697 18.583 33.402 1.00 91.69 755 ALA A N 1
ATOM 5942 C CA . ALA A 1 755 ? -27.345 17.445 32.557 1.00 91.69 755 ALA A CA 1
ATOM 5943 C C . ALA A 1 755 ? -27.695 16.097 33.213 1.00 91.69 755 ALA A C 1
ATOM 5945 O O . ALA A 1 755 ? -28.252 15.227 32.545 1.00 91.69 755 ALA A O 1
ATOM 5946 N N . MET A 1 756 ? -27.447 15.936 3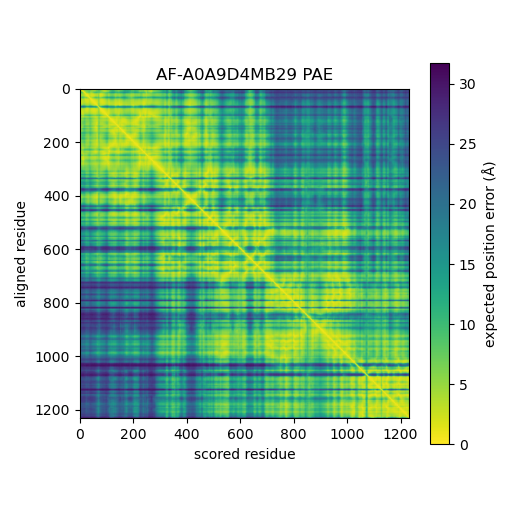4.522 1.00 90.38 756 MET A N 1
ATOM 5947 C CA . MET A 1 756 ? -27.868 14.745 35.274 1.00 90.38 756 MET A CA 1
ATOM 5948 C C . MET A 1 756 ? -29.386 14.595 35.292 1.00 90.38 756 MET A C 1
ATOM 5950 O O . MET A 1 756 ? -29.904 13.506 35.056 1.00 90.38 756 MET A O 1
ATOM 5954 N N . LYS A 1 757 ? -30.110 15.687 35.556 1.00 90.62 757 LYS A N 1
ATOM 5955 C CA . LYS A 1 757 ? -31.573 15.675 35.573 1.00 90.62 757 LYS A CA 1
ATOM 5956 C C . LYS A 1 757 ? -32.136 15.264 34.214 1.00 90.62 757 LYS A C 1
ATOM 5958 O O . LYS A 1 757 ? -33.057 14.452 34.181 1.00 90.62 757 LYS A O 1
ATOM 5963 N N . HIS A 1 758 ? -31.585 15.790 33.120 1.00 91.19 758 HIS A N 1
ATOM 5964 C CA . HIS A 1 758 ? -31.965 15.405 31.762 1.00 91.19 758 HIS A CA 1
ATOM 5965 C C . HIS A 1 758 ? -31.686 13.924 31.496 1.00 91.19 758 HIS A C 1
ATOM 5967 O O . HIS A 1 758 ? -32.620 13.208 31.146 1.00 91.19 758 HIS A O 1
ATOM 5973 N N . ALA A 1 759 ? -30.466 13.452 31.775 1.00 92.12 759 ALA A N 1
ATOM 5974 C CA . ALA A 1 759 ? -30.083 12.053 31.589 1.00 92.12 759 ALA A CA 1
ATOM 5975 C C . ALA A 1 759 ? -31.017 11.086 32.329 1.00 92.12 759 ALA A C 1
ATOM 5977 O O . ALA A 1 759 ? -31.507 10.136 31.732 1.00 92.12 759 ALA A O 1
ATOM 5978 N N . LEU A 1 760 ? -31.338 11.371 33.594 1.00 90.75 760 LEU A N 1
ATOM 5979 C CA . LEU A 1 760 ? -32.221 10.529 34.407 1.00 90.75 760 LEU A CA 1
ATOM 5980 C C . LEU A 1 760 ? -33.709 10.626 34.017 1.00 90.75 760 LEU A C 1
ATOM 5982 O O . LEU A 1 760 ? -34.489 9.762 34.408 1.00 90.75 760 LEU A O 1
ATOM 5986 N N . SER A 1 761 ? -34.121 11.672 33.291 1.00 90.19 761 SER A N 1
ATOM 5987 C CA . SER A 1 761 ? -35.534 11.921 32.951 1.00 90.19 761 SER A CA 1
ATOM 5988 C C . SER A 1 761 ? -35.879 11.643 31.487 1.00 90.19 761 SER A C 1
ATOM 5990 O O . SER A 1 761 ? -37.053 11.699 31.127 1.00 90.19 761 SER A O 1
ATOM 5992 N N . GLN A 1 762 ? -34.884 11.412 30.627 1.00 90.44 762 GLN A N 1
ATOM 5993 C CA . GLN A 1 762 ? -35.064 11.292 29.181 1.00 90.44 762 GLN A CA 1
ATOM 5994 C C . GLN A 1 762 ? -34.458 9.987 28.650 1.00 90.44 762 GLN A C 1
ATOM 5996 O O . GLN A 1 762 ? -33.430 9.530 29.152 1.00 90.44 762 GLN A O 1
ATOM 6001 N N . PRO A 1 763 ? -35.065 9.386 27.613 1.00 91.44 763 PRO A N 1
ATOM 6002 C CA . PRO A 1 763 ? -34.568 8.137 27.038 1.00 91.44 763 PRO A CA 1
ATOM 6003 C C . PRO A 1 763 ? -33.256 8.336 26.267 1.00 91.44 763 PRO A C 1
ATOM 6005 O O . PRO A 1 763 ? -32.385 7.476 26.298 1.00 91.44 763 PRO A O 1
ATOM 6008 N N . LEU A 1 764 ? -33.069 9.491 25.623 1.00 93.25 764 LEU A N 1
ATOM 6009 C CA . LEU A 1 764 ? -31.806 9.898 25.008 1.00 93.25 764 LEU A CA 1
ATOM 6010 C C . LEU A 1 764 ? -31.396 11.254 25.570 1.00 93.25 764 LEU A C 1
ATOM 6012 O O . LEU A 1 764 ? -32.169 12.207 25.499 1.00 93.25 764 LEU A O 1
ATOM 6016 N N . THR A 1 765 ? -30.167 11.361 26.066 1.00 94.06 765 THR A N 1
ATOM 6017 C CA . THR A 1 765 ? -29.567 12.649 26.431 1.00 94.06 765 THR A CA 1
ATOM 6018 C C . THR A 1 765 ? -28.223 12.818 25.744 1.00 94.06 765 THR A C 1
ATOM 6020 O O . THR A 1 765 ? -27.323 11.992 25.883 1.00 94.06 765 THR A O 1
ATOM 6023 N N . MET A 1 766 ? -28.088 13.919 25.008 1.00 93.56 766 MET A N 1
ATOM 6024 C CA . MET A 1 766 ? -26.837 14.332 24.383 1.00 93.56 766 MET A CA 1
ATOM 6025 C C . MET A 1 766 ? -26.172 15.395 25.259 1.00 93.56 766 MET A C 1
ATOM 6027 O O . MET A 1 766 ? -26.779 16.429 25.529 1.00 93.56 766 MET A O 1
ATOM 6031 N N . ILE A 1 767 ? -24.937 15.160 25.698 1.00 94.56 767 ILE A N 1
ATOM 6032 C CA . ILE A 1 767 ? -24.179 16.072 26.561 1.00 94.56 767 ILE A CA 1
ATOM 6033 C C . ILE A 1 767 ? -22.932 16.533 25.807 1.00 94.56 767 ILE A C 1
ATOM 6035 O O . ILE A 1 767 ? -21.961 15.793 25.638 1.00 94.56 767 ILE A O 1
ATOM 6039 N N . GLN A 1 768 ? -22.955 17.787 25.366 1.00 91.25 768 GLN A N 1
ATOM 6040 C CA . GLN A 1 768 ? -21.837 18.441 24.696 1.00 91.25 768 GLN A CA 1
ATOM 6041 C C . GLN A 1 768 ? -21.048 19.239 25.733 1.00 91.25 768 GLN A C 1
ATOM 6043 O O . GLN A 1 768 ? -21.586 20.121 26.396 1.00 91.25 768 GLN A O 1
ATOM 6048 N N . GLY A 1 769 ? -19.755 18.972 25.876 1.00 87.69 769 GLY A N 1
ATOM 6049 C CA . GLY A 1 769 ? -18.927 19.696 26.842 1.00 87.69 769 GLY A CA 1
ATOM 6050 C C . GLY A 1 769 ? -17.569 20.056 26.277 1.00 87.69 769 GLY A C 1
ATOM 6051 O O . GLY A 1 769 ? -16.928 19.223 25.640 1.00 87.69 769 GLY A O 1
ATOM 6052 N N . CYS A 1 770 ? -17.082 21.263 26.568 1.00 81.00 770 CYS A N 1
ATOM 6053 C CA . CYS A 1 770 ? -15.720 21.661 26.203 1.00 81.00 770 CYS A CA 1
ATOM 6054 C C . CYS A 1 770 ? -14.663 20.853 26.987 1.00 81.00 770 CYS A C 1
ATOM 6056 O O . CYS A 1 770 ? -14.981 20.022 27.854 1.00 81.00 770 CYS A O 1
ATOM 6058 N N . VAL A 1 771 ? -13.380 21.051 26.680 1.00 79.94 771 VAL A N 1
ATOM 6059 C CA . VAL A 1 771 ? -12.284 20.322 27.341 1.00 79.94 771 VAL A CA 1
ATOM 6060 C C . VAL A 1 771 ? -12.252 20.654 28.834 1.00 79.94 771 VAL A C 1
ATOM 6062 O O . VAL A 1 771 ? -12.273 21.815 29.231 1.00 79.94 771 VAL A O 1
ATOM 6065 N N . GLY A 1 772 ? -12.185 19.624 29.681 1.00 78.62 772 GLY A N 1
ATOM 6066 C CA . GLY A 1 772 ? -12.112 19.810 31.131 1.00 78.62 772 GLY A CA 1
ATOM 6067 C C . GLY A 1 772 ? -13.399 20.319 31.783 1.00 78.62 772 GLY A C 1
ATOM 6068 O O . GLY A 1 772 ? -13.329 20.834 32.894 1.00 78.62 772 GLY A O 1
ATOM 6069 N N . SER A 1 773 ? -14.553 20.165 31.130 1.00 83.88 773 SER A N 1
ATOM 6070 C CA . SER A 1 773 ? -15.882 20.467 31.694 1.00 83.88 773 SER A CA 1
ATOM 6071 C C . SER A 1 773 ? -16.435 19.406 32.657 1.00 83.88 773 SER A C 1
ATOM 6073 O O . SER A 1 773 ? -17.505 19.576 33.241 1.00 83.88 773 SER A O 1
ATOM 6075 N N . GLY A 1 774 ? -15.696 18.309 32.851 1.00 85.38 774 GLY A N 1
ATOM 6076 C CA . GLY A 1 774 ? -16.085 17.218 33.746 1.00 85.38 774 GLY A CA 1
ATOM 6077 C C . GLY A 1 774 ? -16.992 16.160 33.112 1.00 85.38 774 GLY A C 1
ATOM 6078 O O . GLY A 1 774 ? -17.690 15.482 33.852 1.00 85.38 774 GLY A O 1
ATOM 6079 N N . LYS A 1 775 ? -16.981 15.988 31.779 1.00 89.81 775 LYS A N 1
ATOM 6080 C CA . LYS A 1 775 ? -17.767 14.951 31.070 1.00 89.81 775 LYS A CA 1
ATOM 6081 C C . LYS A 1 775 ? -17.548 13.536 31.625 1.00 89.81 775 LYS A C 1
ATOM 6083 O O . LYS A 1 775 ? -18.503 12.912 32.059 1.00 89.81 775 LYS A O 1
ATOM 6088 N N . SER A 1 776 ? -16.301 13.073 31.707 1.00 90.44 776 SER A N 1
ATOM 6089 C CA . SER A 1 776 ? -15.982 11.720 32.193 1.00 90.44 776 SER A CA 1
ATOM 6090 C C . SER A 1 776 ? -16.315 11.517 33.675 1.00 90.44 776 SER A C 1
ATOM 6092 O O . SER A 1 776 ? -16.772 10.450 34.074 1.00 90.44 776 SER A O 1
ATOM 6094 N N . LEU A 1 777 ? -16.165 12.567 34.493 1.00 89.19 777 LEU A N 1
ATOM 6095 C CA . LEU A 1 777 ? -16.633 12.564 35.882 1.00 89.19 777 LEU A CA 1
ATOM 6096 C C . LEU A 1 777 ? -18.160 12.419 35.939 1.00 89.19 777 LEU A C 1
ATOM 6098 O O . LEU A 1 777 ? -18.680 11.619 36.710 1.00 89.19 777 LEU A O 1
ATOM 6102 N N . LEU A 1 778 ? -18.877 13.172 35.103 1.00 91.12 778 LEU A N 1
ATOM 6103 C CA . LEU A 1 778 ? -20.329 13.096 34.991 1.00 91.12 778 LEU A CA 1
ATOM 6104 C C . LEU A 1 778 ? -20.789 11.711 34.510 1.00 91.12 778 LEU A C 1
ATOM 6106 O O . LEU A 1 778 ? -21.757 11.191 35.053 1.00 91.12 778 LEU A O 1
ATOM 6110 N N . ALA A 1 779 ? -20.081 11.086 33.566 1.00 93.31 779 ALA A N 1
ATOM 6111 C CA . ALA A 1 779 ? -20.345 9.713 33.134 1.00 93.31 779 ALA A CA 1
ATOM 6112 C C . ALA A 1 779 ? -20.241 8.714 34.303 1.00 93.31 779 ALA A C 1
ATOM 6114 O O . ALA A 1 779 ? -21.136 7.889 34.483 1.00 93.31 779 ALA A O 1
ATOM 6115 N N . ALA A 1 780 ? -19.211 8.831 35.151 1.00 91.44 780 ALA A N 1
ATOM 6116 C CA . ALA A 1 780 ? -19.072 7.993 36.344 1.00 91.44 780 ALA A CA 1
ATOM 6117 C C . ALA A 1 780 ? -20.196 8.239 37.372 1.00 91.44 780 ALA A C 1
ATOM 6119 O O . ALA A 1 780 ? -20.778 7.290 37.902 1.00 91.44 780 ALA A O 1
ATOM 6120 N N . ILE A 1 781 ? -20.560 9.504 37.619 1.00 90.56 781 ILE A N 1
ATOM 6121 C CA . ILE A 1 781 ? -21.667 9.861 38.524 1.00 90.56 781 ILE A CA 1
ATOM 6122 C C . ILE A 1 781 ? -23.000 9.304 38.005 1.00 90.56 781 ILE A C 1
ATOM 6124 O O . ILE A 1 781 ? -23.767 8.737 38.784 1.00 90.56 781 ILE A O 1
ATOM 6128 N N . LEU A 1 782 ? -23.263 9.419 36.699 1.00 91.88 782 LEU A N 1
ATOM 6129 C CA . LEU A 1 782 ? -24.446 8.842 36.057 1.00 91.88 782 LEU A CA 1
ATOM 6130 C C . LEU A 1 782 ? -24.474 7.318 36.199 1.00 91.88 782 LEU A C 1
ATOM 6132 O O . LEU A 1 782 ? -25.520 6.765 36.529 1.00 91.88 782 LEU A O 1
ATOM 6136 N N . GLY A 1 783 ? -23.333 6.645 36.027 1.00 92.25 783 GLY A N 1
ATOM 6137 C CA . GLY A 1 783 ? -23.225 5.200 36.231 1.00 92.25 783 GLY A CA 1
ATOM 6138 C C . GLY A 1 783 ? -23.620 4.772 37.647 1.00 92.25 783 GLY A C 1
ATOM 6139 O O . GLY A 1 783 ? -24.430 3.862 37.814 1.00 92.25 783 GLY A O 1
ATOM 6140 N N . LEU A 1 784 ? -23.129 5.478 38.673 1.00 90.06 784 LEU A N 1
ATOM 6141 C CA . LEU A 1 784 ? -23.510 5.224 40.070 1.00 90.06 784 LEU A CA 1
ATOM 6142 C C . LEU A 1 784 ? -24.989 5.543 40.345 1.00 90.06 784 LEU A C 1
ATOM 6144 O O . LEU A 1 784 ? -25.644 4.822 41.099 1.00 90.06 784 LEU A O 1
ATOM 6148 N N . ALA A 1 785 ? -25.530 6.601 39.735 1.00 89.56 785 ALA A N 1
ATOM 6149 C CA . ALA A 1 785 ? -26.938 6.965 39.873 1.00 89.56 785 ALA A CA 1
ATOM 6150 C C . ALA A 1 785 ? -27.865 5.889 39.284 1.00 89.56 785 ALA A C 1
ATOM 6152 O O . ALA A 1 785 ? -28.820 5.476 39.945 1.00 89.56 785 ALA A O 1
ATOM 6153 N N . TYR A 1 786 ? -27.558 5.385 38.084 1.00 91.12 786 TYR A N 1
ATOM 6154 C CA . TYR A 1 786 ? -28.309 4.291 37.465 1.00 91.12 786 TYR A CA 1
ATOM 6155 C C . TYR A 1 786 ? -28.148 2.971 38.219 1.00 91.12 786 TYR A C 1
ATOM 6157 O O . TYR A 1 786 ? -29.137 2.275 38.424 1.00 91.12 786 TYR A O 1
ATOM 6165 N N . CYS A 1 787 ? -26.948 2.658 38.716 1.00 89.56 787 CYS A N 1
ATOM 6166 C CA . CYS A 1 787 ? -26.726 1.500 39.584 1.00 89.56 787 CYS A CA 1
ATOM 6167 C C . CYS A 1 787 ? -27.649 1.547 40.809 1.00 89.56 787 CYS A C 1
ATOM 6169 O O . CYS A 1 787 ? -28.331 0.574 41.127 1.00 89.56 787 CYS A O 1
ATOM 6171 N N . LYS A 1 788 ? -27.735 2.706 41.470 1.00 87.69 788 LYS A N 1
ATOM 6172 C CA . LYS A 1 788 ? -28.606 2.893 42.633 1.00 87.69 788 LYS A CA 1
ATOM 6173 C C . LYS A 1 788 ? -30.089 2.763 42.282 1.00 87.69 788 LYS A C 1
ATOM 6175 O O . LYS A 1 788 ? -30.838 2.152 43.038 1.00 87.69 788 LYS A O 1
ATOM 6180 N N . ARG A 1 789 ? -30.502 3.304 41.132 1.00 87.56 789 ARG A N 1
ATOM 6181 C CA . ARG A 1 789 ? -31.861 3.151 40.592 1.00 87.56 789 ARG A CA 1
ATOM 6182 C C . ARG A 1 789 ? -32.209 1.686 40.334 1.00 87.56 789 ARG A C 1
ATOM 6184 O O . ARG A 1 789 ? -33.294 1.238 40.702 1.00 87.56 789 ARG A O 1
ATOM 6191 N N . ASN A 1 790 ? -31.285 0.926 39.751 1.00 88.75 790 ASN A N 1
ATOM 6192 C CA . ASN A 1 790 ? -31.480 -0.497 39.489 1.00 88.75 790 ASN A CA 1
ATOM 6193 C C . ASN A 1 790 ? -31.609 -1.276 40.807 1.00 88.75 790 ASN A C 1
ATOM 6195 O O . ASN A 1 790 ? -32.571 -2.018 40.967 1.00 88.75 790 ASN A O 1
ATOM 6199 N N . GLN A 1 791 ? -30.761 -1.009 41.806 1.00 83.44 791 GLN A N 1
ATOM 6200 C CA . GLN A 1 791 ? -30.861 -1.635 43.134 1.00 83.44 791 GLN A CA 1
ATOM 6201 C C . GLN A 1 791 ? -32.218 -1.401 43.826 1.00 83.44 791 GLN A C 1
ATOM 6203 O O . GLN A 1 791 ? -32.680 -2.264 44.572 1.00 83.44 791 GLN A O 1
ATOM 6208 N N . THR A 1 792 ? -32.874 -0.258 43.588 1.00 75.56 792 THR A N 1
ATOM 6209 C CA . THR A 1 792 ? -34.186 0.055 44.181 1.00 75.56 792 THR A CA 1
ATOM 6210 C C . THR A 1 792 ? -35.378 -0.468 43.385 1.00 75.56 792 THR A C 1
ATOM 6212 O O . THR A 1 792 ? -36.401 -0.794 43.982 1.00 75.56 792 THR A O 1
ATOM 6215 N N . CYS A 1 793 ? -35.274 -0.526 42.056 1.00 68.81 793 CYS A N 1
ATOM 6216 C CA . CYS A 1 793 ? -36.431 -0.718 41.177 1.00 68.81 793 CYS A CA 1
ATOM 6217 C C . CYS A 1 793 ? -36.399 -2.032 40.382 1.00 68.81 793 CYS A C 1
ATOM 6219 O O . CYS A 1 793 ? -37.448 -2.471 39.916 1.00 68.81 793 CYS A O 1
ATOM 6221 N N . ARG A 1 794 ? -35.225 -2.648 40.171 1.00 67.62 794 ARG A N 1
ATOM 6222 C CA . ARG A 1 794 ? -35.036 -3.718 39.175 1.00 67.62 794 ARG A CA 1
ATOM 6223 C C . ARG A 1 794 ? -34.031 -4.766 39.644 1.00 67.62 794 ARG A C 1
ATOM 6225 O O . ARG A 1 794 ? -32.827 -4.530 39.678 1.00 67.62 794 ARG A O 1
ATOM 6232 N N . GLN A 1 795 ? -34.514 -5.969 39.946 1.00 63.56 795 GLN A N 1
ATOM 6233 C CA . GLN A 1 795 ? -33.620 -7.104 40.180 1.00 63.56 795 GLN A CA 1
ATOM 6234 C C . GLN A 1 795 ? -32.896 -7.459 38.865 1.00 63.56 795 GLN A C 1
ATOM 6236 O O . GLN A 1 795 ? -33.549 -7.618 37.839 1.00 63.56 795 GLN A O 1
ATOM 6241 N N . GLN A 1 796 ? -31.562 -7.587 38.907 1.00 75.25 796 GLN A N 1
ATOM 6242 C CA . GLN A 1 796 ? -30.688 -8.031 37.799 1.00 75.25 796 GLN A CA 1
ATOM 6243 C C . GLN A 1 796 ? -30.475 -7.059 36.612 1.00 75.25 796 GLN A C 1
ATOM 6245 O O . GLN A 1 796 ? -30.000 -7.495 35.564 1.00 75.25 796 GLN A O 1
ATOM 6250 N N . ALA A 1 797 ? -30.789 -5.763 36.733 1.00 88.25 797 ALA A N 1
ATOM 6251 C CA . ALA A 1 797 ? -30.475 -4.770 35.692 1.00 88.25 797 ALA A CA 1
ATOM 6252 C C . ALA A 1 797 ? -29.069 -4.170 35.874 1.00 88.25 797 ALA A C 1
ATOM 6254 O O . ALA A 1 797 ? -28.712 -3.742 36.972 1.00 88.25 797 ALA A O 1
ATOM 6255 N N . GLN A 1 798 ? -28.299 -4.075 34.788 1.00 93.62 798 GLN A N 1
ATOM 6256 C CA . GLN A 1 798 ? -26.905 -3.614 34.794 1.00 93.62 798 GLN A CA 1
ATOM 6257 C C . GLN A 1 798 ? -26.715 -2.348 33.947 1.00 93.62 798 GLN A C 1
ATOM 6259 O O . GLN A 1 798 ? -27.488 -2.068 33.022 1.00 93.62 798 GLN A O 1
ATOM 6264 N N . VAL A 1 799 ? -25.660 -1.590 34.259 1.00 95.19 799 VAL A N 1
ATOM 6265 C CA . VAL A 1 799 ? -25.275 -0.367 33.539 1.00 95.19 799 VAL A CA 1
ATOM 6266 C C . VAL A 1 799 ? -24.045 -0.632 32.678 1.00 95.19 799 VAL A C 1
ATOM 6268 O O . VAL A 1 799 ? -23.025 -1.115 33.171 1.00 95.19 799 VAL A O 1
ATOM 6271 N N . LEU A 1 800 ? -24.114 -0.256 31.403 1.00 96.75 800 LEU A N 1
ATOM 6272 C CA . LEU A 1 800 ? -22.980 -0.309 30.489 1.00 96.75 800 LEU A CA 1
ATOM 6273 C C . LEU A 1 800 ? -22.381 1.085 30.315 1.00 96.75 800 LEU A C 1
ATOM 6275 O O . LEU A 1 800 ? -23.074 2.028 29.933 1.00 96.75 800 LEU A O 1
ATOM 6279 N N . VAL A 1 801 ? -21.080 1.209 30.561 1.00 96.75 801 VAL A N 1
ATOM 6280 C CA . VAL A 1 801 ? -20.325 2.442 30.339 1.00 96.75 801 VAL A CA 1
ATOM 6281 C C . VAL A 1 801 ? -19.244 2.181 29.299 1.00 96.75 801 VAL A C 1
ATOM 6283 O O . VAL A 1 801 ? -18.314 1.406 29.521 1.00 96.75 801 VAL A O 1
ATOM 6286 N N . CYS A 1 802 ? -19.369 2.840 28.154 1.00 95.94 802 CYS A N 1
ATOM 6287 C CA . CYS A 1 802 ? -18.483 2.680 27.018 1.00 95.94 802 CYS A CA 1
ATOM 6288 C C . CYS A 1 802 ? -17.740 3.962 26.656 1.00 95.94 802 CYS A C 1
ATOM 6290 O O . CYS A 1 802 ? -18.168 5.072 26.960 1.00 95.94 802 CYS A O 1
ATOM 6292 N N . ALA A 1 803 ? -16.638 3.790 25.936 1.00 93.44 803 ALA A N 1
ATOM 6293 C CA . ALA A 1 803 ? -16.017 4.841 25.141 1.00 93.44 803 ALA A CA 1
ATOM 6294 C C . ALA A 1 803 ? -15.376 4.222 23.882 1.00 93.44 803 ALA A C 1
ATOM 6296 O O . ALA A 1 803 ? -15.172 3.006 23.841 1.00 93.44 803 ALA A O 1
ATOM 6297 N N . PRO A 1 804 ? -15.071 4.997 22.829 1.00 90.50 804 PRO A N 1
ATOM 6298 C CA . PRO A 1 804 ? -14.422 4.460 21.626 1.00 90.50 804 PRO A CA 1
ATOM 6299 C C . PRO A 1 804 ? -13.002 3.915 21.871 1.00 90.50 804 PRO A C 1
ATOM 6301 O O . PRO A 1 804 ? -12.577 2.962 21.229 1.00 90.50 804 PRO A O 1
ATOM 6304 N N . THR A 1 805 ? -12.258 4.476 22.832 1.00 85.75 805 THR A N 1
ATOM 6305 C CA . THR A 1 805 ? -10.858 4.090 23.093 1.00 85.75 805 THR A CA 1
ATOM 6306 C C . THR A 1 805 ? -10.670 3.475 24.478 1.00 85.75 805 THR A C 1
ATOM 6308 O O . THR A 1 805 ? -11.339 3.869 25.432 1.00 85.75 805 THR A O 1
ATOM 6311 N N . GLU A 1 806 ? -9.716 2.545 24.613 1.00 84.38 806 GLU A N 1
ATOM 6312 C CA . GLU A 1 806 ? -9.371 1.926 25.906 1.00 84.38 806 GLU A CA 1
ATOM 6313 C C . GLU A 1 806 ? -8.912 2.977 26.938 1.00 84.38 806 GLU A C 1
ATOM 6315 O O . GLU A 1 806 ? -9.265 2.888 28.113 1.00 84.38 806 GLU A O 1
ATOM 6320 N N . ALA A 1 807 ? -8.191 4.015 26.492 1.00 79.56 807 ALA A N 1
ATOM 6321 C CA . ALA A 1 807 ? -7.722 5.107 27.345 1.00 79.56 807 ALA A CA 1
ATOM 6322 C C . ALA A 1 807 ? -8.880 5.940 27.922 1.00 79.56 807 ALA A C 1
ATOM 6324 O O . ALA A 1 807 ? -8.870 6.257 29.112 1.00 79.56 807 ALA A O 1
ATOM 6325 N N . SER A 1 808 ? -9.897 6.257 27.111 1.00 85.62 808 SER A N 1
ATOM 6326 C CA . SER A 1 808 ? -11.087 6.980 27.580 1.00 85.62 808 SER A CA 1
ATOM 6327 C C . SER A 1 808 ? -11.856 6.173 28.633 1.00 85.62 808 SER A C 1
ATOM 6329 O O . SER A 1 808 ? -12.290 6.738 29.634 1.00 85.62 808 SER A O 1
ATOM 6331 N N . VAL A 1 809 ? -11.976 4.848 28.468 1.00 88.94 809 VAL A N 1
ATOM 6332 C CA . VAL A 1 809 ? -12.639 3.977 29.459 1.00 88.94 809 VAL A CA 1
ATOM 6333 C C . VAL A 1 809 ? -11.880 3.966 30.792 1.00 88.94 809 VAL A C 1
ATOM 6335 O O . VAL A 1 809 ? -12.493 4.067 31.857 1.00 88.94 809 VAL A O 1
ATOM 6338 N N . ASP A 1 810 ? -10.549 3.891 30.750 1.00 85.88 810 ASP A N 1
ATOM 6339 C CA . ASP A 1 810 ? -9.708 3.846 31.951 1.00 85.88 810 ASP A CA 1
ATOM 6340 C C . ASP A 1 810 ? -9.769 5.158 32.759 1.00 85.88 810 ASP A C 1
ATOM 6342 O O . ASP A 1 810 ? -9.770 5.127 33.991 1.00 85.88 810 ASP A O 1
ATOM 6346 N N . VAL A 1 811 ? -9.930 6.311 32.095 1.00 85.25 811 VAL A N 1
ATOM 6347 C CA . VAL A 1 811 ? -10.175 7.603 32.768 1.00 85.25 811 VAL A CA 1
ATOM 6348 C C . VAL A 1 811 ? -11.493 7.593 33.550 1.00 85.25 811 VAL A C 1
ATOM 6350 O O . VAL A 1 811 ? -11.566 8.124 34.658 1.00 85.25 811 VAL A O 1
ATOM 6353 N N . ILE A 1 812 ? -12.549 6.983 33.008 1.00 89.12 812 ILE A N 1
ATOM 6354 C CA . ILE A 1 812 ? -13.834 6.864 33.715 1.00 89.12 812 ILE A CA 1
ATOM 6355 C C . ILE A 1 812 ? -13.686 5.925 34.918 1.00 89.12 812 ILE A C 1
ATOM 6357 O O . ILE A 1 812 ? -14.212 6.207 35.998 1.00 89.12 812 ILE A O 1
ATOM 6361 N N . TYR A 1 813 ? -12.933 4.834 34.754 1.00 88.12 813 TYR A N 1
ATOM 6362 C CA . TYR A 1 813 ? -12.632 3.899 35.836 1.00 88.12 813 TYR A CA 1
ATOM 6363 C C . TYR A 1 813 ? -11.921 4.587 37.014 1.00 88.12 813 TYR A C 1
ATOM 6365 O O . TYR A 1 813 ? -12.292 4.365 38.168 1.00 88.12 813 TYR A O 1
ATOM 6373 N N . ASP A 1 814 ? -10.968 5.483 36.741 1.00 85.38 814 ASP A N 1
ATOM 6374 C CA . ASP A 1 814 ? -10.328 6.322 37.764 1.00 85.38 814 ASP A CA 1
ATOM 6375 C C . ASP A 1 814 ? -11.333 7.162 38.551 1.00 85.38 814 ASP A C 1
ATOM 6377 O O . ASP A 1 814 ? -11.269 7.233 39.784 1.00 85.38 814 ASP A O 1
ATOM 6381 N N . PHE A 1 815 ? -12.291 7.780 37.855 1.00 87.06 815 PHE A N 1
ATOM 6382 C CA . PHE A 1 815 ? -13.327 8.555 38.522 1.00 87.06 815 PHE A CA 1
ATOM 6383 C C . PHE A 1 815 ? -14.180 7.670 39.429 1.00 87.06 815 PHE A C 1
ATOM 6385 O O . PHE A 1 815 ? -14.357 8.027 40.591 1.00 87.06 815 PHE A O 1
ATOM 6392 N N . PHE A 1 816 ? -14.607 6.487 38.983 1.00 86.69 816 PHE A N 1
ATOM 6393 C CA . PHE A 1 816 ? -15.323 5.539 39.846 1.00 86.69 816 PHE A CA 1
ATOM 6394 C C . PHE A 1 816 ? -14.552 5.191 41.130 1.00 86.69 816 PHE A C 1
ATOM 6396 O O . PHE A 1 816 ? -15.149 5.158 42.209 1.00 86.69 816 PHE A O 1
ATOM 6403 N N . GLN A 1 817 ? -13.232 4.987 41.046 1.00 82.44 817 GLN A N 1
ATOM 6404 C CA . GLN A 1 817 ? -12.398 4.729 42.227 1.00 82.44 817 GLN A CA 1
ATOM 6405 C C . GLN A 1 817 ? -12.317 5.949 43.154 1.00 82.44 817 GLN A C 1
ATOM 6407 O O . GLN A 1 817 ? -12.472 5.819 44.369 1.00 82.44 817 GLN A O 1
ATOM 6412 N N . SER A 1 818 ? -12.114 7.143 42.589 1.00 81.38 818 SER A N 1
ATOM 6413 C CA . SER A 1 818 ? -12.013 8.395 43.354 1.00 81.38 818 SER A CA 1
ATOM 6414 C C . SER A 1 818 ? -13.308 8.763 44.086 1.00 81.38 818 SER A C 1
ATOM 6416 O O . SER A 1 818 ? -13.267 9.348 45.166 1.00 81.38 818 SER A O 1
ATOM 6418 N N . LEU A 1 819 ? -14.453 8.375 43.519 1.00 78.31 819 LEU A N 1
ATOM 6419 C CA . LEU A 1 819 ? -15.788 8.623 44.058 1.00 78.31 819 LEU A CA 1
ATOM 6420 C C . LEU A 1 819 ? -16.151 7.668 45.211 1.00 78.31 819 LEU A C 1
ATOM 6422 O O . LEU A 1 819 ? -17.244 7.776 45.762 1.00 78.31 819 LEU A O 1
ATOM 6426 N N . GLY A 1 820 ? -15.247 6.760 45.603 1.00 64.88 820 GLY A N 1
ATOM 6427 C CA . GLY A 1 820 ? -15.429 5.885 46.760 1.00 64.88 820 GLY A CA 1
ATOM 6428 C C . GLY A 1 820 ? -16.573 4.890 46.578 1.00 64.88 820 GLY A C 1
ATOM 6429 O O . GLY A 1 820 ? -17.382 4.743 47.494 1.00 64.88 820 GLY A O 1
ATOM 6430 N N . GLY A 1 821 ? -16.638 4.230 45.409 1.00 58.91 821 GLY A N 1
ATOM 6431 C CA . GLY A 1 821 ? -17.664 3.264 44.973 1.00 58.91 821 GLY A CA 1
ATOM 6432 C C . GLY A 1 821 ? -17.797 2.005 45.840 1.00 58.91 821 GLY A C 1
ATOM 6433 O O . GLY A 1 821 ? -17.685 0.887 45.360 1.00 58.91 821 GLY A O 1
ATOM 6434 N N . SER A 1 822 ? -18.036 2.179 47.133 1.00 53.88 822 SER A N 1
ATOM 6435 C CA . SER A 1 822 ? -17.910 1.153 48.170 1.00 53.88 822 SER A CA 1
ATOM 6436 C C . SER A 1 822 ? -19.045 0.121 48.177 1.00 53.88 822 SER A C 1
ATOM 6438 O O . SER A 1 822 ? -18.913 -0.881 48.869 1.00 53.88 822 SER A O 1
ATOM 6440 N N . ASN A 1 823 ? -20.095 0.307 47.363 1.00 68.44 823 ASN A N 1
ATOM 6441 C CA . ASN A 1 823 ? -21.254 -0.594 47.280 1.00 68.44 823 ASN A CA 1
ATOM 6442 C C . ASN A 1 823 ? -21.632 -1.056 45.852 1.00 68.44 823 ASN A C 1
ATOM 6444 O O . ASN A 1 823 ? -22.651 -1.725 45.718 1.00 68.44 823 ASN A O 1
ATOM 6448 N N . ALA A 1 824 ? -20.885 -0.693 44.799 1.00 80.44 824 ALA A N 1
ATOM 6449 C CA . ALA A 1 824 ? -21.179 -1.125 43.423 1.00 80.44 824 ALA A CA 1
ATOM 6450 C C . ALA A 1 824 ? -20.070 -2.048 42.901 1.00 80.44 824 ALA A C 1
ATOM 6452 O O . ALA A 1 824 ? -18.889 -1.706 43.000 1.00 80.44 824 ALA A O 1
ATOM 6453 N N . ASN A 1 825 ? -20.433 -3.198 42.332 1.00 88.12 825 ASN A N 1
ATOM 6454 C CA . ASN A 1 825 ? -19.488 -4.113 41.701 1.00 88.12 825 ASN A CA 1
ATOM 6455 C C . ASN A 1 825 ? -19.173 -3.643 40.273 1.00 88.12 825 ASN A C 1
ATOM 6457 O O . ASN A 1 825 ? -20.009 -3.726 39.373 1.00 88.12 825 ASN A O 1
ATOM 6461 N N . ILE A 1 826 ? -17.966 -3.118 40.073 1.00 89.88 826 ILE A N 1
ATOM 6462 C CA . ILE A 1 826 ? -17.546 -2.493 38.818 1.00 89.88 826 ILE A CA 1
ATOM 6463 C C . ILE A 1 826 ? -16.523 -3.389 38.120 1.00 89.88 826 ILE A C 1
ATOM 6465 O O . ILE A 1 826 ? -15.446 -3.636 38.664 1.00 89.88 826 ILE A O 1
ATOM 6469 N N . VAL A 1 827 ? -16.823 -3.815 36.892 1.00 91.00 827 VAL A N 1
ATOM 6470 C CA . VAL A 1 827 ? -15.971 -4.726 36.114 1.00 91.00 827 VAL A CA 1
ATOM 6471 C C . VAL A 1 827 ? -15.452 -4.044 34.850 1.00 91.00 827 VAL A C 1
ATOM 6473 O O . VAL A 1 827 ? -16.220 -3.533 34.038 1.00 91.00 827 VAL A O 1
ATOM 6476 N N . ARG A 1 828 ? -14.128 -4.068 34.658 1.00 91.44 828 ARG A N 1
ATOM 6477 C CA . ARG A 1 828 ? -13.448 -3.548 33.463 1.00 91.44 828 ARG A CA 1
ATOM 6478 C C . ARG A 1 828 ? -13.123 -4.676 32.478 1.00 91.44 828 ARG A C 1
ATOM 6480 O O . ARG A 1 828 ? -12.316 -5.549 32.792 1.00 91.44 828 ARG A O 1
ATOM 6487 N N . VAL A 1 829 ? -13.693 -4.632 31.275 1.00 90.50 829 VAL A N 1
ATOM 6488 C CA . VAL A 1 829 ? -13.486 -5.614 30.195 1.00 90.50 829 VAL A CA 1
ATOM 6489 C C . VAL A 1 829 ? -12.661 -4.983 29.076 1.00 90.50 829 VAL A C 1
ATOM 6491 O O . VAL A 1 829 ? -13.112 -4.036 28.434 1.00 90.50 829 VAL A O 1
ATOM 6494 N N . TYR A 1 830 ? -11.442 -5.477 28.866 1.00 87.12 830 TYR A N 1
ATOM 6495 C CA . TYR A 1 830 ? -10.543 -5.035 27.791 1.00 87.12 830 TYR A CA 1
ATOM 6496 C C . TYR A 1 830 ? -10.821 -5.799 26.492 1.00 87.12 830 TYR A C 1
ATOM 6498 O O . TYR A 1 830 ? -11.278 -6.937 26.538 1.00 87.12 830 TYR A O 1
ATOM 6506 N N . GLY A 1 831 ? -10.526 -5.204 25.331 1.00 81.12 831 GLY A N 1
ATOM 6507 C CA . GLY A 1 831 ? -10.560 -5.941 24.066 1.00 81.12 831 GLY A CA 1
ATOM 6508 C C . GLY A 1 831 ? -9.484 -7.036 23.977 1.00 81.12 831 GLY A C 1
ATOM 6509 O O . GLY A 1 831 ? -8.407 -6.923 24.566 1.00 81.12 831 GLY A O 1
ATOM 6510 N N . ASN A 1 832 ? -9.739 -8.070 23.166 1.00 74.75 832 ASN A N 1
ATOM 6511 C CA . ASN A 1 832 ? -8.897 -9.276 23.066 1.00 74.75 832 ASN A CA 1
ATOM 6512 C C . ASN A 1 832 ? -7.416 -8.996 22.743 1.00 74.75 832 ASN A C 1
ATOM 6514 O O . ASN A 1 832 ? -6.538 -9.754 23.144 1.00 74.75 832 ASN A O 1
ATOM 6518 N N . ALA A 1 833 ? -7.108 -7.926 21.999 1.00 72.94 833 ALA A N 1
ATOM 6519 C CA . ALA A 1 833 ? -5.722 -7.559 21.690 1.00 72.94 833 ALA A CA 1
ATOM 6520 C C . ALA A 1 833 ? -4.950 -7.129 22.950 1.00 72.94 833 ALA A C 1
ATOM 6522 O O . ALA A 1 833 ? -3.808 -7.539 23.156 1.00 72.94 833 ALA A O 1
ATOM 6523 N N . VAL A 1 834 ? -5.597 -6.348 23.821 1.00 76.12 834 VAL A N 1
ATOM 6524 C CA . VAL A 1 834 ? -5.035 -5.924 25.108 1.00 76.12 834 VAL A CA 1
ATOM 6525 C C . VAL A 1 834 ? -4.923 -7.112 26.057 1.00 76.12 834 VAL A C 1
ATOM 6527 O O . VAL A 1 834 ? -3.892 -7.302 26.701 1.00 76.12 834 VAL A O 1
ATOM 6530 N N . GLU A 1 835 ? -5.959 -7.948 26.094 1.00 74.12 835 GLU A N 1
ATOM 6531 C CA . GLU A 1 835 ? -5.973 -9.183 26.873 1.00 74.12 835 GLU A CA 1
ATOM 6532 C C . GLU A 1 835 ? -4.786 -10.089 26.526 1.00 74.12 835 GLU A C 1
ATOM 6534 O O . GLU A 1 835 ? -4.040 -10.466 27.423 1.00 74.12 835 GLU A O 1
ATOM 6539 N N . GLN A 1 836 ? -4.555 -10.393 25.246 1.00 71.94 836 GLN A N 1
ATOM 6540 C CA . GLN A 1 836 ? -3.468 -11.289 24.831 1.00 71.94 836 GLN A CA 1
ATOM 6541 C C . GLN A 1 836 ? -2.076 -10.770 25.209 1.00 71.94 836 GLN A C 1
ATOM 6543 O O . GLN A 1 836 ? -1.141 -11.559 25.361 1.00 71.94 836 GLN A O 1
ATOM 6548 N N . VAL A 1 837 ? -1.921 -9.452 25.352 1.00 74.00 837 VAL A N 1
ATOM 6549 C CA . VAL A 1 837 ? -0.678 -8.830 25.818 1.00 74.00 837 VAL A CA 1
ATOM 6550 C C . VAL A 1 837 ? -0.521 -8.951 27.333 1.00 74.00 837 VAL A C 1
ATOM 6552 O O . VAL A 1 837 ? 0.582 -9.253 27.794 1.00 74.00 837 VAL A O 1
ATOM 6555 N N . LEU A 1 838 ? -1.590 -8.708 28.098 1.00 71.19 838 LEU A N 1
ATOM 6556 C CA . LEU A 1 838 ? -1.567 -8.727 29.565 1.00 71.19 838 LEU A CA 1
ATOM 6557 C C . LEU A 1 838 ? -1.564 -10.153 30.135 1.00 71.19 838 LEU A C 1
ATOM 6559 O O . LEU A 1 838 ? -0.801 -10.444 31.053 1.00 71.19 838 LEU A O 1
ATOM 6563 N N . HIS A 1 839 ? -2.393 -11.029 29.571 1.00 70.88 839 HIS A N 1
ATOM 6564 C CA . HIS A 1 839 ? -2.632 -12.410 29.994 1.00 70.88 839 HIS A CA 1
ATOM 6565 C C . HIS A 1 839 ? -2.478 -13.344 28.786 1.00 70.88 839 HIS A C 1
ATOM 6567 O O . HIS A 1 839 ? -3.465 -13.803 28.209 1.00 70.88 839 HIS A O 1
ATOM 6573 N N . PRO A 1 840 ? -1.238 -13.601 28.335 1.00 67.62 840 PRO A N 1
ATOM 6574 C CA . PRO A 1 840 ? -1.001 -14.376 27.129 1.00 67.62 840 PRO A CA 1
ATOM 6575 C C . PRO A 1 840 ? -1.418 -15.832 27.342 1.00 67.62 840 PRO A C 1
ATOM 6577 O O . PRO A 1 840 ? -0.747 -16.574 28.060 1.00 67.62 840 PRO A O 1
ATOM 6580 N N . GLY A 1 841 ? -2.480 -16.251 26.654 1.00 65.38 841 GLY A N 1
ATOM 6581 C CA . GLY A 1 841 ? -2.928 -17.641 26.636 1.00 65.38 841 GLY A CA 1
ATOM 6582 C C . GLY A 1 841 ? -1.872 -18.638 26.109 1.00 65.38 841 GLY A C 1
ATOM 6583 O O . GLY A 1 841 ? -0.751 -18.251 25.733 1.00 65.38 841 GLY A O 1
ATOM 6584 N N . PRO A 1 842 ? -2.214 -19.939 26.056 1.00 65.19 842 PRO A N 1
ATOM 6585 C CA . PRO A 1 842 ? -1.334 -20.999 25.547 1.00 65.19 842 PRO A CA 1
ATOM 6586 C C . PRO A 1 842 ? -0.808 -20.709 24.129 1.00 65.19 842 PRO A C 1
ATOM 6588 O O . PRO A 1 842 ? -1.489 -20.054 23.337 1.00 65.19 842 PRO A O 1
ATOM 6591 N N . LYS A 1 843 ? 0.399 -21.203 23.785 1.00 62.50 843 LYS A N 1
ATOM 6592 C CA . LYS A 1 843 ? 1.102 -20.898 22.512 1.00 62.50 843 LYS A CA 1
ATOM 6593 C C . LYS A 1 843 ? 0.221 -21.084 21.265 1.00 62.50 843 LYS A C 1
ATOM 6595 O O . LYS A 1 843 ? 0.235 -20.210 20.407 1.00 62.50 843 LYS A O 1
ATOM 6600 N N . LEU A 1 844 ? -0.592 -22.143 21.207 1.00 54.66 844 LEU A N 1
ATOM 6601 C CA . LEU A 1 844 ? -1.549 -22.427 20.117 1.00 54.66 844 LEU A CA 1
ATOM 6602 C C . LEU A 1 844 ? -2.576 -21.310 19.876 1.00 54.66 844 LEU A C 1
ATOM 6604 O O . LEU A 1 844 ? -3.116 -21.165 18.780 1.00 54.66 844 LEU A O 1
ATOM 6608 N N . SER A 1 845 ? -2.863 -20.524 20.911 1.00 51.03 845 SER A N 1
ATOM 6609 C CA . SER A 1 845 ? -3.837 -19.442 20.877 1.00 51.03 845 SER A CA 1
ATOM 6610 C C . SER A 1 845 ? -3.209 -18.058 20.728 1.00 51.03 845 SER A C 1
ATOM 6612 O O . SER A 1 845 ? -3.957 -17.110 20.464 1.00 51.03 845 SER A O 1
ATOM 6614 N N . ARG A 1 846 ? -1.878 -17.936 20.853 1.00 54.69 846 ARG A N 1
ATOM 6615 C CA . ARG A 1 846 ? -1.163 -16.658 20.766 1.00 54.69 846 ARG A CA 1
ATOM 6616 C C . ARG A 1 846 ? -1.176 -16.137 19.336 1.00 54.69 846 ARG A C 1
ATOM 6618 O O . ARG A 1 846 ? -0.618 -16.760 18.437 1.00 54.69 846 ARG A O 1
ATOM 6625 N N . ARG A 1 847 ? -1.748 -14.950 19.140 1.00 52.19 847 ARG A N 1
ATOM 6626 C CA . ARG A 1 847 ? -1.367 -14.125 17.993 1.00 52.19 847 ARG A CA 1
ATOM 6627 C C . ARG A 1 847 ? -0.020 -13.468 18.311 1.00 52.19 847 ARG A C 1
ATOM 6629 O O . ARG A 1 847 ? 0.174 -13.040 19.454 1.00 52.19 847 ARG A O 1
ATOM 6636 N N . PRO A 1 848 ? 0.918 -13.375 17.358 1.00 43.22 848 PRO A N 1
ATOM 6637 C CA . PRO A 1 848 ? 2.051 -12.480 17.514 1.00 43.22 848 PRO A CA 1
ATOM 6638 C C . PRO A 1 848 ? 1.502 -11.057 17.584 1.00 43.22 848 PRO A C 1
ATOM 6640 O O . PRO A 1 848 ? 1.015 -10.523 16.596 1.00 43.22 848 PRO A O 1
ATOM 6643 N N . CYS A 1 849 ? 1.533 -10.458 18.769 1.00 43.25 849 CYS A N 1
ATOM 6644 C CA . CYS A 1 849 ? 1.351 -9.023 18.896 1.00 43.25 849 CYS A CA 1
ATOM 6645 C C . CYS A 1 849 ? 2.694 -8.384 18.519 1.00 43.25 849 CYS A C 1
ATOM 6647 O O . CYS A 1 849 ? 3.703 -8.718 19.160 1.00 43.25 849 CYS A O 1
ATOM 6649 N N . PRO A 1 850 ? 2.749 -7.527 17.486 1.00 42.81 850 PRO A N 1
ATOM 6650 C CA . PRO A 1 850 ? 3.963 -6.800 17.159 1.00 42.81 850 PRO A CA 1
ATOM 6651 C C . PRO A 1 850 ? 4.541 -6.112 18.403 1.00 42.81 850 PRO A C 1
ATOM 6653 O O . PRO A 1 850 ? 3.804 -5.631 19.266 1.00 42.81 850 PRO A O 1
ATOM 6656 N N . SER A 1 851 ? 5.868 -6.047 18.515 1.00 40.88 851 SER A N 1
ATOM 6657 C CA . SER A 1 851 ? 6.543 -5.529 19.718 1.00 40.88 851 SER A CA 1
ATOM 6658 C C . SER A 1 851 ? 6.090 -4.119 20.120 1.00 40.88 851 SER A C 1
ATOM 6660 O O . SER A 1 851 ? 6.002 -3.822 21.309 1.00 40.88 851 SER A O 1
ATOM 6662 N N . TRP A 1 852 ? 5.753 -3.276 19.142 1.00 42.84 852 TRP A N 1
ATOM 6663 C CA . TRP A 1 852 ? 5.286 -1.905 19.348 1.00 42.84 852 TRP A CA 1
ATOM 6664 C C . TRP A 1 852 ? 3.849 -1.831 19.877 1.00 42.84 852 TRP A C 1
ATOM 6666 O O . TRP A 1 852 ? 3.596 -1.059 20.798 1.00 42.84 852 TRP A O 1
ATOM 6676 N N . ASP A 1 853 ? 2.928 -2.649 19.356 1.00 50.44 853 ASP A N 1
ATOM 6677 C CA . ASP A 1 853 ? 1.567 -2.755 19.891 1.00 50.44 853 ASP A CA 1
ATOM 6678 C C . ASP A 1 853 ? 1.635 -3.261 21.325 1.00 50.44 853 ASP A C 1
ATOM 6680 O O . ASP A 1 853 ? 0.993 -2.717 22.216 1.00 50.44 853 ASP A O 1
ATOM 6684 N N . LYS A 1 854 ? 2.506 -4.241 21.580 1.00 57.53 854 LYS A N 1
ATOM 6685 C CA . LYS A 1 854 ? 2.741 -4.764 22.920 1.00 57.53 854 LYS A CA 1
ATOM 6686 C C . LYS A 1 854 ? 3.257 -3.686 23.877 1.00 57.53 854 LYS A C 1
ATOM 6688 O O . LYS A 1 854 ? 2.717 -3.556 24.972 1.00 57.53 854 LYS A O 1
ATOM 6693 N N . GLU A 1 855 ? 4.267 -2.904 23.495 1.00 58.78 855 GLU A N 1
ATOM 6694 C CA . GLU A 1 855 ? 4.774 -1.803 24.327 1.00 58.78 855 GLU A CA 1
ATOM 6695 C C . GLU A 1 855 ? 3.727 -0.709 24.549 1.00 58.78 855 GLU A C 1
ATOM 6697 O O . GLU A 1 855 ? 3.560 -0.262 25.683 1.00 58.78 855 GLU A O 1
ATOM 6702 N N . ASN A 1 856 ? 2.997 -0.302 23.510 1.00 58.00 856 ASN A N 1
ATOM 6703 C CA . ASN A 1 856 ? 1.945 0.708 23.614 1.00 58.00 856 ASN A CA 1
ATOM 6704 C C . ASN A 1 856 ? 0.798 0.234 24.515 1.00 58.00 856 ASN A C 1
ATOM 6706 O O . ASN A 1 856 ? 0.389 0.947 25.433 1.00 58.00 856 ASN A O 1
ATOM 6710 N N . ILE A 1 857 ? 0.334 -1.001 24.325 1.00 64.06 857 ILE A N 1
ATOM 6711 C CA . ILE A 1 857 ? -0.692 -1.627 25.159 1.00 64.06 857 ILE A CA 1
ATOM 6712 C C . ILE A 1 857 ? -0.222 -1.726 26.614 1.00 64.06 857 ILE A C 1
ATOM 6714 O O . ILE A 1 857 ? -0.995 -1.391 27.510 1.00 64.06 857 ILE A O 1
ATOM 6718 N N . LEU A 1 858 ? 1.029 -2.126 26.871 1.00 64.00 858 LEU A N 1
ATOM 6719 C CA . LEU A 1 858 ? 1.591 -2.195 28.227 1.00 64.00 858 LEU A CA 1
ATOM 6720 C C . LEU A 1 858 ? 1.737 -0.805 28.868 1.00 64.00 858 LEU A C 1
ATOM 6722 O O . LEU A 1 858 ? 1.436 -0.651 30.054 1.00 64.00 858 LEU A O 1
ATOM 6726 N N . LYS A 1 859 ? 2.151 0.212 28.095 1.00 60.78 859 LYS A N 1
ATOM 6727 C CA . LYS A 1 859 ? 2.242 1.616 28.538 1.00 60.78 859 LYS A CA 1
ATOM 6728 C C . LYS A 1 859 ? 0.866 2.170 28.936 1.00 60.78 859 LYS A C 1
ATOM 6730 O O . LYS A 1 859 ? 0.776 2.874 29.943 1.00 60.78 859 LYS A O 1
ATOM 6735 N N . MET A 1 860 ? -0.188 1.866 28.171 1.00 56.72 860 MET A N 1
ATOM 6736 C CA . MET A 1 860 ? -1.539 2.397 28.406 1.00 56.72 860 MET A CA 1
ATOM 6737 C C . MET A 1 860 ? -2.346 1.587 29.431 1.00 56.72 860 MET A C 1
ATOM 6739 O O . MET A 1 860 ? -2.941 2.170 30.332 1.00 56.72 860 MET A O 1
ATOM 6743 N N . SER A 1 861 ? -2.328 0.256 29.335 1.00 58.12 861 SER A N 1
ATOM 6744 C CA . SER A 1 861 ? -3.307 -0.642 29.982 1.00 58.12 861 SER A CA 1
ATOM 6745 C C . SER A 1 861 ? -2.786 -1.303 31.268 1.00 58.12 861 SER A C 1
ATOM 6747 O O . SER A 1 861 ? -3.521 -1.994 31.971 1.00 58.12 861 SER A O 1
ATOM 6749 N N . GLY A 1 862 ? -1.510 -1.094 31.619 1.00 54.06 862 GLY A N 1
ATOM 6750 C CA . GLY A 1 862 ? -0.891 -1.696 32.807 1.00 54.06 862 GLY A CA 1
ATOM 6751 C C . GLY A 1 862 ? -1.387 -1.140 34.151 1.00 54.06 862 GLY A C 1
ATOM 6752 O O . GLY A 1 862 ? -1.167 -1.768 35.184 1.00 54.06 862 GLY A O 1
ATOM 6753 N N . ARG A 1 863 ? -2.066 0.019 34.166 1.00 61.84 863 ARG A N 1
ATOM 6754 C CA . ARG A 1 863 ? -2.460 0.713 35.408 1.00 61.84 863 ARG A CA 1
ATOM 6755 C C . ARG A 1 863 ? -3.586 0.016 36.185 1.00 61.84 863 ARG A C 1
ATOM 6757 O O . ARG A 1 863 ? -3.553 0.041 37.413 1.00 61.84 863 ARG A O 1
ATOM 6764 N N . TYR A 1 864 ? -4.529 -0.638 35.496 1.00 65.31 864 TYR A N 1
ATOM 6765 C CA . TYR A 1 864 ? -5.700 -1.297 36.111 1.00 65.31 864 TYR A CA 1
ATOM 6766 C C . TYR A 1 864 ? -5.796 -2.792 35.807 1.00 65.31 864 TYR A C 1
ATOM 6768 O O . TYR A 1 864 ? -6.800 -3.418 36.148 1.00 65.31 864 TYR A O 1
ATOM 6776 N N . ALA A 1 865 ? -4.744 -3.382 35.225 1.00 64.12 865 ALA A N 1
ATOM 6777 C CA . ALA A 1 865 ? -4.715 -4.789 34.831 1.00 64.12 865 ALA A CA 1
ATOM 6778 C C . ALA A 1 865 ? -5.213 -5.720 35.952 1.00 64.12 865 ALA A C 1
ATOM 6780 O O . ALA A 1 865 ? -6.054 -6.569 35.687 1.00 64.12 865 ALA A O 1
ATOM 6781 N N . GLN A 1 866 ? -4.819 -5.479 37.212 1.00 64.06 866 GLN A N 1
ATOM 6782 C CA . GLN A 1 866 ? -5.203 -6.295 38.377 1.00 64.06 866 GLN A CA 1
ATOM 6783 C C . GLN A 1 866 ? -6.708 -6.325 38.709 1.00 64.06 866 GLN A C 1
ATOM 6785 O O . GLN A 1 866 ? -7.141 -7.202 39.453 1.00 64.06 866 GLN A O 1
ATOM 6790 N N . ARG A 1 867 ? -7.505 -5.384 38.187 1.00 70.44 867 ARG A N 1
ATOM 6791 C CA . ARG A 1 867 ? -8.969 -5.332 38.364 1.00 70.44 867 ARG A CA 1
ATOM 6792 C C . ARG A 1 867 ? -9.741 -5.506 37.051 1.00 70.44 867 ARG A C 1
ATOM 6794 O O . ARG A 1 867 ? -10.948 -5.287 37.009 1.00 70.44 867 ARG A O 1
ATOM 6801 N N . SER A 1 868 ? -9.051 -5.897 35.982 1.00 84.56 868 SER A N 1
ATOM 6802 C CA . SER A 1 868 ? -9.697 -6.336 34.746 1.00 84.56 868 SER A CA 1
ATOM 6803 C C . SER A 1 868 ? -10.488 -7.628 34.966 1.00 84.56 868 SER A C 1
ATOM 6805 O O . SER A 1 868 ? -10.132 -8.419 35.841 1.00 84.56 868 SER A O 1
ATOM 6807 N N . LEU A 1 869 ? -11.500 -7.883 34.130 1.00 85.94 869 LEU A N 1
ATOM 6808 C CA . LEU A 1 869 ? -12.250 -9.145 34.097 1.00 85.94 869 LEU A CA 1
ATOM 6809 C C . LEU A 1 869 ? -11.303 -10.354 34.136 1.00 85.94 869 LEU A C 1
ATOM 6811 O O . LEU A 1 869 ? -11.466 -11.250 34.957 1.00 85.94 869 LEU A O 1
ATOM 6815 N N . TYR A 1 870 ? -10.248 -10.319 33.324 1.00 80.56 870 TYR A N 1
ATOM 6816 C CA . TYR A 1 870 ? -9.253 -11.385 33.229 1.00 80.56 870 TYR A CA 1
ATOM 6817 C C . TYR A 1 870 ? -8.445 -11.605 34.507 1.00 80.56 870 TYR A C 1
ATOM 6819 O O . TYR A 1 870 ? -8.110 -12.743 34.836 1.00 80.56 870 TYR A O 1
ATOM 6827 N N . SER A 1 871 ? -8.142 -10.549 35.256 1.00 83.06 871 SER A N 1
ATOM 6828 C CA . SER A 1 871 ? -7.520 -10.714 36.568 1.00 83.06 871 SER A CA 1
ATOM 6829 C C . SER A 1 871 ? -8.514 -11.204 37.613 1.00 83.06 871 SER A C 1
ATOM 6831 O O . SER A 1 871 ? -8.138 -12.041 38.426 1.00 83.06 871 SER A O 1
ATOM 6833 N N . LEU A 1 872 ? -9.772 -10.755 37.566 1.00 86.19 872 LEU A N 1
ATOM 6834 C CA . LEU A 1 872 ? -10.824 -11.190 38.491 1.00 86.19 872 LEU A CA 1
ATOM 6835 C C . LEU A 1 872 ? -11.108 -12.692 38.366 1.00 86.19 872 LEU A C 1
ATOM 6837 O O . LEU A 1 872 ? -11.160 -13.381 39.380 1.00 86.19 872 LEU A O 1
ATOM 6841 N N . VAL A 1 873 ? -11.197 -13.230 37.145 1.00 87.69 873 VAL A N 1
ATOM 6842 C CA . VAL A 1 873 ? -11.430 -14.673 36.932 1.00 87.69 873 VAL A CA 1
ATOM 6843 C C . VAL A 1 873 ? -10.275 -15.561 37.415 1.00 87.69 873 VAL A C 1
ATOM 6845 O O . VAL A 1 873 ? -10.476 -16.756 37.604 1.00 87.69 873 VAL A O 1
ATOM 6848 N N . ARG A 1 874 ? -9.081 -14.990 37.633 1.00 85.56 874 ARG A N 1
ATOM 6849 C CA . ARG A 1 874 ? -7.863 -15.683 38.098 1.00 85.56 874 ARG A CA 1
ATOM 6850 C C . ARG A 1 874 ? -7.594 -15.522 39.597 1.00 85.56 874 ARG A C 1
ATOM 6852 O O . ARG A 1 874 ? -6.630 -16.097 40.099 1.00 85.56 874 ARG A O 1
ATOM 6859 N N . GLN A 1 875 ? -8.411 -14.749 40.318 1.00 84.50 875 GLN A N 1
ATOM 6860 C CA . GLN A 1 875 ? -8.226 -14.545 41.757 1.00 84.50 875 GLN A CA 1
ATOM 6861 C C . GLN A 1 875 ? -8.501 -15.823 42.558 1.00 84.50 875 GLN A C 1
ATOM 6863 O O . GLN A 1 875 ? -9.473 -16.549 42.306 1.00 84.50 875 GLN A O 1
ATOM 6868 N N . ASP A 1 876 ? -7.661 -16.049 43.571 1.00 71.31 876 ASP A N 1
ATOM 6869 C CA . ASP A 1 876 ? -7.812 -17.140 44.528 1.00 71.31 876 ASP A CA 1
ATOM 6870 C C . ASP A 1 876 ? -9.106 -16.965 45.340 1.00 71.31 876 ASP A C 1
ATOM 6872 O O . ASP A 1 876 ? -9.357 -15.910 45.921 1.00 71.31 876 ASP A O 1
ATOM 6876 N N . GLY A 1 877 ? -9.946 -18.006 45.364 1.00 71.75 877 GLY A N 1
ATOM 6877 C CA . GLY A 1 877 ? -11.258 -18.002 46.029 1.00 71.75 877 GLY A CA 1
ATOM 6878 C C . GLY A 1 877 ? -12.463 -17.905 45.085 1.00 71.75 877 GLY A C 1
ATOM 6879 O O . GLY A 1 877 ? -13.587 -18.165 45.513 1.00 71.75 877 GLY A O 1
ATOM 6880 N N . THR A 1 878 ? -12.256 -17.607 43.799 1.00 79.19 878 THR A N 1
ATOM 6881 C CA . THR A 1 878 ? -13.318 -17.706 42.782 1.00 79.19 878 THR A CA 1
ATOM 6882 C C . THR A 1 878 ? -13.580 -19.164 42.385 1.00 79.19 878 THR A C 1
ATOM 6884 O O . THR A 1 878 ? -12.703 -20.023 42.483 1.00 79.19 878 THR A O 1
ATOM 6887 N N . ARG A 1 879 ? -14.791 -19.465 41.887 1.00 81.12 879 ARG A N 1
ATOM 6888 C CA . ARG A 1 879 ? -15.230 -20.838 41.549 1.00 81.12 879 ARG A CA 1
ATOM 6889 C C . ARG A 1 879 ? -14.312 -21.567 40.555 1.00 81.12 879 ARG A C 1
ATOM 6891 O O . ARG A 1 879 ? -14.262 -22.795 40.576 1.00 81.12 879 ARG A O 1
ATOM 6898 N N . TYR A 1 880 ? -13.629 -20.830 39.679 1.00 86.88 880 TYR A N 1
ATOM 6899 C CA . TYR A 1 880 ? -12.813 -21.390 38.596 1.00 86.88 880 TYR A CA 1
ATOM 6900 C C . TYR A 1 880 ? -11.342 -20.940 38.622 1.00 86.88 880 TYR A C 1
ATOM 6902 O O . TYR A 1 880 ? -10.532 -21.562 37.936 1.00 86.88 880 TYR A O 1
ATOM 6910 N N . GLY A 1 881 ? -10.974 -19.926 39.418 1.00 86.56 881 GLY A N 1
ATOM 6911 C CA . GLY A 1 881 ? -9.646 -19.301 39.377 1.00 86.56 881 GLY A CA 1
ATOM 6912 C C . GLY A 1 881 ? -8.492 -20.261 39.643 1.00 86.56 881 GLY A C 1
ATOM 6913 O O . GLY A 1 881 ? -7.556 -20.315 38.850 1.00 86.56 881 GLY A O 1
ATOM 6914 N N . SER A 1 882 ? -8.590 -21.110 40.674 1.00 87.31 882 SER A N 1
ATOM 6915 C CA . SER A 1 882 ? -7.541 -22.100 40.976 1.00 87.31 882 SER A CA 1
ATOM 6916 C C . SER A 1 882 ? -7.296 -23.059 39.808 1.00 87.31 882 SER A C 1
ATOM 6918 O O . SER A 1 882 ? -6.152 -23.342 39.471 1.00 87.31 882 SER A O 1
ATOM 6920 N N . LYS A 1 883 ? -8.363 -23.488 39.121 1.00 88.69 883 LYS A N 1
ATOM 6921 C CA . LYS A 1 883 ? -8.255 -24.395 37.974 1.00 88.69 883 LYS A CA 1
ATOM 6922 C C . LYS A 1 883 ? -7.665 -23.704 36.740 1.00 88.69 883 LYS A C 1
ATOM 6924 O O . LYS A 1 883 ? -6.906 -24.326 36.006 1.00 88.69 883 LYS A O 1
ATOM 6929 N N . ILE A 1 884 ? -7.985 -22.428 36.514 1.00 87.56 884 ILE A N 1
ATOM 6930 C CA . ILE A 1 884 ? -7.364 -21.620 35.448 1.00 87.56 884 ILE A CA 1
ATOM 6931 C C . ILE A 1 884 ? -5.857 -21.488 35.707 1.00 87.56 884 ILE A C 1
ATOM 6933 O O . ILE A 1 884 ? -5.062 -21.745 34.805 1.00 87.56 884 ILE A O 1
ATOM 6937 N N . ASN A 1 885 ? -5.465 -21.182 36.948 1.00 87.44 885 ASN A N 1
ATOM 6938 C CA . ASN A 1 885 ? -4.061 -21.045 37.345 1.00 87.44 885 ASN A CA 1
ATOM 6939 C C . ASN A 1 885 ? -3.287 -22.374 37.226 1.00 87.44 885 ASN A C 1
ATOM 6941 O O . ASN A 1 885 ? -2.113 -22.365 36.852 1.00 87.44 885 ASN A O 1
ATOM 6945 N N . GLU A 1 886 ? -3.932 -23.520 37.484 1.00 87.44 886 GLU A N 1
ATOM 6946 C CA . GLU A 1 886 ? -3.359 -24.856 37.246 1.00 87.44 886 GLU A CA 1
ATOM 6947 C C . GLU A 1 886 ? -3.047 -25.090 35.759 1.00 87.44 886 GLU A C 1
ATOM 6949 O O . GLU A 1 886 ? -1.923 -25.472 35.426 1.00 87.44 886 GLU A O 1
ATOM 6954 N N . TYR A 1 887 ? -4.002 -24.809 34.860 1.00 87.12 887 TYR A N 1
ATOM 6955 C CA . TYR A 1 887 ? -3.782 -24.910 33.411 1.00 87.12 887 TYR A CA 1
ATOM 6956 C C . TYR A 1 887 ? -2.661 -23.982 32.936 1.00 87.12 887 TYR A C 1
ATOM 6958 O O . TYR A 1 887 ? -1.771 -24.413 32.209 1.00 87.12 887 TYR A O 1
ATOM 6966 N N . GLU A 1 888 ? -2.667 -22.717 33.360 1.00 85.56 888 GLU A N 1
ATOM 6967 C CA . GLU A 1 888 ? -1.642 -21.745 32.958 1.00 85.56 888 GLU A CA 1
ATOM 6968 C C . GLU A 1 888 ? -0.249 -22.120 33.479 1.00 85.56 888 GLU A C 1
ATOM 6970 O O . GLU A 1 888 ? 0.739 -21.978 32.755 1.00 85.56 888 GLU A O 1
ATOM 6975 N N . SER A 1 889 ? -0.162 -22.667 34.695 1.00 85.88 889 SER A N 1
ATOM 6976 C CA . SER A 1 889 ? 1.090 -23.199 35.246 1.00 85.88 889 SER A CA 1
ATOM 6977 C C . SER A 1 889 ? 1.606 -24.377 34.419 1.00 85.88 889 SER A C 1
ATOM 6979 O O . SER A 1 889 ? 2.792 -24.425 34.089 1.00 85.88 889 SER A O 1
ATOM 6981 N N . LEU A 1 890 ? 0.717 -25.292 34.020 1.00 84.81 890 LEU A N 1
ATOM 6982 C CA . LEU A 1 890 ? 1.053 -26.429 33.164 1.00 84.81 890 LEU A CA 1
ATOM 6983 C C . LEU A 1 890 ? 1.530 -25.972 31.775 1.00 84.81 890 LEU A C 1
ATOM 6985 O O . LEU A 1 890 ? 2.574 -26.423 31.306 1.00 84.81 890 LEU A O 1
ATOM 6989 N N . PHE A 1 891 ? 0.838 -25.010 31.158 1.00 83.50 891 PHE A N 1
ATOM 6990 C CA . PHE A 1 891 ? 1.221 -24.423 29.868 1.00 83.50 891 PHE A CA 1
ATOM 6991 C C . PHE A 1 891 ? 2.532 -23.631 29.924 1.00 83.50 891 PHE A C 1
ATOM 6993 O O . PHE A 1 891 ? 3.245 -23.554 28.925 1.00 83.50 891 PHE A O 1
ATOM 7000 N N . SER A 1 892 ? 2.861 -23.030 31.069 1.00 81.44 892 SER A N 1
ATOM 7001 C CA . SER A 1 892 ? 4.127 -22.321 31.278 1.00 81.44 892 SER A CA 1
ATOM 7002 C C . SER A 1 892 ? 5.315 -23.283 31.394 1.00 81.44 892 SER A C 1
ATOM 7004 O O . SER A 1 892 ? 6.384 -23.012 30.848 1.00 81.44 892 SER A O 1
ATOM 7006 N N . LEU A 1 893 ? 5.120 -24.422 32.068 1.00 82.94 893 LEU A N 1
ATOM 7007 C CA . LEU A 1 893 ? 6.145 -25.455 32.245 1.00 82.94 893 LEU A CA 1
ATOM 7008 C C . LEU A 1 893 ? 6.400 -26.256 30.962 1.00 82.94 893 LEU A C 1
ATOM 7010 O O . LEU A 1 893 ? 7.553 -26.541 30.644 1.00 82.94 893 LEU A O 1
ATOM 7014 N N . TYR A 1 894 ? 5.337 -26.573 30.219 1.00 79.81 894 TYR A N 1
ATOM 7015 C CA . TYR A 1 894 ? 5.383 -27.399 29.009 1.00 79.81 894 TYR A CA 1
ATOM 7016 C C . TYR A 1 894 ? 4.740 -26.673 27.820 1.00 79.81 894 TYR A C 1
ATOM 7018 O O . TYR A 1 894 ? 3.732 -27.120 27.275 1.00 79.81 894 TYR A O 1
ATOM 7026 N N . PRO A 1 895 ? 5.297 -25.530 27.382 1.00 69.81 895 PRO A N 1
ATOM 7027 C CA . PRO A 1 895 ? 4.679 -24.714 26.337 1.00 69.81 895 PRO A CA 1
ATOM 7028 C C . PRO A 1 895 ? 4.698 -25.385 24.958 1.00 69.81 895 PRO A C 1
ATOM 7030 O O . PRO A 1 895 ? 4.062 -24.900 24.027 1.00 69.81 895 PRO A O 1
ATOM 7033 N N . GLU A 1 896 ? 5.498 -26.434 24.822 1.00 64.81 896 GLU A N 1
ATOM 7034 C CA . GLU A 1 896 ? 5.755 -27.211 23.614 1.00 64.81 896 GLU A CA 1
ATOM 7035 C C . GLU A 1 896 ? 4.784 -28.410 23.525 1.00 64.81 896 GLU A C 1
ATOM 7037 O O . GLU A 1 896 ? 4.418 -28.799 22.431 1.00 64.81 896 GLU A O 1
ATOM 7042 N N . ASP A 1 897 ? 4.252 -28.915 24.644 1.00 69.25 897 ASP A N 1
ATOM 7043 C CA . ASP A 1 897 ? 3.459 -30.160 24.688 1.00 69.25 897 ASP A CA 1
ATOM 7044 C C . ASP A 1 897 ? 1.935 -29.937 24.799 1.00 69.25 897 ASP A C 1
ATOM 7046 O O . ASP A 1 897 ? 1.184 -30.845 25.153 1.00 69.25 897 ASP A O 1
ATOM 7050 N N . ILE A 1 898 ? 1.452 -28.719 24.540 1.00 72.50 898 ILE A N 1
ATOM 7051 C CA . ILE A 1 898 ? 0.034 -28.362 24.715 1.00 72.50 898 ILE A CA 1
ATOM 7052 C C . ILE A 1 898 ? -0.810 -29.022 23.612 1.00 72.50 898 ILE A C 1
ATOM 7054 O O . ILE A 1 898 ? -0.574 -28.774 22.430 1.00 72.50 898 ILE A O 1
ATOM 7058 N N . SER A 1 899 ? -1.821 -29.819 23.973 1.00 71.69 899 SER A N 1
ATOM 7059 C CA . SER A 1 899 ? -2.758 -30.402 22.999 1.00 71.69 899 SER A CA 1
ATOM 7060 C C . SER A 1 899 ? -3.886 -29.432 22.605 1.00 71.69 899 SER A C 1
ATOM 7062 O O . SER A 1 899 ? -4.158 -28.438 23.288 1.00 71.69 899 SER A O 1
ATOM 7064 N N . VAL A 1 900 ? -4.571 -29.711 21.486 1.00 68.38 900 VAL A N 1
ATOM 7065 C CA . VAL A 1 900 ? -5.745 -28.924 21.057 1.00 68.38 900 VAL A CA 1
ATOM 7066 C C . VAL A 1 900 ? -6.887 -29.096 22.065 1.00 68.38 900 VAL A C 1
ATOM 7068 O O . VAL A 1 900 ? -7.561 -28.126 22.408 1.00 68.38 900 VAL A O 1
ATOM 7071 N N . GLU A 1 901 ? -7.051 -30.304 22.600 1.00 74.38 901 GLU A N 1
ATOM 7072 C CA . GLU A 1 901 ? -8.064 -30.661 23.593 1.00 74.38 901 GLU A CA 1
ATOM 7073 C C . GLU A 1 901 ? -7.849 -29.943 24.937 1.00 74.38 901 GLU A C 1
ATOM 7075 O O . GLU A 1 901 ? -8.815 -29.485 25.563 1.00 74.38 901 GLU A O 1
ATOM 7080 N N . ASP A 1 902 ? -6.593 -29.797 25.372 1.00 78.81 902 ASP A N 1
ATOM 7081 C CA . ASP A 1 902 ? -6.247 -29.043 26.583 1.00 78.81 902 ASP A CA 1
ATOM 7082 C C . ASP A 1 902 ? -6.583 -27.559 26.423 1.00 78.81 902 ASP A C 1
ATOM 7084 O O . ASP A 1 902 ? -7.173 -26.948 27.318 1.00 78.81 902 ASP A O 1
ATOM 7088 N N . ASN A 1 903 ? -6.255 -26.982 25.261 1.00 76.69 903 ASN A N 1
ATOM 7089 C CA . ASN A 1 903 ? -6.583 -25.597 24.941 1.00 76.69 903 ASN A CA 1
ATOM 7090 C C . ASN A 1 903 ? -8.105 -25.371 24.908 1.00 76.69 903 ASN A C 1
ATOM 7092 O O . ASN A 1 903 ? -8.586 -24.388 25.472 1.00 76.69 903 ASN A O 1
ATOM 7096 N N . ASP A 1 904 ? -8.875 -26.278 24.305 1.00 74.69 904 ASP A N 1
ATOM 7097 C CA . ASP A 1 904 ? -10.339 -26.174 24.265 1.00 74.69 904 ASP A CA 1
ATOM 7098 C C . ASP A 1 904 ? -10.957 -26.265 25.669 1.00 74.69 904 ASP A C 1
ATOM 7100 O O . ASP A 1 904 ? -11.838 -25.474 26.018 1.00 74.69 904 ASP A O 1
ATOM 7104 N N . SER A 1 905 ? -10.449 -27.170 26.507 1.00 82.56 905 SER A N 1
ATOM 7105 C CA . SER A 1 905 ? -10.881 -27.313 27.903 1.00 82.56 905 SER A CA 1
ATOM 7106 C C . SER A 1 905 ? -10.587 -26.055 28.726 1.00 82.56 905 SER A C 1
ATOM 7108 O O . SER A 1 905 ? -11.449 -25.588 29.476 1.00 82.56 905 SER A O 1
ATOM 7110 N N . TYR A 1 906 ? -9.398 -25.471 28.552 1.00 84.00 906 TYR A N 1
ATOM 7111 C CA . TYR A 1 906 ? -9.010 -24.210 29.181 1.00 84.00 906 TYR A CA 1
ATOM 7112 C C . TYR A 1 906 ? -9.945 -23.062 28.772 1.00 84.00 906 TYR A C 1
ATOM 7114 O O . TYR A 1 906 ? -10.521 -22.404 29.639 1.00 84.00 906 TYR A O 1
ATOM 7122 N N . MET A 1 907 ? -10.177 -22.871 27.468 1.00 78.62 907 MET A N 1
ATOM 7123 C CA . MET A 1 907 ? -11.038 -21.795 26.961 1.00 78.62 907 MET A CA 1
ATOM 7124 C C . MET A 1 907 ? -12.486 -21.916 27.460 1.00 78.62 907 MET A C 1
ATOM 7126 O O . MET A 1 907 ? -13.108 -20.911 27.801 1.00 78.62 907 MET A O 1
ATOM 7130 N N . GLN A 1 908 ? -13.027 -23.137 27.569 1.00 81.31 908 GLN A N 1
ATOM 7131 C CA . GLN A 1 908 ? -14.362 -23.356 28.138 1.00 81.31 908 GLN A CA 1
ATOM 7132 C C . GLN A 1 908 ? -14.451 -22.950 29.614 1.00 81.31 908 GLN A C 1
ATOM 7134 O O . GLN A 1 908 ? -15.477 -22.423 30.051 1.00 81.31 908 GLN A O 1
ATOM 7139 N N . ILE A 1 909 ? -13.406 -23.216 30.401 1.00 85.75 909 ILE A N 1
ATOM 7140 C CA . ILE A 1 909 ? -13.368 -22.844 31.819 1.00 85.75 909 ILE A CA 1
ATOM 7141 C C . ILE A 1 909 ? -13.252 -21.328 31.969 1.00 85.75 909 ILE A C 1
ATOM 7143 O O . ILE A 1 909 ? -13.989 -20.760 32.774 1.00 85.75 909 ILE A O 1
ATOM 7147 N N . VAL A 1 910 ? -12.396 -20.678 31.172 1.00 84.19 910 VAL A N 1
ATOM 7148 C CA . VAL A 1 910 ? -12.264 -19.213 31.152 1.00 84.19 910 VAL A CA 1
ATOM 7149 C C . VAL A 1 910 ? -13.610 -18.558 30.835 1.00 84.19 910 VAL A C 1
ATOM 7151 O O . VAL A 1 910 ? -14.082 -17.754 31.634 1.00 84.19 910 VAL A O 1
ATOM 7154 N N . GLY A 1 911 ? -14.306 -18.992 29.777 1.00 81.56 911 GLY A N 1
ATOM 7155 C CA . GLY A 1 911 ? -15.618 -18.430 29.426 1.00 81.56 911 GLY A CA 1
ATOM 7156 C C . GLY A 1 911 ? -16.687 -18.621 30.514 1.00 81.56 911 GLY A C 1
ATOM 7157 O O . GLY A 1 911 ? -17.500 -17.733 30.766 1.00 81.56 911 GLY A O 1
ATOM 7158 N N . ARG A 1 912 ? -16.675 -19.753 31.235 1.00 84.75 912 ARG A N 1
ATOM 7159 C CA . ARG A 1 912 ? -17.573 -19.960 32.392 1.00 84.75 912 ARG A CA 1
ATOM 7160 C C . ARG A 1 912 ? -17.224 -19.062 33.577 1.00 84.75 912 ARG A C 1
ATOM 7162 O O . ARG A 1 912 ? -18.122 -18.688 34.331 1.00 84.75 912 ARG A O 1
ATOM 7169 N N . ALA A 1 913 ? -15.944 -18.760 33.768 1.00 88.06 913 ALA A N 1
ATOM 7170 C CA . ALA A 1 913 ? -15.486 -17.867 34.820 1.00 88.06 913 ALA A CA 1
ATOM 7171 C C . ALA A 1 913 ? -15.861 -16.413 34.524 1.00 88.06 913 ALA A C 1
ATOM 7173 O O . ALA A 1 913 ? -16.373 -15.730 35.409 1.00 88.06 913 ALA A O 1
ATOM 7174 N N . GLU A 1 914 ? -15.690 -15.975 33.278 1.00 88.19 914 GLU A N 1
ATOM 7175 C CA . GLU A 1 914 ? -16.109 -14.652 32.812 1.00 88.19 914 GLU A CA 1
ATOM 7176 C C . GLU A 1 914 ? -17.608 -14.447 33.009 1.00 88.19 914 GLU A C 1
ATOM 7178 O O . GLU A 1 914 ? -18.010 -13.460 33.620 1.00 88.19 914 GLU A O 1
ATOM 7183 N N . ALA A 1 915 ? -18.428 -15.414 32.585 1.00 87.06 915 ALA A N 1
ATOM 7184 C CA . ALA A 1 915 ? -19.877 -15.361 32.759 1.00 87.06 915 ALA A CA 1
ATOM 7185 C C . ALA A 1 915 ? -20.288 -15.206 34.234 1.00 87.06 915 ALA A C 1
ATOM 7187 O O . ALA A 1 915 ? -21.191 -14.432 34.543 1.00 87.06 915 ALA A O 1
ATOM 7188 N N . ALA A 1 916 ? -19.608 -15.905 35.152 1.00 87.81 916 ALA A N 1
ATOM 7189 C CA . ALA A 1 916 ? -19.881 -15.793 36.583 1.00 87.81 916 ALA A CA 1
ATOM 7190 C C . ALA A 1 916 ? -19.574 -14.381 37.112 1.00 87.81 916 ALA A C 1
ATOM 7192 O O . ALA A 1 916 ? -20.435 -13.773 37.743 1.00 87.81 916 ALA A O 1
ATOM 7193 N N . VAL A 1 917 ? -18.396 -13.830 36.793 1.00 89.81 917 VAL A N 1
ATOM 7194 C CA . VAL A 1 917 ? -17.996 -12.477 37.226 1.00 89.81 917 VAL A CA 1
ATOM 7195 C C . VAL A 1 917 ? -18.905 -11.403 36.622 1.00 89.81 917 VAL A C 1
ATOM 7197 O O . VAL A 1 917 ? -19.319 -10.480 37.317 1.00 89.81 917 VAL A O 1
ATOM 7200 N N . LEU A 1 918 ? -19.246 -11.528 35.338 1.00 90.56 918 LEU A N 1
ATOM 7201 C CA . LEU A 1 918 ? -20.107 -10.577 34.635 1.00 90.56 918 LEU A CA 1
ATOM 7202 C C . LEU A 1 918 ? -21.544 -10.587 35.165 1.00 90.56 918 LEU A C 1
ATOM 7204 O O . LEU A 1 918 ? -22.157 -9.527 35.243 1.00 90.56 918 LEU A O 1
ATOM 7208 N N . SER A 1 919 ? -22.070 -11.747 35.571 1.00 87.75 919 SER A N 1
ATOM 7209 C CA . SER A 1 919 ? -23.428 -11.855 36.126 1.00 87.75 919 SER A CA 1
ATOM 7210 C C . SER A 1 919 ? -23.600 -11.166 37.486 1.00 87.75 919 SER A C 1
ATOM 7212 O O . SER A 1 919 ? -24.711 -10.788 37.847 1.00 87.75 919 SER A O 1
ATOM 7214 N N . GLU A 1 920 ? -22.505 -10.979 38.229 1.00 87.69 920 GLU A N 1
ATOM 7215 C CA . GLU A 1 920 ? -22.486 -10.307 39.535 1.00 87.69 920 GLU A CA 1
ATOM 7216 C C . GLU A 1 920 ? -22.149 -8.809 39.432 1.00 87.69 920 GLU A C 1
ATOM 7218 O O . GLU A 1 920 ? -22.169 -8.107 40.444 1.00 87.69 920 GLU A O 1
ATOM 7223 N N . ALA A 1 921 ? -21.794 -8.308 38.244 1.00 90.88 921 ALA A N 1
ATOM 7224 C CA . ALA A 1 921 ? -21.421 -6.911 38.046 1.00 90.88 921 ALA A CA 1
ATOM 7225 C C . ALA A 1 921 ? -22.649 -5.988 38.111 1.00 90.88 921 ALA A C 1
ATOM 7227 O O . ALA A 1 921 ? -23.694 -6.305 37.557 1.00 90.88 921 ALA A O 1
ATOM 7228 N N . ASP A 1 922 ? -22.519 -4.806 38.707 1.00 91.19 922 ASP A N 1
ATOM 7229 C CA . ASP A 1 922 ? -23.538 -3.752 38.612 1.00 91.19 922 ASP A CA 1
ATOM 7230 C C . ASP A 1 922 ? -23.255 -2.818 37.424 1.00 91.19 922 ASP A C 1
ATOM 7232 O O . ASP A 1 922 ? -24.168 -2.356 36.731 1.00 91.19 922 ASP A O 1
ATOM 7236 N N . ILE A 1 923 ? -21.966 -2.531 37.196 1.00 93.38 923 ILE A N 1
ATOM 7237 C CA . ILE A 1 923 ? -21.480 -1.617 36.160 1.00 93.38 923 ILE A CA 1
ATOM 7238 C C . ILE A 1 923 ? -20.366 -2.296 35.366 1.00 93.38 923 ILE A C 1
ATOM 7240 O O . ILE A 1 923 ? -19.375 -2.762 35.933 1.00 93.38 923 ILE A O 1
ATOM 7244 N N . ILE A 1 924 ? -20.500 -2.292 34.043 1.00 94.50 924 ILE A N 1
ATOM 7245 C CA . ILE A 1 924 ? -19.524 -2.871 33.119 1.00 94.50 924 ILE A CA 1
ATOM 7246 C C . ILE A 1 924 ? -18.881 -1.750 32.308 1.00 94.50 924 ILE A C 1
ATOM 7248 O O . ILE A 1 924 ? -19.575 -0.941 31.693 1.00 94.50 924 ILE A O 1
ATOM 7252 N N . LEU A 1 925 ? -17.548 -1.713 32.300 1.00 94.12 925 LEU A N 1
ATOM 7253 C CA . LEU A 1 925 ? -16.749 -0.770 31.526 1.00 94.12 925 LEU A CA 1
ATOM 7254 C C . LEU A 1 925 ? -16.019 -1.484 30.395 1.00 94.12 925 LEU A C 1
ATOM 7256 O O . LEU A 1 925 ? -15.197 -2.363 30.652 1.00 94.12 925 LEU A O 1
ATOM 7260 N N . CYS A 1 926 ? -16.254 -1.076 29.154 1.00 93.56 926 CYS A N 1
ATOM 7261 C CA . CYS A 1 926 ? -15.548 -1.615 27.992 1.00 93.56 926 CYS A CA 1
ATOM 7262 C C . CYS A 1 926 ? -15.551 -0.623 26.829 1.00 93.56 926 CYS A C 1
ATOM 7264 O O . CYS A 1 926 ? -16.233 0.396 26.875 1.00 93.56 926 CYS A O 1
ATOM 7266 N N . THR A 1 927 ? -14.815 -0.898 25.755 1.00 93.50 927 THR A N 1
ATOM 7267 C CA . THR A 1 927 ? -14.937 -0.072 24.545 1.00 93.50 927 THR A CA 1
ATOM 7268 C C . THR A 1 927 ? -16.271 -0.317 23.836 1.00 93.50 927 THR A C 1
ATOM 7270 O O . THR A 1 927 ? -16.922 -1.345 24.052 1.00 93.50 927 THR A O 1
ATOM 7273 N N . CYS A 1 928 ? -16.673 0.609 22.958 1.00 94.81 928 CYS A N 1
ATOM 7274 C CA . CYS A 1 928 ? -17.886 0.455 22.145 1.00 94.81 928 CYS A CA 1
ATOM 7275 C C . CYS A 1 928 ? -17.848 -0.851 21.335 1.00 94.81 928 CYS A C 1
ATOM 7277 O O . CYS A 1 928 ? -18.816 -1.603 21.332 1.00 94.81 928 CYS A O 1
ATOM 7279 N N . ILE A 1 929 ? -16.706 -1.180 20.728 1.00 92.69 929 ILE A N 1
ATOM 7280 C CA . ILE A 1 929 ? -16.536 -2.424 19.970 1.00 92.69 929 ILE A CA 1
ATOM 7281 C C . ILE A 1 929 ? -16.597 -3.660 20.874 1.00 92.69 929 ILE A C 1
ATOM 7283 O O . ILE A 1 929 ? -17.326 -4.599 20.560 1.00 92.69 929 ILE A O 1
ATOM 7287 N N . THR A 1 930 ? -15.887 -3.666 22.009 1.00 91.62 930 THR A N 1
ATOM 7288 C CA . THR A 1 930 ? -15.889 -4.810 22.942 1.00 91.62 930 THR A CA 1
ATOM 7289 C C . THR A 1 930 ? -17.288 -5.099 23.486 1.00 91.62 930 THR A C 1
ATOM 7291 O O . THR A 1 930 ? -17.633 -6.263 23.668 1.00 91.62 930 THR A O 1
ATOM 7294 N N . SER A 1 931 ? -18.138 -4.077 23.643 1.00 93.31 931 SER A N 1
ATOM 7295 C CA . SER A 1 931 ? -19.534 -4.261 24.065 1.00 93.31 931 SER A CA 1
ATOM 7296 C C . SER A 1 931 ? -20.357 -5.138 23.113 1.00 93.31 931 SER A C 1
ATOM 7298 O O . SER A 1 931 ? -21.378 -5.684 23.517 1.00 93.31 931 SER A O 1
ATOM 7300 N N . GLY A 1 932 ? -19.931 -5.281 21.855 1.00 89.06 932 GLY A N 1
ATOM 7301 C CA . GLY A 1 932 ? -20.627 -6.087 20.858 1.00 89.06 932 GLY A CA 1
ATOM 7302 C C . GLY A 1 932 ? -20.288 -7.570 20.885 1.00 89.06 932 GLY A C 1
ATOM 7303 O O . GLY A 1 932 ? -20.864 -8.325 20.101 1.00 89.06 932 GLY A O 1
ATOM 7304 N N . GLN A 1 933 ? -19.338 -7.992 21.726 1.00 85.75 933 GLN A N 1
ATOM 7305 C CA . GLN A 1 933 ? -18.942 -9.393 21.815 1.00 85.75 933 GLN A CA 1
ATOM 7306 C C . GLN A 1 933 ? -20.147 -10.257 22.225 1.00 85.75 933 GLN A C 1
ATOM 7308 O O . GLN A 1 933 ? -20.747 -10.002 23.270 1.00 85.75 933 GLN A O 1
ATOM 7313 N N . PRO A 1 934 ? -20.526 -11.276 21.436 1.00 79.56 934 PRO A N 1
ATOM 7314 C CA . PRO A 1 934 ? -21.698 -12.098 21.733 1.00 79.56 934 PRO A CA 1
ATOM 7315 C C . PRO A 1 934 ? -21.609 -12.822 23.070 1.00 79.56 934 PRO A C 1
ATOM 7317 O O . PRO A 1 934 ? -22.629 -13.002 23.725 1.00 79.56 934 PRO A O 1
ATOM 7320 N N . GLU A 1 935 ? -20.412 -13.251 23.471 1.00 76.81 935 GLU A N 1
ATOM 7321 C CA . GLU A 1 935 ? -20.188 -13.914 24.755 1.00 76.81 935 GLU A CA 1
ATOM 7322 C C . GLU A 1 935 ? -20.460 -12.968 25.920 1.00 76.81 935 GLU A C 1
ATOM 7324 O O . GLU A 1 935 ? -21.163 -13.341 26.858 1.00 76.81 935 GLU A O 1
ATOM 7329 N N . LEU A 1 936 ? -19.973 -11.727 25.819 1.00 85.69 936 LEU A N 1
ATOM 7330 C CA . LEU A 1 936 ? -20.261 -10.672 26.783 1.00 85.69 936 LEU A CA 1
ATOM 7331 C C . LEU A 1 936 ? -21.767 -10.392 26.821 1.00 85.69 936 LEU A C 1
ATOM 7333 O O . LEU A 1 936 ? -22.377 -10.471 27.883 1.00 85.69 936 LEU A O 1
ATOM 7337 N N . ALA A 1 937 ? -22.377 -10.151 25.658 1.00 85.12 937 ALA A N 1
ATOM 7338 C CA . ALA A 1 937 ? -23.792 -9.818 25.530 1.00 85.12 937 ALA A CA 1
ATOM 7339 C C . ALA A 1 937 ? -24.739 -10.919 26.034 1.00 85.12 937 ALA A C 1
ATOM 7341 O O . ALA A 1 937 ? -25.818 -10.617 26.533 1.00 85.12 937 ALA A O 1
ATOM 7342 N N . ALA A 1 938 ? -24.347 -12.191 25.927 1.00 83.12 938 ALA A N 1
ATOM 7343 C CA . ALA A 1 938 ? -25.139 -13.318 26.415 1.00 83.12 938 ALA A CA 1
ATOM 7344 C C . ALA A 1 938 ? -25.164 -13.433 27.950 1.00 83.12 938 ALA A C 1
ATOM 7346 O O . ALA A 1 938 ? -26.035 -14.117 28.487 1.00 83.12 938 ALA A O 1
ATOM 7347 N N . CYS A 1 939 ? -24.218 -12.797 28.649 1.00 85.19 939 CYS A N 1
ATOM 7348 C CA . CYS A 1 939 ? -24.058 -12.919 30.099 1.00 85.19 939 CYS A CA 1
ATOM 7349 C C . CYS A 1 939 ? -24.611 -11.724 30.888 1.00 85.19 939 CYS A C 1
ATOM 7351 O O . CYS A 1 939 ? -24.590 -11.767 32.117 1.00 85.19 939 CYS A O 1
ATOM 7353 N N . ILE A 1 940 ? -25.061 -10.660 30.212 1.00 89.88 940 ILE A N 1
ATOM 7354 C CA . ILE A 1 940 ? -25.353 -9.366 30.843 1.00 89.88 940 ILE A CA 1
ATOM 7355 C C . ILE A 1 940 ? -26.705 -8.803 30.403 1.00 89.88 940 ILE A C 1
ATOM 7357 O O . ILE A 1 940 ? -27.189 -9.083 29.308 1.00 89.88 940 ILE A O 1
ATOM 7361 N N . ASN A 1 941 ? -27.311 -7.986 31.264 1.00 91.31 941 ASN A N 1
ATOM 7362 C CA . ASN A 1 941 ? -28.658 -7.447 31.087 1.00 91.31 941 ASN A CA 1
ATOM 7363 C C . ASN A 1 941 ? -28.671 -5.911 31.176 1.00 91.31 941 ASN A C 1
ATOM 7365 O O . ASN A 1 941 ? -28.974 -5.314 32.216 1.00 91.31 941 ASN A O 1
ATOM 7369 N N . ILE A 1 942 ? -28.305 -5.262 30.070 1.00 93.75 942 ILE A N 1
ATOM 7370 C CA . ILE A 1 942 ? -28.069 -3.816 30.013 1.00 93.75 942 ILE A CA 1
ATOM 7371 C C . ILE A 1 942 ? -29.360 -3.032 29.765 1.00 93.75 942 ILE A C 1
ATOM 7373 O O . ILE A 1 942 ? -29.958 -3.122 28.692 1.00 93.75 942 ILE A O 1
ATOM 7377 N N . HIS A 1 943 ? -29.724 -2.185 30.731 1.00 92.12 943 HIS A N 1
ATOM 7378 C CA . HIS A 1 943 ? -30.868 -1.269 30.618 1.00 92.12 943 HIS A CA 1
ATOM 7379 C C . HIS A 1 943 ? -30.454 0.180 30.347 1.00 92.12 943 HIS A C 1
ATOM 7381 O O . HIS A 1 943 ? -31.216 0.947 29.754 1.00 92.12 943 HIS A O 1
ATOM 7387 N N . GLN A 1 944 ? -29.252 0.570 30.778 1.00 93.94 944 GLN A N 1
ATOM 7388 C CA . GLN A 1 944 ? -28.730 1.921 30.595 1.00 93.94 944 GLN A CA 1
ATOM 7389 C C . GLN A 1 944 ? -27.344 1.883 29.958 1.00 93.94 944 GLN A C 1
ATOM 7391 O O . GLN A 1 944 ? -26.465 1.152 30.417 1.00 93.94 944 GLN A O 1
ATOM 7396 N N . ILE A 1 945 ? -27.155 2.697 28.919 1.00 96.31 945 ILE A N 1
ATOM 7397 C CA . ILE A 1 945 ? -25.896 2.820 28.181 1.00 96.31 945 ILE A CA 1
ATOM 7398 C C . ILE A 1 945 ? -25.386 4.254 28.306 1.00 96.31 945 ILE A C 1
ATOM 7400 O O . ILE A 1 945 ? -26.070 5.214 27.951 1.00 96.31 945 ILE A O 1
ATOM 7404 N N . ILE A 1 946 ? -24.156 4.407 28.780 1.00 97.56 946 ILE A N 1
ATOM 7405 C CA . ILE A 1 946 ? -23.442 5.682 28.819 1.00 97.56 946 ILE A CA 1
ATOM 7406 C C . ILE A 1 946 ? -22.257 5.563 27.874 1.00 97.56 946 ILE A C 1
ATOM 7408 O O . ILE A 1 946 ? -21.449 4.656 28.033 1.00 97.56 946 ILE A O 1
ATOM 7412 N N . ILE A 1 947 ? -22.130 6.470 26.910 1.00 96.56 947 ILE A N 1
ATOM 7413 C CA . ILE A 1 947 ? -20.984 6.505 25.999 1.00 96.56 947 ILE A CA 1
ATOM 7414 C C . ILE A 1 947 ? -20.265 7.838 26.164 1.00 96.56 947 ILE A C 1
ATOM 7416 O O . ILE A 1 947 ? -20.802 8.874 25.775 1.00 96.56 947 ILE A O 1
ATOM 7420 N N . ASP A 1 948 ? -19.067 7.814 26.748 1.00 94.75 948 ASP A N 1
ATOM 7421 C CA . ASP A 1 948 ? -18.185 8.982 26.827 1.00 94.75 948 ASP A CA 1
ATOM 7422 C C . ASP A 1 948 ? -17.299 9.092 25.581 1.00 94.75 948 ASP A C 1
ATOM 7424 O O . ASP A 1 948 ? -17.081 8.117 24.860 1.00 94.75 948 ASP A O 1
ATOM 7428 N N . ASP A 1 949 ? -16.801 10.299 25.310 1.00 91.44 949 ASP A N 1
ATOM 7429 C CA . ASP A 1 949 ? -16.051 10.635 24.094 1.00 91.44 949 ASP A CA 1
ATOM 7430 C C . ASP A 1 949 ? -16.727 10.157 22.785 1.00 91.44 949 ASP A C 1
ATOM 7432 O O . ASP A 1 949 ? -16.060 9.858 21.794 1.00 91.44 949 ASP A O 1
ATOM 7436 N N . ALA A 1 950 ? -18.063 10.146 22.727 1.00 92.75 950 ALA A N 1
ATOM 7437 C CA . ALA A 1 950 ? -18.836 9.612 21.600 1.00 92.75 950 ALA A CA 1
ATOM 7438 C C . ALA A 1 950 ? -18.564 10.318 20.250 1.00 92.75 950 ALA A C 1
ATOM 7440 O O . ALA A 1 950 ? -18.836 9.758 19.188 1.00 92.75 950 ALA A O 1
ATOM 7441 N N . ASN A 1 951 ? -17.984 11.527 20.255 1.00 91.62 951 ASN A N 1
ATOM 7442 C CA . ASN A 1 951 ? -17.557 12.208 19.027 1.00 91.62 951 ASN A CA 1
ATOM 7443 C C . ASN A 1 951 ? -16.378 11.501 18.339 1.00 91.62 951 ASN A C 1
ATOM 7445 O O . ASN A 1 951 ? -16.236 11.588 17.123 1.00 91.62 951 ASN A O 1
ATOM 7449 N N . ALA A 1 952 ? -15.541 10.810 19.112 1.00 88.81 952 ALA A N 1
ATOM 7450 C CA . ALA A 1 952 ? -14.365 10.108 18.612 1.00 88.81 952 ALA A CA 1
ATOM 7451 C C . ALA A 1 952 ? -14.715 8.796 17.896 1.00 88.81 952 ALA A C 1
ATOM 7453 O O . ALA A 1 952 ? -13.913 8.300 17.111 1.00 88.81 952 ALA A O 1
ATOM 7454 N N . GLY A 1 953 ? -15.895 8.237 18.179 1.00 90.25 953 GLY A N 1
ATOM 7455 C CA . GLY A 1 953 ? -16.380 7.000 17.579 1.00 90.25 953 GLY A CA 1
ATOM 7456 C C . GLY A 1 953 ? -17.195 7.269 16.321 1.00 90.25 953 GLY A C 1
ATOM 7457 O O . GLY A 1 953 ? -18.018 8.189 16.280 1.00 90.25 953 GLY A O 1
ATOM 7458 N N . SER A 1 954 ? -16.976 6.453 15.288 1.00 92.06 954 SER A N 1
ATOM 7459 C CA . SER A 1 954 ? -17.807 6.487 14.073 1.00 92.06 954 SER A CA 1
ATOM 7460 C C . SER A 1 954 ? -19.250 6.088 14.381 1.00 92.06 954 SER A C 1
ATOM 7462 O O . SER A 1 954 ? -19.496 5.367 15.347 1.00 92.06 954 SER A O 1
ATOM 7464 N N . GLU A 1 955 ? -20.213 6.491 13.547 1.00 91.94 955 GLU A N 1
ATOM 7465 C CA . GLU A 1 955 ? -21.613 6.073 13.731 1.00 91.94 955 GLU A CA 1
ATOM 7466 C C . GLU A 1 955 ? -21.741 4.539 13.826 1.00 91.94 955 GLU A C 1
ATOM 7468 O O . GLU A 1 955 ? -22.435 4.041 14.706 1.00 91.94 955 GLU A O 1
ATOM 7473 N N . LEU A 1 956 ? -20.971 3.798 13.021 1.00 92.75 956 LEU A N 1
ATOM 7474 C CA . LEU A 1 956 ? -20.902 2.332 13.046 1.00 92.75 956 LEU A CA 1
ATOM 7475 C C . LEU A 1 956 ? -20.338 1.742 14.343 1.00 92.75 956 LEU A C 1
ATOM 7477 O O . LEU A 1 956 ? -20.698 0.634 14.723 1.00 92.75 956 LEU A O 1
ATOM 7481 N N . GLU A 1 957 ? -19.439 2.455 15.011 1.00 93.56 957 GLU A N 1
ATOM 7482 C CA . GLU A 1 957 ? -18.852 2.021 16.276 1.00 93.56 957 GLU A CA 1
ATOM 7483 C C . GLU A 1 957 ? -19.792 2.306 17.449 1.00 93.56 957 GLU A C 1
ATOM 7485 O O . GLU A 1 957 ? -20.007 1.435 18.290 1.00 93.56 957 GLU A O 1
ATOM 7490 N N . ILE A 1 958 ? -20.409 3.491 17.470 1.00 93.69 958 ILE A N 1
ATOM 7491 C CA . ILE A 1 958 ? -21.426 3.859 18.464 1.00 93.69 958 ILE A CA 1
ATOM 7492 C C . ILE A 1 958 ? -22.671 2.968 18.334 1.00 93.69 958 ILE A C 1
ATOM 7494 O O . ILE A 1 958 ? -23.334 2.675 19.327 1.00 93.69 958 ILE A O 1
ATOM 7498 N N . LEU A 1 959 ? -22.964 2.486 17.124 1.00 93.62 959 LEU A N 1
ATOM 7499 C CA . LEU A 1 959 ? -24.044 1.544 16.845 1.00 93.62 959 LEU A CA 1
ATOM 7500 C C . LEU A 1 959 ? -23.903 0.217 17.596 1.00 93.62 959 LEU A C 1
ATOM 7502 O O . LEU A 1 959 ? -24.915 -0.391 17.946 1.00 93.62 959 LEU A O 1
ATOM 7506 N N . VAL A 1 960 ? -22.674 -0.246 17.837 1.00 94.75 960 VAL A N 1
ATOM 7507 C CA . VAL A 1 960 ? -22.411 -1.568 18.419 1.00 94.75 960 VAL A CA 1
ATOM 7508 C C . VAL A 1 960 ? -23.133 -1.758 19.759 1.00 94.75 960 VAL A C 1
ATOM 7510 O O . VAL A 1 960 ? -24.011 -2.625 19.805 1.00 94.75 960 VAL A O 1
ATOM 7513 N N . PRO A 1 961 ? -22.891 -0.942 20.807 1.00 94.75 961 PRO A N 1
ATOM 7514 C CA . PRO A 1 961 ? -23.620 -1.075 22.069 1.00 94.75 961 PRO A CA 1
ATOM 7515 C C . PRO A 1 961 ? -25.132 -0.875 21.899 1.00 94.75 961 PRO A C 1
ATOM 7517 O O . PRO A 1 961 ? -25.914 -1.548 22.555 1.00 94.75 961 PRO A O 1
ATOM 7520 N N . LEU A 1 962 ? -25.584 -0.007 20.991 1.00 93.19 962 LEU A N 1
ATOM 7521 C CA . LEU A 1 962 ? -27.019 0.261 20.805 1.00 93.19 962 LEU A CA 1
ATOM 7522 C C . LEU A 1 962 ? -27.775 -0.918 20.171 1.00 93.19 962 LEU A C 1
ATOM 7524 O O . LEU A 1 962 ? -28.946 -1.147 20.457 1.00 93.19 962 LEU A O 1
ATOM 7528 N N . SER A 1 963 ? -27.119 -1.659 19.282 1.00 91.06 963 SER A N 1
ATOM 7529 C CA . SER A 1 963 ? -27.747 -2.718 18.484 1.00 91.06 963 SER A CA 1
ATOM 7530 C C . SER A 1 963 ? -27.858 -4.069 19.196 1.00 91.06 963 SER A C 1
ATOM 7532 O O . SER A 1 963 ? -28.633 -4.929 18.773 1.00 91.06 963 SER A O 1
ATOM 7534 N N . VAL A 1 964 ? -27.057 -4.290 20.239 1.00 88.19 964 VAL A N 1
ATOM 7535 C CA . VAL A 1 964 ? -26.875 -5.615 20.845 1.00 88.19 964 VAL A CA 1
ATOM 7536 C C . VAL A 1 964 ? -27.825 -5.849 22.021 1.00 88.19 964 VAL A C 1
ATOM 7538 O O . VAL A 1 964 ? -28.350 -6.955 22.160 1.00 88.19 964 VAL A O 1
ATOM 7541 N N . TYR A 1 965 ? -28.109 -4.819 22.821 1.00 90.88 965 TYR A N 1
ATOM 7542 C CA . TYR A 1 965 ? -28.911 -4.940 24.042 1.00 90.88 965 TYR A CA 1
ATOM 7543 C C . TYR A 1 965 ? -30.382 -4.572 23.801 1.00 90.88 965 TYR A C 1
ATOM 7545 O O . TYR A 1 965 ? -30.712 -3.465 23.375 1.00 90.88 965 TYR A O 1
ATOM 7553 N N . LYS A 1 966 ? -31.289 -5.523 24.058 1.00 88.19 966 LYS A N 1
ATOM 7554 C CA . LYS A 1 966 ? -32.722 -5.394 23.726 1.00 88.19 966 LYS A CA 1
ATOM 7555 C C . LYS A 1 966 ? -33.522 -4.601 24.752 1.00 88.19 966 LYS A C 1
ATOM 7557 O O . LYS A 1 966 ? -34.482 -3.933 24.379 1.00 88.19 966 LYS A O 1
ATOM 7562 N N . ASP A 1 967 ? -33.088 -4.641 26.006 1.00 89.06 967 ASP A N 1
ATOM 7563 C CA . ASP A 1 967 ? -33.789 -4.053 27.151 1.00 89.06 967 ASP A CA 1
ATOM 7564 C C . ASP A 1 967 ? -33.284 -2.636 27.484 1.00 89.06 967 ASP A C 1
ATOM 7566 O O . ASP A 1 967 ? -33.513 -2.107 28.567 1.00 89.06 967 ASP A O 1
ATOM 7570 N N . THR A 1 968 ? -32.576 -1.993 26.547 1.00 90.44 968 THR A N 1
ATOM 7571 C CA . THR A 1 968 ? -32.050 -0.636 26.734 1.00 90.44 968 THR A CA 1
ATOM 7572 C C . THR A 1 968 ? -33.155 0.419 26.677 1.00 90.44 968 THR A C 1
ATOM 7574 O O . THR A 1 968 ? -33.823 0.581 25.653 1.00 90.44 968 THR A O 1
ATOM 7577 N N . GLU A 1 969 ? -33.261 1.198 27.754 1.00 88.81 969 GLU A N 1
ATOM 7578 C CA . GLU A 1 969 ? -34.281 2.231 27.975 1.00 88.81 969 GLU A CA 1
ATOM 7579 C C . GLU A 1 969 ? -33.707 3.649 28.110 1.00 88.81 969 GLU A C 1
ATOM 7581 O O . GLU A 1 969 ? -34.421 4.625 27.875 1.00 88.81 969 GLU A O 1
ATOM 7586 N N . ASN A 1 970 ? -32.429 3.781 28.486 1.00 91.81 970 ASN A N 1
ATOM 7587 C CA . ASN A 1 970 ? -31.764 5.076 28.637 1.00 91.81 970 ASN A CA 1
ATOM 7588 C C . ASN A 1 970 ? -30.381 5.069 27.980 1.00 91.81 970 ASN A C 1
ATOM 7590 O O . ASN A 1 970 ? -29.553 4.199 28.252 1.00 91.81 970 ASN A O 1
ATOM 7594 N N . VAL A 1 971 ? -30.112 6.084 27.160 1.00 94.75 971 VAL A N 1
ATOM 7595 C CA . VAL A 1 971 ? -28.827 6.303 26.492 1.00 94.75 971 VAL A CA 1
ATOM 7596 C C . VAL A 1 971 ? -28.332 7.721 26.773 1.00 94.75 971 VAL A C 1
ATOM 7598 O O . VAL A 1 971 ? -29.013 8.705 26.474 1.00 94.75 971 VAL A O 1
ATOM 7601 N N . ALA A 1 972 ? -27.120 7.840 27.311 1.00 95.44 972 ALA A N 1
ATOM 7602 C CA . ALA A 1 972 ? -26.425 9.113 27.478 1.00 95.44 972 ALA A CA 1
ATOM 7603 C C . ALA A 1 972 ? -25.174 9.146 26.595 1.00 95.44 972 ALA A C 1
ATOM 7605 O O . ALA A 1 972 ? -24.262 8.343 26.778 1.00 95.44 972 ALA A O 1
ATOM 7606 N N . LEU A 1 973 ? -25.121 10.086 25.652 1.00 95.50 973 LEU A N 1
ATOM 7607 C CA . LEU A 1 973 ? -23.971 10.295 24.772 1.00 95.50 973 LEU A CA 1
ATOM 7608 C C . LEU A 1 973 ? -23.240 11.562 25.214 1.00 95.50 973 LEU A C 1
ATOM 7610 O O . LEU A 1 973 ? -23.794 12.659 25.134 1.00 95.50 973 LEU A O 1
ATOM 7614 N N . LEU A 1 974 ? -22.008 11.416 25.693 1.00 94.88 974 LEU A N 1
ATOM 7615 C CA . LEU A 1 974 ? -21.157 12.514 26.132 1.00 94.88 974 LEU A CA 1
ATOM 7616 C C . LEU A 1 974 ? -20.003 12.684 25.149 1.00 94.88 974 LEU A C 1
ATOM 7618 O O . LEU A 1 974 ? -19.389 11.715 24.715 1.00 94.88 974 LEU A O 1
ATOM 7622 N N . GLY A 1 975 ? -19.677 13.924 24.797 1.00 92.12 975 GLY A N 1
ATOM 7623 C CA . GLY A 1 975 ? -18.545 14.170 23.912 1.00 92.12 975 GLY A CA 1
ATOM 7624 C C . GLY A 1 975 ? -18.317 15.636 23.587 1.00 92.12 975 GLY A C 1
ATOM 7625 O O . GLY A 1 975 ? -18.837 16.539 24.249 1.00 92.12 975 GLY A O 1
ATOM 7626 N N . ASP A 1 976 ? -17.469 15.863 22.587 1.00 89.81 976 ASP A N 1
ATOM 7627 C CA . ASP A 1 976 ? -17.119 17.197 22.122 1.00 89.81 976 ASP A CA 1
ATOM 7628 C C . ASP A 1 976 ? -16.923 17.237 20.601 1.00 89.81 976 ASP A C 1
ATOM 7630 O O . ASP A 1 976 ? -15.879 16.819 20.103 1.00 89.81 976 ASP A O 1
ATOM 7634 N N . ILE A 1 977 ? -17.896 17.794 19.872 1.00 88.62 977 ILE A N 1
ATOM 7635 C CA . ILE A 1 977 ? -17.835 17.924 18.403 1.00 88.62 977 ILE A CA 1
ATOM 7636 C C . ILE A 1 977 ? -16.690 18.796 17.874 1.00 88.62 977 ILE A C 1
ATOM 7638 O O . ILE A 1 977 ? -16.365 18.716 16.692 1.00 88.62 977 ILE A O 1
ATOM 7642 N N . ASN A 1 978 ? -16.075 19.621 18.726 1.00 86.12 978 ASN A N 1
ATOM 7643 C CA . ASN A 1 978 ? -14.958 20.481 18.340 1.00 86.12 978 ASN A CA 1
ATOM 7644 C C . ASN A 1 978 ? -13.587 19.800 18.512 1.00 86.12 978 ASN A C 1
ATOM 7646 O O . ASN A 1 978 ? -12.570 20.389 18.142 1.00 86.12 978 ASN A O 1
ATOM 7650 N N . GLN A 1 979 ? -13.544 18.593 19.088 1.00 86.44 979 GLN A N 1
ATOM 7651 C CA . GLN A 1 979 ? -12.333 17.774 19.209 1.00 86.44 979 GLN A CA 1
ATOM 7652 C C . GLN A 1 979 ? -12.244 16.744 18.069 1.00 86.44 979 GLN A C 1
ATOM 7654 O O . GLN A 1 979 ? -12.884 16.887 17.028 1.00 86.44 979 GLN A O 1
ATOM 7659 N N . MET A 1 980 ? -11.389 15.730 18.225 1.00 83.31 980 MET A N 1
ATOM 7660 C CA . MET A 1 980 ? -11.161 14.707 17.205 1.00 83.31 980 MET A CA 1
ATOM 7661 C C . MET A 1 980 ? -12.449 13.928 16.932 1.00 83.31 980 MET A C 1
ATOM 7663 O O . MET A 1 980 ? -13.099 13.452 17.863 1.00 83.31 980 MET A O 1
ATOM 7667 N N . GLY A 1 981 ? -12.807 13.847 15.650 1.00 85.38 981 GLY A N 1
ATOM 7668 C CA . GLY A 1 981 ? -13.878 12.991 15.155 1.00 85.38 981 GLY A CA 1
ATOM 7669 C C . GLY A 1 981 ? -13.399 11.558 14.886 1.00 85.38 981 GLY A C 1
ATOM 7670 O O . GLY A 1 981 ? -12.252 11.224 15.202 1.00 85.38 981 GLY A O 1
ATOM 7671 N N . PRO A 1 982 ? -14.242 10.734 14.244 1.00 87.44 982 PRO A N 1
ATOM 7672 C CA . PRO A 1 982 ? -13.923 9.349 13.919 1.00 87.44 982 PRO A CA 1
ATOM 7673 C C . PRO A 1 982 ? -12.671 9.197 13.053 1.00 87.44 982 PRO A C 1
ATOM 7675 O O . PRO A 1 982 ? -12.493 9.910 12.062 1.00 87.44 982 PRO A O 1
ATOM 7678 N N . SER A 1 983 ? -11.820 8.226 13.396 1.00 82.38 983 SER A N 1
ATOM 7679 C CA . SER A 1 983 ? -10.686 7.831 12.557 1.00 82.38 983 SER A CA 1
ATOM 7680 C C . SER A 1 983 ? -11.152 6.844 11.488 1.00 82.38 983 SER A C 1
ATOM 7682 O O . SER A 1 983 ? -11.490 5.706 11.803 1.00 82.38 983 SER A O 1
ATOM 7684 N N . VAL A 1 984 ? -11.124 7.270 10.228 1.00 84.69 984 VAL A N 1
ATOM 7685 C CA . VAL A 1 984 ? -11.508 6.458 9.064 1.00 84.69 984 VAL A CA 1
ATOM 7686 C C . VAL A 1 984 ? -10.284 6.253 8.176 1.00 84.69 984 VAL A C 1
ATOM 7688 O O . VAL A 1 984 ? -9.602 7.229 7.863 1.00 84.69 984 VAL A O 1
ATOM 7691 N N . GLY A 1 985 ? -9.988 5.005 7.810 1.00 81.38 985 GLY A N 1
ATOM 7692 C CA . GLY A 1 985 ? -8.875 4.661 6.924 1.00 81.38 985 GLY A CA 1
ATOM 7693 C C . GLY A 1 985 ? -9.193 4.978 5.464 1.00 81.38 985 GLY A C 1
ATOM 7694 O O . GLY A 1 985 ? -8.415 5.638 4.775 1.00 81.38 985 GLY A O 1
ATOM 7695 N N . SER A 1 986 ? -10.380 4.588 4.995 1.00 86.38 986 SER A N 1
ATOM 7696 C CA . SER A 1 986 ? -10.798 4.813 3.613 1.00 86.38 986 SER A CA 1
ATOM 7697 C C . SER A 1 986 ? -11.303 6.237 3.373 1.00 86.38 986 SER A C 1
ATOM 7699 O O . SER A 1 986 ? -12.310 6.677 3.934 1.00 86.38 986 SER A O 1
ATOM 7701 N N . LYS A 1 987 ? -10.666 6.946 2.432 1.00 83.88 987 LYS A N 1
ATOM 7702 C CA . LYS A 1 987 ? -11.132 8.266 1.964 1.00 83.88 987 LYS A CA 1
ATOM 7703 C C . LYS A 1 987 ? -12.555 8.206 1.403 1.00 83.88 987 LYS A C 1
ATOM 7705 O O . LYS A 1 987 ? -13.352 9.097 1.673 1.00 83.88 987 LYS A O 1
ATOM 7710 N N . ILE A 1 988 ? -12.892 7.133 0.684 1.00 87.12 988 ILE A N 1
ATOM 7711 C CA . ILE A 1 988 ? -14.233 6.939 0.117 1.00 87.12 988 ILE A CA 1
ATOM 7712 C C . ILE A 1 988 ? -15.257 6.760 1.243 1.00 87.12 988 ILE A C 1
ATOM 7714 O O . ILE A 1 988 ? -16.301 7.406 1.225 1.00 87.12 988 ILE A O 1
ATOM 7718 N N . ALA A 1 989 ? -14.959 5.949 2.266 1.00 89.44 989 ALA A N 1
ATOM 7719 C CA . ALA A 1 989 ? -15.857 5.800 3.414 1.00 89.44 989 ALA A CA 1
ATOM 7720 C C . ALA A 1 989 ? -16.043 7.127 4.174 1.00 89.44 989 ALA A C 1
ATOM 7722 O O . ALA A 1 989 ? -17.146 7.439 4.630 1.00 89.44 989 ALA A O 1
ATOM 7723 N N . GLN A 1 990 ? -14.983 7.936 4.275 1.00 87.38 990 GLN A N 1
ATOM 7724 C CA . GLN A 1 990 ? -15.037 9.264 4.882 1.00 87.38 990 GLN A CA 1
ATOM 7725 C C . GLN A 1 990 ? -15.956 10.219 4.101 1.00 87.38 990 GLN A C 1
ATOM 7727 O O . GLN A 1 990 ? -16.794 10.884 4.712 1.00 87.38 990 GLN A O 1
ATOM 7732 N N . GLU A 1 991 ? -15.837 10.264 2.770 1.00 85.81 991 GLU A N 1
ATOM 7733 C CA . GLU A 1 991 ? -16.709 11.053 1.883 1.00 85.81 991 GLU A CA 1
ATOM 7734 C C . GLU A 1 991 ? -18.165 10.574 1.925 1.00 85.81 991 GLU A C 1
ATOM 7736 O O . GLU A 1 991 ? -19.093 11.385 1.892 1.00 85.81 991 GLU A O 1
ATOM 7741 N N . LEU A 1 992 ? -18.368 9.266 2.094 1.00 88.06 992 LEU A N 1
ATOM 7742 C CA . LEU A 1 992 ? -19.671 8.655 2.340 1.00 88.06 992 LEU A CA 1
ATOM 7743 C C . LEU A 1 992 ? -20.179 8.863 3.775 1.00 88.06 992 LEU A C 1
ATOM 7745 O O . LEU A 1 992 ? -21.192 8.283 4.127 1.00 88.06 992 LEU A O 1
ATOM 7749 N N . GLY A 1 993 ? -19.544 9.695 4.604 1.00 87.88 993 GLY A N 1
ATOM 7750 C CA . GLY A 1 993 ? -20.088 10.134 5.893 1.00 87.88 993 GLY A CA 1
ATOM 7751 C C . GLY A 1 993 ? -19.630 9.347 7.123 1.00 87.88 993 GLY A C 1
ATOM 7752 O O . GLY A 1 993 ? -19.992 9.740 8.228 1.00 87.88 993 GLY A O 1
ATOM 7753 N N . LEU A 1 994 ? -18.786 8.313 6.991 1.00 90.25 994 LEU A N 1
ATOM 7754 C CA . LEU A 1 994 ? -18.255 7.572 8.153 1.00 90.25 994 LEU A CA 1
ATOM 7755 C C . LEU A 1 994 ? -17.392 8.454 9.077 1.00 90.25 994 LEU A C 1
ATOM 7757 O O . LEU A 1 994 ? -17.247 8.168 10.264 1.00 90.25 994 LEU A O 1
ATOM 7761 N N . GLY A 1 995 ? -16.844 9.552 8.541 1.00 87.69 995 GLY A N 1
ATOM 7762 C CA . GLY A 1 995 ? -16.085 10.554 9.297 1.00 87.69 995 GLY A CA 1
ATOM 7763 C C . GLY A 1 995 ? -16.941 11.525 10.119 1.00 87.69 995 GLY A C 1
ATOM 7764 O O . GLY A 1 995 ? -16.396 12.461 10.702 1.00 87.69 995 GLY A O 1
ATOM 7765 N N . VAL A 1 996 ? -18.264 11.349 10.148 1.00 87.75 996 VAL A N 1
ATOM 7766 C CA . VAL A 1 996 ? -19.202 12.188 10.902 1.00 87.75 996 VAL A CA 1
ATOM 7767 C C . VAL A 1 996 ? -19.732 11.401 12.096 1.00 87.75 996 VAL A C 1
ATOM 7769 O O . VAL A 1 996 ? -20.276 10.311 11.941 1.00 87.75 996 VAL A O 1
ATOM 7772 N N . SER A 1 997 ? -19.583 11.953 13.303 1.00 89.56 997 SER A N 1
ATOM 7773 C CA . SER A 1 997 ? -20.164 11.347 14.505 1.00 89.56 997 SER A CA 1
ATOM 7774 C C . SER A 1 997 ? -21.678 11.553 14.544 1.00 89.56 997 SER A C 1
ATOM 7776 O O . SER A 1 997 ? -22.180 12.641 14.237 1.00 89.56 997 SER A O 1
ATOM 7778 N N . ILE A 1 998 ? -22.396 10.542 15.042 1.00 88.12 998 ILE A N 1
ATOM 7779 C CA . ILE A 1 998 ? -23.838 10.611 15.305 1.00 88.12 998 ILE A CA 1
ATOM 7780 C C . ILE A 1 998 ? -24.208 11.796 16.211 1.00 88.12 998 ILE A C 1
ATOM 7782 O O . ILE A 1 998 ? -25.287 12.372 16.063 1.00 88.12 998 ILE A O 1
ATOM 7786 N N . MET A 1 999 ? -23.290 12.235 17.088 1.00 89.62 999 MET A N 1
ATOM 7787 C CA . MET A 1 999 ? -23.498 13.391 17.964 1.00 89.62 999 MET A CA 1
ATOM 7788 C C . MET A 1 999 ? -23.880 14.656 17.191 1.00 89.62 999 MET A C 1
ATOM 7790 O O . MET A 1 999 ? -24.728 15.421 17.651 1.00 89.62 999 MET A O 1
ATOM 7794 N N . GLN A 1 1000 ? -23.302 14.868 16.003 1.00 87.94 1000 GLN A N 1
ATOM 7795 C CA . GLN A 1 1000 ? -23.561 16.065 15.197 1.00 87.94 1000 GLN A CA 1
ATOM 7796 C C . GLN A 1 1000 ? -25.037 16.187 14.792 1.00 87.94 1000 GLN A C 1
ATOM 7798 O O . GLN A 1 1000 ? -25.551 17.300 14.687 1.00 87.94 1000 GLN A O 1
ATOM 7803 N N . SER A 1 1001 ? -25.739 15.058 14.651 1.00 85.25 1001 SER A N 1
ATOM 7804 C CA . SER A 1 1001 ? -27.163 15.021 14.291 1.00 85.25 1001 SER A CA 1
ATOM 7805 C C . SER A 1 1001 ? -28.089 15.501 15.418 1.00 85.25 1001 SER A C 1
ATOM 7807 O O . SER A 1 1001 ? -29.204 15.931 15.145 1.00 85.25 1001 SER A O 1
ATOM 7809 N N . TYR A 1 1002 ? -27.628 15.468 16.673 1.00 86.94 1002 TYR A N 1
ATOM 7810 C CA . TYR A 1 1002 ? -28.423 15.772 17.872 1.00 86.94 1002 TYR A CA 1
ATOM 7811 C C . TYR A 1 1002 ? -27.960 17.041 18.609 1.00 86.94 1002 TYR A C 1
ATOM 7813 O O . TYR A 1 1002 ? -28.377 17.313 19.735 1.00 86.94 1002 TYR A O 1
ATOM 7821 N N . MET A 1 1003 ? -27.114 17.860 17.976 1.00 87.12 1003 MET A N 1
ATOM 7822 C CA . MET A 1 1003 ? -26.559 19.077 18.587 1.00 87.12 1003 MET A CA 1
ATOM 7823 C C . MET A 1 1003 ? -27.612 20.127 18.966 1.00 87.12 1003 MET A C 1
ATOM 7825 O O . MET A 1 1003 ? -27.376 20.937 19.865 1.00 87.12 1003 MET A O 1
ATOM 7829 N N . SER A 1 1004 ? -28.771 20.134 18.298 1.00 85.38 1004 SER A N 1
ATOM 7830 C CA . SER A 1 1004 ? -29.872 21.060 18.596 1.00 85.38 1004 SER A CA 1
ATOM 7831 C C . SER A 1 1004 ? -30.570 20.768 19.924 1.00 85.38 1004 SER A C 1
ATOM 7833 O O . SER A 1 1004 ? -31.167 21.674 20.495 1.00 85.38 1004 SER A O 1
ATOM 7835 N N . THR A 1 1005 ? -30.499 19.528 20.411 1.00 86.12 1005 THR A N 1
ATOM 7836 C CA . THR A 1 1005 ? -31.129 19.073 21.661 1.00 86.12 1005 THR A CA 1
ATOM 7837 C C . THR A 1 1005 ? -30.102 18.753 22.749 1.00 86.12 1005 THR A C 1
ATOM 7839 O O . THR A 1 1005 ? -30.457 18.177 23.773 1.00 86.12 1005 THR A O 1
ATOM 7842 N N . ALA A 1 1006 ? -28.826 19.081 22.527 1.00 89.94 1006 ALA A N 1
ATOM 7843 C CA . ALA A 1 1006 ? -27.750 18.778 23.460 1.00 89.94 1006 ALA A CA 1
ATOM 7844 C C . ALA A 1 1006 ? -27.758 19.709 24.683 1.00 89.94 1006 ALA A C 1
ATOM 7846 O O . ALA A 1 1006 ? -27.984 20.915 24.564 1.00 89.94 1006 ALA A O 1
ATOM 7847 N N . VAL A 1 1007 ? -27.437 19.152 25.850 1.00 91.25 1007 VAL A N 1
ATOM 7848 C CA . VAL A 1 1007 ? -27.143 19.906 27.072 1.00 91.25 1007 VAL A CA 1
ATOM 7849 C C . VAL A 1 1007 ? -25.671 20.313 27.048 1.00 91.25 1007 VAL A C 1
ATOM 7851 O O . VAL A 1 1007 ? -24.799 19.478 26.802 1.00 91.25 1007 VAL A O 1
ATOM 7854 N N . TYR A 1 1008 ? -25.387 21.594 27.294 1.00 88.44 1008 TYR A N 1
ATOM 7855 C CA . TYR A 1 1008 ? -24.041 22.155 27.167 1.00 88.44 1008 TYR A CA 1
ATOM 7856 C C . TYR A 1 1008 ? -23.349 22.326 28.524 1.00 88.44 1008 TYR A C 1
ATOM 7858 O O . TYR A 1 1008 ? -23.834 23.048 29.394 1.00 88.44 1008 TYR A O 1
ATOM 7866 N N . LEU A 1 1009 ? -22.165 21.728 28.671 1.00 87.62 1009 LEU A N 1
ATOM 7867 C CA . LEU A 1 1009 ? -21.252 21.971 29.788 1.00 87.62 1009 LEU A CA 1
ATOM 7868 C C . LEU A 1 1009 ? -20.200 23.006 29.367 1.00 87.62 1009 LEU A C 1
ATOM 7870 O O . LEU A 1 1009 ? -19.213 22.682 28.700 1.00 87.62 1009 LEU A O 1
ATOM 7874 N N . ASN A 1 1010 ? -20.422 24.261 29.758 1.00 78.81 1010 ASN A N 1
ATOM 7875 C CA . ASN A 1 1010 ? -19.626 25.410 29.315 1.00 78.81 1010 ASN A CA 1
ATOM 7876 C C . ASN A 1 1010 ? -18.546 25.832 30.322 1.00 78.81 1010 ASN A C 1
ATOM 7878 O O . ASN A 1 1010 ? -17.661 26.608 29.980 1.00 78.81 1010 ASN A O 1
ATOM 7882 N N . VAL A 1 1011 ? -18.590 25.344 31.561 1.00 78.75 1011 VAL A N 1
ATOM 7883 C CA . VAL A 1 1011 ? -17.575 25.657 32.580 1.00 78.75 1011 VAL A CA 1
ATOM 7884 C C . VAL A 1 1011 ? -16.408 24.682 32.457 1.00 78.75 1011 VAL A C 1
ATOM 7886 O O . VAL A 1 1011 ? -16.621 23.477 32.531 1.00 78.75 1011 VAL A O 1
ATOM 7889 N N . HIS A 1 1012 ? -15.178 25.183 32.307 1.00 77.69 1012 HIS A N 1
ATOM 7890 C CA . HIS A 1 1012 ? -13.969 24.353 32.245 1.00 77.69 1012 HIS A CA 1
ATOM 7891 C C . HIS A 1 1012 ? -13.115 24.506 33.511 1.00 77.69 1012 HIS A C 1
ATOM 7893 O O . HIS A 1 1012 ? -12.858 25.607 34.001 1.00 77.69 1012 HIS A O 1
ATOM 7899 N N . TYR A 1 1013 ? -12.605 23.386 34.019 1.00 76.62 1013 TYR A N 1
ATOM 7900 C CA . TYR A 1 1013 ? -11.924 23.315 35.319 1.00 76.62 1013 TYR A CA 1
ATOM 7901 C C . TYR A 1 1013 ? -10.405 23.139 35.222 1.00 76.62 1013 TYR A C 1
ATOM 7903 O O . TYR A 1 1013 ? -9.703 23.226 36.227 1.00 76.62 1013 TYR A O 1
ATOM 7911 N N . ARG A 1 1014 ? -9.890 22.900 34.014 1.00 75.62 1014 ARG A N 1
ATOM 7912 C CA . ARG A 1 1014 ? -8.613 22.204 33.816 1.00 75.62 1014 ARG A CA 1
ATOM 7913 C C . ARG A 1 1014 ? -7.499 23.058 33.209 1.00 75.62 1014 ARG A C 1
ATOM 7915 O O . ARG A 1 1014 ? -6.415 23.138 33.776 1.00 75.62 1014 ARG A O 1
ATOM 7922 N N . VAL A 1 1015 ? -7.759 23.680 32.059 1.00 79.44 1015 VAL A N 1
ATOM 7923 C CA . VAL A 1 1015 ? -6.743 24.349 31.221 1.00 79.44 1015 VAL A CA 1
ATOM 7924 C C . VAL A 1 1015 ? -6.648 25.834 31.556 1.00 79.44 1015 VAL A C 1
ATOM 7926 O O . VAL A 1 1015 ? -7.682 26.491 31.671 1.00 79.44 1015 VAL A O 1
ATOM 7929 N N . HIS A 1 1016 ? -5.434 26.367 31.736 1.00 83.62 1016 HIS A N 1
ATOM 7930 C CA . HIS A 1 1016 ? -5.204 27.793 32.008 1.00 83.62 1016 HIS A CA 1
ATOM 7931 C C . HIS A 1 1016 ? -5.849 28.707 30.945 1.00 83.62 1016 HIS A C 1
ATOM 7933 O O . HIS A 1 1016 ? -5.753 28.427 29.753 1.00 83.62 1016 HIS A O 1
ATOM 7939 N N . GLU A 1 1017 ? -6.434 29.834 31.372 1.00 81.00 1017 GLU A N 1
ATOM 7940 C CA . GLU A 1 1017 ? -7.163 30.792 30.516 1.00 81.00 1017 GLU A CA 1
ATOM 7941 C C . GLU A 1 1017 ? -6.375 31.181 29.259 1.00 81.00 1017 GLU A C 1
ATOM 7943 O O . GLU A 1 1017 ? -6.807 30.879 28.154 1.00 81.00 1017 GLU A O 1
ATOM 7948 N N . GLY A 1 1018 ? -5.144 31.681 29.421 1.00 83.00 1018 GLY A N 1
ATOM 7949 C CA . GLY A 1 1018 ? -4.286 32.050 28.287 1.00 83.00 1018 GLY A CA 1
ATOM 7950 C C . GLY A 1 1018 ? -3.965 30.941 27.264 1.00 83.00 1018 GLY A C 1
ATOM 7951 O O . GLY A 1 1018 ? -3.479 31.257 26.178 1.00 83.00 1018 GLY A O 1
ATOM 7952 N N . ILE A 1 1019 ? -4.199 29.658 27.577 1.00 88.00 1019 ILE A N 1
ATOM 7953 C CA . ILE A 1 1019 ? -4.119 28.543 26.612 1.00 88.00 1019 ILE A CA 1
ATOM 7954 C C . ILE A 1 1019 ? -5.482 28.338 25.925 1.00 88.00 1019 ILE A C 1
ATOM 7956 O O . ILE A 1 1019 ? -5.525 28.094 24.720 1.00 88.00 1019 ILE A O 1
ATOM 7960 N N . MET A 1 1020 ? -6.588 28.480 26.666 1.00 85.44 1020 MET A N 1
ATOM 7961 C CA . MET A 1 1020 ? -7.960 28.342 26.156 1.00 85.44 1020 MET A CA 1
ATOM 7962 C C . MET A 1 1020 ? -8.447 29.519 25.304 1.00 85.44 1020 MET A C 1
ATOM 7964 O O . MET A 1 1020 ? -9.393 29.319 24.544 1.00 85.44 1020 MET A O 1
ATOM 7968 N N . ASP A 1 1021 ? -7.813 30.695 25.376 1.00 85.75 1021 ASP A N 1
ATOM 7969 C CA . ASP A 1 1021 ? -8.200 31.896 24.613 1.00 85.75 1021 ASP A CA 1
ATOM 7970 C C . ASP A 1 1021 ? -8.503 31.596 23.133 1.00 85.75 1021 ASP A C 1
ATOM 7972 O O . ASP A 1 1021 ? -9.582 31.918 22.627 1.00 85.75 1021 ASP A O 1
ATOM 7976 N N . PHE A 1 1022 ? -7.568 30.933 22.441 1.00 87.94 1022 PHE A N 1
ATOM 7977 C CA . PHE A 1 1022 ? -7.724 30.608 21.022 1.00 87.94 1022 PHE A CA 1
ATOM 7978 C C . PHE A 1 1022 ? -8.772 29.504 20.778 1.00 87.94 1022 PHE A C 1
ATOM 7980 O O . PHE A 1 1022 ? -9.690 29.746 19.989 1.00 87.94 1022 PHE A O 1
ATOM 7987 N N . PRO A 1 1023 ? -8.715 28.324 21.442 1.00 87.31 1023 PRO A N 1
ATOM 7988 C CA . PRO A 1 1023 ? -9.750 27.298 21.298 1.00 87.31 1023 PRO A CA 1
ATOM 7989 C C . PRO A 1 1023 ? -11.173 27.818 21.530 1.00 87.31 1023 PRO A C 1
ATOM 7991 O O . PRO A 1 1023 ? -12.077 27.482 20.765 1.00 87.31 1023 PRO A O 1
ATOM 7994 N N . VAL A 1 1024 ? -11.383 28.664 22.546 1.00 84.06 1024 VAL A N 1
ATOM 7995 C CA . VAL A 1 1024 ? -12.699 29.252 22.846 1.00 84.06 1024 VAL A CA 1
ATOM 7996 C C . VAL A 1 1024 ? -13.155 30.176 21.722 1.00 84.06 1024 VAL A C 1
ATOM 7998 O O . VAL A 1 1024 ? -14.269 30.019 21.224 1.00 84.06 1024 VAL A O 1
ATOM 8001 N N . LYS A 1 1025 ? -12.290 31.091 21.275 1.00 84.56 1025 LYS A N 1
ATOM 8002 C CA . LYS A 1 1025 ? -12.617 32.062 20.224 1.00 84.56 1025 LYS A CA 1
ATOM 8003 C C . LYS A 1 1025 ? -12.865 31.414 18.858 1.00 84.56 1025 LYS A C 1
ATOM 8005 O O . LYS A 1 1025 ? -13.728 31.883 18.120 1.00 84.56 1025 LYS A O 1
ATOM 8010 N N . TYR A 1 1026 ? -12.108 30.372 18.511 1.00 85.19 1026 TYR A N 1
ATOM 8011 C CA . TYR A 1 1026 ? -12.187 29.725 17.199 1.00 85.19 1026 TYR A CA 1
ATOM 8012 C C . TYR A 1 1026 ? -13.236 28.603 17.142 1.00 85.19 1026 TYR A C 1
ATOM 8014 O O . TYR A 1 1026 ? -13.964 28.502 16.159 1.00 85.19 1026 TYR A O 1
ATOM 8022 N N . GLY A 1 1027 ? -13.317 27.752 18.173 1.00 78.19 1027 GLY A N 1
ATOM 8023 C CA . GLY A 1 1027 ? -14.155 26.544 18.168 1.00 78.19 1027 GLY A CA 1
ATOM 8024 C C . GLY A 1 1027 ? -15.424 26.625 19.022 1.00 78.19 1027 GLY A C 1
ATOM 8025 O O . GLY A 1 1027 ? -16.480 26.158 18.602 1.00 78.19 1027 GLY A O 1
ATOM 8026 N N . TYR A 1 1028 ? -15.366 27.226 20.215 1.00 75.44 1028 TYR A N 1
ATOM 8027 C CA . TYR A 1 1028 ? -16.466 27.187 21.195 1.00 75.44 1028 TYR A CA 1
ATOM 8028 C C . TYR A 1 1028 ? -17.296 28.483 21.234 1.00 75.44 1028 TYR A C 1
ATOM 8030 O O . TYR A 1 1028 ? -17.569 29.032 22.299 1.00 75.44 1028 TYR A O 1
ATOM 8038 N N . THR A 1 1029 ? -17.759 28.957 20.074 1.00 62.72 1029 THR A N 1
ATOM 8039 C CA . THR A 1 1029 ? -18.457 30.253 19.899 1.00 62.72 1029 THR A CA 1
ATOM 8040 C C . THR A 1 1029 ? -19.768 30.423 20.685 1.00 62.72 1029 THR A C 1
ATOM 8042 O O . THR A 1 1029 ? -20.217 31.551 20.876 1.00 62.72 1029 THR A O 1
ATOM 8045 N N . ARG A 1 1030 ? -20.388 29.332 21.162 1.00 55.81 1030 ARG A N 1
ATOM 8046 C CA . ARG A 1 1030 ? -21.620 29.340 21.983 1.00 55.81 1030 ARG A CA 1
ATOM 8047 C C . ARG A 1 1030 ? -21.381 29.171 23.490 1.00 55.81 1030 ARG A C 1
ATOM 8049 O O . ARG A 1 1030 ? -22.336 29.239 24.258 1.00 55.81 1030 ARG A O 1
ATOM 8056 N N . ALA A 1 1031 ? -20.140 28.952 23.922 1.00 50.56 1031 ALA A N 1
ATOM 8057 C CA . ALA A 1 1031 ? -19.815 28.764 25.329 1.00 50.56 1031 ALA A CA 1
ATOM 8058 C C . ALA A 1 1031 ? -19.346 30.087 25.948 1.00 50.56 1031 ALA A C 1
ATOM 8060 O O . ALA A 1 1031 ? -18.238 30.553 25.690 1.00 50.56 1031 ALA A O 1
ATOM 8061 N N . THR A 1 1032 ? -20.147 30.675 26.836 1.00 48.56 1032 THR A N 1
ATOM 8062 C CA . THR A 1 1032 ? -19.602 31.571 27.863 1.00 48.56 1032 THR A CA 1
ATOM 8063 C C . THR A 1 1032 ? -18.818 30.702 28.843 1.00 48.56 1032 THR A C 1
ATOM 8065 O O . THR A 1 1032 ? -19.381 30.170 29.802 1.00 48.56 1032 THR A O 1
ATOM 8068 N N . CYS A 1 1033 ? -17.536 30.478 28.553 1.00 51.09 1033 CYS A N 1
ATOM 8069 C CA . CYS A 1 1033 ? -16.638 29.738 29.430 1.00 51.09 1033 CYS A CA 1
ATOM 8070 C C . CYS A 1 1033 ? -16.428 30.521 30.731 1.00 51.09 1033 CYS A C 1
ATOM 8072 O O . CYS A 1 1033 ? -15.566 31.390 30.808 1.00 51.09 1033 CYS A O 1
ATOM 8074 N N . GLY A 1 1034 ? -17.218 30.219 31.762 1.00 53.50 1034 GLY A N 1
ATOM 8075 C CA . GLY A 1 1034 ? -16.937 30.681 33.118 1.00 53.50 1034 GLY A CA 1
ATOM 8076 C C . GLY A 1 1034 ? -15.649 30.031 33.625 1.00 53.50 1034 GLY A C 1
ATOM 8077 O O . GLY A 1 1034 ? -15.515 28.807 33.573 1.00 53.50 1034 GLY A O 1
ATOM 8078 N N . ILE A 1 1035 ? -14.697 30.839 34.091 1.00 56.19 1035 ILE A N 1
ATOM 8079 C CA . ILE A 1 1035 ? -13.437 30.378 34.688 1.00 56.19 1035 ILE A CA 1
ATOM 8080 C C . ILE A 1 1035 ? -13.593 30.445 36.202 1.00 56.19 1035 ILE A C 1
ATOM 8082 O O . ILE A 1 1035 ? -13.790 31.523 36.759 1.00 56.19 1035 ILE A O 1
ATOM 8086 N N . ILE A 1 1036 ? -13.491 29.302 36.881 1.00 55.91 1036 ILE A N 1
ATOM 8087 C CA . ILE A 1 1036 ? -13.413 29.283 38.345 1.00 55.91 1036 ILE A CA 1
ATOM 8088 C C . ILE A 1 1036 ? -11.944 29.488 38.731 1.00 55.91 1036 ILE A C 1
ATOM 8090 O O . ILE A 1 1036 ? -11.069 28.656 38.478 1.00 55.91 1036 ILE A O 1
ATOM 8094 N N . SER A 1 1037 ? -11.690 30.679 39.260 1.00 49.66 1037 SER A N 1
ATOM 8095 C CA . SER A 1 1037 ? -10.405 31.299 39.550 1.00 49.66 1037 SER A CA 1
ATOM 8096 C C . SER A 1 1037 ? -9.824 30.829 40.886 1.00 49.66 1037 SER A C 1
ATOM 8098 O O . SER A 1 1037 ? -10.244 31.283 41.941 1.00 49.66 1037 SER A O 1
ATOM 8100 N N . GLN A 1 1038 ? -8.830 29.937 40.830 1.00 53.09 1038 GLN A N 1
ATOM 8101 C CA . GLN A 1 1038 ? -7.689 29.818 41.760 1.00 53.09 1038 GLN A CA 1
ATOM 8102 C C . GLN A 1 1038 ? -6.826 28.638 41.293 1.00 53.09 1038 GLN A C 1
ATOM 8104 O O . GLN A 1 1038 ? -7.161 27.479 41.524 1.00 53.09 1038 GLN A O 1
ATOM 8109 N N . ARG A 1 1039 ? -5.730 28.909 40.573 1.00 61.97 1039 ARG A N 1
ATOM 8110 C CA . ARG A 1 1039 ? -4.826 27.861 40.070 1.00 61.97 1039 ARG A CA 1
ATOM 8111 C C . ARG A 1 1039 ? -3.372 28.211 40.349 1.00 61.97 1039 ARG A C 1
ATOM 8113 O O . ARG A 1 1039 ? -3.009 29.384 40.392 1.00 61.97 1039 ARG A O 1
ATOM 8120 N N . GLN A 1 1040 ? -2.548 27.179 40.533 1.00 61.38 1040 GLN A N 1
ATOM 8121 C CA . GLN A 1 1040 ? -1.106 27.352 40.679 1.00 61.38 1040 GLN A CA 1
ATOM 8122 C C . GLN A 1 1040 ? -0.512 27.891 39.367 1.00 61.38 1040 GLN A C 1
ATOM 8124 O O . GLN A 1 1040 ? -0.793 27.321 38.307 1.00 61.38 1040 GLN A O 1
ATOM 8129 N N . PRO A 1 1041 ? 0.286 28.970 39.416 1.00 67.94 1041 PRO A N 1
ATOM 8130 C CA . PRO A 1 1041 ? 0.880 29.565 38.228 1.00 67.94 1041 PRO A CA 1
ATOM 8131 C C . PRO A 1 1041 ? 1.881 28.606 37.573 1.00 67.94 1041 PRO A C 1
ATOM 8133 O O . PRO A 1 1041 ? 2.468 27.742 38.228 1.00 67.94 1041 PRO A O 1
ATOM 8136 N N . SER A 1 1042 ? 2.090 28.773 36.267 1.00 78.56 1042 SER A N 1
ATOM 8137 C CA . SER A 1 1042 ? 3.199 28.119 35.571 1.00 78.56 1042 SER A CA 1
ATOM 8138 C C . SER A 1 1042 ? 4.536 28.493 36.219 1.00 78.56 1042 SER A C 1
ATOM 8140 O O . SER A 1 1042 ? 4.731 29.641 36.614 1.00 78.56 1042 SER A O 1
ATOM 8142 N N . VAL A 1 1043 ? 5.474 27.543 36.261 1.00 79.44 1043 VAL A N 1
ATOM 8143 C CA . VAL A 1 1043 ? 6.834 27.777 36.785 1.00 79.44 1043 VAL A CA 1
ATOM 8144 C C . VAL A 1 1043 ? 7.713 28.562 35.806 1.00 79.44 1043 VAL A C 1
ATOM 8146 O O . VAL A 1 1043 ? 8.682 29.190 36.218 1.00 79.44 1043 VAL A O 1
ATOM 8149 N N . LEU A 1 1044 ? 7.364 28.546 34.515 1.00 82.00 1044 LEU A N 1
ATOM 8150 C CA . LEU A 1 1044 ? 8.077 29.268 33.462 1.00 82.00 1044 LEU A CA 1
ATOM 8151 C C . LEU A 1 1044 ? 7.738 30.762 33.415 1.00 82.00 1044 LEU A C 1
ATOM 8153 O O . LEU A 1 1044 ? 6.572 31.156 33.523 1.00 82.00 1044 LEU A O 1
ATOM 8157 N N . ASN A 1 1045 ? 8.758 31.574 33.128 1.00 81.88 1045 ASN A N 1
ATOM 8158 C CA . ASN A 1 1045 ? 8.606 32.975 32.742 1.00 81.88 1045 ASN A CA 1
ATOM 8159 C C . ASN A 1 1045 ? 8.305 33.067 31.240 1.00 81.88 1045 ASN A C 1
ATOM 8161 O O . ASN A 1 1045 ? 9.205 33.133 30.408 1.00 81.88 1045 ASN A O 1
ATOM 8165 N N . TRP A 1 1046 ? 7.022 33.053 30.892 1.00 86.25 1046 TRP A N 1
ATOM 8166 C CA . TRP A 1 1046 ? 6.581 33.106 29.499 1.00 86.25 1046 TRP A CA 1
ATOM 8167 C C . TRP A 1 1046 ? 6.805 34.475 28.857 1.00 86.25 1046 TRP A C 1
ATOM 8169 O O . TRP A 1 1046 ? 6.592 35.514 29.483 1.00 86.25 1046 TRP A O 1
ATOM 8179 N N . THR A 1 1047 ? 7.141 34.469 27.568 1.00 82.00 1047 THR A N 1
ATOM 8180 C CA . THR A 1 1047 ? 7.398 35.667 26.751 1.00 82.00 1047 THR A CA 1
ATOM 8181 C C . THR A 1 1047 ? 6.175 36.584 26.641 1.00 82.00 1047 THR A C 1
ATOM 8183 O O . THR A 1 1047 ? 6.310 37.804 26.672 1.00 82.00 1047 THR A O 1
ATOM 8186 N N . GLY A 1 1048 ? 4.969 36.005 26.619 1.00 78.38 1048 GLY A N 1
ATOM 8187 C CA . GLY A 1 1048 ? 3.692 36.730 26.655 1.00 78.38 1048 GLY A CA 1
ATOM 8188 C C . GLY A 1 1048 ? 3.251 37.208 28.049 1.00 78.38 1048 GLY A C 1
ATOM 8189 O O . GLY A 1 1048 ? 2.155 37.758 28.181 1.00 78.38 1048 GLY A O 1
ATOM 8190 N N . GLY A 1 1049 ? 4.066 36.991 29.089 1.00 82.38 1049 GLY A N 1
ATOM 8191 C CA . GLY A 1 1049 ? 3.774 37.321 30.487 1.00 82.38 1049 GLY A CA 1
ATOM 8192 C C . GLY A 1 1049 ? 3.152 36.171 31.294 1.00 82.38 1049 GLY A C 1
ATOM 8193 O O . GLY A 1 1049 ? 2.685 35.172 30.751 1.00 82.38 1049 GLY A O 1
ATOM 8194 N N . ARG A 1 1050 ? 3.109 36.321 32.628 1.00 75.88 1050 ARG A N 1
ATOM 8195 C CA . ARG A 1 1050 ? 2.692 35.259 33.577 1.00 75.88 1050 ARG A CA 1
ATOM 8196 C C . ARG A 1 1050 ? 1.272 34.718 33.362 1.00 75.88 1050 ARG A C 1
ATOM 8198 O O . ARG A 1 1050 ? 1.023 33.562 33.680 1.00 75.88 1050 ARG A O 1
ATOM 8205 N N . ASN A 1 1051 ? 0.370 35.521 32.798 1.00 80.62 1051 ASN A N 1
ATOM 8206 C CA . ASN A 1 1051 ? -1.025 35.131 32.556 1.00 80.62 1051 ASN A CA 1
ATOM 8207 C C . ASN A 1 1051 ? -1.239 34.443 31.195 1.00 80.62 1051 ASN A C 1
ATOM 8209 O O . ASN A 1 1051 ? -2.360 34.052 30.875 1.00 80.62 1051 ASN A O 1
ATOM 8213 N N . LYS A 1 1052 ? -0.186 34.288 30.380 1.00 86.19 1052 LYS A N 1
ATOM 8214 C CA . LYS A 1 1052 ? -0.261 33.694 29.040 1.00 86.19 1052 LYS A CA 1
ATOM 8215 C C . LYS A 1 1052 ? 0.760 32.565 28.891 1.00 86.19 1052 LYS A C 1
ATOM 8217 O O . LYS A 1 1052 ? 1.782 32.757 28.233 1.00 86.19 1052 LYS A O 1
ATOM 8222 N N . PRO A 1 1053 ? 0.507 31.384 29.485 1.00 89.88 1053 PRO A N 1
ATOM 8223 C CA . PRO A 1 1053 ? 1.491 30.318 29.537 1.00 89.88 1053 PRO A CA 1
ATOM 8224 C C . PRO A 1 1053 ? 1.521 29.474 28.257 1.00 89.88 1053 PRO A C 1
ATOM 8226 O O . PRO A 1 1053 ? 1.267 28.270 28.257 1.00 89.88 1053 PRO A O 1
ATOM 8229 N N . SER A 1 1054 ? 1.773 30.134 27.132 1.00 93.12 1054 SER A N 1
ATOM 8230 C CA . SER A 1 1054 ? 1.919 29.491 25.834 1.00 93.12 1054 SER A CA 1
ATOM 8231 C C . SER A 1 1054 ? 2.910 30.232 24.947 1.00 93.12 1054 SER A C 1
ATOM 8233 O O . SER A 1 1054 ? 2.997 31.460 24.996 1.00 93.12 1054 SER A O 1
ATOM 8235 N N . ALA A 1 1055 ? 3.643 29.490 24.119 1.00 94.88 1055 ALA A N 1
ATOM 8236 C CA . ALA A 1 1055 ? 4.565 30.049 23.136 1.00 94.88 1055 ALA A CA 1
ATOM 8237 C C . ALA A 1 1055 ? 4.524 29.259 21.825 1.00 94.88 1055 ALA A C 1
ATOM 8239 O O . ALA A 1 1055 ? 4.454 28.030 21.831 1.00 94.88 1055 ALA A O 1
ATOM 8240 N N . PHE A 1 1056 ? 4.605 29.975 20.703 1.00 96.69 1056 PHE A N 1
ATOM 8241 C CA . PHE A 1 1056 ? 4.852 29.397 19.387 1.00 96.69 1056 PHE A CA 1
ATOM 8242 C C . PHE A 1 1056 ? 6.313 29.663 19.025 1.00 96.69 1056 PHE A C 1
ATOM 8244 O O . PHE A 1 1056 ? 6.721 30.809 18.827 1.00 96.69 1056 PHE A O 1
ATOM 8251 N N . CYS A 1 1057 ? 7.090 28.591 18.962 1.00 96.56 1057 CYS A N 1
ATOM 8252 C CA . CYS A 1 1057 ? 8.513 28.573 18.681 1.00 96.56 1057 CYS A CA 1
ATOM 8253 C C . CYS A 1 1057 ? 8.740 28.301 17.195 1.00 96.56 1057 CYS A C 1
ATOM 8255 O O . CYS A 1 1057 ? 8.494 27.203 16.693 1.00 96.56 1057 CYS A O 1
ATOM 8257 N N . LYS A 1 1058 ? 9.218 29.324 16.496 1.00 95.50 1058 LYS A N 1
ATOM 8258 C CA . LYS A 1 1058 ? 9.485 29.279 15.063 1.00 95.50 1058 LYS A CA 1
ATOM 8259 C C . LYS A 1 1058 ? 10.744 28.476 14.790 1.00 95.50 1058 LYS A C 1
ATOM 8261 O O . LYS A 1 1058 ? 11.798 28.806 15.343 1.00 95.50 1058 LYS A O 1
ATOM 8266 N N . LEU A 1 1059 ? 10.620 27.451 13.951 1.00 94.00 1059 LEU A N 1
ATOM 8267 C CA . LEU A 1 1059 ? 11.736 26.613 13.533 1.00 94.00 1059 LEU A CA 1
ATOM 8268 C C . LEU A 1 1059 ? 11.530 26.115 12.097 1.00 94.00 1059 LEU A C 1
ATOM 8270 O O . LEU A 1 1059 ? 10.670 25.269 11.842 1.00 94.00 1059 LEU A O 1
ATOM 8274 N N . ASP A 1 1060 ? 12.359 26.613 11.182 1.00 87.94 1060 ASP A N 1
ATOM 8275 C CA . ASP A 1 1060 ? 12.351 26.257 9.758 1.00 87.94 1060 ASP A CA 1
ATOM 8276 C C . ASP A 1 1060 ? 13.228 25.019 9.485 1.00 87.94 1060 ASP A C 1
ATOM 8278 O O . ASP A 1 1060 ? 14.116 25.043 8.637 1.00 87.94 1060 ASP A O 1
ATOM 8282 N N . GLY A 1 1061 ? 13.003 23.935 10.233 1.00 82.06 1061 GLY A N 1
ATOM 8283 C CA . GLY A 1 1061 ? 13.802 22.712 10.095 1.00 82.06 1061 GLY A CA 1
ATOM 8284 C C . GLY A 1 1061 ? 13.470 21.918 8.832 1.00 82.06 1061 GLY A C 1
ATOM 8285 O O . GLY A 1 1061 ? 12.356 22.024 8.317 1.00 82.06 1061 GLY A O 1
ATOM 8286 N N . LEU A 1 1062 ? 14.388 21.081 8.351 1.00 82.94 1062 LEU A N 1
ATOM 8287 C CA . LEU A 1 1062 ? 14.148 20.235 7.173 1.00 82.94 1062 LEU A CA 1
ATOM 8288 C C . LEU A 1 1062 ? 13.348 18.970 7.523 1.00 82.94 1062 LEU A C 1
ATOM 8290 O O . LEU A 1 1062 ? 13.685 18.240 8.458 1.00 82.94 1062 LEU A O 1
ATOM 8294 N N . GLU A 1 1063 ? 12.289 18.698 6.755 1.00 85.38 1063 GLU A N 1
ATOM 8295 C CA . GLU A 1 1063 ? 11.548 17.438 6.854 1.00 85.38 1063 GLU A CA 1
ATOM 8296 C C . GLU A 1 1063 ? 12.223 16.323 6.033 1.00 85.38 1063 GLU A C 1
ATOM 8298 O O . GLU A 1 1063 ? 12.797 16.573 4.971 1.00 85.38 1063 GLU A O 1
ATOM 8303 N N . ALA A 1 1064 ? 12.157 15.086 6.525 1.00 76.56 1064 ALA A N 1
ATOM 8304 C CA . ALA A 1 1064 ? 12.676 13.893 5.860 1.00 76.56 1064 ALA A CA 1
ATOM 8305 C C . ALA A 1 1064 ? 11.641 12.760 5.912 1.00 76.56 1064 ALA A C 1
ATOM 8307 O O . ALA A 1 1064 ? 10.958 12.594 6.918 1.00 76.56 1064 ALA A O 1
ATOM 8308 N N . SER A 1 1065 ? 11.536 11.964 4.844 1.00 66.12 1065 SER A N 1
ATOM 8309 C CA . SER A 1 1065 ? 10.666 10.780 4.790 1.00 66.12 1065 SER A CA 1
ATOM 8310 C C . SER A 1 1065 ? 11.448 9.528 5.200 1.00 66.12 1065 SER A C 1
ATOM 8312 O O . SER A 1 1065 ? 12.423 9.162 4.540 1.00 66.12 1065 SER A O 1
ATOM 8314 N N . ILE A 1 1066 ? 11.021 8.863 6.273 1.00 60.28 1066 ILE A N 1
ATOM 8315 C CA . ILE A 1 1066 ? 11.588 7.614 6.798 1.00 60.28 1066 ILE A CA 1
ATOM 8316 C C . ILE A 1 1066 ? 10.610 6.463 6.545 1.00 60.28 1066 ILE A C 1
ATOM 8318 O O . ILE A 1 1066 ? 9.436 6.610 6.872 1.00 60.28 1066 ILE A O 1
ATOM 8322 N N . PRO A 1 1067 ? 11.044 5.306 6.016 1.00 47.12 1067 PRO A N 1
ATOM 8323 C CA . PRO A 1 1067 ? 10.131 4.214 5.702 1.00 47.12 1067 PRO A CA 1
ATOM 8324 C C . PRO A 1 1067 ? 9.427 3.730 6.972 1.00 47.12 1067 PRO A C 1
ATOM 8326 O O . PRO A 1 1067 ? 10.057 3.214 7.895 1.00 47.12 1067 PRO A O 1
ATOM 8329 N N . LEU A 1 1068 ? 8.108 3.881 7.022 1.00 45.97 1068 LEU A N 1
ATOM 8330 C CA . LEU A 1 1068 ? 7.263 3.236 8.015 1.00 45.97 1068 LEU A CA 1
ATOM 8331 C C . LEU A 1 1068 ? 6.226 2.407 7.280 1.00 45.97 1068 LEU A C 1
ATOM 8333 O O . LEU A 1 1068 ? 5.137 2.886 6.978 1.00 45.97 1068 LEU A O 1
ATOM 8337 N N . LYS A 1 1069 ? 6.539 1.130 7.074 1.00 42.28 1069 LYS A N 1
ATOM 8338 C CA . LYS A 1 1069 ? 5.485 0.122 6.988 1.00 42.28 1069 LYS A CA 1
ATOM 8339 C C . LYS A 1 1069 ? 5.788 -1.168 7.737 1.00 42.28 1069 LYS A C 1
ATOM 8341 O O . LYS A 1 1069 ? 5.425 -2.247 7.305 1.00 42.28 1069 LYS A O 1
ATOM 8346 N N . TYR A 1 1070 ? 6.411 -1.047 8.906 1.00 40.75 1070 TYR A N 1
ATOM 8347 C CA . TYR A 1 1070 ? 6.828 -2.226 9.679 1.00 40.75 1070 TYR A CA 1
ATOM 8348 C C . TYR A 1 1070 ? 6.210 -2.321 11.059 1.00 40.75 1070 TYR A C 1
ATOM 8350 O O . TYR A 1 1070 ? 6.616 -3.146 11.866 1.00 40.75 1070 TYR A O 1
ATOM 8358 N N . SER A 1 1071 ? 5.294 -1.406 11.381 1.00 36.38 1071 SER A N 1
ATOM 8359 C CA . SER A 1 1071 ? 4.678 -1.339 12.708 1.00 36.38 1071 SER A CA 1
ATOM 8360 C C . SER A 1 1071 ? 3.629 -0.230 12.855 1.00 36.38 1071 SER A C 1
ATOM 8362 O O . SER A 1 1071 ? 3.453 0.298 13.944 1.00 36.38 1071 SER A O 1
ATOM 8364 N N . CYS A 1 1072 ? 2.994 0.243 11.780 1.00 35.06 1072 CYS A N 1
ATOM 8365 C CA . CYS A 1 1072 ? 1.873 1.174 11.927 1.00 35.06 1072 CYS A CA 1
ATOM 8366 C C . CYS A 1 1072 ? 1.047 1.226 10.632 1.00 35.06 1072 CYS A C 1
ATOM 8368 O O . CYS A 1 1072 ? 1.626 1.524 9.587 1.00 35.06 1072 CYS A O 1
ATOM 8370 N N . PRO A 1 1073 ? -0.278 1.012 10.680 1.00 35.53 1073 PRO A N 1
ATOM 8371 C CA . PRO A 1 1073 ? -1.157 1.118 9.509 1.00 35.53 1073 PRO A CA 1
ATOM 8372 C C . PRO A 1 1073 ? -1.263 2.538 8.919 1.00 35.53 1073 PRO A C 1
ATOM 8374 O O . PRO A 1 1073 ? -1.776 2.714 7.824 1.00 35.53 1073 PRO A O 1
ATOM 8377 N N . LEU A 1 1074 ? -0.794 3.576 9.627 1.00 40.34 1074 LEU A N 1
ATOM 8378 C CA . LEU A 1 1074 ? -1.140 4.976 9.332 1.00 40.34 1074 LEU A CA 1
ATOM 8379 C C . LEU A 1 1074 ? -0.233 5.713 8.326 1.00 40.34 1074 LEU A C 1
ATOM 8381 O O . LEU A 1 1074 ? -0.465 6.892 8.088 1.00 40.34 1074 LEU A O 1
ATOM 8385 N N . GLY A 1 1075 ? 0.773 5.068 7.726 1.00 46.12 1075 GLY A N 1
ATOM 8386 C CA . GLY A 1 1075 ? 1.441 5.570 6.509 1.00 46.12 1075 GLY A CA 1
ATOM 8387 C C . GLY A 1 1075 ? 2.182 6.921 6.579 1.00 46.12 1075 GLY A C 1
ATOM 8388 O O . GLY A 1 1075 ? 2.640 7.403 5.545 1.00 46.12 1075 GLY A O 1
ATOM 8389 N N . GLU A 1 1076 ? 2.340 7.557 7.746 1.00 57.94 1076 GLU A N 1
ATOM 8390 C CA . GLU A 1 1076 ? 3.038 8.848 7.850 1.00 57.94 1076 GLU A CA 1
ATOM 8391 C C . GLU A 1 1076 ? 4.524 8.682 8.187 1.00 57.94 1076 GLU A C 1
ATOM 8393 O O . GLU A 1 1076 ? 4.920 8.477 9.335 1.00 57.94 1076 GLU A O 1
ATOM 8398 N N . THR A 1 1077 ? 5.355 8.814 7.156 1.00 65.44 1077 THR A N 1
ATOM 8399 C CA . THR A 1 1077 ? 6.812 8.607 7.171 1.00 65.44 1077 THR A CA 1
ATOM 8400 C C . THR A 1 1077 ? 7.621 9.839 7.581 1.00 65.44 1077 THR A C 1
ATOM 8402 O O . THR A 1 1077 ? 8.839 9.767 7.737 1.00 65.44 1077 THR A O 1
ATOM 8405 N N . ILE A 1 1078 ? 6.981 10.999 7.719 1.00 79.12 1078 ILE A N 1
ATOM 8406 C CA . ILE A 1 1078 ? 7.684 12.283 7.782 1.00 79.12 1078 ILE A CA 1
ATOM 8407 C C . ILE A 1 1078 ? 8.201 12.555 9.198 1.00 79.12 1078 ILE A C 1
ATOM 8409 O O . ILE A 1 1078 ? 7.461 12.446 10.179 1.00 79.12 1078 ILE A O 1
ATOM 8413 N N . VAL A 1 1079 ? 9.465 12.965 9.295 1.00 87.25 1079 VAL A N 1
ATOM 8414 C CA . VAL A 1 1079 ? 10.126 13.408 10.528 1.00 87.25 1079 VAL A CA 1
ATOM 8415 C C . VAL A 1 1079 ? 10.834 14.741 10.330 1.00 87.25 1079 VAL A C 1
ATOM 8417 O O . VAL A 1 1079 ? 11.171 15.125 9.213 1.00 87.25 1079 VAL A O 1
ATOM 8420 N N . ASN A 1 1080 ? 11.119 15.425 11.431 1.00 92.00 1080 ASN A N 1
ATOM 8421 C CA . ASN A 1 1080 ? 11.898 16.655 11.456 1.00 92.00 1080 ASN A CA 1
ATOM 8422 C C . ASN A 1 1080 ? 12.824 16.634 12.677 1.00 92.00 1080 ASN A C 1
ATOM 8424 O O . ASN A 1 1080 ? 12.395 16.890 13.807 1.00 92.00 1080 ASN A O 1
ATOM 8428 N N . MET A 1 1081 ? 14.094 16.284 12.457 1.00 91.88 1081 MET A N 1
ATOM 8429 C CA . MET A 1 1081 ? 15.058 16.080 13.545 1.00 91.88 1081 MET A CA 1
ATOM 8430 C C . MET A 1 1081 ? 15.355 17.361 14.325 1.00 91.88 1081 MET A C 1
ATOM 8432 O O . MET A 1 1081 ? 15.604 17.299 15.528 1.00 91.88 1081 MET A O 1
ATOM 8436 N N . GLU A 1 1082 ? 15.296 18.526 13.684 1.00 93.38 1082 GLU A N 1
ATOM 8437 C CA . GLU A 1 1082 ? 15.498 19.812 14.355 1.00 93.38 1082 GLU A CA 1
ATOM 8438 C C . GLU A 1 1082 ? 14.358 20.102 15.337 1.00 93.38 1082 GLU A C 1
ATOM 8440 O O . GLU A 1 1082 ? 14.613 20.414 16.502 1.00 93.38 1082 GLU A O 1
ATOM 8445 N N . GLN A 1 1083 ? 13.103 19.900 14.913 1.00 94.62 1083 GLN A N 1
ATOM 8446 C CA . GLN A 1 1083 ? 11.951 20.005 15.814 1.00 94.62 1083 GLN A CA 1
ATOM 8447 C C . GLN A 1 1083 ? 11.998 18.966 16.943 1.00 94.62 1083 GLN A C 1
ATOM 8449 O O . GLN A 1 1083 ? 11.677 19.304 18.083 1.00 94.62 1083 GLN A O 1
ATOM 8454 N N . ALA A 1 1084 ? 12.415 17.727 16.654 1.00 93.31 1084 ALA A N 1
ATOM 8455 C CA . ALA A 1 1084 ? 12.542 16.672 17.661 1.00 93.31 1084 ALA A CA 1
ATOM 8456 C C . ALA A 1 1084 ? 13.576 17.050 18.734 1.00 93.31 1084 ALA A C 1
ATOM 8458 O O . ALA A 1 1084 ? 13.275 17.027 19.927 1.00 93.31 1084 ALA A O 1
ATOM 8459 N N . ASN A 1 1085 ? 14.771 17.477 18.315 1.00 93.50 1085 ASN A N 1
ATOM 8460 C CA . ASN A 1 1085 ? 15.825 17.933 19.220 1.00 93.50 1085 ASN A CA 1
ATOM 8461 C C . ASN A 1 1085 ? 15.382 19.140 20.053 1.00 93.50 1085 ASN A C 1
ATOM 8463 O O . ASN A 1 1085 ? 15.635 19.185 21.257 1.00 93.50 1085 ASN A O 1
ATOM 8467 N N . PHE A 1 1086 ? 14.701 20.110 19.438 1.00 95.12 1086 PHE A N 1
ATOM 8468 C CA . PHE A 1 1086 ? 14.149 21.257 20.153 1.00 95.12 1086 PHE A CA 1
ATOM 8469 C C . PHE A 1 1086 ? 13.157 20.823 21.238 1.00 95.12 1086 PHE A C 1
ATOM 8471 O O . PHE A 1 1086 ? 13.306 21.214 22.396 1.00 95.12 1086 PHE A O 1
ATOM 8478 N N . ALA A 1 1087 ? 12.184 19.977 20.887 1.00 94.75 1087 ALA A N 1
ATOM 8479 C CA . ALA A 1 1087 ? 11.168 19.505 21.821 1.00 94.75 1087 ALA A CA 1
ATOM 8480 C C . ALA A 1 1087 ? 11.790 18.770 23.018 1.00 94.75 1087 ALA A C 1
ATOM 8482 O O . ALA A 1 1087 ? 11.444 19.039 24.168 1.00 94.75 1087 ALA A O 1
ATOM 8483 N N . VAL A 1 1088 ? 12.769 17.902 22.755 1.00 93.56 1088 VAL A N 1
ATOM 8484 C CA . VAL A 1 1088 ? 13.509 17.160 23.782 1.00 93.56 1088 VAL A CA 1
ATOM 8485 C C . VAL A 1 1088 ? 14.297 18.103 24.697 1.00 93.56 1088 VAL A C 1
ATOM 8487 O O . VAL A 1 1088 ? 14.243 17.955 25.917 1.00 93.56 1088 VAL A O 1
ATOM 8490 N N . ARG A 1 1089 ? 14.968 19.124 24.147 1.00 92.38 1089 ARG A N 1
ATOM 8491 C CA . ARG A 1 1089 ? 15.703 20.126 24.941 1.00 92.38 1089 ARG A CA 1
ATOM 8492 C C . ARG A 1 1089 ? 14.786 20.946 25.847 1.00 92.38 1089 ARG A C 1
ATOM 8494 O O . ARG A 1 1089 ? 15.131 21.159 27.005 1.00 92.38 1089 ARG A O 1
ATOM 8501 N N . VAL A 1 1090 ? 13.621 21.371 25.351 1.00 92.44 1090 VAL A N 1
ATOM 8502 C CA . VAL A 1 1090 ? 12.613 22.073 26.167 1.00 92.44 1090 VAL A CA 1
ATOM 8503 C C . VAL A 1 1090 ? 12.115 21.170 27.298 1.00 92.44 1090 VAL A C 1
ATOM 8505 O O . VAL A 1 1090 ? 12.049 21.600 28.450 1.00 92.44 1090 VAL A O 1
ATOM 8508 N N . ALA A 1 1091 ? 11.812 19.905 26.992 1.00 92.06 1091 ALA A N 1
ATOM 8509 C CA . ALA A 1 1091 ? 11.355 18.937 27.985 1.00 92.06 1091 ALA A CA 1
ATOM 8510 C C . ALA A 1 1091 ? 12.416 18.681 29.068 1.00 92.06 1091 ALA A C 1
ATOM 8512 O O . ALA A 1 1091 ? 12.096 18.653 30.255 1.00 92.06 1091 ALA A O 1
ATOM 8513 N N . MET A 1 1092 ? 13.689 18.566 28.681 1.00 89.38 1092 MET A N 1
ATOM 8514 C CA . MET A 1 1092 ? 14.798 18.434 29.627 1.00 89.38 1092 MET A CA 1
ATOM 8515 C C . MET A 1 1092 ? 14.973 19.674 30.489 1.00 89.38 1092 MET A C 1
ATOM 8517 O O . MET A 1 1092 ? 15.110 19.524 31.696 1.00 89.38 1092 MET A O 1
ATOM 8521 N N . ALA A 1 1093 ? 14.914 20.875 29.908 1.00 89.44 1093 ALA A N 1
ATOM 8522 C CA . ALA A 1 1093 ? 15.033 22.122 30.660 1.00 89.44 1093 ALA A CA 1
ATOM 8523 C C . ALA A 1 1093 ? 13.935 22.251 31.731 1.00 89.44 1093 ALA A C 1
ATOM 8525 O O . ALA A 1 1093 ? 14.213 22.658 32.858 1.00 89.44 1093 ALA A O 1
ATOM 8526 N N . LEU A 1 1094 ? 12.700 21.834 31.426 1.00 89.69 1094 LEU A N 1
ATOM 8527 C CA . LEU A 1 1094 ? 11.614 21.760 32.411 1.00 89.69 1094 LEU A CA 1
ATOM 8528 C C . LEU A 1 1094 ? 11.955 20.838 33.593 1.00 89.69 1094 LEU A C 1
ATOM 8530 O O . LEU A 1 1094 ? 11.661 21.179 34.740 1.00 89.69 1094 LEU A O 1
ATOM 8534 N N . VAL A 1 1095 ? 12.589 19.693 33.333 1.00 88.88 1095 VAL A N 1
ATOM 8535 C CA . VAL A 1 1095 ? 12.998 18.748 34.383 1.00 88.88 1095 VAL A CA 1
ATOM 8536 C C . VAL A 1 1095 ? 14.211 19.262 35.162 1.00 88.88 1095 VAL A C 1
ATOM 8538 O O . VAL A 1 1095 ? 14.178 19.275 36.389 1.00 88.88 1095 VAL A O 1
ATOM 8541 N N . SER A 1 1096 ? 15.276 19.689 34.480 1.00 86.50 1096 SER A N 1
ATOM 8542 C CA . SER A 1 1096 ? 16.558 20.034 35.104 1.00 86.50 1096 SER A CA 1
ATOM 8543 C C . SER A 1 1096 ? 16.569 21.414 35.752 1.00 86.50 1096 SER A C 1
ATOM 8545 O O . SER A 1 1096 ? 17.096 21.561 36.850 1.00 86.50 1096 SER A O 1
ATOM 8547 N N . SER A 1 1097 ? 16.005 22.422 35.083 1.00 85.50 1097 SER A N 1
ATOM 8548 C CA . SER A 1 1097 ? 16.092 23.827 35.505 1.00 85.50 1097 SER A CA 1
ATOM 8549 C C . SER A 1 1097 ? 14.889 24.258 36.342 1.00 85.50 1097 SER A C 1
ATOM 8551 O O . SER A 1 1097 ? 15.025 25.088 37.235 1.00 85.50 1097 SER A O 1
ATOM 8553 N N . TYR A 1 1098 ? 13.713 23.670 36.093 1.00 85.88 1098 TYR A N 1
ATOM 8554 C CA . TYR A 1 1098 ? 12.459 24.042 36.764 1.00 85.88 1098 TYR A CA 1
ATOM 8555 C C . TYR A 1 1098 ? 11.886 22.947 37.677 1.00 85.88 1098 TYR A C 1
ATOM 8557 O O . TYR A 1 1098 ? 10.800 23.120 38.233 1.00 85.88 1098 TYR A O 1
ATOM 8565 N N . ASN A 1 1099 ? 12.609 21.833 37.853 1.00 86.25 1099 ASN A N 1
ATOM 8566 C CA . ASN A 1 1099 ? 12.254 20.713 38.731 1.00 86.25 1099 ASN A CA 1
ATOM 8567 C C . ASN A 1 1099 ? 10.829 20.163 38.501 1.00 86.25 1099 ASN A C 1
ATOM 8569 O O . ASN A 1 1099 ? 10.136 19.742 39.432 1.00 86.25 1099 ASN A O 1
ATOM 8573 N N . VAL A 1 1100 ? 10.360 20.190 37.250 1.00 87.88 1100 VAL A N 1
ATOM 8574 C CA . VAL A 1 1100 ? 9.075 19.598 36.872 1.00 87.88 1100 VAL A CA 1
ATOM 8575 C C . VAL A 1 1100 ? 9.239 18.084 36.798 1.00 87.88 1100 VAL A C 1
ATOM 8577 O O . VAL A 1 1100 ? 10.146 17.568 36.147 1.00 87.88 1100 VAL A O 1
ATOM 8580 N N . ASN A 1 1101 ? 8.339 17.341 37.442 1.00 87.56 1101 ASN A N 1
ATOM 8581 C CA . ASN A 1 1101 ? 8.333 15.885 37.339 1.00 87.56 1101 ASN A CA 1
ATOM 8582 C C . ASN A 1 1101 ? 8.083 15.464 35.880 1.00 87.56 1101 ASN A C 1
ATOM 8584 O O . ASN A 1 1101 ? 7.074 15.857 35.297 1.00 87.56 1101 ASN A O 1
ATOM 8588 N N . GLY A 1 1102 ? 8.961 14.629 35.312 1.00 85.50 1102 GLY A N 1
ATOM 8589 C CA . GLY A 1 1102 ? 8.863 14.181 33.917 1.00 85.50 1102 GLY A CA 1
ATOM 8590 C C . GLY A 1 1102 ? 7.514 13.551 33.550 1.00 85.50 1102 GLY A C 1
ATOM 8591 O O . GLY A 1 1102 ? 7.045 13.754 32.440 1.00 85.50 1102 GLY A O 1
ATOM 8592 N N . SER A 1 1103 ? 6.837 12.885 34.494 1.00 86.31 1103 SER A N 1
ATOM 8593 C CA . SER A 1 1103 ? 5.492 12.315 34.268 1.00 86.31 1103 SER A CA 1
ATOM 8594 C C . SER A 1 1103 ? 4.392 13.354 34.000 1.00 86.31 1103 SER A C 1
ATOM 8596 O O . SER A 1 1103 ? 3.344 13.010 33.466 1.00 86.31 1103 SER A O 1
ATOM 8598 N N . ASN A 1 1104 ? 4.634 14.625 34.328 1.00 89.19 1104 ASN A N 1
ATOM 8599 C CA . ASN A 1 1104 ? 3.721 15.735 34.060 1.00 89.19 1104 ASN A CA 1
ATOM 8600 C C . ASN A 1 1104 ? 4.016 16.446 32.724 1.00 89.19 1104 ASN A C 1
ATOM 8602 O O . ASN A 1 1104 ? 3.392 17.473 32.438 1.00 89.19 1104 ASN A O 1
ATOM 8606 N N . ILE A 1 1105 ? 4.973 15.941 31.937 1.00 92.06 1105 ILE A N 1
ATOM 8607 C CA . ILE A 1 1105 ? 5.402 16.502 30.653 1.00 92.06 1105 ILE A CA 1
ATOM 8608 C C . ILE A 1 1105 ? 5.094 15.495 29.546 1.00 92.06 1105 ILE A C 1
ATOM 8610 O O . ILE A 1 1105 ? 5.509 14.337 29.620 1.00 92.06 1105 ILE A O 1
ATOM 8614 N N . CYS A 1 1106 ? 4.424 15.960 28.492 1.00 93.38 1106 CYS A N 1
ATOM 8615 C CA . CYS A 1 1106 ? 4.196 15.171 27.287 1.00 93.38 1106 CYS A CA 1
ATOM 8616 C C . CYS A 1 1106 ? 4.669 15.913 26.038 1.00 93.38 1106 CYS A C 1
ATOM 8618 O O . CYS A 1 1106 ? 4.378 17.098 25.851 1.00 93.38 1106 CYS A O 1
ATOM 8620 N N . ILE A 1 1107 ? 5.379 15.199 25.168 1.00 95.19 1107 ILE A N 1
ATOM 8621 C CA . ILE A 1 1107 ? 5.695 15.656 23.819 1.00 95.19 1107 ILE A CA 1
ATOM 8622 C C . ILE A 1 1107 ? 4.703 15.006 22.852 1.00 95.19 1107 ILE A C 1
ATOM 8624 O O . ILE A 1 1107 ? 4.719 13.789 22.668 1.00 95.19 1107 ILE A O 1
ATOM 8628 N N . ILE A 1 1108 ? 3.856 15.820 22.227 1.00 94.44 1108 ILE A N 1
ATOM 8629 C CA . ILE A 1 1108 ? 2.859 15.373 21.252 1.00 94.44 1108 ILE A CA 1
ATOM 8630 C C . ILE A 1 1108 ? 3.401 15.618 19.847 1.00 94.44 1108 ILE A C 1
ATOM 8632 O O . ILE A 1 1108 ? 3.916 16.703 19.555 1.00 94.44 1108 ILE A O 1
ATOM 8636 N N . SER A 1 1109 ? 3.240 14.642 18.957 1.00 92.69 1109 SER A N 1
ATOM 8637 C CA . SER A 1 1109 ? 3.502 14.829 17.531 1.00 92.69 1109 SER A CA 1
ATOM 8638 C C . SER A 1 1109 ? 2.359 14.321 16.657 1.00 92.69 1109 SER A C 1
ATOM 8640 O O . SER A 1 1109 ? 1.574 13.462 17.060 1.00 92.69 1109 SER A O 1
ATOM 8642 N N . PHE A 1 1110 ? 2.256 14.884 15.452 1.00 87.25 1110 PHE A N 1
ATOM 8643 C CA . PHE A 1 1110 ? 1.272 14.462 14.457 1.00 87.25 1110 PHE A CA 1
ATOM 8644 C C . PHE A 1 1110 ? 1.700 13.204 13.696 1.00 87.25 1110 PHE A C 1
ATOM 8646 O O . PHE A 1 1110 ? 0.817 12.508 13.216 1.00 87.25 1110 PHE A O 1
ATOM 8653 N N . THR A 1 1111 ? 2.999 12.872 13.649 1.00 84.06 1111 THR A N 1
ATOM 8654 C CA . THR A 1 1111 ? 3.497 11.665 12.968 1.00 84.06 1111 THR A CA 1
ATOM 8655 C C . THR A 1 1111 ? 4.089 10.667 13.969 1.00 84.06 1111 THR A C 1
ATOM 8657 O O . THR A 1 1111 ? 4.878 11.031 14.846 1.00 84.06 1111 THR A O 1
ATOM 8660 N N . GLN A 1 1112 ? 3.761 9.378 13.826 1.00 77.12 1112 GLN A N 1
ATOM 8661 C CA . GLN A 1 1112 ? 4.307 8.332 14.708 1.00 77.12 1112 GLN A CA 1
ATOM 8662 C C . GLN A 1 1112 ? 5.823 8.158 14.517 1.00 77.12 1112 GLN A C 1
ATOM 8664 O O . GLN A 1 1112 ? 6.548 7.846 15.465 1.00 77.12 1112 GLN A O 1
ATOM 8669 N N . ALA A 1 1113 ? 6.321 8.406 13.298 1.00 77.12 1113 ALA A N 1
ATOM 8670 C CA . ALA A 1 1113 ? 7.750 8.427 12.988 1.00 77.12 1113 ALA A CA 1
ATOM 8671 C C . ALA A 1 1113 ? 8.512 9.418 13.877 1.00 77.12 1113 ALA A C 1
ATOM 8673 O O . ALA A 1 1113 ? 9.570 9.097 14.425 1.00 77.12 1113 ALA A O 1
ATOM 8674 N N . GLN A 1 1114 ? 7.950 10.617 14.057 1.00 88.06 1114 GLN A N 1
ATOM 8675 C CA . GLN A 1 1114 ? 8.548 11.649 14.889 1.00 88.06 1114 GLN A CA 1
ATOM 8676 C C . GLN A 1 1114 ? 8.532 11.247 16.367 1.00 88.06 1114 GLN A C 1
ATOM 8678 O O . GLN A 1 1114 ? 9.542 11.440 17.045 1.00 88.06 1114 GLN A O 1
ATOM 8683 N N . CYS A 1 1115 ? 7.439 10.649 16.858 1.00 87.06 1115 CYS A N 1
ATOM 8684 C CA . CYS A 1 1115 ? 7.352 10.159 18.237 1.00 87.06 1115 CYS A CA 1
ATOM 8685 C C . CYS A 1 1115 ? 8.493 9.189 18.568 1.00 87.06 1115 CYS A C 1
ATOM 8687 O O . CYS A 1 1115 ? 9.191 9.383 19.559 1.00 87.06 1115 CYS A O 1
ATOM 8689 N N . ARG A 1 1116 ? 8.774 8.217 17.692 1.00 80.44 1116 ARG A N 1
ATOM 8690 C CA . ARG A 1 1116 ? 9.877 7.256 17.889 1.00 80.44 1116 ARG A CA 1
ATOM 8691 C C . ARG A 1 1116 ? 11.249 7.921 17.913 1.00 80.44 1116 ARG A C 1
ATOM 8693 O O . ARG A 1 1116 ? 12.093 7.577 18.739 1.00 80.44 1116 ARG A O 1
ATOM 8700 N N . ASN A 1 1117 ? 11.485 8.889 17.027 1.00 85.62 1117 ASN A N 1
ATOM 8701 C CA . ASN A 1 1117 ? 12.734 9.651 17.035 1.00 85.62 1117 ASN A CA 1
ATOM 8702 C C . ASN A 1 1117 ? 12.905 10.433 18.341 1.00 85.62 1117 ASN A C 1
ATOM 8704 O O . ASN A 1 1117 ? 13.995 10.438 18.911 1.00 85.62 1117 ASN A O 1
ATOM 8708 N N . ILE A 1 1118 ? 11.831 11.046 18.842 1.00 88.94 1118 ILE A N 1
ATOM 8709 C CA . ILE A 1 1118 ? 11.822 11.741 20.132 1.00 88.94 1118 ILE A CA 1
ATOM 8710 C C . ILE A 1 1118 ? 12.091 10.758 21.280 1.00 88.94 1118 ILE A C 1
ATOM 8712 O O . ILE A 1 1118 ? 12.944 11.037 22.118 1.00 88.94 1118 ILE A O 1
ATOM 8716 N N . GLU A 1 1119 ? 11.440 9.593 21.305 1.00 86.00 1119 GLU A N 1
ATOM 8717 C CA . GLU A 1 1119 ? 11.682 8.550 22.314 1.00 86.00 1119 GLU A CA 1
ATOM 8718 C C . GLU A 1 1119 ? 13.140 8.067 22.305 1.00 86.00 1119 GLU A C 1
ATOM 8720 O O . GLU A 1 1119 ? 13.750 7.916 23.366 1.00 86.00 1119 GLU A O 1
ATOM 8725 N N . ARG A 1 1120 ? 13.742 7.896 21.120 1.00 83.81 1120 ARG A N 1
ATOM 8726 C CA . ARG A 1 1120 ? 15.164 7.546 20.980 1.00 83.81 1120 ARG A CA 1
ATOM 8727 C C . ARG A 1 1120 ? 16.082 8.640 21.524 1.00 83.81 1120 ARG A C 1
ATOM 8729 O O . ARG A 1 1120 ? 17.086 8.346 22.163 1.00 83.81 1120 ARG A O 1
ATOM 8736 N N . LEU A 1 1121 ? 15.759 9.907 21.277 1.00 87.38 1121 LEU A N 1
ATOM 8737 C CA . LEU A 1 1121 ? 16.522 11.035 21.818 1.00 87.38 1121 LEU A CA 1
ATOM 8738 C C . LEU A 1 1121 ? 16.392 11.126 23.346 1.00 87.38 1121 LEU A C 1
ATOM 8740 O O . LEU A 1 1121 ? 17.374 11.417 24.030 1.00 87.38 1121 LEU A O 1
ATOM 8744 N N . LEU A 1 1122 ? 15.207 10.834 23.889 1.00 86.25 1122 LEU A N 1
ATOM 8745 C CA . LEU A 1 1122 ? 14.973 10.771 25.332 1.00 86.25 1122 LEU A CA 1
ATOM 8746 C C . LEU A 1 1122 ? 15.733 9.606 25.986 1.00 86.25 1122 LEU A C 1
ATOM 8748 O O . LEU A 1 1122 ? 16.282 9.789 27.070 1.00 86.25 1122 LEU A O 1
ATOM 8752 N N . SER A 1 1123 ? 15.832 8.437 25.343 1.00 80.62 1123 SER A N 1
ATOM 8753 C CA . SER A 1 1123 ? 16.518 7.267 25.918 1.00 80.62 1123 SER A CA 1
ATOM 8754 C C . SER A 1 1123 ? 18.043 7.404 25.976 1.00 80.62 1123 SER A C 1
ATOM 8756 O O . SER A 1 1123 ? 18.669 6.878 26.894 1.00 80.62 1123 SER A O 1
ATOM 8758 N N . VAL A 1 1124 ? 18.642 8.133 25.028 1.00 76.00 1124 VAL A N 1
ATOM 8759 C CA . VAL A 1 1124 ? 20.091 8.416 24.992 1.00 76.00 1124 VAL A CA 1
ATOM 8760 C C . VAL A 1 1124 ? 20.501 9.444 26.054 1.00 76.00 1124 VAL A C 1
ATOM 8762 O O . VAL A 1 1124 ? 21.658 9.491 26.472 1.00 76.00 1124 VAL A O 1
ATOM 8765 N N . SER A 1 1125 ? 19.567 10.269 26.519 1.00 68.00 1125 SER A N 1
ATOM 8766 C CA . SER A 1 1125 ? 19.846 11.257 27.554 1.00 68.00 1125 SER A CA 1
ATOM 8767 C C . SER A 1 1125 ? 20.009 10.607 28.935 1.00 68.00 1125 SER A C 1
ATOM 8769 O O . SER A 1 1125 ? 19.218 9.760 29.338 1.00 68.00 1125 SER A O 1
ATOM 8771 N N . ALA A 1 1126 ? 21.053 10.988 29.680 1.00 50.94 1126 ALA A N 1
ATOM 8772 C CA . ALA A 1 1126 ? 21.477 10.331 30.928 1.00 50.94 1126 ALA A CA 1
ATOM 8773 C C . ALA A 1 1126 ? 20.458 10.393 32.091 1.00 50.94 1126 ALA A C 1
ATOM 8775 O O . ALA A 1 1126 ? 20.667 9.798 33.150 1.00 50.94 1126 ALA A O 1
ATOM 8776 N N . THR A 1 1127 ? 19.341 11.095 31.917 1.00 54.41 1127 THR A N 1
ATOM 8777 C CA . THR A 1 1127 ? 18.211 11.113 32.838 1.00 54.41 1127 THR A CA 1
ATOM 8778 C C . THR A 1 1127 ? 17.189 10.063 32.404 1.00 54.41 1127 THR A C 1
ATOM 8780 O O . THR A 1 1127 ? 16.523 10.231 31.388 1.00 54.41 1127 THR A O 1
ATOM 8783 N N . LYS A 1 1128 ? 16.967 9.021 33.229 1.00 52.22 1128 LYS A N 1
ATOM 8784 C CA . LYS A 1 1128 ? 15.746 8.177 33.195 1.00 52.22 1128 LYS A CA 1
ATOM 8785 C C . LYS A 1 1128 ? 14.509 9.022 33.549 1.00 52.22 1128 LYS A C 1
ATOM 8787 O O . LYS A 1 1128 ? 13.843 8.810 34.562 1.00 52.22 1128 LYS A O 1
ATOM 8792 N N . SER A 1 1129 ? 14.254 10.063 32.772 1.00 57.25 1129 SER A N 1
ATOM 8793 C CA . SER A 1 1129 ? 13.155 10.985 32.963 1.00 57.25 1129 SER A CA 1
ATOM 8794 C C . SER A 1 1129 ? 11.888 10.300 32.453 1.00 57.25 1129 SER A C 1
ATOM 8796 O O . SER A 1 1129 ? 11.848 9.788 31.341 1.00 57.25 1129 SER A O 1
ATOM 8798 N N . LYS A 1 1130 ? 10.847 10.232 33.291 1.00 76.56 1130 LYS A N 1
ATOM 8799 C CA . LYS A 1 1130 ? 9.541 9.619 32.969 1.00 76.56 1130 LYS A CA 1
ATOM 8800 C C . LYS A 1 1130 ? 8.726 10.456 31.955 1.00 76.56 1130 LYS A C 1
ATOM 8802 O O . LYS A 1 1130 ? 7.505 10.504 32.067 1.00 76.56 1130 LYS A O 1
ATOM 8807 N N . ILE A 1 1131 ? 9.393 11.173 31.047 1.00 86.44 1131 ILE A N 1
ATOM 8808 C CA . ILE A 1 1131 ? 8.771 12.044 30.042 1.00 86.44 1131 ILE A CA 1
ATOM 8809 C C . ILE A 1 1131 ? 8.076 11.163 29.014 1.00 86.44 1131 ILE A C 1
ATOM 8811 O O . ILE A 1 1131 ? 8.661 10.202 28.518 1.00 86.44 1131 ILE A O 1
ATOM 8815 N N . GLN A 1 1132 ? 6.827 11.490 28.703 1.00 86.00 1132 GLN A N 1
ATOM 8816 C CA . GLN A 1 1132 ? 6.038 10.732 27.743 1.00 86.00 1132 GLN A CA 1
ATOM 8817 C C . GLN A 1 1132 ? 6.099 11.393 26.364 1.00 86.00 1132 GLN A C 1
ATOM 8819 O O . GLN A 1 1132 ? 6.050 12.618 26.251 1.00 86.00 1132 GLN A O 1
ATOM 8824 N N . CYS A 1 1133 ? 6.182 10.587 25.309 1.00 88.12 1133 CYS A N 1
ATOM 8825 C CA . CYS A 1 1133 ? 5.958 11.033 23.941 1.00 88.12 1133 CYS A CA 1
ATOM 8826 C C . CYS A 1 1133 ? 4.806 10.221 23.358 1.00 88.12 1133 CYS A C 1
ATOM 8828 O O . CYS A 1 1133 ? 4.770 9.009 23.546 1.00 88.12 1133 CYS A O 1
ATOM 8830 N N . MET A 1 1134 ? 3.844 10.895 22.730 1.00 86.06 1134 MET A N 1
ATOM 8831 C CA . MET A 1 1134 ? 2.619 10.266 22.235 1.00 86.06 1134 MET A CA 1
ATOM 8832 C C . MET A 1 1134 ? 2.213 10.856 20.889 1.00 86.06 1134 MET A C 1
ATOM 8834 O O . MET A 1 1134 ? 2.397 12.053 20.635 1.00 86.06 1134 MET A O 1
ATOM 8838 N N . GLY A 1 1135 ? 1.625 10.019 20.040 1.00 84.69 1135 GLY A N 1
ATOM 8839 C CA . GLY A 1 1135 ? 0.943 10.478 18.838 1.00 84.69 1135 GLY A CA 1
ATOM 8840 C C . GLY A 1 1135 ? -0.348 11.231 19.178 1.00 84.69 1135 GLY A C 1
ATOM 8841 O O . GLY A 1 1135 ? -0.959 11.023 20.230 1.00 84.69 1135 GLY A O 1
ATOM 8842 N N . ILE A 1 1136 ? -0.817 12.090 18.269 1.00 83.56 1136 ILE A N 1
ATOM 8843 C CA . ILE A 1 1136 ? -2.037 12.888 18.491 1.00 83.56 1136 ILE A CA 1
ATOM 8844 C C . ILE A 1 1136 ? -3.293 12.043 18.774 1.00 83.56 1136 ILE A C 1
ATOM 8846 O O . ILE A 1 1136 ? -4.176 12.484 19.502 1.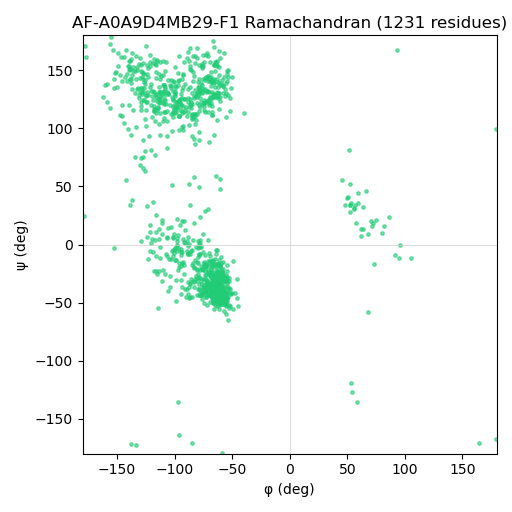00 83.56 1136 ILE A O 1
ATOM 8850 N N . LYS A 1 1137 ? -3.375 10.822 18.234 1.00 75.06 1137 LYS A N 1
ATOM 8851 C CA . LYS A 1 1137 ? -4.493 9.901 18.497 1.00 75.06 1137 LYS A CA 1
ATOM 8852 C C . LYS A 1 1137 ? -4.399 9.250 19.883 1.00 75.06 1137 LYS A C 1
ATOM 8854 O O . LYS A 1 1137 ? -5.415 9.074 20.541 1.00 75.06 1137 LYS A O 1
ATOM 8859 N N . GLU A 1 1138 ? -3.185 8.940 20.336 1.00 74.38 1138 GLU A N 1
ATOM 8860 C CA . GLU A 1 1138 ? -2.912 8.258 21.613 1.00 74.38 1138 GLU A CA 1
ATOM 8861 C C . GLU A 1 1138 ? -3.143 9.174 22.824 1.00 74.38 1138 GLU A C 1
ATOM 8863 O O . GLU A 1 1138 ? -3.519 8.717 23.897 1.00 74.38 1138 GLU A O 1
ATOM 8868 N N . VAL A 1 1139 ? -2.944 10.486 22.655 1.00 79.00 1139 VAL A N 1
ATOM 8869 C CA . VAL A 1 1139 ? -3.075 11.468 23.745 1.00 79.00 1139 VAL A CA 1
ATOM 8870 C C . VAL A 1 1139 ? -4.533 11.810 24.094 1.00 79.00 1139 VAL A C 1
ATOM 8872 O O . VAL A 1 1139 ? -4.800 12.624 24.984 1.00 79.00 1139 VAL A O 1
ATOM 8875 N N . GLN A 1 1140 ? -5.502 11.237 23.378 1.00 74.25 1140 GLN A N 1
ATOM 8876 C CA . GLN A 1 1140 ? -6.915 11.512 23.605 1.00 74.25 1140 GLN A CA 1
ATOM 8877 C C . GLN A 1 1140 ? -7.344 11.110 25.021 1.00 74.25 1140 GLN A C 1
ATOM 8879 O O . GLN A 1 1140 ? -6.917 10.094 25.553 1.00 74.25 1140 GLN A O 1
ATOM 8884 N N . GLY A 1 1141 ? -8.162 11.946 25.663 1.00 68.88 1141 GLY A N 1
ATOM 8885 C CA . GLY A 1 1141 ? -8.601 11.723 27.047 1.00 68.88 1141 GLY A CA 1
ATOM 8886 C C . GLY A 1 1141 ? -7.524 11.980 28.113 1.00 68.88 1141 GLY A C 1
ATOM 8887 O O . GLY A 1 1141 ? -7.870 12.219 29.266 1.00 68.88 1141 GLY A O 1
ATOM 8888 N N . LEU A 1 1142 ? -6.241 12.036 27.736 1.00 78.31 1142 LEU A N 1
ATOM 8889 C CA . LEU A 1 1142 ? -5.116 12.283 28.641 1.00 78.31 1142 LEU A CA 1
ATOM 8890 C C . LEU A 1 1142 ? -4.819 13.776 28.815 1.00 78.31 1142 LEU A C 1
ATOM 8892 O O . LEU A 1 1142 ? -5.295 14.621 28.051 1.00 78.31 1142 LEU A O 1
ATOM 8896 N N . GLU A 1 1143 ? -4.023 14.104 29.835 1.00 81.38 1143 GLU A N 1
ATOM 8897 C CA . GLU A 1 1143 ? -3.669 15.472 30.222 1.00 81.38 1143 GLU A CA 1
ATOM 8898 C C . GLU A 1 1143 ? -2.301 15.558 30.882 1.00 81.38 1143 GLU A C 1
ATOM 8900 O O . GLU A 1 1143 ? -1.911 14.679 31.652 1.00 81.38 1143 GLU A O 1
ATOM 8905 N N . PHE A 1 1144 ? -1.637 16.695 30.678 1.00 88.44 1144 PHE A N 1
ATOM 8906 C CA . PHE A 1 1144 ? -0.303 16.958 31.208 1.00 88.44 1144 PHE A CA 1
ATOM 8907 C C . PHE A 1 1144 ? -0.197 18.390 31.721 1.00 88.44 1144 PHE A C 1
ATOM 8909 O O . PHE A 1 1144 ? -0.870 19.291 31.221 1.00 88.44 1144 PHE A O 1
ATOM 8916 N N . ASP A 1 1145 ? 0.654 18.639 32.719 1.00 90.62 1145 ASP A N 1
ATOM 8917 C CA . ASP A 1 1145 ? 0.900 20.018 33.156 1.00 90.62 1145 ASP A CA 1
ATOM 8918 C C . ASP A 1 1145 ? 1.558 20.822 32.037 1.00 90.62 1145 ASP A C 1
ATOM 8920 O O . ASP A 1 1145 ? 1.136 21.949 31.773 1.00 90.62 1145 ASP A O 1
ATOM 8924 N N . TYR A 1 1146 ? 2.533 20.224 31.353 1.00 93.00 1146 TYR A N 1
ATOM 8925 C CA . TYR A 1 1146 ? 3.233 20.841 30.234 1.00 93.00 1146 TYR A CA 1
ATOM 8926 C C . TYR A 1 1146 ? 3.144 19.963 28.991 1.00 93.00 1146 TYR A C 1
ATOM 8928 O O . TYR A 1 1146 ? 3.419 18.764 29.045 1.00 93.00 1146 TYR A O 1
ATOM 8936 N N . VAL A 1 1147 ? 2.783 20.580 27.867 1.00 95.38 1147 VAL A N 1
ATOM 8937 C CA . VAL A 1 1147 ? 2.741 19.921 26.559 1.00 95.38 1147 VAL A CA 1
ATOM 8938 C C . VAL A 1 1147 ? 3.663 20.640 25.594 1.00 95.38 1147 VAL A C 1
ATOM 8940 O O . VAL A 1 1147 ? 3.650 21.869 25.504 1.00 95.38 1147 VAL A O 1
ATOM 8943 N N . ILE A 1 1148 ? 4.435 19.855 24.849 1.00 96.62 1148 ILE A N 1
ATOM 8944 C CA . ILE A 1 1148 ? 5.279 20.328 23.757 1.00 96.62 1148 ILE A CA 1
ATOM 8945 C C . ILE A 1 1148 ? 4.754 19.700 22.467 1.00 96.62 1148 ILE A C 1
ATOM 8947 O O . ILE A 1 1148 ? 4.812 18.487 22.298 1.00 96.62 1148 ILE A O 1
ATOM 8951 N N . LEU A 1 1149 ? 4.210 20.516 21.571 1.00 96.62 1149 LEU A N 1
ATOM 8952 C CA . LEU A 1 1149 ? 3.586 20.087 20.326 1.00 96.62 1149 LEU A CA 1
ATOM 8953 C C . LEU A 1 1149 ? 4.547 20.272 19.148 1.00 96.62 1149 LEU A C 1
ATOM 8955 O O . LEU A 1 1149 ? 4.840 21.405 18.767 1.00 96.62 1149 LEU A O 1
ATOM 8959 N N . SER A 1 1150 ? 4.995 19.170 18.544 1.00 95.38 1150 SER A N 1
ATOM 8960 C CA . SER A 1 1150 ? 5.778 19.178 17.302 1.00 95.38 1150 SER A CA 1
ATOM 8961 C C . SER A 1 1150 ? 4.870 18.998 16.087 1.00 95.38 1150 SER A C 1
ATOM 8963 O O . SER A 1 1150 ? 4.202 17.973 15.944 1.00 95.38 1150 SER A O 1
ATOM 8965 N N . THR A 1 1151 ? 4.866 19.996 15.200 1.00 94.31 1151 THR A N 1
ATOM 8966 C CA . THR A 1 1151 ? 4.057 19.988 13.965 1.00 94.31 1151 THR A CA 1
ATOM 8967 C C . THR A 1 1151 ? 4.688 19.179 12.831 1.00 94.31 1151 THR A C 1
ATOM 8969 O O . THR A 1 1151 ? 3.970 18.713 11.953 1.00 94.31 1151 THR A O 1
ATOM 8972 N N . VAL A 1 1152 ? 6.004 18.946 12.878 1.00 92.38 1152 VAL A N 1
ATOM 8973 C CA . VAL A 1 1152 ? 6.814 18.134 11.949 1.00 92.38 1152 VAL A CA 1
ATOM 8974 C C . VAL A 1 1152 ? 6.944 18.727 10.548 1.00 92.38 1152 VAL A C 1
ATOM 8976 O O . VAL A 1 1152 ? 8.065 18.992 10.109 1.00 92.38 1152 VAL A O 1
ATOM 8979 N N . ARG A 1 1153 ? 5.813 18.953 9.869 1.00 91.81 1153 ARG A N 1
ATOM 8980 C CA . ARG A 1 1153 ? 5.753 19.394 8.473 1.00 91.81 1153 ARG A CA 1
ATOM 8981 C C . ARG A 1 1153 ? 6.500 20.705 8.284 1.00 91.81 1153 ARG A C 1
ATOM 8983 O O . ARG A 1 1153 ? 6.294 21.666 9.031 1.00 91.81 1153 ARG A O 1
ATOM 8990 N N . SER A 1 1154 ? 7.365 20.739 7.282 1.00 90.50 1154 SER A N 1
ATOM 8991 C CA . SER A 1 1154 ? 8.170 21.910 6.970 1.00 90.50 1154 SER A CA 1
ATOM 8992 C C . SER A 1 1154 ? 8.644 21.865 5.525 1.00 90.50 1154 SER A C 1
ATOM 8994 O O . SER A 1 1154 ? 9.353 20.950 5.120 1.00 90.50 1154 SER A O 1
ATOM 8996 N N . ILE A 1 1155 ? 8.304 22.901 4.762 1.00 86.44 1155 ILE A N 1
ATOM 8997 C CA . ILE A 1 1155 ? 8.861 23.140 3.431 1.00 86.44 1155 ILE A CA 1
ATOM 8998 C C . ILE A 1 1155 ? 9.496 24.532 3.387 1.00 86.44 1155 ILE A C 1
ATOM 9000 O O . ILE A 1 1155 ? 8.973 25.464 4.012 1.00 86.44 1155 ILE A O 1
ATOM 9004 N N . PRO A 1 1156 ? 10.616 24.704 2.659 1.00 84.50 1156 PRO A N 1
ATOM 9005 C CA . PRO A 1 1156 ? 11.240 26.011 2.495 1.00 84.50 1156 PRO A CA 1
ATOM 9006 C C . PRO A 1 1156 ? 10.248 27.036 1.940 1.00 84.50 1156 PRO A C 1
ATOM 9008 O O . PRO A 1 1156 ? 9.515 26.733 0.998 1.00 84.50 1156 PRO A O 1
ATOM 9011 N N . ALA A 1 1157 ? 10.270 28.266 2.464 1.00 83.25 1157 ALA A N 1
ATOM 9012 C CA . ALA A 1 1157 ? 9.331 29.328 2.085 1.00 83.25 1157 ALA A CA 1
ATOM 9013 C C . ALA A 1 1157 ? 9.259 29.582 0.564 1.00 83.25 1157 ALA A C 1
ATOM 9015 O O . ALA A 1 1157 ? 8.195 29.894 0.040 1.00 83.25 1157 ALA A O 1
ATOM 9016 N N . ILE A 1 1158 ? 10.365 29.377 -0.165 1.00 81.38 1158 ILE A N 1
ATOM 9017 C CA . ILE A 1 1158 ? 10.426 29.514 -1.631 1.00 81.38 1158 ILE A CA 1
ATOM 9018 C C . ILE A 1 1158 ? 9.550 28.495 -2.387 1.00 81.38 1158 ILE A C 1
ATOM 9020 O O . ILE A 1 1158 ? 9.161 28.751 -3.523 1.00 81.38 1158 ILE A O 1
ATOM 9024 N N . ARG A 1 1159 ? 9.235 27.347 -1.773 1.00 82.31 1159 ARG A N 1
ATOM 9025 C CA . ARG A 1 1159 ? 8.400 26.277 -2.349 1.00 82.31 1159 ARG A CA 1
ATOM 9026 C C . ARG A 1 1159 ? 6.925 26.378 -1.949 1.00 82.31 1159 ARG A C 1
ATOM 9028 O O . ARG A 1 1159 ? 6.126 25.564 -2.404 1.00 82.31 1159 ARG A O 1
ATOM 9035 N N . VAL A 1 1160 ? 6.558 27.336 -1.098 1.00 83.81 1160 VAL A N 1
ATOM 9036 C CA . VAL A 1 1160 ? 5.168 27.543 -0.678 1.00 83.81 1160 VAL A CA 1
ATOM 9037 C C . VAL A 1 1160 ? 4.400 28.244 -1.801 1.00 83.81 1160 VAL A C 1
ATOM 9039 O O . VAL A 1 1160 ? 4.775 29.329 -2.249 1.00 83.81 1160 VAL A O 1
ATOM 9042 N N . GLU A 1 1161 ? 3.314 27.627 -2.272 1.00 80.88 1161 GLU A N 1
ATOM 9043 C CA . GLU A 1 1161 ? 2.479 28.203 -3.328 1.00 80.88 1161 GLU A CA 1
ATOM 9044 C C . GLU A 1 1161 ? 1.716 29.439 -2.837 1.00 80.88 1161 GLU A C 1
ATOM 9046 O O . GLU A 1 1161 ? 1.156 29.452 -1.743 1.00 80.88 1161 GLU A O 1
ATOM 9051 N N . ARG A 1 1162 ? 1.604 30.469 -3.688 1.00 76.38 1162 ARG A N 1
ATOM 9052 C CA . ARG A 1 1162 ? 0.821 31.680 -3.366 1.00 76.38 1162 ARG A CA 1
ATOM 9053 C C . ARG A 1 1162 ? -0.671 31.389 -3.154 1.00 76.38 1162 ARG A C 1
ATOM 9055 O O . ARG A 1 1162 ? -1.313 32.085 -2.374 1.00 76.38 1162 ARG A O 1
ATOM 9062 N N . TYR A 1 1163 ? -1.212 30.384 -3.849 1.00 79.44 1163 TYR A N 1
ATOM 9063 C CA . TYR A 1 1163 ? -2.613 29.967 -3.770 1.00 79.44 1163 TYR A CA 1
ATOM 9064 C C . TYR A 1 1163 ? -2.705 28.469 -3.485 1.00 79.44 1163 TYR A C 1
ATOM 9066 O O . TYR A 1 1163 ? -2.754 27.653 -4.398 1.00 79.44 1163 TYR A O 1
ATOM 9074 N N . CYS A 1 1164 ? -2.745 28.109 -2.206 1.00 82.81 1164 CYS A N 1
ATOM 9075 C CA . CYS A 1 1164 ? -2.818 26.714 -1.789 1.00 82.81 1164 CYS A CA 1
ATOM 9076 C C . CYS A 1 1164 ? -4.223 26.136 -2.038 1.00 82.81 1164 CYS A C 1
ATOM 9078 O O . CYS A 1 1164 ? -5.197 26.543 -1.397 1.00 82.81 1164 CYS A O 1
ATOM 9080 N N . THR A 1 1165 ? -4.342 25.169 -2.950 1.00 84.94 1165 THR A N 1
ATOM 9081 C CA . THR A 1 1165 ? -5.592 24.411 -3.151 1.00 84.94 1165 THR A CA 1
ATOM 9082 C C . THR A 1 1165 ? -5.853 23.442 -1.988 1.00 84.94 1165 THR A C 1
ATOM 9084 O O . THR A 1 1165 ? -4.950 23.127 -1.214 1.00 84.94 1165 THR A O 1
ATOM 9087 N N . ARG A 1 1166 ? -7.082 22.909 -1.858 1.00 79.75 1166 ARG A N 1
ATOM 9088 C CA . ARG A 1 1166 ? -7.389 21.881 -0.835 1.00 79.75 1166 ARG A CA 1
ATOM 9089 C C . ARG A 1 1166 ? -6.498 20.642 -0.966 1.00 79.75 1166 ARG A C 1
ATOM 9091 O O . ARG A 1 1166 ? -6.005 20.157 0.046 1.00 79.75 1166 ARG A O 1
ATOM 9098 N N . LYS A 1 1167 ? -6.271 20.172 -2.199 1.00 76.56 1167 LYS A N 1
ATOM 9099 C CA . LYS A 1 1167 ? -5.387 19.035 -2.492 1.00 76.56 1167 LYS A CA 1
ATOM 9100 C C . LYS A 1 1167 ? -3.953 19.333 -2.050 1.00 76.56 1167 LYS A C 1
ATOM 9102 O O . LYS A 1 1167 ? -3.371 18.549 -1.311 1.00 76.56 1167 LYS A O 1
ATOM 9107 N N . TRP A 1 1168 ? -3.443 20.516 -2.394 1.00 85.50 1168 TRP A N 1
ATOM 9108 C CA . TRP A 1 1168 ? -2.104 20.945 -1.991 1.00 85.50 1168 TRP A CA 1
ATOM 9109 C C . TRP A 1 1168 ? -1.943 21.009 -0.466 1.00 85.50 1168 TRP A C 1
ATOM 9111 O O . TRP A 1 1168 ? -0.940 20.545 0.072 1.00 85.50 1168 TRP A O 1
ATOM 9121 N N . LEU A 1 1169 ? -2.938 21.548 0.252 1.00 85.06 1169 LEU A N 1
ATOM 9122 C CA . LEU A 1 1169 ? -2.922 21.588 1.719 1.00 85.06 1169 LEU A CA 1
ATOM 9123 C C . LEU A 1 1169 ? -2.932 20.175 2.314 1.00 85.06 1169 LEU A C 1
ATOM 9125 O O . LEU A 1 1169 ? -2.192 19.917 3.256 1.00 85.06 1169 LEU A O 1
ATOM 9129 N N . GLN A 1 1170 ? -3.723 19.249 1.769 1.00 78.50 1170 GLN A N 1
ATOM 9130 C CA . GLN A 1 1170 ? -3.705 17.856 2.223 1.00 78.50 1170 GLN A CA 1
ATOM 9131 C C . GLN A 1 1170 ? -2.336 17.198 2.002 1.00 78.50 1170 GLN A C 1
ATOM 9133 O O . GLN A 1 1170 ? -1.829 16.549 2.911 1.00 78.50 1170 GLN A O 1
ATOM 9138 N N . GLU A 1 1171 ? -1.703 17.414 0.850 1.00 78.75 1171 GLU A N 1
ATOM 9139 C CA . GLU A 1 1171 ? -0.381 16.858 0.536 1.00 78.75 1171 GLU A CA 1
ATOM 9140 C C . GLU A 1 1171 ? 0.727 17.436 1.439 1.00 78.75 1171 GLU A C 1
ATOM 9142 O O . GLU A 1 1171 ? 1.566 16.690 1.951 1.00 78.75 1171 GLU A O 1
ATOM 9147 N N . ASN A 1 1172 ? 0.710 18.750 1.700 1.00 84.88 1172 ASN A N 1
ATOM 9148 C CA . ASN A 1 1172 ? 1.808 19.461 2.376 1.00 84.88 1172 ASN A CA 1
ATOM 9149 C C . ASN A 1 1172 ? 1.615 19.674 3.891 1.00 84.88 1172 ASN A C 1
ATOM 9151 O O . ASN A 1 1172 ? 2.593 19.855 4.611 1.00 84.88 1172 ASN A O 1
ATOM 9155 N N . LEU A 1 1173 ? 0.380 19.639 4.400 1.00 86.38 1173 LEU A N 1
ATOM 9156 C CA . LEU A 1 1173 ? 0.072 19.771 5.833 1.00 86.38 1173 LEU A CA 1
ATOM 9157 C C . LEU A 1 1173 ? -0.518 18.489 6.442 1.00 86.38 1173 LEU A C 1
ATOM 9159 O O . LEU A 1 1173 ? -0.417 18.303 7.655 1.00 86.38 1173 LEU A O 1
ATOM 9163 N N . GLY A 1 1174 ? -1.117 17.596 5.646 1.00 85.00 1174 GLY A N 1
ATOM 9164 C CA . GLY A 1 1174 ? -1.685 16.334 6.135 1.00 85.00 1174 GLY A CA 1
ATOM 9165 C C . GLY A 1 1174 ? -2.686 16.539 7.278 1.00 85.00 1174 GLY A C 1
ATOM 9166 O O . GLY A 1 1174 ? -3.607 17.359 7.174 1.00 85.00 1174 GLY A O 1
ATOM 9167 N N . LEU A 1 1175 ? -2.478 15.835 8.397 1.00 84.25 1175 LEU A N 1
ATOM 9168 C CA . LEU A 1 1175 ? -3.321 15.899 9.601 1.00 84.25 1175 LEU A CA 1
ATOM 9169 C C . LEU A 1 1175 ? -3.437 17.300 10.220 1.00 84.25 1175 LEU A C 1
ATOM 9171 O O . LEU A 1 1175 ? -4.433 17.587 10.883 1.00 84.25 1175 LEU A O 1
ATOM 9175 N N . LEU A 1 1176 ? -2.485 18.204 9.968 1.00 88.62 1176 LEU A N 1
ATOM 9176 C CA . LEU A 1 1176 ? -2.532 19.587 10.467 1.00 88.62 1176 LEU A CA 1
ATOM 9177 C C . LEU A 1 1176 ? -3.668 20.410 9.837 1.00 88.62 1176 LEU A C 1
ATOM 9179 O O . LEU A 1 1176 ? -3.978 21.499 10.325 1.00 88.62 1176 LEU A O 1
ATOM 9183 N N . THR A 1 1177 ? -4.285 19.917 8.759 1.00 87.88 1177 THR A N 1
ATOM 9184 C CA . THR A 1 1177 ? -5.489 20.517 8.163 1.00 87.88 1177 THR A CA 1
ATOM 9185 C C . THR A 1 1177 ? -6.765 20.201 8.947 1.00 87.88 1177 THR A C 1
ATOM 9187 O O . THR A 1 1177 ? -7.757 20.915 8.805 1.00 87.88 1177 THR A O 1
ATOM 9190 N N . ASN A 1 1178 ? -6.752 19.167 9.796 1.00 86.00 1178 ASN A N 1
ATOM 9191 C CA . ASN A 1 1178 ? -7.914 18.747 10.568 1.00 86.00 1178 ASN A CA 1
ATOM 9192 C C . ASN A 1 1178 ? -8.024 19.558 11.869 1.00 86.00 1178 ASN A C 1
ATOM 9194 O O . ASN A 1 1178 ? -7.250 19.375 12.811 1.00 86.00 1178 ASN A O 1
ATOM 9198 N N . GLN A 1 1179 ? -9.034 20.428 11.931 1.00 88.25 1179 GLN A N 1
ATOM 9199 C CA . GLN A 1 1179 ? -9.304 21.284 13.087 1.00 88.25 1179 GLN A CA 1
ATOM 9200 C C . GLN A 1 1179 ? -9.456 20.495 14.396 1.00 88.25 1179 GLN A C 1
ATOM 9202 O O . GLN A 1 1179 ? -8.897 20.907 15.409 1.00 88.25 1179 GLN A O 1
ATOM 9207 N N . GLY A 1 1180 ? -10.169 19.365 14.390 1.00 86.19 1180 GLY A N 1
ATOM 9208 C CA . GLY A 1 1180 ? -10.428 18.581 15.600 1.00 86.19 1180 GLY A CA 1
ATOM 9209 C C . GLY A 1 1180 ? -9.153 17.998 16.213 1.00 86.19 1180 GLY A C 1
ATOM 9210 O O . GLY A 1 1180 ? -8.974 18.049 17.432 1.00 86.19 1180 GLY A O 1
ATOM 9211 N N . LEU A 1 1181 ? -8.227 17.518 15.370 1.00 87.75 1181 LEU A N 1
ATOM 9212 C CA . LEU A 1 1181 ? -6.912 17.023 15.808 1.00 87.75 1181 LEU A CA 1
ATOM 9213 C C . LEU A 1 1181 ? -6.092 18.139 16.457 1.00 87.75 1181 LEU A C 1
ATOM 9215 O O . LEU A 1 1181 ? -5.544 17.963 17.544 1.00 87.75 1181 LEU A O 1
ATOM 9219 N N . VAL A 1 1182 ? -6.043 19.313 15.826 1.00 90.31 1182 VAL A N 1
ATOM 9220 C CA . VAL A 1 1182 ? -5.273 20.435 16.369 1.00 90.31 1182 VAL A CA 1
ATOM 9221 C C . VAL A 1 1182 ? -5.904 20.973 17.654 1.00 90.31 1182 VAL A C 1
ATOM 9223 O O . VAL A 1 1182 ? -5.187 21.208 18.622 1.00 90.31 1182 VAL A O 1
ATOM 9226 N N . MET A 1 1183 ? -7.231 21.097 17.723 1.00 88.50 1183 MET A N 1
ATOM 9227 C CA . MET A 1 1183 ? -7.923 21.507 18.951 1.00 88.50 1183 MET A CA 1
ATOM 9228 C C . MET A 1 1183 ? -7.684 20.532 20.101 1.00 88.50 1183 MET A C 1
ATOM 9230 O O . MET A 1 1183 ? -7.453 20.958 21.236 1.00 88.50 1183 MET A O 1
ATOM 9234 N N . SER A 1 1184 ? -7.673 19.230 19.814 1.00 87.81 1184 SER A N 1
ATOM 9235 C CA . SER A 1 1184 ? -7.301 18.214 20.797 1.00 87.81 1184 SER A CA 1
ATOM 9236 C C . SER A 1 1184 ? -5.884 18.448 21.321 1.00 87.81 1184 SER A C 1
ATOM 9238 O O . SER A 1 1184 ? -5.710 18.562 22.535 1.00 87.81 1184 SER A O 1
ATOM 9240 N N . ALA A 1 1185 ? -4.906 18.645 20.425 1.00 90.38 1185 ALA A N 1
ATOM 9241 C CA . ALA A 1 1185 ? -3.505 18.890 20.771 1.00 90.38 1185 ALA A CA 1
ATOM 9242 C C . ALA A 1 1185 ? -3.316 20.127 21.667 1.00 90.38 1185 ALA A C 1
ATOM 9244 O O . ALA A 1 1185 ? -2.655 20.057 22.704 1.00 90.38 1185 ALA A O 1
ATOM 9245 N N . LEU A 1 1186 ? -3.928 21.255 21.287 1.00 90.56 1186 LEU A N 1
ATOM 9246 C CA . LEU A 1 1186 ? -3.795 22.536 21.991 1.00 90.56 1186 LEU A CA 1
ATOM 9247 C C . LEU A 1 1186 ? -4.367 22.491 23.416 1.00 90.56 1186 LEU A C 1
ATOM 9249 O O . LEU A 1 1186 ? -3.934 23.245 24.284 1.00 90.56 1186 LEU A O 1
ATOM 9253 N N . THR A 1 1187 ? -5.335 21.611 23.667 1.00 88.56 1187 THR A N 1
ATOM 9254 C CA . THR A 1 1187 ? -6.111 21.581 24.916 1.00 88.56 1187 THR A CA 1
ATOM 9255 C C . THR A 1 1187 ? -5.657 20.498 25.900 1.00 88.56 1187 THR A C 1
ATOM 9257 O O . THR A 1 1187 ? -6.281 20.324 26.947 1.00 88.56 1187 THR A O 1
ATOM 9260 N N . ARG A 1 1188 ? -4.557 19.784 25.611 1.00 89.19 1188 ARG A N 1
ATOM 9261 C CA . ARG A 1 1188 ? -3.971 18.774 26.518 1.00 89.19 1188 ARG A CA 1
ATOM 9262 C C . ARG A 1 1188 ? -3.153 19.369 27.672 1.00 89.19 1188 ARG A C 1
ATOM 9264 O O . ARG A 1 1188 ? -2.953 18.698 28.686 1.00 89.19 1188 ARG A O 1
ATOM 9271 N N . ALA A 1 1189 ? -2.671 20.604 27.522 1.00 90.50 1189 ALA A N 1
ATOM 9272 C CA . ALA A 1 1189 ? -1.842 21.290 28.513 1.00 90.50 1189 ALA A CA 1
ATOM 9273 C C . ALA A 1 1189 ? -2.678 21.905 29.639 1.00 90.50 1189 ALA A C 1
ATOM 9275 O O . ALA A 1 1189 ? -3.598 22.669 29.372 1.00 90.50 1189 ALA A O 1
ATOM 9276 N N . ARG A 1 1190 ? -2.317 21.669 30.905 1.00 87.38 1190 ARG A N 1
ATOM 9277 C CA . ARG A 1 1190 ? -2.968 22.324 32.056 1.00 87.38 1190 ARG A CA 1
ATOM 9278 C C . ARG A 1 1190 ? -2.295 23.639 32.442 1.00 87.38 1190 ARG A C 1
ATOM 9280 O O . ARG A 1 1190 ? -2.989 24.628 32.677 1.00 87.38 1190 ARG A O 1
ATOM 9287 N N . LYS A 1 1191 ? -0.959 23.649 32.511 1.00 89.12 1191 LYS A N 1
ATOM 9288 C CA . LYS A 1 1191 ? -0.144 24.770 33.010 1.00 89.12 1191 LYS A CA 1
ATOM 9289 C C . LYS A 1 1191 ? 0.663 25.473 31.926 1.00 89.12 1191 LYS A C 1
ATOM 9291 O O . LYS A 1 1191 ? 0.878 26.668 32.078 1.00 89.12 1191 LYS A O 1
ATOM 9296 N N . GLY A 1 1192 ? 1.107 24.780 30.874 1.00 92.25 1192 GLY A N 1
ATOM 9297 C CA . GLY A 1 1192 ? 1.961 25.378 29.846 1.00 92.25 1192 GLY A CA 1
ATOM 9298 C C . GLY A 1 1192 ? 1.964 24.654 28.501 1.00 92.25 1192 GLY A C 1
ATOM 9299 O O . GLY A 1 1192 ? 2.045 23.428 28.465 1.00 92.25 1192 GLY A O 1
ATOM 9300 N N . LEU A 1 1193 ? 1.919 25.411 27.401 1.00 94.75 1193 LEU A N 1
ATOM 9301 C CA . LEU A 1 1193 ? 1.922 24.877 26.032 1.00 94.75 1193 LEU A CA 1
ATOM 9302 C C . LEU A 1 1193 ? 3.058 25.473 25.186 1.00 94.75 1193 LEU A C 1
ATOM 9304 O O . LEU A 1 1193 ? 3.112 26.682 24.970 1.00 94.75 1193 LEU A O 1
ATOM 9308 N N . VAL A 1 1194 ? 3.926 24.624 24.641 1.00 96.25 1194 VAL A N 1
ATOM 9309 C CA . VAL A 1 1194 ? 4.955 25.022 23.668 1.00 96.25 1194 VAL A CA 1
ATOM 9310 C C . VAL A 1 1194 ? 4.624 24.395 22.324 1.00 96.25 1194 VAL A C 1
ATOM 9312 O O . VAL A 1 1194 ? 4.531 23.179 22.225 1.00 96.25 1194 VAL A O 1
ATOM 9315 N N . ILE A 1 1195 ? 4.460 25.201 21.281 1.00 97.00 1195 ILE A N 1
ATOM 9316 C CA . ILE A 1 1195 ? 4.248 24.725 19.909 1.00 97.00 1195 ILE A CA 1
ATOM 9317 C C . ILE A 1 1195 ? 5.537 24.967 19.131 1.00 97.00 1195 ILE A C 1
ATOM 9319 O O . ILE A 1 1195 ? 6.057 26.076 19.184 1.00 97.00 1195 ILE A O 1
ATOM 9323 N N . VAL A 1 1196 ? 6.048 23.973 18.406 1.00 96.75 1196 VAL A N 1
ATOM 9324 C CA . VAL A 1 1196 ? 7.188 24.137 17.492 1.00 96.75 1196 VAL A CA 1
ATOM 9325 C C . VAL A 1 1196 ? 6.777 23.825 16.054 1.00 96.75 1196 VAL A C 1
ATOM 9327 O O . VAL A 1 1196 ? 6.143 22.800 15.776 1.00 96.75 1196 VAL A O 1
ATOM 9330 N N . GLY A 1 1197 ? 7.120 24.723 15.128 1.00 95.12 1197 GLY A N 1
ATOM 9331 C CA . GLY A 1 1197 ? 6.764 24.562 13.722 1.00 95.12 1197 GLY A CA 1
ATOM 9332 C C . GLY A 1 1197 ? 7.274 25.649 12.784 1.00 95.12 1197 GLY A C 1
ATOM 9333 O O . GLY A 1 1197 ? 7.768 26.694 13.214 1.00 95.12 1197 GLY A O 1
ATOM 9334 N N . ASN A 1 1198 ? 7.098 25.387 11.488 1.00 94.50 1198 ASN A N 1
ATOM 9335 C CA . ASN A 1 1198 ? 7.394 26.313 10.398 1.00 94.50 1198 ASN A CA 1
ATOM 9336 C C . ASN A 1 1198 ? 6.202 27.263 10.196 1.00 94.50 1198 ASN A C 1
ATOM 9338 O O . ASN A 1 1198 ? 5.133 26.856 9.731 1.00 94.50 1198 ASN A O 1
ATOM 9342 N N . GLU A 1 1199 ? 6.376 28.534 10.568 1.00 93.94 1199 GLU A N 1
ATOM 9343 C CA . GLU A 1 1199 ? 5.294 29.526 10.539 1.00 93.94 1199 GLU A CA 1
ATOM 9344 C C . GLU A 1 1199 ? 4.757 29.769 9.122 1.00 93.94 1199 GLU A C 1
ATOM 9346 O O . GLU A 1 1199 ? 3.545 29.897 8.932 1.00 93.94 1199 GLU A O 1
ATOM 9351 N N . ASN A 1 1200 ? 5.651 29.783 8.129 1.00 90.94 1200 ASN A N 1
ATOM 9352 C CA . ASN A 1 1200 ? 5.331 30.128 6.747 1.00 90.94 1200 ASN A CA 1
ATOM 9353 C C . ASN A 1 1200 ? 4.408 29.076 6.132 1.00 90.94 1200 ASN A C 1
ATOM 9355 O O . ASN A 1 1200 ? 3.390 29.407 5.521 1.00 90.94 1200 ASN A O 1
ATOM 9359 N N . LEU A 1 1201 ? 4.731 27.800 6.357 1.00 92.50 1201 LEU A N 1
ATOM 9360 C CA . LEU A 1 1201 ? 3.911 26.684 5.909 1.00 92.50 1201 LEU A CA 1
ATOM 9361 C C . LEU A 1 1201 ? 2.561 26.652 6.636 1.00 92.50 1201 LEU A C 1
ATOM 9363 O O . LEU A 1 1201 ? 1.511 26.567 5.998 1.00 92.50 1201 LEU A O 1
ATOM 9367 N N . LEU A 1 1202 ? 2.563 26.751 7.967 1.00 93.00 1202 LEU A N 1
ATOM 9368 C CA . LEU A 1 1202 ? 1.339 26.633 8.762 1.00 93.00 1202 LEU A CA 1
ATOM 9369 C C . LEU A 1 1202 ? 0.335 27.752 8.435 1.00 93.00 1202 LEU A C 1
ATOM 9371 O O . LEU A 1 1202 ? -0.860 27.482 8.325 1.00 93.00 1202 LEU A O 1
ATOM 9375 N N . CYS A 1 1203 ? 0.793 28.978 8.154 1.00 92.88 1203 CYS A N 1
ATOM 9376 C CA . CYS A 1 1203 ? -0.073 30.102 7.764 1.00 92.88 1203 CYS A CA 1
ATOM 9377 C C . CYS A 1 1203 ? -0.826 29.913 6.428 1.00 92.88 1203 CYS A C 1
ATOM 9379 O O . CYS A 1 1203 ? -1.722 30.708 6.103 1.00 92.88 1203 CYS A O 1
ATOM 9381 N N . CYS A 1 1204 ? -0.521 28.859 5.663 1.00 90.50 1204 CYS A N 1
ATOM 9382 C CA . CYS A 1 1204 ? -1.303 28.463 4.492 1.00 90.50 1204 CYS A CA 1
ATOM 9383 C C . CYS A 1 1204 ? -2.710 27.976 4.878 1.00 90.50 1204 CYS A C 1
ATOM 9385 O O . CYS A 1 1204 ? -3.660 28.178 4.121 1.00 90.50 1204 CYS A O 1
ATOM 9387 N N . SER A 1 1205 ? -2.872 27.404 6.077 1.00 90.94 1205 SER A N 1
ATOM 9388 C CA . SER A 1 1205 ? -4.174 27.008 6.620 1.00 90.94 1205 SER A CA 1
ATOM 9389 C C . SER A 1 1205 ? -4.858 28.177 7.355 1.00 90.94 1205 SER A C 1
ATOM 9391 O O . SER A 1 1205 ? -4.209 28.848 8.165 1.00 90.94 1205 SER A O 1
ATOM 9393 N N . PRO A 1 1206 ? -6.170 28.423 7.146 1.00 90.69 1206 PRO A N 1
ATOM 9394 C CA . PRO A 1 1206 ? -6.891 29.522 7.795 1.00 90.69 1206 PRO A CA 1
ATOM 9395 C C . PRO A 1 1206 ? -6.815 29.513 9.330 1.00 90.69 1206 PRO A C 1
ATOM 9397 O O . PRO A 1 1206 ? -6.613 30.561 9.939 1.00 90.69 1206 PRO A O 1
ATOM 9400 N N . MET A 1 1207 ? -6.940 28.337 9.956 1.00 91.44 1207 MET A N 1
ATOM 9401 C CA . MET A 1 1207 ? -6.914 28.198 11.417 1.00 91.44 1207 MET A CA 1
ATOM 9402 C C . MET A 1 1207 ? -5.540 28.550 11.993 1.00 91.44 1207 MET A C 1
ATOM 9404 O O . MET A 1 1207 ? -5.430 29.348 12.922 1.00 91.44 1207 MET A O 1
ATOM 9408 N N . TRP A 1 1208 ? -4.483 27.978 11.416 1.00 94.25 1208 TRP A N 1
ATOM 9409 C CA . TRP A 1 1208 ? -3.108 28.218 11.845 1.00 94.25 1208 TRP A CA 1
ATOM 9410 C C . TRP A 1 1208 ? -2.686 29.668 11.622 1.00 94.25 1208 TRP A C 1
ATOM 9412 O O . TRP A 1 1208 ? -2.047 30.246 12.494 1.00 94.25 1208 TRP A O 1
ATOM 9422 N N . ARG A 1 1209 ? -3.105 30.295 10.514 1.00 94.31 1209 ARG A N 1
ATOM 9423 C CA . ARG A 1 1209 ? -2.883 31.729 10.275 1.00 94.31 1209 ARG A CA 1
ATOM 9424 C C . ARG A 1 1209 ? -3.470 32.587 11.393 1.00 94.31 1209 ARG A C 1
ATOM 9426 O O . ARG A 1 1209 ? -2.824 33.528 11.846 1.00 94.31 1209 ARG A O 1
ATOM 9433 N N . GLN A 1 1210 ? -4.678 32.260 11.850 1.00 94.44 1210 GLN A N 1
ATOM 9434 C CA . GLN A 1 1210 ? -5.306 32.975 12.956 1.00 94.44 1210 GLN A CA 1
ATOM 9435 C C . GLN A 1 1210 ? -4.583 32.712 14.286 1.00 94.44 1210 GLN A C 1
ATOM 9437 O O . GLN A 1 1210 ? -4.314 33.666 15.013 1.00 94.44 1210 GLN A O 1
ATOM 9442 N N . LEU A 1 1211 ? -4.211 31.459 14.578 1.00 94.56 1211 LEU A N 1
ATOM 9443 C CA . LEU A 1 1211 ? -3.452 31.102 15.784 1.00 94.56 1211 LEU A CA 1
ATOM 9444 C C . LEU A 1 1211 ? -2.116 31.856 15.849 1.00 94.56 1211 LEU A C 1
ATOM 9446 O O . LEU A 1 1211 ? -1.819 32.508 16.849 1.00 94.56 1211 LEU A O 1
ATOM 9450 N N . VAL A 1 1212 ? -1.327 31.801 14.773 1.00 95.12 1212 VAL A N 1
ATOM 9451 C CA . VAL A 1 1212 ? -0.021 32.470 14.681 1.00 95.12 1212 VAL A CA 1
ATOM 9452 C C . VAL A 1 1212 ? -0.186 33.987 14.777 1.00 95.12 1212 VAL A C 1
ATOM 9454 O O . VAL A 1 1212 ? 0.542 34.626 15.535 1.00 95.12 1212 VAL A O 1
ATOM 9457 N N . GLY A 1 1213 ? -1.185 34.564 14.099 1.00 94.88 1213 GLY A N 1
ATOM 9458 C CA . GLY A 1 1213 ? -1.491 35.994 14.187 1.00 94.88 1213 GLY A CA 1
ATOM 9459 C C . GLY A 1 1213 ? -1.837 36.449 15.610 1.00 94.88 1213 GLY A C 1
ATOM 9460 O O . GLY A 1 1213 ? -1.340 37.476 16.072 1.00 94.88 1213 GLY A O 1
ATOM 9461 N N . GLU A 1 1214 ? -2.627 35.669 16.353 1.00 92.56 1214 GLU A N 1
ATOM 9462 C CA . GLU A 1 1214 ? -2.941 35.961 17.758 1.00 92.56 1214 GLU A CA 1
ATOM 9463 C C . GLU A 1 1214 ? -1.714 35.830 18.667 1.00 92.56 1214 GLU A C 1
ATOM 9465 O O . GLU A 1 1214 ? -1.512 36.652 19.567 1.00 92.56 1214 GLU A O 1
ATOM 9470 N N . TYR A 1 1215 ? -0.863 34.828 18.433 1.00 93.94 1215 TYR A N 1
ATOM 9471 C CA . TYR A 1 1215 ? 0.388 34.657 19.175 1.00 93.94 1215 TYR A CA 1
ATOM 9472 C C . TYR A 1 1215 ? 1.369 35.798 18.885 1.00 93.94 1215 TYR A C 1
ATOM 9474 O O . TYR A 1 1215 ? 2.035 36.269 19.806 1.00 93.94 1215 TYR A O 1
ATOM 9482 N N . GLN A 1 1216 ? 1.401 36.319 17.658 1.00 94.25 1216 GLN A N 1
ATOM 9483 C CA . GLN A 1 1216 ? 2.191 37.494 17.297 1.00 94.25 1216 GLN A CA 1
ATOM 9484 C C . GLN A 1 1216 ? 1.695 38.758 18.012 1.00 94.25 1216 GLN A C 1
ATOM 9486 O O . GLN A 1 1216 ? 2.485 39.447 18.651 1.00 94.25 1216 GLN A O 1
ATOM 9491 N N . GLN A 1 1217 ? 0.385 39.031 17.986 1.00 92.50 1217 GLN A N 1
ATOM 9492 C CA . GLN A 1 1217 ? -0.213 40.202 18.652 1.00 92.50 1217 GLN A CA 1
ATOM 9493 C C . GLN A 1 1217 ? -0.032 40.196 20.177 1.00 92.50 1217 GLN A C 1
ATOM 9495 O O . GLN A 1 1217 ? -0.087 41.241 20.821 1.00 92.50 1217 GLN A O 1
ATOM 9500 N N . SER A 1 1218 ? 0.165 39.017 20.770 1.00 89.62 1218 SER A N 1
ATOM 9501 C CA . SER A 1 1218 ? 0.307 38.831 22.215 1.00 89.62 1218 SER A CA 1
ATOM 9502 C C . SER A 1 1218 ? 1.742 38.554 22.679 1.00 89.62 1218 SER A C 1
ATOM 9504 O O . SER A 1 1218 ? 1.917 38.148 23.827 1.00 89.62 1218 SER A O 1
ATOM 9506 N N . ASN A 1 1219 ? 2.750 38.785 21.825 1.00 91.19 1219 ASN A N 1
ATOM 9507 C CA . ASN A 1 1219 ? 4.177 38.545 22.101 1.00 91.19 1219 ASN A CA 1
ATOM 9508 C C . ASN A 1 1219 ? 4.507 37.095 22.522 1.00 91.19 1219 ASN A C 1
ATOM 9510 O O . ASN A 1 1219 ? 5.436 36.845 23.287 1.00 91.19 1219 ASN A O 1
ATOM 9514 N N . ARG A 1 1220 ? 3.747 36.121 22.007 1.00 93.06 1220 ARG A N 1
ATOM 9515 C CA . ARG A 1 1220 ? 3.945 34.674 22.215 1.00 93.06 1220 ARG A CA 1
ATOM 9516 C C . ARG A 1 1220 ? 4.633 33.969 21.043 1.00 93.06 1220 ARG A C 1
ATOM 9518 O O . ARG A 1 1220 ? 4.952 32.789 21.155 1.00 93.06 1220 ARG A O 1
ATOM 9525 N N . LEU A 1 1221 ? 4.843 34.659 19.923 1.00 95.12 1221 LEU A N 1
ATOM 9526 C CA . LEU A 1 1221 ? 5.560 34.146 18.754 1.00 95.12 1221 LEU A CA 1
ATOM 9527 C C . LEU A 1 1221 ? 7.053 34.485 18.863 1.00 95.12 1221 LEU A C 1
ATOM 9529 O O . LEU A 1 1221 ? 7.413 35.660 18.845 1.00 95.12 1221 LEU A O 1
ATOM 9533 N N . VAL A 1 1222 ? 7.920 33.477 18.970 1.00 94.88 1222 VAL A N 1
ATOM 9534 C CA . VAL A 1 1222 ? 9.364 33.662 19.208 1.00 94.88 1222 VAL A CA 1
ATOM 9535 C C . VAL A 1 1222 ? 10.211 32.678 18.409 1.00 94.88 1222 VAL A C 1
ATOM 9537 O O . VAL A 1 1222 ? 9.758 31.589 18.077 1.00 94.88 1222 VAL A O 1
ATOM 9540 N N . ALA A 1 1223 ? 11.456 33.038 18.092 1.00 93.94 1223 ALA A N 1
ATOM 9541 C CA . ALA A 1 1223 ? 12.401 32.088 17.505 1.00 93.94 1223 ALA A CA 1
ATOM 9542 C C . ALA A 1 1223 ? 12.749 30.981 18.517 1.00 93.94 1223 ALA A C 1
ATOM 9544 O O . ALA A 1 1223 ? 12.939 31.266 19.702 1.00 93.94 1223 ALA A O 1
ATOM 9545 N N . ALA A 1 1224 ? 12.848 29.731 18.055 1.00 91.94 1224 ALA A N 1
ATOM 9546 C CA . ALA A 1 1224 ? 13.112 28.572 18.910 1.00 91.94 1224 ALA A CA 1
ATOM 9547 C C . ALA A 1 1224 ? 14.376 28.737 19.780 1.00 91.94 1224 ALA A C 1
ATOM 9549 O O . ALA A 1 1224 ? 14.344 28.496 20.986 1.00 91.94 1224 ALA A O 1
ATOM 9550 N N . GLU A 1 1225 ? 15.479 29.222 19.207 1.00 89.50 1225 GLU A N 1
ATOM 9551 C CA . GLU A 1 1225 ? 16.728 29.440 19.952 1.00 89.50 1225 GLU A CA 1
ATOM 9552 C C . GLU A 1 1225 ? 16.585 30.484 21.064 1.00 89.50 1225 GLU A C 1
ATOM 9554 O O . GLU A 1 1225 ? 17.081 30.279 22.171 1.00 89.50 1225 GLU A O 1
ATOM 9559 N N . VAL A 1 1226 ? 15.849 31.568 20.798 1.00 90.12 1226 VAL A N 1
ATOM 9560 C CA . VAL A 1 1226 ? 15.581 32.629 21.779 1.00 90.12 1226 VAL A CA 1
ATOM 9561 C C . VAL A 1 1226 ? 14.759 32.079 22.945 1.00 90.12 1226 VAL A C 1
ATOM 9563 O O . VAL A 1 1226 ? 15.060 32.368 24.099 1.00 90.12 1226 VAL A O 1
ATOM 9566 N N . PHE A 1 1227 ? 13.763 31.230 22.671 1.00 91.44 1227 PHE A N 1
ATOM 9567 C CA . PHE A 1 1227 ? 12.977 30.589 23.728 1.00 91.44 1227 PHE A CA 1
ATOM 9568 C C . PHE A 1 1227 ? 13.842 29.687 24.622 1.00 91.44 1227 PHE A C 1
ATOM 9570 O O . PHE A 1 1227 ? 13.756 29.759 25.846 1.00 91.44 1227 PHE A O 1
ATOM 9577 N N . LEU A 1 1228 ? 14.744 28.890 24.041 1.00 88.44 1228 LEU A N 1
ATOM 9578 C CA . LEU A 1 1228 ? 15.662 28.058 24.828 1.00 88.44 1228 LEU A CA 1
ATOM 9579 C C . LEU A 1 1228 ? 16.617 28.889 25.692 1.00 88.44 1228 LEU A C 1
ATOM 9581 O O . LEU A 1 1228 ? 16.848 28.523 26.842 1.00 88.44 1228 LEU A O 1
ATOM 9585 N N . GLN A 1 1229 ? 17.120 30.018 25.180 1.00 85.44 1229 GLN A N 1
ATOM 9586 C CA . GLN A 1 1229 ? 17.957 30.937 25.961 1.00 85.44 1229 GLN A CA 1
ATOM 9587 C C . GLN A 1 1229 ? 17.217 31.477 27.192 1.00 85.44 1229 GLN A C 1
ATOM 9589 O O . GLN A 1 1229 ? 17.804 31.559 28.271 1.00 85.44 1229 GLN A O 1
ATOM 9594 N N . THR A 1 1230 ? 15.918 31.773 27.065 1.00 81.56 1230 THR A N 1
ATOM 9595 C CA . THR A 1 1230 ? 15.096 32.212 28.208 1.00 81.56 1230 THR A CA 1
ATOM 9596 C C . THR A 1 1230 ? 14.862 31.129 29.264 1.00 81.56 1230 THR A C 1
ATOM 9598 O O . THR A 1 1230 ? 14.528 31.472 30.391 1.00 81.56 1230 THR A O 1
ATOM 9601 N N . MET A 1 1231 ? 15.050 29.846 28.927 1.00 77.94 1231 MET A N 1
ATOM 9602 C CA . MET A 1 1231 ? 14.921 28.722 29.867 1.00 77.94 1231 MET A CA 1
ATOM 9603 C C . MET A 1 1231 ? 16.246 28.312 30.534 1.00 77.94 1231 MET A C 1
ATOM 9605 O O . MET A 1 1231 ? 16.236 27.528 31.483 1.00 77.94 1231 MET A O 1
ATOM 9609 N N . SER A 1 1232 ? 17.382 28.774 30.002 1.00 61.06 1232 SER A N 1
ATOM 9610 C CA . SER A 1 1232 ? 18.732 28.491 30.520 1.00 61.06 1232 SER A CA 1
ATOM 9611 C C . SER A 1 1232 ? 19.273 29.548 31.493 1.00 61.06 1232 SER A C 1
ATOM 9613 O O . SER A 1 1232 ? 20.354 29.353 32.046 1.00 61.06 1232 SER A O 1
ATOM 9615 N N . LEU A 1 1233 ? 18.542 30.652 31.665 1.00 45.75 1233 LEU A N 1
ATOM 9616 C CA . LEU A 1 1233 ? 18.752 31.693 32.678 1.00 45.75 1233 LEU A CA 1
ATOM 9617 C C . LEU A 1 1233 ? 17.868 31.405 33.893 1.00 45.75 1233 LEU A C 1
ATOM 9619 O O . LEU A 1 1233 ? 18.348 31.657 35.020 1.00 45.75 1233 LEU A O 1
#

pLDDT: mean 84.17, std 11.11, range [35.06, 97.56]

InterPro domains:
  IPR001900 Ribonuclease II/R [PF00773] (3-268)
  IPR012340 Nucleic acid-binding, OB-fold [SSF50249] (3-302)
  IPR027417 P-loop containing nucleoside triphosphate hydrolase [G3DSA:3.40.50.300] (684-1011)
  IPR027417 P-loop containing nucleoside triphosphate hydrolase [G3DSA:3.40.50.300] (1013-1230)
  IPR027417 P-loop containing nucleoside triphosphate hydrolase [SSF52540] (742-1201)
  IPR041677 DNA2/NAM7 helicase, helicase domain [PF13086] (748-987)
  IPR041679 DNA2/NAM7 helicase-like, C-terminal [PF13087] (999-1199)
  IPR047187 Upf1-like, C-terminal helicase domain [cd18808] (1016-1212)
  IPR050534 Coronaviruses polyprotein 1ab [PTHR43788] (186-1225)

Nearest PDB structures (foldseek):
  2wjv-assembly1_A  TM=6.943E-01  e=1.699E-34  Homo sapiens
  2xzp-assembly1_A  TM=7.089E-01  e=9.446E-34  Homo sapiens
  8ftm-assembly1_A  TM=6.870E-01  e=2.353E-31  Thermochaetoides thermophila DSM 1495
  8rap-assembly1_O  TM=7.340E-01  e=5.509E-30  Saccharomyces cerevisiae
  4b3g-assembly1_A  TM=6.475E-01  e=1.397E-23  Homo sapiens

Foldseek 3Di:
DPQLDDPDDDDDDDDDDDPDDDDLLRLQVLCVDPCLCVDPVSVVSNVLLVSLLNQLCVQAPLLSLEQQPDLFPNSSSSVSSVVSVQQVVQQVLLVLLCVQPLLQDKFKFWFAFDPVLLVVLLLVQLLVLQLASNSLLSQDDLLVLDHFNDLFTGCSSVVVCVVVVPDHDQWWKFFPVLLVQLVVCLVVLPPSSVSHSLHYQCRTLSSVLSVLSSVVRTGDIFIDRSVVDPQSRQHHSVRSGGRGAHQDCVPPDVRNVQSVQQSVCSNVVHPRPDDSVRSHVVRVVVRVVVVVVLVCVLQVLQLLLQVLQLQPWFKAKWFFNDDDLFWTWTAGSLRSSRSDTDTDGPLLVQFFDRWDQDPVGKTKTKHKAAEAEQPDALVRDDPCQQEAEAQQAQRIKIFGSVLSSQCSSLSSDPDPVSSSVSNSVSSVVRVVRIDRSNPPPDPRHHQHHHQSYDDPNAGRLIRMYMYMGDGSTIWIFIWHWDQDVNGIGIDTQWTDSHPQDIRGSCCLVPVCQAEHDDDPPAFFPPDQDPALVSLLVNVVNLLVLQQSLVLSLVSPKHKYWFWWWQWDDDPPWIKIKTKDFLCVCLSSLVDLDDLVCPVVLADPVNVLLVQLSQFWKKKKKDWQAFGDQDPPRDSSSSCRRVDRDTGIWIFIWTFRGWDDDPRMIITMIITNDTSHPDDPVSNDIDIIMMMIRHGDLLSSLLSSLSSLQVQFAQQLRCLSSLHAGDFAADLPCLVVLLVVLCVLPVPDDPLLSVQSSCQNGGQEAEAAEDPQLCLLLSLLSSQVSVLVVCVVPNDAEAAEEAEQDPLSLVLSVVSNVVSVVPPFFEAEEEDPLLCCLLPPDQPSNHDPDPPVSSVLSCVRVVPCSCRHLQNQLLDPPQPQNVVLVVLVVVCVVCSRPDDSVSSSVSVVSSLVSSLVSLSRGRYYTYYLSVLSPVSSLVSGAYQEYEYAQQQQAFQSSNSSNRSRHHNHRGYYYHHHVQAQGYDGSDPVSVSSPRRGGSSVSCVVRHRYSQEHAFAQPLLCVLVCVPPVVPHPHDYDDDDDWFLAQAQLGRSRQEFEAADQFDKDFADDDNNDSPPGRIAGVVLLVLLLLVLVLCCPVVVDQQLQEEEEEQDVNHLVSSVVVNVPDPDPGPHYYDYLVSCPPAAHQEYEYEQRFHDPLVPDDPQQDPVNCCVRRNCLLPSNSVSSRSSRHRHHYYYYDHLSSQCNHVSSVVVQVVCVVSSRYYHSVVVSVSSVD

Solvent-accessible surface area (backbone atoms only — not comparable to full-atom values): 66434 Å² total; per-residue (Å²): 137,91,76,72,73,84,90,76,87,81,91,74,93,78,85,86,80,83,89,75,88,75,51,54,65,56,44,29,53,36,68,73,36,92,64,23,73,77,40,73,69,42,27,51,53,38,53,48,39,55,38,23,52,53,51,39,34,75,47,39,22,54,33,48,70,36,62,90,84,59,79,53,70,90,30,43,67,33,50,49,29,52,52,43,52,49,52,52,52,22,34,51,52,29,52,59,43,48,74,74,42,35,75,69,33,70,24,47,27,13,56,67,42,56,67,68,64,45,52,53,47,43,72,75,34,38,48,44,25,60,78,39,54,58,58,47,62,89,55,43,55,64,86,74,57,54,59,52,76,59,61,63,76,55,60,55,42,49,50,50,33,60,74,70,68,54,74,70,54,69,54,45,53,34,36,41,73,58,53,53,50,39,54,50,21,56,75,73,64,39,61,68,59,41,47,51,60,72,35,26,48,67,59,22,38,56,39,25,46,46,50,53,57,50,58,72,53,45,51,74,73,39,51,42,51,48,66,81,45,59,79,79,62,37,26,23,47,93,73,49,43,62,49,33,32,61,55,88,51,53,90,84,32,72,61,12,48,54,45,44,52,42,49,51,24,59,74,70,73,45,72,68,89,60,53,55,69,56,51,48,56,49,28,56,51,50,42,55,48,49,56,51,48,56,53,48,52,35,53,50,48,30,34,53,50,10,62,50,20,42,74,46,60,42,79,47,72,33,29,29,68,45,78,52,77,52,32,40,27,31,38,38,81,91,37,81,58,39,73,60,72,42,76,45,55,48,70,62,69,66,40,54,46,72,53,44,74,46,100,88,66,30,37,39,42,32,37,68,43,32,32,42,51,71,81,62,56,55,93,71,46,66,87,52,27,32,51,42,34,41,60,51,51,57,59,30,32,42,29,42,33,74,54,50,48,47,48,56,31,20,72,56,43,82,52,69,70,60,20,53,55,40,38,51,54,34,52,61,54,39,63,78,61,49,44,47,66,70,68,51,92,64,90,69,52,30,80,48,75,35,20,45,37,62,60,99,84,33,76,41,70,54,18,44,38,31,40,57,44,48,76,36,32,62,46,47,33,31,33,30,37,46,74,53,96,86,38,48,34,60,45,70,36,33,42,46,79,35,94,83,44,67,44,58,38,47,48,61,76,43,36,57,71,28,64,50,88,82,60,90,82,73,63,53,71,83,57,75,42,95,45,68,69,60,42,40,58,51,50,49,54,43,50,49,51,36,32,47,49,49,20,56,60,67,63,61,52,41,36,37,31,61,39,50,40,49,50,44,83,53,94,96,41,45,32,30,44,36,69,44,53,42,64,60,33,62,77,62,56,58,70,87,66,55,86,83,48,54,70,49,56,76,33,85,90,35,55,57,54,33,58,30,58,36,53,30,36,33,45,38,35,34,66,73,39,83,66,83,72,69,80,92,54,56,76,56,56,32,60,69,66,52,45,95,66,57,32,68,50,55,37,22,21,34,30,75,34,71,46,82,55,95,69,25,37,36,40,33,32,33,56,66,30,49,71,42,76,83,57,74,81,57,53,45,78,48,66,25,35,37,37,38,38,44,58,48,71,64,48,32,36,37,44,28,23,53,63,32,52,87,68,25,12,70,43,37,52,22,58,75,36,69,45,83,66,81,56,87,51,77,54,89,57,44,68,59,48,54,53,50,49,38,73,79,42,81,79,70,50,75,54,56,50,49,46,50,51,45,43,56,50,32,33,67,28,40,38,41,31,55,78,50,36,46,62,52,53,48,52,34,53,50,51,53,48,51,41,53,48,22,76,75,76,38,92,82,50,22,34,38,40,27,10,65,40,71,62,44,37,52,56,28,51,51,38,39,60,75,69,60,57,86,85,60,43,70,38,35,47,74,48,69,72,54,40,48,64,77,59,62,61,58,66,82,71,54,72,89,68,55,72,65,60,43,51,50,43,50,72,69,53,58,84,56,45,81,58,20,48,75,38,55,42,53,34,86,88,47,100,45,4,62,62,52,52,50,52,51,52,50,38,68,76,40,59,78,74,70,51,71,67,58,52,53,55,50,52,55,50,50,54,55,28,47,40,54,57,50,58,66,35,33,32,42,36,26,28,22,59,52,52,38,37,65,73,60,51,74,40,52,48,42,30,34,42,38,29,39,51,39,19,40,20,24,44,64,41,60,39,12,49,41,20,65,35,52,65,35,58,33,37,35,42,28,26,32,87,63,29,43,47,20,87,62,88,32,67,67,30,36,73,43,41,48,44,44,24,61,57,70,81,45,58,91,73,39,43,67,33,41,46,40,79,53,54,41,63,50,54,43,54,58,56,39,69,76,65,38,80,87,46,79,62,51,74,82,89,81,76,84,76,52,90,65,87,35,80,37,35,81,75,21,37,38,38,41,28,41,44,87,42,68,50,45,80,46,77,51,57,50,86,53,82,77,68,50,27,49,28,22,66,57,54,38,53,50,50,51,50,54,55,46,39,39,36,74,70,64,68,42,61,30,74,36,32,35,40,38,20,77,27,62,47,36,30,52,54,39,49,53,56,51,67,74,41,94,56,94,57,60,54,44,62,33,34,63,77,71,48,50,85,49,77,24,42,31,30,35,37,39,58,49,57,39,66,62,72,91,76,57,65,96,74,72,48,74,67,52,43,47,75,66,46,42,71,77,70,38,63,22,52,51,46,44,61,64,63,32,24,30,42,28,37,41,37,38,34,26,60,73,57,45,45,71,40,75,68,46,33,51,53,52,51,52,28,50,79,50,49,15,53,42,51,41,69,62,55,52,55,67,61,75,111